Protein 2O0Y (pdb70)

Foldseek 3Di:
DPVVVVQLVQLVVCDDPVRQWAALVRSCVSSVDDSVSSVVSVVVCVVQQWPQDPVRIIGGGPVCVVVVVLLVLLPFPPVLVVLLVLCVQQQAKKFKWFDDQQWIFTSDIDGGPDPFYDPPDHPDTDGLQFAWFSLLNCLQPVVCLQVSQCVDPVHNVCSVVSVVQSVVCVVVQWDWAAQRVHHQKIKIWGFQAEPVRRGGIIIMTMGGVVSCDPVRVVSSVVSSVVSSVVDSVVNGVSD/DVVVLVVLLVQQVVVDDPVRQKAALVRSCVSRVDDSVSSVVSVVVCVCQCWPQDPVRIIGGGPVVPCVVVCLVPADFPVVLVVLLVLCVQQQAKKFKWFDDQQWIFGADINGGPDPFYDDDDGPDTDGLLFAWFSLLNCLQPVVCLQVSQVPDPDDPCRSVVSSVQSVVCVVVQWDWAAQRVHHQKIKIWGFAAEPVRRGQIITMTMGGVVSCDPVRVVSSCVSSVVSSVVSSVVGGPVSD/DAQAFDFDDDDDDDVLVVLLVQLQVVDDPVDQKAALVRSCVSRVDDSVVSVVNVVVCVVQQWPQDPVSIIGGGVVCVVVVVVLVLLPFPPVLVVLLVLCVQQVAKKFKWFDDQQWIFGSDINGGPDPFYDPPDHPTTGGLQFAFFSLLNCLQPVVCLQVSQCVDPVHNVCSVVSVVQSVVCVVVQWDWAAQRRHHQKIKIWGFAAEPVRRGWIITMTMGGVVQCDPVRVVSSVVSSVVSSVVSSVVNGVSTD/DDDDDDPPDDCVVVVVLLVQLVVVDDPVHQKAALVRSCVRSVDDSVSSVVSVVVCVCQCWPQDPVRIIGGGPVVPCVVVLLQDQDFPPVLVVLLVLCVQQVAKKFKWFDDDQWIFGADINGGPDPFYDPPDGSDTDGLQFAFFSLQNCLQPVVCLQVRQCPDPNHNVCSVVSVVQSVVCVVVQWDWDAARVHHQKIKIWGFAAAPVRRGGIIIMTMGGVVSCDPVRVVSSCVSSVVSSVVRNVVGGVSRD

Secondary structure (P-SEA, 3-state):
ccaaaaaaaaaaaccccccccccaaaaaaaacccaaaaaaaaacccccccccccccccccccccaaaaaaaaaacccccccccccccccccbbbbbbbbcccbbbbcbbbbccccccccccccbbbbccccaaaaaaacccccaaaaaaaaccccccaaaaaaaaaaaaaaaccccccccccccbbbbbbbbbcccccccccccccccccccccccaaaaaaaaaaaaaaaaaaccccc/caaaaaaaaaaaaaacccccccccaaaaaaaacccaaaaaaaaaccccccbbbcccccccccccccaaaaaaaaccccccccccccccccccbbbbbcccccccccccbbbbccccccccccccbbbbccccaaaaaaacccccaaaaaaaacccccaaaaaaaaaaaaaaaacbbbbcccccccccbbbbbbbcccccccccccccccccccccccaaaaaaaaaaaaaaaaaacccccc/ccccccccccccccaaaaaaaaaaaccccccccccaaaaaaaccccaaaaaaaaacccccccccccccccccccccaaaaaaaaaccccccccccccccccccbbbbbcccccccccccbbbbccccccccccccbbbbccccaaaaaaacccccaaaaaaaaccccccaaaaaaaaaaaaaaacbbbbcccccccbbbbbbbbbcccccccccccccccccccccccaaaaaaaaaaaaaaaaaacccccc/ccccccccccccaaaaaaaaaaaacccccccccaaaaaaaacccaaaaaaaaaccccccbbbcccccccccccccaaaaaaacccccccccccccccccccbbbbbbbbccccccccbbbbccccccccccccbbbbccccaaaaaaacccccaaaaaaaaccccccaaaaaaaaaaaaaaaccccccccccccbbbbbbbbbcccccccccccccccccccccccaaaaaaaaaaaaaaaaaacccccc

Organism: Rhodococcus jostii (strain RHA1) (NCBI:txid101510)

CATH classification: 1.10.10.10 (+1 more: 3.30.450.40)

Structure (mmCIF, N/CA/C/O backbone):
data_2O0Y
#
_entry.id   2O0Y
#
_cell.length_a   60.247
_cell.length_b   69.027
_cell.length_c   79.214
_cell.angle_alpha   74.88
_cell.angle_beta   71.47
_cell.angle_gamma   68.87
#
_symmetry.space_group_name_H-M   'P 1'
#
loop_
_entity.id
_entity.type
_entity.pdbx_description
1 polymer 'Transcriptional regulator'
2 water water
#
loop_
_atom_site.group_PDB
_atom_site.id
_atom_site.type_symbol
_atom_site.label_atom_id
_atom_site.label_alt_id
_atom_site.label_comp_id
_atom_site.label_asym_id
_atom_site.label_entity_id
_atom_site.label_seq_id
_atom_site.pdbx_PDB_ins_code
_atom_site.Cartn_x
_atom_site.Cartn_y
_atom_site.Cartn_z
_atom_site.occupancy
_atom_site.B_iso_or_equiv
_atom_site.auth_seq_id
_atom_site.auth_comp_id
_atom_site.auth_asym_id
_atom_site.auth_atom_id
_atom_site.pdbx_PDB_model_num
ATOM 1 N N . GLY A 1 18 ? 26.075 16.943 92.377 1.00 44.41 18 GLY A N 1
ATOM 2 C CA . GLY A 1 18 ? 24.992 17.845 91.772 1.00 44.13 18 GLY A CA 1
ATOM 3 C C . GLY A 1 18 ? 23.625 17.164 91.843 1.00 44.01 18 GLY A C 1
ATOM 4 O O . GLY A 1 18 ? 23.326 16.477 92.837 1.00 44.96 18 GLY A O 1
ATOM 5 N N . VAL A 1 19 ? 22.787 17.383 90.810 1.00 43.17 19 VAL A N 1
ATOM 6 C CA . VAL A 1 19 ? 21.492 16.689 90.677 1.00 42.01 19 VAL A CA 1
ATOM 7 C C . VAL A 1 19 ? 21.772 15.225 90.313 1.00 41.44 19 VAL A C 1
ATOM 8 O O . VAL A 1 19 ? 22.403 14.933 89.284 1.00 39.74 19 VAL A O 1
ATOM 12 N N . ARG A 1 20 ? 21.308 14.333 91.195 1.00 40.62 20 ARG A N 1
ATOM 13 C CA . ARG A 1 20 ? 21.641 12.913 91.205 1.00 41.29 20 ARG A CA 1
ATOM 14 C C . ARG A 1 20 ? 21.336 12.228 89.891 1.00 41.40 20 ARG A C 1
ATOM 15 O O . ARG A 1 20 ? 22.216 11.599 89.301 1.00 41.96 20 ARG A O 1
ATOM 23 N N . SER A 1 21 ? 20.102 12.344 89.392 1.00 41.39 21 SER A N 1
ATOM 24 C CA . SER A 1 21 ? 19.780 11.628 88.141 1.00 41.64 21 SER A CA 1
ATOM 25 C C . SER A 1 21 ? 20.561 12.108 86.924 1.00 39.78 21 SER A C 1
ATOM 26 O O . SER A 1 21 ? 20.874 11.329 86.036 1.00 42.29 21 SER A O 1
ATOM 29 N N . VAL A 1 22 ? 20.917 13.382 86.903 1.00 38.63 22 VAL A N 1
ATOM 30 C CA . VAL A 1 22 ? 21.737 13.950 85.829 1.00 36.24 22 VAL A CA 1
ATOM 31 C C . VAL A 1 22 ? 23.210 13.481 85.932 1.00 34.75 22 VAL A C 1
ATOM 32 O O . VAL A 1 22 ? 23.857 13.187 84.941 1.00 34.05 22 VAL A O 1
ATOM 36 N N . THR A 1 23 ? 23.729 13.429 87.154 1.00 33.69 23 THR A N 1
ATOM 37 C CA . THR A 1 23 ? 25.036 12.829 87.430 1.00 33.95 23 THR A CA 1
ATOM 38 C C . THR A 1 23 ? 25.092 11.391 86.896 1.00 33.92 23 THR A C 1
ATOM 39 O O . THR A 1 23 ? 26.057 10.976 86.262 1.00 32.32 23 THR A O 1
ATOM 43 N N . ARG A 1 24 ? 23.998 10.665 87.109 1.00 33.87 24 ARG A N 1
ATOM 44 C CA . ARG A 1 24 ? 23.871 9.259 86.729 1.00 33.96 24 ARG A CA 1
ATOM 45 C C . ARG A 1 24 ? 23.766 9.019 85.232 1.00 33.56 24 ARG A C 1
ATOM 46 O O . ARG A 1 24 ? 24.380 8.102 84.706 1.00 34.36 24 ARG A O 1
ATOM 54 N N . VAL A 1 25 ? 22.986 9.818 84.532 1.00 33.05 25 VAL A N 1
ATOM 55 C CA . VAL A 1 25 ? 22.945 9.666 83.101 1.00 34.18 25 VAL A CA 1
ATOM 56 C C . VAL A 1 25 ? 24.336 9.933 82.526 1.00 33.26 25 VAL A C 1
ATOM 57 O O . VAL A 1 25 ? 24.792 9.203 81.654 1.00 34.58 25 VAL A O 1
ATOM 61 N N . ILE A 1 26 ? 25.001 10.988 82.995 1.00 32.43 26 ILE A N 1
ATOM 62 C CA . ILE A 1 26 ? 26.343 11.307 82.479 1.00 31.49 26 ILE A CA 1
ATOM 63 C C . ILE A 1 26 ? 27.327 10.180 82.836 1.00 31.14 26 ILE A C 1
ATOM 64 O O . ILE A 1 26 ? 28.057 9.730 81.985 1.00 30.91 26 ILE A O 1
ATOM 69 N N . ASP A 1 27 ? 27.316 9.716 84.095 1.00 31.71 27 ASP A N 1
ATOM 70 C CA . ASP A 1 27 ? 28.081 8.538 84.496 1.00 32.04 27 ASP A CA 1
ATOM 71 C C . ASP A 1 27 ? 27.851 7.377 83.550 1.00 32.20 27 ASP A C 1
ATOM 72 O O . ASP A 1 27 ? 28.807 6.770 83.069 1.00 33.42 27 ASP A O 1
ATOM 77 N N . LEU A 1 28 ? 26.588 7.089 83.254 1.00 33.38 28 LEU A N 1
ATOM 78 C CA . LEU A 1 28 ? 26.237 6.035 82.280 1.00 34.22 28 LEU A CA 1
ATOM 79 C C . LEU A 1 28 ? 26.830 6.272 80.901 1.00 33.98 28 LEU A C 1
ATOM 80 O O . LEU A 1 28 ? 27.389 5.361 80.304 1.00 35.16 28 LEU A O 1
ATOM 85 N N . LEU A 1 29 ? 26.634 7.470 80.352 1.00 32.96 29 LEU A N 1
ATOM 86 C CA . LEU A 1 29 ? 27.204 7.798 79.032 1.00 31.50 29 LEU A CA 1
ATOM 87 C C . LEU A 1 29 ? 28.707 7.684 78.961 1.00 31.25 29 LEU A C 1
ATOM 88 O O . LEU A 1 29 ? 29.256 7.372 77.884 1.00 31.32 29 LEU A O 1
ATOM 93 N N . GLU A 1 30 ? 29.383 7.983 80.070 1.00 30.66 30 GLU A N 1
ATOM 94 C CA . GLU A 1 30 ? 30.842 7.970 80.086 1.00 29.84 30 GLU A CA 1
ATOM 95 C C . GLU A 1 30 ? 31.392 6.556 79.969 1.00 30.82 30 GLU A C 1
ATOM 96 O O . GLU A 1 30 ? 32.574 6.372 79.710 1.00 32.23 30 GLU A O 1
ATOM 102 N N . LEU A 1 31 ? 30.537 5.558 80.140 1.00 30.66 31 LEU A N 1
ATOM 103 C CA . LEU A 1 31 ? 30.926 4.175 79.907 1.00 31.05 31 LEU A CA 1
ATOM 104 C C . LEU A 1 31 ? 31.149 3.833 78.420 1.00 31.03 31 LEU A C 1
ATOM 105 O O . LEU A 1 31 ? 31.800 2.840 78.101 1.00 31.33 31 LEU A O 1
ATOM 110 N N . PHE A 1 32 ? 30.637 4.669 77.515 1.00 30.29 32 PHE A N 1
ATOM 111 C CA . PHE A 1 32 ? 30.794 4.429 76.110 1.00 31.05 32 PHE A CA 1
ATOM 112 C C . PHE A 1 32 ? 32.021 5.176 75.687 1.00 32.44 32 PHE A C 1
ATOM 113 O O . PHE A 1 32 ? 32.126 6.379 75.898 1.00 32.60 32 PHE A O 1
ATOM 121 N N . ASP A 1 33 ? 32.979 4.463 75.110 1.00 34.16 33 ASP A N 1
ATOM 122 C CA . ASP A 1 33 ? 34.184 5.114 74.612 1.00 35.17 33 ASP A CA 1
ATOM 123 C C . ASP A 1 33 ? 34.704 4.251 73.479 1.00 35.21 33 ASP A C 1
ATOM 124 O O . ASP A 1 33 ? 34.080 3.245 73.177 1.00 34.78 33 ASP A O 1
ATOM 129 N N . ALA A 1 34 ? 35.830 4.630 72.857 1.00 35.78 34 ALA A N 1
ATOM 130 C CA . ALA A 1 34 ? 36.365 3.886 71.685 1.00 35.22 34 ALA A CA 1
ATOM 131 C C . ALA A 1 34 ? 36.552 2.393 71.919 1.00 35.66 34 ALA A C 1
ATOM 132 O O . ALA A 1 34 ? 36.271 1.581 71.036 1.00 35.88 34 ALA A O 1
ATOM 134 N N . ALA A 1 35 ? 37.030 2.040 73.108 1.00 36.02 35 ALA A N 1
ATOM 135 C CA . ALA A 1 35 ? 37.345 0.658 73.479 1.00 35.48 35 ALA A CA 1
ATOM 136 C C . ALA A 1 35 ? 36.088 -0.121 73.800 1.00 36.38 35 ALA A C 1
ATOM 137 O O . ALA A 1 35 ? 36.119 -1.359 73.778 1.00 36.45 35 ALA A O 1
ATOM 139 N N . HIS A 1 36 ? 35.016 0.602 74.130 1.00 35.46 36 HIS A N 1
ATOM 140 C CA . HIS A 1 36 ? 33.733 0.044 74.525 1.00 36.33 36 HIS A CA 1
ATOM 141 C C . HIS A 1 36 ? 32.648 0.771 73.758 1.00 35.56 36 HIS A C 1
ATOM 142 O O . HIS A 1 36 ? 31.953 1.639 74.317 1.00 35.57 36 HIS A O 1
ATOM 149 N N . PRO A 1 37 ? 32.512 0.436 72.472 1.00 34.44 37 PRO A N 1
ATOM 150 C CA . PRO A 1 37 ? 31.521 1.098 71.674 1.00 34.52 37 PRO A CA 1
ATOM 151 C C . PRO A 1 37 ? 30.060 0.677 71.922 1.00 34.00 37 PRO A C 1
ATOM 152 O O . PRO A 1 37 ? 29.126 1.404 71.564 1.00 34.24 37 PRO A O 1
ATOM 156 N N . THR A 1 38 ? 29.850 -0.520 72.452 1.00 34.44 38 THR A N 1
ATOM 157 C CA . THR A 1 38 ? 28.501 -0.954 72.828 1.00 33.12 38 THR A CA 1
ATOM 158 C C . THR A 1 38 ? 28.566 -1.404 74.281 1.00 33.50 38 THR A C 1
ATOM 159 O O . THR A 1 38 ? 29.654 -1.708 74.791 1.00 32.51 38 THR A O 1
ATOM 163 N N . ARG A 1 39 ? 27.423 -1.413 74.963 1.00 33.23 39 ARG A N 1
ATOM 164 C CA . ARG A 1 39 ? 27.397 -1.817 76.349 1.00 34.32 39 ARG A CA 1
ATOM 165 C C . ARG A 1 39 ? 26.115 -2.569 76.644 1.00 34.42 39 ARG A C 1
ATOM 166 O O . ARG A 1 39 ? 25.042 -2.103 76.307 1.00 33.58 39 ARG A O 1
ATOM 174 N N . SER A 1 40 ? 26.234 -3.716 77.307 1.00 34.36 40 SER A N 1
ATOM 175 C CA . SER A 1 40 ? 25.065 -4.461 77.749 1.00 35.13 40 SER A CA 1
ATOM 176 C C . SER A 1 40 ? 24.424 -3.770 78.938 1.00 37.03 40 SER A C 1
ATOM 177 O O . SER A 1 40 ? 25.100 -3.016 79.642 1.00 36.69 40 SER A O 1
ATOM 180 N N . LEU A 1 41 ? 23.147 -4.082 79.191 1.00 38.02 41 LEU A N 1
ATOM 181 C CA . LEU A 1 41 ? 22.479 -3.679 80.439 1.00 39.17 41 LEU A CA 1
ATOM 182 C C . LEU A 1 41 ? 23.330 -4.061 81.654 1.00 39.16 41 LEU A C 1
ATOM 183 O O . LEU A 1 41 ? 23.623 -3.211 82.492 1.00 39.36 41 LEU A O 1
ATOM 188 N N . LYS A 1 42 ? 23.745 -5.328 81.711 1.00 39.48 42 LYS A N 1
ATOM 189 C CA . LYS A 1 42 ? 24.657 -5.838 82.754 1.00 39.40 42 LYS A CA 1
ATOM 190 C C . LYS A 1 42 ? 25.895 -4.917 82.948 1.00 38.67 42 LYS A C 1
ATOM 191 O O . LYS A 1 42 ? 26.120 -4.390 84.066 1.00 38.53 42 LYS A O 1
ATOM 194 N N . GLU A 1 43 ? 26.666 -4.686 81.877 1.00 37.34 43 GLU A N 1
ATOM 195 C CA . GLU A 1 43 ? 27.786 -3.707 81.961 1.00 37.85 43 GLU A CA 1
ATOM 196 C C . GLU A 1 43 ? 27.486 -2.273 82.433 1.00 36.82 43 GLU A C 1
ATOM 197 O O . GLU A 1 43 ? 28.334 -1.629 83.043 1.00 35.97 43 GLU A O 1
ATOM 203 N N . LEU A 1 44 ? 26.315 -1.759 82.094 1.00 36.07 44 LEU A N 1
ATOM 204 C CA . LEU A 1 44 ? 25.922 -0.413 82.535 1.00 35.96 44 LEU A CA 1
ATOM 205 C C . LEU A 1 44 ? 25.597 -0.382 84.028 1.00 37.44 44 LEU A C 1
ATOM 206 O O . LEU A 1 44 ? 25.975 0.537 84.731 1.00 38.17 44 LEU A O 1
ATOM 211 N N . VAL A 1 45 ? 24.889 -1.406 84.490 1.00 37.83 45 VAL A N 1
ATOM 212 C CA . VAL A 1 45 ? 24.607 -1.604 85.906 1.00 38.48 45 VAL A CA 1
ATOM 213 C C . VAL A 1 45 ? 25.908 -1.762 86.688 1.00 39.40 45 VAL A C 1
ATOM 214 O O . VAL A 1 45 ? 26.087 -1.127 87.728 1.00 39.55 45 VAL A O 1
ATOM 218 N N . GLU A 1 46 ? 26.821 -2.593 86.176 1.00 40.33 46 GLU A N 1
ATOM 219 C CA . GLU A 1 46 ? 28.060 -2.892 86.896 1.00 41.39 46 GLU A CA 1
ATOM 220 C C . GLU A 1 46 ? 29.051 -1.759 86.926 1.00 41.57 46 GLU A C 1
ATOM 221 O O . GLU A 1 46 ? 29.866 -1.674 87.842 1.00 41.00 46 GLU A O 1
ATOM 227 N N . GLY A 1 47 ? 28.940 -0.873 85.934 1.00 41.62 47 GLY A N 1
ATOM 228 C CA . GLY A 1 47 ? 29.850 0.243 85.766 1.00 42.18 47 GLY A CA 1
ATOM 229 C C . GLY A 1 47 ? 29.331 1.503 86.407 1.00 42.70 47 GLY A C 1
ATOM 230 O O . GLY A 1 47 ? 30.118 2.375 86.723 1.00 42.47 47 GLY A O 1
ATOM 231 N N . THR A 1 48 ? 28.011 1.598 86.579 1.00 44.16 48 THR A N 1
ATOM 232 C CA . THR A 1 48 ? 27.376 2.729 87.270 1.00 45.45 48 THR A CA 1
ATOM 233 C C . THR A 1 48 ? 27.304 2.518 88.786 1.00 47.00 48 THR A C 1
ATOM 234 O O . THR A 1 48 ? 27.087 3.490 89.530 1.00 48.07 48 THR A O 1
ATOM 236 N N . LYS A 1 49 ? 27.478 1.264 89.238 1.00 46.73 49 LYS A N 1
ATOM 237 C CA . LYS A 1 49 ? 27.218 0.856 90.615 1.00 46.78 49 LYS A CA 1
ATOM 238 C C . LYS A 1 49 ? 25.738 1.011 91.014 1.00 46.81 49 LYS A C 1
ATOM 239 O O . LYS A 1 49 ? 25.351 0.654 92.148 1.00 47.11 49 LYS A O 1
ATOM 241 N N . LEU A 1 50 ? 24.920 1.498 90.075 1.00 46.16 50 LEU A N 1
ATOM 242 C CA . LEU A 1 50 ? 23.496 1.769 90.313 1.00 45.95 50 LEU A CA 1
ATOM 243 C C . LEU A 1 50 ? 22.619 0.489 90.328 1.00 45.57 50 LEU A C 1
ATOM 244 O O . LEU A 1 50 ? 23.047 -0.578 89.851 1.00 46.17 50 LEU A O 1
ATOM 246 N N . PRO A 1 51 ? 21.396 0.580 90.886 1.00 44.61 51 PRO A N 1
ATOM 247 C CA . PRO A 1 51 ? 20.532 -0.601 90.830 1.00 43.89 51 PRO A CA 1
ATOM 248 C C . PRO A 1 51 ? 19.971 -0.833 89.421 1.00 43.07 51 PRO A C 1
ATOM 249 O O . PRO A 1 51 ? 19.637 0.132 88.727 1.00 42.60 51 PRO A O 1
ATOM 253 N N . LYS A 1 52 ? 19.889 -2.107 89.019 1.00 42.03 52 LYS A N 1
ATOM 254 C CA . LYS A 1 52 ? 19.257 -2.546 87.758 1.00 40.59 52 LYS A CA 1
ATOM 255 C C . LYS A 1 52 ? 17.944 -1.793 87.460 1.00 39.78 52 LYS A C 1
ATOM 256 O O . LYS A 1 52 ? 17.787 -1.230 86.361 1.00 39.03 52 LYS A O 1
ATOM 259 N N . THR A 1 53 ? 17.031 -1.739 88.439 1.00 38.00 53 THR A N 1
ATOM 260 C CA . THR A 1 53 ? 15.705 -1.145 88.213 1.00 37.42 53 THR A CA 1
ATOM 261 C C . THR A 1 53 ? 15.776 0.344 87.850 1.00 36.61 53 THR A C 1
ATOM 262 O O . THR A 1 53 ? 14.952 0.829 87.076 1.00 36.11 53 THR A O 1
ATOM 266 N N . THR A 1 54 ? 16.769 1.034 88.425 1.00 35.96 54 THR A N 1
ATOM 267 C CA . THR A 1 54 ? 17.100 2.429 88.139 1.00 35.70 54 THR A CA 1
ATOM 268 C C . THR A 1 54 ? 17.702 2.549 86.722 1.00 34.74 54 THR A C 1
ATOM 269 O O . THR A 1 54 ? 17.201 3.299 85.885 1.00 34.89 54 THR A O 1
ATOM 273 N N . VAL A 1 55 ? 18.767 1.790 86.478 1.00 34.00 55 VAL A N 1
ATOM 274 C CA . VAL A 1 55 ? 19.397 1.706 85.166 1.00 33.08 55 VAL A CA 1
ATOM 275 C C . VAL A 1 55 ? 18.412 1.301 84.030 1.00 33.16 55 VAL A C 1
ATOM 276 O O . VAL A 1 55 ? 18.425 1.897 82.965 1.00 32.61 55 VAL A O 1
ATOM 280 N N . VAL A 1 56 ? 17.564 0.289 84.258 1.00 32.87 56 VAL A N 1
ATOM 281 C CA . VAL A 1 56 ? 16.555 -0.113 83.262 1.00 33.48 56 VAL A CA 1
ATOM 282 C C . VAL A 1 56 ? 15.686 1.086 82.809 1.00 34.22 56 VAL A C 1
ATOM 283 O O . VAL A 1 56 ? 15.489 1.306 81.607 1.00 35.40 56 VAL A O 1
ATOM 287 N N . ARG A 1 57 ? 15.202 1.873 83.772 1.00 35.21 57 ARG A N 1
ATOM 288 C CA . ARG A 1 57 ? 14.365 3.060 83.525 1.00 35.97 57 ARG A CA 1
ATOM 289 C C . ARG A 1 57 ? 15.099 4.178 82.782 1.00 35.65 57 ARG A C 1
ATOM 290 O O . ARG A 1 57 ? 14.586 4.713 81.783 1.00 36.46 57 ARG A O 1
ATOM 298 N N . LEU A 1 58 ? 16.283 4.537 83.282 1.00 34.88 58 LEU A N 1
ATOM 299 C CA . LEU A 1 58 ? 17.153 5.532 82.617 1.00 34.42 58 LEU A CA 1
ATOM 300 C C . LEU A 1 58 ? 17.492 5.159 81.165 1.00 34.04 58 LEU A C 1
ATOM 301 O O . LEU A 1 58 ? 17.503 6.019 80.278 1.00 33.98 58 LEU A O 1
ATOM 306 N N . VAL A 1 59 ? 17.815 3.888 80.943 1.00 32.09 59 VAL A N 1
ATOM 307 C CA . VAL A 1 59 ? 18.177 3.420 79.626 1.00 31.08 59 VAL A CA 1
ATOM 308 C C . VAL A 1 59 ? 16.956 3.490 78.686 1.00 30.67 59 VAL A C 1
ATOM 309 O O . VAL A 1 59 ? 17.079 3.957 77.575 1.00 31.24 59 VAL A O 1
ATOM 313 N N . ALA A 1 60 ? 15.795 3.026 79.142 1.00 31.68 60 ALA A N 1
ATOM 314 C CA . ALA A 1 60 ? 14.542 3.101 78.386 1.00 31.78 60 ALA A CA 1
ATOM 315 C C . ALA A 1 60 ? 14.207 4.556 78.010 1.00 32.81 60 ALA A C 1
ATOM 316 O O . ALA A 1 60 ? 13.697 4.806 76.921 1.00 34.06 60 ALA A O 1
ATOM 318 N N . THR A 1 61 ? 14.500 5.511 78.899 1.00 31.99 61 THR A N 1
ATOM 319 C CA . THR A 1 61 ? 14.220 6.927 78.653 1.00 31.30 61 THR A CA 1
ATOM 320 C C . THR A 1 61 ? 15.147 7.452 77.545 1.00 31.64 61 THR A C 1
ATOM 321 O O . THR A 1 61 ? 14.704 8.111 76.613 1.00 30.91 61 THR A O 1
ATOM 333 N N . CYS A 1 63 ? 16.828 5.612 75.272 1.00 31.27 63 CYS A N 1
ATOM 334 C CA . CYS A 1 63 ? 16.366 4.962 74.050 1.00 32.10 63 CYS A CA 1
ATOM 335 C C . CYS A 1 63 ? 15.192 5.695 73.389 1.00 31.43 63 CYS A C 1
ATOM 336 O O . CYS A 1 63 ? 15.203 5.954 72.178 1.00 31.08 63 CYS A O 1
ATOM 339 N N . ALA A 1 64 ? 14.161 5.994 74.173 1.00 31.26 64 ALA A N 1
ATOM 340 C CA . ALA A 1 64 ? 12.971 6.638 73.637 1.00 30.64 64 ALA A CA 1
ATOM 341 C C . ALA A 1 64 ? 13.325 7.968 72.969 1.00 30.37 64 ALA A C 1
ATOM 342 O O . ALA A 1 64 ? 12.650 8.364 72.009 1.00 31.18 64 ALA A O 1
ATOM 344 N N . ARG A 1 65 ? 14.362 8.655 73.485 1.00 28.78 65 ARG A N 1
ATOM 345 C CA . ARG A 1 65 ? 14.724 10.006 73.037 1.00 27.91 65 ARG A CA 1
ATOM 346 C C . ARG A 1 65 ? 15.909 9.949 72.092 1.00 28.72 65 ARG A C 1
ATOM 347 O O . ARG A 1 65 ? 16.474 10.981 71.775 1.00 28.76 65 ARG A O 1
ATOM 355 N N . SER A 1 66 ? 16.265 8.739 71.625 1.00 28.56 66 SER A N 1
ATOM 356 C CA . SER A 1 66 ? 17.400 8.540 70.679 1.00 28.76 66 SER A CA 1
ATOM 357 C C . SER A 1 66 ? 18.748 9.018 71.161 1.00 28.56 66 SER A C 1
ATOM 358 O O . SER A 1 66 ? 19.665 9.301 70.366 1.00 28.55 66 SER A O 1
ATOM 361 N N . VAL A 1 67 ? 18.919 9.052 72.468 1.00 28.09 67 VAL A N 1
ATOM 362 C CA . VAL A 1 67 ? 20.213 9.352 73.076 1.00 30.02 67 VAL A CA 1
ATOM 363 C C . VAL A 1 67 ? 21.091 8.082 73.100 1.00 30.66 67 VAL A C 1
ATOM 364 O O . VAL A 1 67 ? 22.325 8.163 73.038 1.00 31.31 67 VAL A O 1
ATOM 368 N N . LEU A 1 68 ? 20.416 6.927 73.136 1.00 31.67 68 LEU A N 1
ATOM 369 C CA . LEU A 1 68 ? 20.992 5.577 72.994 1.00 31.56 68 LEU A CA 1
ATOM 370 C C . LEU A 1 68 ? 20.191 4.798 71.950 1.00 32.91 68 LEU A C 1
ATOM 371 O O . LEU A 1 68 ? 19.039 5.077 71.699 1.00 30.24 68 LEU A O 1
ATOM 376 N N . THR A 1 69 ? 20.839 3.819 71.353 1.00 33.26 69 THR A N 1
ATOM 377 C CA . THR A 1 69 ? 20.201 2.946 70.386 1.00 34.03 69 THR A CA 1
ATOM 378 C C . THR A 1 69 ? 20.245 1.560 70.967 1.00 34.77 69 THR A C 1
ATOM 379 O O . THR A 1 69 ? 21.281 1.146 71.496 1.00 33.86 69 THR A O 1
ATOM 383 N N . SER A 1 70 ? 19.107 0.872 70.886 1.00 34.92 70 SER A N 1
ATOM 384 C CA . SER A 1 70 ? 19.029 -0.520 71.274 1.00 36.88 70 SER A CA 1
ATOM 385 C C . SER A 1 70 ? 19.401 -1.407 70.066 1.00 37.73 70 SER A C 1
ATOM 386 O O . SER A 1 70 ? 18.749 -1.357 69.022 1.00 38.10 70 SER A O 1
ATOM 389 N N . ARG A 1 71 ? 20.453 -2.211 70.206 1.00 37.33 71 ARG A N 1
ATOM 390 C CA . ARG A 1 71 ? 20.984 -2.943 69.075 1.00 38.07 71 ARG A CA 1
ATOM 391 C C . ARG A 1 71 ? 20.366 -4.326 68.919 1.00 38.92 71 ARG A C 1
ATOM 392 O O . ARG A 1 71 ? 19.719 -4.824 69.840 1.00 38.67 71 ARG A O 1
ATOM 400 N N . ALA A 1 72 ? 20.572 -4.942 67.754 1.00 39.40 72 ALA A N 1
ATOM 401 C CA . ALA A 1 72 ? 19.992 -6.262 67.504 1.00 40.44 72 ALA A CA 1
ATOM 402 C C . ALA A 1 72 ? 20.572 -7.309 68.453 1.00 40.61 72 ALA A C 1
ATOM 403 O O . ALA A 1 72 ? 19.892 -8.250 68.801 1.00 41.31 72 ALA A O 1
ATOM 405 N N . ASP A 1 73 ? 21.818 -7.135 68.892 1.00 40.41 73 ASP A N 1
ATOM 406 C CA . ASP A 1 73 ? 22.398 -8.087 69.831 1.00 40.35 73 ASP A CA 1
ATOM 407 C C . ASP A 1 73 ? 21.896 -7.915 71.288 1.00 39.47 73 ASP A C 1
ATOM 408 O O . ASP A 1 73 ? 22.311 -8.656 72.179 1.00 39.52 73 ASP A O 1
ATOM 413 N N . GLY A 1 74 ? 21.004 -6.957 71.518 1.00 38.88 74 GLY A N 1
ATOM 414 C CA . GLY A 1 74 ? 20.523 -6.666 72.868 1.00 37.88 74 GLY A CA 1
ATOM 415 C C . GLY A 1 74 ? 21.362 -5.639 73.630 1.00 37.78 74 GLY A C 1
ATOM 416 O O . GLY A 1 74 ? 20.929 -5.131 74.691 1.00 38.18 74 GLY A O 1
ATOM 417 N N . SER A 1 75 ? 22.544 -5.308 73.108 1.00 35.95 75 SER A N 1
ATOM 418 C CA . SER A 1 75 ? 23.367 -4.270 73.741 1.00 35.50 75 SER A CA 1
ATOM 419 C C . SER A 1 75 ? 22.965 -2.865 73.277 1.00 34.96 75 SER A C 1
ATOM 420 O O . SER A 1 75 ? 22.148 -2.709 72.373 1.00 35.35 75 SER A O 1
ATOM 423 N N . TYR A 1 76 ? 23.553 -1.840 73.888 1.00 34.47 76 TYR A N 1
ATOM 424 C CA . TYR A 1 76 ? 23.275 -0.463 73.523 1.00 33.33 76 TYR A CA 1
ATOM 425 C C . TYR A 1 76 ? 24.503 0.267 72.967 1.00 33.70 76 TYR A C 1
ATOM 426 O O . TYR A 1 76 ? 25.655 -0.069 73.263 1.00 33.19 76 TYR A O 1
ATOM 435 N N . SER A 1 77 ? 24.238 1.296 72.175 1.00 33.88 77 SER A N 1
ATOM 436 C CA . SER A 1 77 ? 25.260 2.209 71.696 1.00 33.66 77 SER A CA 1
ATOM 437 C C . SER A 1 77 ? 24.713 3.654 71.715 1.00 33.13 77 SER A C 1
ATOM 438 O O . SER A 1 77 ? 23.512 3.859 71.970 1.00 33.37 77 SER A O 1
ATOM 441 N N . LEU A 1 78 ? 25.567 4.644 71.478 1.00 31.73 78 LEU A N 1
ATOM 442 C CA . LEU A 1 78 ? 25.113 6.053 71.475 1.00 30.42 78 LEU A CA 1
ATOM 443 C C . LEU A 1 78 ? 24.114 6.223 70.344 1.00 29.26 78 LEU A C 1
ATOM 444 O O . LEU A 1 78 ? 24.353 5.675 69.249 1.00 30.50 78 LEU A O 1
ATOM 449 N N . GLY A 1 79 ? 23.041 6.974 70.571 1.00 25.90 79 GLY A N 1
ATOM 450 C CA . GLY A 1 79 ? 22.023 7.129 69.563 1.00 23.25 79 GLY A CA 1
ATOM 451 C C . GLY A 1 79 ? 22.229 8.364 68.736 1.00 22.28 79 GLY A C 1
ATOM 452 O O . GLY A 1 79 ? 23.128 9.150 68.999 1.00 21.10 79 GLY A O 1
ATOM 453 N N . PRO A 1 80 ? 21.409 8.531 67.697 1.00 22.67 80 PRO A N 1
ATOM 454 C CA . PRO A 1 80 ? 21.612 9.603 66.780 1.00 22.02 80 PRO A CA 1
ATOM 455 C C . PRO A 1 80 ? 21.566 11.008 67.457 1.00 21.85 80 PRO A C 1
ATOM 456 O O . PRO A 1 80 ? 22.301 11.902 67.020 1.00 21.46 80 PRO A O 1
ATOM 460 N N . GLU A 1 81 ? 20.709 11.212 68.462 1.00 21.19 81 GLU A N 1
ATOM 461 C CA . GLU A 1 81 ? 20.647 12.547 69.101 1.00 21.09 81 GLU A CA 1
ATOM 462 C C . GLU A 1 81 ? 21.960 12.846 69.794 1.00 20.63 81 GLU A C 1
ATOM 463 O O . GLU A 1 81 ? 22.483 13.947 69.674 1.00 21.43 81 GLU A O 1
ATOM 477 N N . LEU A 1 83 ? 24.934 11.544 69.156 1.00 18.82 83 LEU A N 1
ATOM 478 C CA . LEU A 1 83 ? 25.961 11.790 68.142 1.00 17.09 83 LEU A CA 1
ATOM 479 C C . LEU A 1 83 ? 25.877 13.156 67.514 1.00 17.07 83 LEU A C 1
ATOM 480 O O . LEU A 1 83 ? 26.903 13.755 67.140 1.00 15.41 83 LEU A O 1
ATOM 485 N N . ARG A 1 84 ? 24.666 13.663 67.383 1.00 16.73 84 ARG A N 1
ATOM 486 C CA . ARG A 1 84 ? 24.458 15.036 66.854 1.00 17.52 84 ARG A CA 1
ATOM 487 C C . ARG A 1 84 ? 25.110 16.056 67.803 1.00 16.01 84 ARG A C 1
ATOM 488 O O . ARG A 1 84 ? 25.720 17.015 67.365 1.00 17.23 84 ARG A O 1
ATOM 496 N N . TRP A 1 85 ? 24.904 15.885 69.108 1.00 16.95 85 TRP A N 1
ATOM 497 C CA . TRP A 1 85 ? 25.462 16.840 70.107 1.00 15.72 85 TRP A CA 1
ATOM 498 C C . TRP A 1 85 ? 26.979 16.702 70.081 1.00 15.59 85 TRP A C 1
ATOM 499 O O . TRP A 1 85 ? 27.673 17.666 70.328 1.00 16.68 85 TRP A O 1
ATOM 510 N N . VAL A 1 86 ? 27.478 15.468 69.939 1.00 13.91 86 VAL A N 1
ATOM 511 C CA . VAL A 1 86 ? 28.962 15.252 69.954 1.00 13.85 86 VAL A CA 1
ATOM 512 C C . VAL A 1 86 ? 29.596 15.971 68.756 1.00 15.60 86 VAL A C 1
ATOM 513 O O . VAL A 1 86 ? 30.615 16.639 68.858 1.00 16.52 86 VAL A O 1
ATOM 517 N N . ARG A 1 87 ? 28.940 15.875 67.598 1.00 15.45 87 ARG A N 1
ATOM 518 C CA A ARG A 1 87 ? 29.408 16.543 66.375 0.60 16.44 87 ARG A CA 1
ATOM 519 C CA B ARG A 1 87 ? 29.460 16.536 66.401 0.40 15.16 87 ARG A CA 1
ATOM 520 C C . ARG A 1 87 ? 29.371 18.053 66.533 1.00 15.79 87 ARG A C 1
ATOM 521 O O . ARG A 1 87 ? 30.311 18.770 66.163 1.00 16.73 87 ARG A O 1
ATOM 536 N N . LEU A 1 88 ? 28.245 18.572 67.050 1.00 14.66 88 LEU A N 1
ATOM 537 C CA . LEU A 1 88 ? 28.131 19.993 67.280 1.00 14.36 88 LEU A CA 1
ATOM 538 C C . LEU A 1 88 ? 29.229 20.496 68.234 1.00 15.46 88 LEU A C 1
ATOM 539 O O . LEU A 1 88 ? 29.804 21.539 68.003 1.00 16.55 88 LEU A O 1
ATOM 544 N N . ALA A 1 89 ? 29.463 19.777 69.344 1.00 14.26 89 ALA A N 1
ATOM 545 C CA . ALA A 1 89 ? 30.484 20.194 70.315 1.00 15.71 89 ALA A CA 1
ATOM 546 C C . ALA A 1 89 ? 31.859 20.145 69.594 1.00 16.26 89 ALA A C 1
ATOM 547 O O . ALA A 1 89 ? 32.720 20.971 69.838 1.00 17.90 89 ALA A O 1
ATOM 549 N N . GLY A 1 90 ? 32.083 19.103 68.791 1.00 18.31 90 GLY A N 1
ATOM 550 C CA . GLY A 1 90 ? 33.318 18.996 67.993 1.00 20.37 90 GLY A CA 1
ATOM 551 C C . GLY A 1 90 ? 33.557 20.273 67.198 1.00 21.62 90 GLY A C 1
ATOM 552 O O . GLY A 1 90 ? 34.677 20.815 67.143 1.00 21.88 90 GLY A O 1
ATOM 553 N N . ARG A 1 91 ? 32.517 20.755 66.522 1.00 23.05 91 ARG A N 1
ATOM 554 C CA . ARG A 1 91 ? 32.637 22.008 65.744 1.00 24.00 91 ARG A CA 1
ATOM 555 C C . ARG A 1 91 ? 32.775 23.229 66.640 1.00 23.55 91 ARG A C 1
ATOM 556 O O . ARG A 1 91 ? 33.484 24.186 66.315 1.00 24.66 91 ARG A O 1
ATOM 564 N N . THR A 1 92 ? 32.055 23.249 67.752 1.00 22.31 92 THR A N 1
ATOM 565 C CA . THR A 1 92 ? 32.185 24.346 68.694 1.00 21.66 92 THR A CA 1
ATOM 566 C C . THR A 1 92 ? 33.641 24.532 69.194 1.00 21.31 92 THR A C 1
ATOM 567 O O . THR A 1 92 ? 34.102 25.654 69.374 1.00 20.84 92 THR A O 1
ATOM 571 N N . TRP A 1 93 ? 34.325 23.433 69.470 1.00 20.37 93 TRP A N 1
ATOM 572 C CA . TRP A 1 93 ? 35.629 23.462 70.128 1.00 21.13 93 TRP A CA 1
ATOM 573 C C . TRP A 1 93 ? 36.801 23.393 69.146 1.00 23.22 93 TRP A C 1
ATOM 574 O O . TRP A 1 93 ? 37.941 23.668 69.519 1.00 24.87 93 TRP A O 1
ATOM 585 N N . ALA A 1 94 ? 36.523 23.051 67.887 1.00 24.44 94 ALA A N 1
ATOM 586 C CA . ALA A 1 94 ? 37.591 22.868 66.901 1.00 25.44 94 ALA A CA 1
ATOM 587 C C . ALA A 1 94 ? 38.315 24.208 66.711 1.00 26.20 94 ALA A C 1
ATOM 588 O O . ALA A 1 94 ? 37.679 25.198 66.484 1.00 24.26 94 ALA A O 1
ATOM 590 N N . PRO A 1 95 ? 39.662 24.238 66.872 1.00 26.64 95 PRO A N 1
ATOM 591 C CA . PRO A 1 95 ? 40.350 25.496 66.601 1.00 26.17 95 PRO A CA 1
ATOM 592 C C . PRO A 1 95 ? 40.290 25.837 65.093 1.00 26.45 95 PRO A C 1
ATOM 593 O O . PRO A 1 95 ? 40.004 24.975 64.267 1.00 25.96 95 PRO A O 1
ATOM 597 N N . PRO A 1 96 ? 40.616 27.090 64.731 1.00 27.51 96 PRO A N 1
ATOM 598 C CA . PRO A 1 96 ? 40.754 27.366 63.311 1.00 28.05 96 PRO A CA 1
ATOM 599 C C . PRO A 1 96 ? 41.678 26.345 62.628 1.00 28.87 96 PRO A C 1
ATOM 600 O O . PRO A 1 96 ? 42.613 25.857 63.257 1.00 26.71 96 PRO A O 1
ATOM 604 N N . GLU A 1 97 ? 41.418 26.051 61.354 1.00 28.62 97 GLU A N 1
ATOM 605 C CA . GLU A 1 97 ? 42.276 25.134 60.587 1.00 29.46 97 GLU A CA 1
ATOM 606 C C . GLU A 1 97 ? 43.740 25.542 60.673 1.00 28.71 97 GLU A C 1
ATOM 607 O O . GLU A 1 97 ? 44.610 24.681 60.773 1.00 29.15 97 GLU A O 1
ATOM 613 N N . GLU A 1 98 ? 44.037 26.842 60.669 1.00 27.52 98 GLU A N 1
ATOM 614 C CA . GLU A 1 98 ? 45.451 27.289 60.695 1.00 27.96 98 GLU A CA 1
ATOM 615 C C . GLU A 1 98 ? 46.103 26.952 62.034 1.00 27.00 98 GLU A C 1
ATOM 616 O O . GLU A 1 98 ? 47.303 26.652 62.114 1.00 27.04 98 GLU A O 1
ATOM 618 N N . VAL A 1 99 ? 45.315 26.987 63.102 1.00 25.90 99 VAL A N 1
ATOM 619 C CA . VAL A 1 99 ? 45.819 26.650 64.420 1.00 25.31 99 VAL A CA 1
ATOM 620 C C . VAL A 1 99 ? 46.047 25.122 64.455 1.00 26.84 99 VAL A C 1
ATOM 621 O O . VAL A 1 99 ? 47.094 24.626 64.912 1.00 24.76 99 VAL A O 1
ATOM 625 N N . VAL A 1 100 ? 45.075 24.353 63.976 1.00 26.09 100 VAL A N 1
ATOM 626 C CA . VAL A 1 100 ? 45.353 22.904 63.854 1.00 28.64 100 VAL A CA 1
ATOM 627 C C . VAL A 1 100 ? 46.609 22.603 63.047 1.00 27.56 100 VAL A C 1
ATOM 628 O O . VAL A 1 100 ? 47.395 21.690 63.399 1.00 28.23 100 VAL A O 1
ATOM 632 N N . ASP A 1 101 ? 46.834 23.335 61.958 1.00 27.33 101 ASP A N 1
ATOM 633 C CA . ASP A 1 101 ? 48.062 23.110 61.147 1.00 27.31 101 ASP A CA 1
ATOM 634 C C . ASP A 1 101 ? 49.329 23.366 61.936 1.00 26.93 101 ASP A C 1
ATOM 635 O O . ASP A 1 101 ? 50.348 22.643 61.794 1.00 25.73 101 ASP A O 1
ATOM 640 N N . ILE A 1 102 ? 49.281 24.401 62.767 1.00 25.50 102 ILE A N 1
ATOM 641 C CA . ILE A 1 102 ? 50.424 24.737 63.626 1.00 25.41 102 ILE A CA 1
ATOM 642 C C . ILE A 1 102 ? 50.651 23.623 64.655 1.00 24.94 102 ILE A C 1
ATOM 643 O O . ILE A 1 102 ? 51.778 23.206 64.893 1.00 22.00 102 ILE A O 1
ATOM 656 N N . ARG A 1 104 ? 49.862 20.496 64.339 1.00 27.56 104 ARG A N 1
ATOM 657 C CA . ARG A 1 104 ? 50.297 19.288 63.628 1.00 29.12 104 ARG A CA 1
ATOM 658 C C . ARG A 1 104 ? 51.779 19.423 63.281 1.00 27.73 104 ARG A C 1
ATOM 659 O O . ARG A 1 104 ? 52.556 18.492 63.441 1.00 26.61 104 ARG A O 1
ATOM 667 N N . GLN A 1 105 ? 52.187 20.611 62.841 1.00 26.39 105 GLN A N 1
ATOM 668 C CA . GLN A 1 105 ? 53.590 20.857 62.544 1.00 26.90 105 GLN A CA 1
ATOM 669 C C . GLN A 1 105 ? 54.471 20.775 63.782 1.00 26.71 105 GLN A C 1
ATOM 670 O O . GLN A 1 105 ? 55.570 20.234 63.731 1.00 25.85 105 GLN A O 1
ATOM 676 N N . LEU A 1 106 ? 53.971 21.252 64.928 1.00 26.20 106 LEU A N 1
ATOM 677 C CA . LEU A 1 106 ? 54.678 21.155 66.205 1.00 26.65 106 LEU A CA 1
ATOM 678 C C . LEU A 1 106 ? 54.830 19.711 66.680 1.00 26.87 106 LEU A C 1
ATOM 679 O O . LEU A 1 106 ? 55.897 19.350 67.237 1.00 26.20 106 LEU A O 1
ATOM 684 N N . SER A 1 107 ? 53.774 18.894 66.509 1.00 25.57 107 SER A N 1
ATOM 685 C CA . SER A 1 107 ? 53.890 17.489 66.855 1.00 26.23 107 SER A CA 1
ATOM 686 C C . SER A 1 107 ? 54.969 16.832 65.997 1.00 27.47 107 SER A C 1
ATOM 687 O O . SER A 1 107 ? 55.792 16.104 66.518 1.00 28.39 107 SER A O 1
ATOM 690 N N . ALA A 1 108 ? 54.945 17.070 64.686 1.00 28.10 108 ALA A N 1
ATOM 691 C CA . ALA A 1 108 ? 55.943 16.490 63.754 1.00 28.97 108 ALA A CA 1
ATOM 692 C C . ALA A 1 108 ? 57.374 16.976 64.053 1.00 29.64 108 ALA A C 1
ATOM 693 O O . ALA A 1 108 ? 58.324 16.205 63.989 1.00 30.33 108 ALA A O 1
ATOM 695 N N . ASP A 1 109 ? 57.521 18.261 64.370 1.00 29.25 109 ASP A N 1
ATOM 696 C CA . ASP A 1 109 ? 58.822 18.868 64.681 1.00 30.22 109 ASP A CA 1
ATOM 697 C C . ASP A 1 109 ? 59.411 18.340 65.975 1.00 30.11 109 ASP A C 1
ATOM 698 O O . ASP A 1 109 ? 60.617 18.284 66.112 1.00 30.71 109 ASP A O 1
ATOM 703 N N . THR A 1 110 ? 58.566 18.014 66.953 1.00 29.59 110 THR A N 1
ATOM 704 C CA . THR A 1 110 ? 59.047 17.548 68.261 1.00 28.95 110 THR A CA 1
ATOM 705 C C . THR A 1 110 ? 58.948 16.015 68.456 1.00 29.34 110 THR A C 1
ATOM 706 O O . THR A 1 110 ? 59.674 15.467 69.288 1.00 28.58 110 THR A O 1
ATOM 710 N N . GLY A 1 111 ? 58.048 15.381 67.701 1.00 28.44 111 GLY A N 1
ATOM 711 C CA . GLY A 1 111 ? 57.736 13.958 67.798 1.00 28.94 111 GLY A CA 1
ATOM 712 C C . GLY A 1 111 ? 56.861 13.638 69.015 1.00 29.23 111 GLY A C 1
ATOM 713 O O . GLY A 1 111 ? 56.749 12.475 69.399 1.00 28.51 111 GLY A O 1
ATOM 714 N N . GLU A 1 112 ? 56.262 14.694 69.617 1.00 27.82 112 GLU A N 1
ATOM 715 C CA . GLU A 1 112 ? 55.403 14.574 70.796 1.00 26.15 112 GLU A CA 1
ATOM 716 C C . GLU A 1 112 ? 53.952 14.981 70.491 1.00 26.91 112 GLU A C 1
ATOM 717 O O . GLU A 1 112 ? 53.700 15.703 69.496 1.00 25.05 112 GLU A O 1
ATOM 723 N N . THR A 1 113 ? 53.021 14.416 71.265 1.00 24.90 113 THR A N 1
ATOM 724 C CA . THR A 1 113 ? 51.578 14.729 71.122 1.00 25.10 113 THR A CA 1
ATOM 725 C C . THR A 1 113 ? 51.442 16.139 71.604 1.00 25.32 113 THR A C 1
ATOM 726 O O . THR A 1 113 ? 52.036 16.503 72.655 1.00 23.99 113 THR A O 1
ATOM 730 N N . VAL A 1 114 ? 50.664 16.951 70.892 1.00 24.79 114 VAL A N 1
ATOM 731 C CA . VAL A 1 114 ? 50.416 18.341 71.307 1.00 24.72 114 VAL A CA 1
ATOM 732 C C . VAL A 1 114 ? 48.973 18.448 71.811 1.00 26.24 114 VAL A C 1
ATOM 733 O O . VAL A 1 114 ? 48.030 18.123 71.064 1.00 24.59 114 VAL A O 1
ATOM 737 N N . ASN A 1 115 ? 48.793 18.926 73.039 1.00 25.48 115 ASN A N 1
ATOM 738 C CA . ASN A 1 115 ? 47.474 19.044 73.650 1.00 26.08 115 ASN A CA 1
ATOM 739 C C . ASN A 1 115 ? 47.122 20.509 73.866 1.00 26.87 115 ASN A C 1
ATOM 740 O O . ASN A 1 115 ? 47.913 21.254 74.415 1.00 27.53 115 ASN A O 1
ATOM 745 N N A LEU A 1 116 ? 45.920 20.923 73.479 0.50 25.64 116 LEU A N 1
ATOM 746 N N B LEU A 1 116 ? 45.913 20.904 73.461 0.50 25.39 116 LEU A N 1
ATOM 747 C CA A LEU A 1 116 ? 45.514 22.283 73.821 0.50 25.13 116 LEU A CA 1
ATOM 748 C CA B LEU A 1 116 ? 45.416 22.242 73.792 0.50 24.78 116 LEU A CA 1
ATOM 749 C C A LEU A 1 116 ? 44.446 22.199 74.907 0.50 24.89 116 LEU A C 1
ATOM 750 C C B LEU A 1 116 ? 44.441 22.102 74.946 0.50 24.64 116 LEU A C 1
ATOM 751 O O A LEU A 1 116 ? 43.344 21.725 74.656 0.50 22.78 116 LEU A O 1
ATOM 752 O O B LEU A 1 116 ? 43.375 21.512 74.774 0.50 22.27 116 LEU A O 1
ATOM 761 N N . TYR A 1 117 ? 44.812 22.633 76.114 1.00 24.40 117 TYR A N 1
ATOM 762 C CA . TYR A 1 117 ? 43.983 22.498 77.322 1.00 25.57 117 TYR A CA 1
ATOM 763 C C . TYR A 1 117 ? 43.276 23.806 77.612 1.00 25.67 117 TYR A C 1
ATOM 764 O O . TYR A 1 117 ? 43.820 24.872 77.288 1.00 25.05 117 TYR A O 1
ATOM 773 N N . ILE A 1 118 ? 42.082 23.728 78.195 1.00 24.10 118 ILE A N 1
ATOM 774 C CA . ILE A 1 118 ? 41.472 24.859 78.878 1.00 24.84 118 ILE A CA 1
ATOM 775 C C . ILE A 1 118 ? 41.109 24.403 80.284 1.00 25.55 118 ILE A C 1
ATOM 776 O O . ILE A 1 118 ? 41.208 23.197 80.611 1.00 24.91 118 ILE A O 1
ATOM 781 N N . ARG A 1 119 ? 40.723 25.366 81.119 1.00 25.57 119 ARG A N 1
ATOM 782 C CA . ARG A 1 119 ? 40.312 25.087 82.509 1.00 24.49 119 ARG A CA 1
ATOM 783 C C . ARG A 1 119 ? 38.816 25.040 82.479 1.00 23.74 119 ARG A C 1
ATOM 784 O O . ARG A 1 119 ? 38.212 25.841 81.764 1.00 23.02 119 ARG A O 1
ATOM 792 N N . GLN A 1 120 ? 38.217 24.135 83.270 1.00 24.04 120 GLN A N 1
ATOM 793 C CA . GLN A 1 120 ? 36.784 24.212 83.543 1.00 25.37 120 GLN A CA 1
ATOM 794 C C . GLN A 1 120 ? 36.652 23.932 85.012 1.00 25.55 120 GLN A C 1
ATOM 795 O O . GLN A 1 120 ? 37.029 22.868 85.448 1.00 26.54 120 GLN A O 1
ATOM 801 N N . GLY A 1 121 ? 36.265 24.932 85.790 1.00 25.52 121 GLY A N 1
ATOM 802 C CA . GLY A 1 121 ? 36.256 24.755 87.284 1.00 26.78 121 GLY A CA 1
ATOM 803 C C . GLY A 1 121 ? 37.642 24.443 87.812 1.00 26.54 121 GLY A C 1
ATOM 804 O O . GLY A 1 121 ? 38.604 25.129 87.506 1.00 26.35 121 GLY A O 1
ATOM 805 N N . LEU A 1 122 ? 37.759 23.385 88.612 1.00 27.16 122 LEU A N 1
ATOM 806 C CA . LEU A 1 122 ? 39.038 22.965 89.141 1.00 26.48 122 LEU A CA 1
ATOM 807 C C . LEU A 1 122 ? 39.774 21.904 88.304 1.00 26.31 122 LEU A C 1
ATOM 808 O O . LEU A 1 122 ? 40.662 21.191 88.807 1.00 26.97 122 LEU A O 1
ATOM 813 N N . SER A 1 123 ? 39.429 21.798 87.035 1.00 26.47 123 SER A N 1
ATOM 814 C CA . SER A 1 123 ? 39.992 20.787 86.156 1.00 25.75 123 SER A CA 1
ATOM 815 C C . SER A 1 123 ? 40.580 21.455 84.962 1.00 25.61 123 SER A C 1
ATOM 816 O O . SER A 1 123 ? 40.183 22.571 84.616 1.00 24.56 123 SER A O 1
ATOM 819 N N . ARG A 1 124 ? 41.478 20.725 84.295 1.00 24.83 124 ARG A N 1
ATOM 820 C CA . ARG A 1 124 ? 41.972 21.031 83.003 1.00 24.68 124 ARG A CA 1
ATOM 821 C C . ARG A 1 124 ? 41.414 19.973 82.035 1.00 25.12 124 ARG A C 1
ATOM 822 O O . ARG A 1 124 ? 41.192 18.805 82.416 1.00 24.29 124 ARG A O 1
ATOM 830 N N . VAL A 1 125 ? 41.197 20.356 80.795 1.00 23.65 125 VAL A N 1
ATOM 831 C CA . VAL A 1 125 ? 40.623 19.421 79.805 1.00 25.48 125 VAL A CA 1
ATOM 832 C C . VAL A 1 125 ? 41.179 19.733 78.448 1.00 24.85 125 VAL A C 1
ATOM 833 O O . VAL A 1 125 ? 41.364 20.885 78.109 1.00 24.94 125 VAL A O 1
ATOM 837 N N . VAL A 1 126 ? 41.492 18.689 77.696 1.00 24.17 126 VAL A N 1
ATOM 838 C CA . VAL A 1 126 ? 42.073 18.846 76.399 1.00 23.60 126 VAL A CA 1
ATOM 839 C C . VAL A 1 126 ? 40.914 19.012 75.445 1.00 23.12 126 VAL A C 1
ATOM 840 O O . VAL A 1 126 ? 39.981 18.236 75.477 1.00 23.05 126 VAL A O 1
ATOM 844 N N . VAL A 1 127 ? 40.965 20.059 74.627 1.00 22.91 127 VAL A N 1
ATOM 845 C CA . VAL A 1 127 ? 39.861 20.339 73.671 1.00 22.94 127 VAL A CA 1
ATOM 846 C C . VAL A 1 127 ? 40.353 20.271 72.234 1.00 25.02 127 VAL A C 1
ATOM 847 O O . VAL A 1 127 ? 39.539 20.282 71.324 1.00 23.51 127 VAL A O 1
ATOM 851 N N . ALA A 1 128 ? 41.660 20.154 72.048 1.00 23.81 128 ALA A N 1
ATOM 852 C CA . ALA A 1 128 ? 42.192 19.852 70.706 1.00 24.32 128 ALA A CA 1
ATOM 853 C C . ALA A 1 128 ? 43.496 19.112 70.874 1.00 24.12 128 ALA A C 1
ATOM 854 O O . ALA A 1 128 ? 44.263 19.420 71.808 1.00 24.01 128 ALA A O 1
ATOM 856 N N . GLN A 1 129 ? 43.764 18.160 69.986 1.00 25.12 129 GLN A N 1
ATOM 857 C CA . GLN A 1 129 ? 44.948 17.279 70.144 1.00 26.78 129 GLN A CA 1
ATOM 858 C C . GLN A 1 129 ? 45.515 16.805 68.844 1.00 27.81 129 GLN A C 1
ATOM 859 O O . GLN A 1 129 ? 44.765 16.372 67.952 1.00 27.33 129 GLN A O 1
ATOM 865 N N . CYS A 1 130 ? 46.840 16.879 68.715 1.00 28.05 130 CYS A N 1
ATOM 866 C CA . CYS A 1 130 ? 47.514 16.274 67.550 1.00 28.30 130 CYS A CA 1
ATOM 867 C C . CYS A 1 130 ? 48.517 15.267 68.099 1.00 27.30 130 CYS A C 1
ATOM 868 O O . CYS A 1 130 ? 49.532 15.679 68.693 1.00 25.08 130 CYS A O 1
ATOM 871 N N . GLU A 1 131 ? 48.219 13.981 67.946 1.00 26.28 131 GLU A N 1
ATOM 872 C CA . GLU A 1 131 ? 49.115 12.939 68.450 1.00 28.27 131 GLU A CA 1
ATOM 873 C C . GLU A 1 131 ? 50.347 12.797 67.543 1.00 28.11 131 GLU A C 1
ATOM 874 O O . GLU A 1 131 ? 50.256 12.981 66.328 1.00 27.58 131 GLU A O 1
ATOM 880 N N . SER A 1 132 ? 51.487 12.441 68.136 1.00 29.82 132 SER A N 1
ATOM 881 C CA . SER A 1 132 ? 52.635 12.073 67.322 1.00 31.69 132 SER A CA 1
ATOM 882 C C . SER A 1 132 ? 52.488 10.620 66.895 1.00 31.17 132 SER A C 1
ATOM 883 O O . SER A 1 132 ? 51.518 9.960 67.256 1.00 29.39 132 SER A O 1
ATOM 886 N N . THR A 1 133 ? 53.445 10.152 66.106 1.00 30.77 133 THR A N 1
ATOM 887 C CA . THR A 1 133 ? 53.424 8.786 65.609 1.00 31.77 133 THR A CA 1
ATOM 888 C C . THR A 1 133 ? 54.228 7.853 66.532 1.00 30.59 133 THR A C 1
ATOM 889 O O . THR A 1 133 ? 54.303 6.633 66.261 1.00 30.64 133 THR A O 1
ATOM 893 N N . ALA A 1 134 ? 54.807 8.402 67.611 1.00 28.90 134 ALA A N 1
ATOM 894 C CA . ALA A 1 134 ? 55.693 7.616 68.489 1.00 27.41 134 ALA A CA 1
ATOM 895 C C . ALA A 1 134 ? 54.878 6.497 69.103 1.00 26.86 134 ALA A C 1
ATOM 896 O O . ALA A 1 134 ? 53.703 6.705 69.396 1.00 26.05 134 ALA A O 1
ATOM 898 N N . THR A 1 135 ? 55.431 5.290 69.306 1.00 26.55 135 THR A N 1
ATOM 899 C CA . THR A 1 135 ? 54.517 4.242 69.798 1.00 27.51 135 THR A CA 1
ATOM 900 C C . THR A 1 135 ? 54.223 4.412 71.300 1.00 26.45 135 THR A C 1
ATOM 901 O O . THR A 1 135 ? 53.196 3.944 71.764 1.00 26.63 135 THR A O 1
ATOM 905 N N . VAL A 1 136 ? 55.156 5.021 72.042 1.00 25.69 136 VAL A N 1
ATOM 906 C CA . VAL A 1 136 ? 54.911 5.462 73.424 1.00 23.25 136 VAL A CA 1
ATOM 907 C C . VAL A 1 136 ? 54.752 6.956 73.350 1.00 24.94 136 VAL A C 1
ATOM 908 O O . VAL A 1 136 ? 55.679 7.692 72.928 1.00 25.10 136 VAL A O 1
ATOM 912 N N . ARG A 1 137 ? 53.555 7.434 73.696 1.00 23.82 137 ARG A N 1
ATOM 913 C CA . ARG A 1 137 ? 53.283 8.861 73.566 1.00 24.18 137 ARG A CA 1
ATOM 914 C C . ARG A 1 137 ? 52.132 9.236 74.509 1.00 24.48 137 ARG A C 1
ATOM 915 O O . ARG A 1 137 ? 51.535 8.345 75.094 1.00 24.68 137 ARG A O 1
ATOM 923 N N . SER A 1 138 ? 51.804 10.517 74.655 1.00 24.96 138 SER A N 1
ATOM 924 C CA . SER A 1 138 ? 50.594 10.920 75.399 1.00 26.45 138 SER A CA 1
ATOM 925 C C . SER A 1 138 ? 49.384 10.628 74.522 1.00 25.76 138 SER A C 1
ATOM 926 O O . SER A 1 138 ? 49.347 11.008 73.356 1.00 26.97 138 SER A O 1
ATOM 929 N N . VAL A 1 139 ? 48.368 10.001 75.094 1.00 26.82 139 VAL A N 1
ATOM 930 C CA . VAL A 1 139 ? 47.097 9.804 74.418 1.00 26.20 139 VAL A CA 1
ATOM 931 C C . VAL A 1 139 ? 46.014 10.219 75.400 1.00 26.86 139 VAL A C 1
ATOM 932 O O . VAL A 1 139 ? 44.894 9.663 75.397 1.00 26.10 139 VAL A O 1
ATOM 936 N N . ILE A 1 140 ? 46.294 11.240 76.213 1.00 25.66 140 ILE A N 1
ATOM 937 C CA . ILE A 1 140 ? 45.308 11.681 77.214 1.00 25.85 140 ILE A CA 1
ATOM 938 C C . ILE A 1 140 ? 43.958 11.943 76.457 1.00 25.25 140 ILE A C 1
ATOM 939 O O . ILE A 1 140 ? 43.999 12.565 75.380 1.00 25.84 140 ILE A O 1
ATOM 944 N N . PRO A 1 141 ? 42.819 11.424 76.961 1.00 25.14 141 PRO A N 1
ATOM 945 C CA . PRO A 1 141 ? 41.613 11.537 76.156 1.00 25.18 141 PRO A CA 1
ATOM 946 C C . PRO A 1 141 ? 41.051 12.969 76.067 1.00 26.17 141 PRO A C 1
ATOM 947 O O . PRO A 1 141 ? 40.965 13.736 77.067 1.00 25.08 141 PRO A O 1
ATOM 951 N N . LEU A 1 142 ? 40.668 13.324 74.846 1.00 25.00 142 LEU A N 1
ATOM 952 C CA A LEU A 1 142 ? 39.962 14.581 74.600 0.50 23.23 142 LEU A CA 1
ATOM 953 C CA B LEU A 1 142 ? 39.946 14.588 74.609 0.50 24.02 142 LEU A CA 1
ATOM 954 C C . LEU A 1 142 ? 38.747 14.647 75.504 1.00 22.66 142 LEU A C 1
ATOM 955 O O . LEU A 1 142 ? 38.049 13.655 75.653 1.00 23.12 142 LEU A O 1
ATOM 964 N N . GLY A 1 143 ? 38.489 15.805 76.131 1.00 22.32 143 GLY A N 1
ATOM 965 C CA . GLY A 1 143 ? 37.150 16.001 76.787 1.00 20.53 143 GLY A CA 1
ATOM 966 C C . GLY A 1 143 ? 37.056 15.439 78.193 1.00 24.13 143 GLY A C 1
ATOM 967 O O . GLY A 1 143 ? 36.050 15.581 78.848 1.00 23.99 143 GLY A O 1
ATOM 968 N N . VAL A 1 144 ? 38.121 14.789 78.678 1.00 23.51 144 VAL A N 1
ATOM 969 C CA . VAL A 1 144 ? 38.065 14.157 80.060 1.00 22.82 144 VAL A CA 1
ATOM 970 C C . VAL A 1 144 ? 38.722 15.115 81.054 1.00 23.79 144 VAL A C 1
ATOM 971 O O . VAL A 1 144 ? 39.822 15.563 80.819 1.00 24.53 144 VAL A O 1
ATOM 975 N N . PRO A 1 145 ? 38.060 15.411 82.180 1.00 27.22 145 PRO A N 1
ATOM 976 C CA . PRO A 1 145 ? 38.647 16.354 83.137 1.00 27.19 145 PRO A CA 1
ATOM 977 C C . PRO A 1 145 ? 39.792 15.756 83.932 1.00 28.82 145 PRO A C 1
ATOM 978 O O . PRO A 1 145 ? 39.652 14.643 84.453 1.00 27.49 145 PRO A O 1
ATOM 982 N N . TYR A 1 146 ? 40.901 16.465 84.025 1.00 27.21 146 TYR A N 1
ATOM 983 C CA . TYR A 1 146 ? 41.970 16.073 84.958 1.00 28.91 146 TYR A CA 1
ATOM 984 C C . TYR A 1 146 ? 42.218 17.244 85.928 1.00 30.21 146 TYR A C 1
ATOM 985 O O . TYR A 1 146 ? 41.768 18.346 85.666 1.00 31.21 146 TYR A O 1
ATOM 994 N N . PRO A 1 147 ? 42.856 16.983 87.088 1.00 31.43 147 PRO A N 1
ATOM 995 C CA . PRO A 1 147 ? 43.076 18.032 88.088 1.00 31.32 147 PRO A CA 1
ATOM 996 C C . PRO A 1 147 ? 44.022 19.097 87.629 1.00 29.02 147 PRO A C 1
ATOM 997 O O . PRO A 1 147 ? 44.800 18.889 86.698 1.00 30.29 147 PRO A O 1
ATOM 1001 N N . LEU A 1 148 ? 44.003 20.228 88.309 1.00 28.03 148 LEU A N 1
ATOM 1002 C CA . LEU A 1 148 ? 44.901 21.305 87.970 1.00 26.55 148 LEU A CA 1
ATOM 1003 C C . LEU A 1 148 ? 46.187 21.207 88.746 1.00 27.18 148 LEU A C 1
ATOM 1004 O O . LEU A 1 148 ? 47.177 21.816 88.335 1.00 27.21 148 LEU A O 1
ATOM 1009 N N . TRP A 1 149 ? 46.181 20.460 89.855 1.00 27.40 149 TRP A N 1
ATOM 1010 C CA . TRP A 1 149 ? 47.300 20.496 90.815 1.00 28.95 149 TRP A CA 1
ATOM 1011 C C . TRP A 1 149 ? 48.543 19.763 90.300 1.00 30.82 149 TRP A C 1
ATOM 1012 O O . TRP A 1 149 ? 49.634 19.920 90.867 1.00 33.94 149 TRP A O 1
ATOM 1023 N N . ALA A 1 150 ? 48.406 18.936 89.275 1.00 31.26 150 ALA A N 1
ATOM 1024 C CA . ALA A 1 150 ? 49.599 18.215 88.776 1.00 31.50 150 ALA A CA 1
ATOM 1025 C C . ALA A 1 150 ? 49.779 18.451 87.283 1.00 31.48 150 ALA A C 1
ATOM 1026 O O . ALA A 1 150 ? 48.819 18.484 86.516 1.00 31.07 150 ALA A O 1
ATOM 1028 N N . GLY A 1 151 ? 51.039 18.626 86.897 1.00 32.03 151 GLY A N 1
ATOM 1029 C CA . GLY A 1 151 ? 51.400 18.733 85.486 1.00 31.38 151 GLY A CA 1
ATOM 1030 C C . GLY A 1 151 ? 51.612 20.171 85.055 1.00 30.14 151 GLY A C 1
ATOM 1031 O O . GLY A 1 151 ? 51.209 21.086 85.749 1.00 30.58 151 GLY A O 1
ATOM 1032 N N . ALA A 1 152 ? 52.205 20.358 83.876 1.00 28.65 152 ALA A N 1
ATOM 1033 C CA . ALA A 1 152 ? 52.620 21.663 83.378 1.00 27.31 152 ALA A CA 1
ATOM 1034 C C . ALA A 1 152 ? 51.415 22.506 82.982 1.00 27.07 152 ALA A C 1
ATOM 1035 O O . ALA A 1 152 ? 51.395 23.697 83.258 1.00 26.95 152 ALA A O 1
ATOM 1037 N N . ALA A 1 153 ? 50.427 21.924 82.291 1.00 26.36 153 ALA A N 1
ATOM 1038 C CA . ALA A 1 153 ? 49.275 22.744 81.805 1.00 26.09 153 ALA A CA 1
ATOM 1039 C C . ALA A 1 153 ? 48.455 23.355 82.937 1.00 25.01 153 ALA A C 1
ATOM 1040 O O . ALA A 1 153 ? 47.960 24.484 82.843 1.00 26.10 153 ALA A O 1
ATOM 1042 N N . GLY A 1 154 ? 48.270 22.597 84.005 1.00 24.07 154 GLY A N 1
ATOM 1043 C CA . GLY A 1 154 ? 47.460 23.092 85.100 1.00 24.35 154 GLY A CA 1
ATOM 1044 C C . GLY A 1 154 ? 48.045 24.363 85.676 1.00 23.54 154 GLY A C 1
ATOM 1045 O O . GLY A 1 154 ? 47.331 25.291 86.030 1.00 24.37 154 GLY A O 1
ATOM 1046 N N . LYS A 1 155 ? 49.369 24.396 85.848 1.00 24.74 155 LYS A N 1
ATOM 1047 C CA . LYS A 1 155 ? 50.006 25.546 86.455 1.00 23.58 155 LYS A CA 1
ATOM 1048 C C . LYS A 1 155 ? 50.049 26.703 85.491 1.00 23.85 155 LYS A C 1
ATOM 1049 O O . LYS A 1 155 ? 50.112 27.865 85.893 1.00 25.90 155 LYS A O 1
ATOM 1055 N N . ILE A 1 156 ? 50.043 26.411 84.195 1.00 23.33 156 ILE A N 1
ATOM 1056 C CA . ILE A 1 156 ? 49.897 27.493 83.200 1.00 22.58 156 ILE A CA 1
ATOM 1057 C C . ILE A 1 156 ? 48.457 28.052 83.267 1.00 22.18 156 ILE A C 1
ATOM 1058 O O . ILE A 1 156 ? 48.225 29.261 83.330 1.00 22.33 156 ILE A O 1
ATOM 1063 N N . LEU A 1 157 ? 47.471 27.185 83.250 1.00 22.60 157 LEU A N 1
ATOM 1064 C CA . LEU A 1 157 ? 46.057 27.716 83.373 1.00 23.39 157 LEU A CA 1
ATOM 1065 C C . LEU A 1 157 ? 45.799 28.506 84.644 1.00 24.27 157 LEU A C 1
ATOM 1066 O O . LEU A 1 157 ? 44.946 29.421 84.684 1.00 23.98 157 LEU A O 1
ATOM 1071 N N . LEU A 1 158 ? 46.493 28.146 85.725 1.00 24.98 158 LEU A N 1
ATOM 1072 C CA . LEU A 1 158 ? 46.327 28.885 87.000 1.00 24.30 158 LEU A CA 1
ATOM 1073 C C . LEU A 1 158 ? 46.871 30.310 86.967 1.00 25.18 158 LEU A C 1
ATOM 1074 O O . LEU A 1 158 ? 46.593 31.085 87.868 1.00 24.11 158 LEU A O 1
ATOM 1079 N N . LEU A 1 159 ? 47.586 30.705 85.904 1.00 25.78 159 LEU A N 1
ATOM 1080 C CA . LEU A 1 159 ? 48.104 32.110 85.780 1.00 25.42 159 LEU A CA 1
ATOM 1081 C C . LEU A 1 159 ? 46.909 33.056 85.653 1.00 25.70 159 LEU A C 1
ATOM 1082 O O . LEU A 1 159 ? 46.958 34.235 86.016 1.00 26.36 159 LEU A O 1
ATOM 1087 N N . ALA A 1 160 ? 45.850 32.532 85.085 1.00 25.63 160 ALA A N 1
ATOM 1088 C CA . ALA A 1 160 ? 44.616 33.313 84.917 1.00 26.88 160 ALA A CA 1
ATOM 1089 C C . ALA A 1 160 ? 43.608 33.071 86.069 1.00 28.31 160 ALA A C 1
ATOM 1090 O O . ALA A 1 160 ? 42.511 33.653 86.057 1.00 29.11 160 ALA A O 1
ATOM 1092 N N . ALA A 1 161 ? 43.983 32.303 87.091 1.00 26.98 161 ALA A N 1
ATOM 1093 C CA . ALA A 1 161 ? 43.051 32.037 88.190 1.00 27.03 161 ALA A CA 1
ATOM 1094 C C . ALA A 1 161 ? 43.730 32.007 89.562 1.00 27.75 161 ALA A C 1
ATOM 1095 O O . ALA A 1 161 ? 43.637 31.005 90.284 1.00 27.20 161 ALA A O 1
ATOM 1097 N N . PRO A 1 162 ? 44.327 33.149 89.980 1.00 27.60 162 PRO A N 1
ATOM 1098 C CA . PRO A 1 162 ? 44.969 33.202 91.287 1.00 27.94 162 PRO A CA 1
ATOM 1099 C C . PRO A 1 162 ? 44.029 32.864 92.449 1.00 28.15 162 PRO A C 1
ATOM 1100 O O . PRO A 1 162 ? 44.478 32.353 93.481 1.00 28.59 162 PRO A O 1
ATOM 1104 N N . GLU A 1 163 ? 42.740 33.161 92.288 1.00 27.16 163 GLU A N 1
ATOM 1105 C CA . GLU A 1 163 ? 41.750 32.993 93.350 1.00 27.15 163 GLU A CA 1
ATOM 1106 C C . GLU A 1 163 ? 41.394 31.522 93.584 1.00 27.37 163 GLU A C 1
ATOM 1107 O O . GLU A 1 163 ? 40.676 31.193 94.550 1.00 26.76 163 GLU A O 1
ATOM 1113 N N . LEU A 1 164 ? 41.855 30.639 92.688 1.00 25.75 164 LEU A N 1
ATOM 1114 C CA . LEU A 1 164 ? 41.511 29.216 92.757 1.00 26.44 164 LEU A CA 1
ATOM 1115 C C . LEU A 1 164 ? 42.658 28.398 93.355 1.00 27.32 164 LEU A C 1
ATOM 1116 O O . LEU A 1 164 ? 42.525 27.208 93.579 1.00 27.90 164 LEU A O 1
ATOM 1121 N N . ILE A 1 165 ? 43.787 29.031 93.584 1.00 27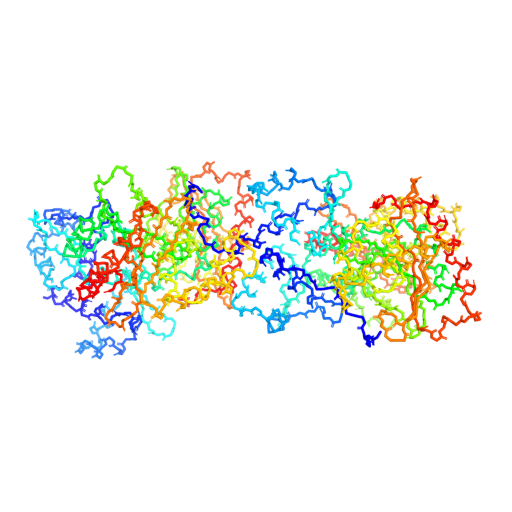.91 165 ILE A N 1
ATOM 1122 C CA . ILE A 1 165 ? 44.979 28.280 93.967 1.00 28.19 165 ILE A CA 1
ATOM 1123 C C . ILE A 1 165 ? 44.760 27.543 95.290 1.00 28.40 165 ILE A C 1
ATOM 1124 O O . ILE A 1 165 ? 45.169 26.401 95.439 1.00 28.35 165 ILE A O 1
ATOM 1129 N N . ASP A 1 166 ? 44.066 28.171 96.234 1.00 29.15 166 ASP A N 1
ATOM 1130 C CA . ASP A 1 166 ? 43.876 27.557 97.543 1.00 29.64 166 ASP A CA 1
ATOM 1131 C C . ASP A 1 166 ? 42.966 26.321 97.407 1.00 30.13 166 ASP A C 1
ATOM 1132 O O . ASP A 1 166 ? 43.196 25.293 98.042 1.00 30.01 166 ASP A O 1
ATOM 1137 N N . ASP A 1 167 ? 41.956 26.420 96.551 1.00 30.61 167 ASP A N 1
ATOM 1138 C CA . ASP A 1 167 ? 41.018 25.315 96.295 1.00 30.68 167 ASP A CA 1
ATOM 1139 C C . ASP A 1 167 ? 41.667 24.166 95.534 1.00 29.49 167 ASP A C 1
ATOM 1140 O O . ASP A 1 167 ? 41.394 23.003 95.787 1.00 30.19 167 ASP A O 1
ATOM 1145 N N . VAL A 1 168 ? 42.524 24.492 94.586 1.00 27.70 168 VAL A N 1
ATOM 1146 C CA . VAL A 1 168 ? 43.315 23.482 93.908 1.00 26.69 168 VAL A CA 1
ATOM 1147 C C . VAL A 1 168 ? 44.273 22.719 94.871 1.00 28.03 168 VAL A C 1
ATOM 1148 O O . VAL A 1 168 ? 44.312 21.469 94.876 1.00 27.87 168 VAL A O 1
ATOM 1152 N N . ALA A 1 169 ? 45.026 23.451 95.689 1.00 27.17 169 ALA A N 1
ATOM 1153 C CA . ALA A 1 169 ? 45.822 22.794 96.724 1.00 28.16 169 ALA A CA 1
ATOM 1154 C C . ALA A 1 169 ? 44.901 21.947 97.599 1.00 29.06 169 ALA A C 1
ATOM 1155 O O . ALA A 1 169 ? 45.158 20.783 97.752 1.00 30.69 169 ALA A O 1
ATOM 1157 N N . ALA A 1 170 ? 43.812 22.488 98.142 1.00 30.24 170 ALA A N 1
ATOM 1158 C CA . ALA A 1 170 ? 42.920 21.663 98.947 1.00 31.70 170 ALA A CA 1
ATOM 1159 C C . ALA A 1 170 ? 42.425 20.397 98.260 1.00 33.70 170 ALA A C 1
ATOM 1160 O O . ALA A 1 170 ? 42.048 19.445 98.941 1.00 34.94 170 ALA A O 1
ATOM 1162 N N . ASP A 1 171 ? 42.424 20.389 96.931 1.00 35.66 171 ASP A N 1
ATOM 1163 C CA . ASP A 1 171 ? 41.897 19.306 96.074 1.00 37.37 171 ASP A CA 1
ATOM 1164 C C . ASP A 1 171 ? 43.018 18.301 95.858 1.00 37.49 171 ASP A C 1
ATOM 1165 O O . ASP A 1 171 ? 42.770 17.115 95.632 1.00 38.98 171 ASP A O 1
ATOM 1170 N N . SER A 1 172 ? 44.258 18.765 95.952 1.00 36.89 172 SER A N 1
ATOM 1171 C CA . SER A 1 172 ? 45.418 17.923 95.718 1.00 36.86 172 SER A CA 1
ATOM 1172 C C . SER A 1 172 ? 45.682 16.970 96.882 1.00 37.44 172 SER A C 1
ATOM 1173 O O . SER A 1 172 ? 45.269 17.249 97.997 1.00 38.45 172 SER A O 1
ATOM 1176 N N . PRO A 1 173 ? 46.401 15.854 96.644 1.00 37.58 173 PRO A N 1
ATOM 1177 C CA . PRO A 1 173 ? 46.750 14.997 97.786 1.00 37.45 173 PRO A CA 1
ATOM 1178 C C . PRO A 1 173 ? 47.713 15.651 98.771 1.00 36.92 173 PRO A C 1
ATOM 1179 O O . PRO A 1 173 ? 47.872 15.132 99.859 1.00 36.97 173 PRO A O 1
ATOM 1183 N N . HIS A 1 174 ? 48.340 16.771 98.401 1.00 36.09 174 HIS A N 1
ATOM 1184 C CA . HIS A 1 174 ? 49.207 17.500 99.326 1.00 36.09 174 HIS A CA 1
ATOM 1185 C C . HIS A 1 174 ? 48.389 18.297 100.342 1.00 34.62 174 HIS A C 1
ATOM 1186 O O . HIS A 1 174 ? 48.898 18.663 101.388 1.00 33.84 174 HIS A O 1
ATOM 1193 N N . GLY A 1 175 ? 47.142 18.604 100.002 1.00 33.45 175 GLY A N 1
ATOM 1194 C CA . GLY A 1 175 ? 46.204 19.231 100.924 1.00 32.47 175 GLY A CA 1
ATOM 1195 C C . GLY A 1 175 ? 46.398 20.736 101.041 1.00 31.69 175 GLY A C 1
ATOM 1196 O O . GLY A 1 175 ? 47.350 21.285 100.470 1.00 31.07 175 GLY A O 1
ATOM 1197 N N . PRO A 1 176 ? 45.507 21.420 101.808 1.00 31.26 176 PRO A N 1
ATOM 1198 C CA . PRO A 1 176 ? 45.537 22.886 101.825 1.00 30.23 176 PRO A CA 1
ATOM 1199 C C . PRO A 1 176 ? 46.879 23.555 102.077 1.00 29.15 176 PRO A C 1
ATOM 1200 O O . PRO A 1 176 ? 47.107 24.614 101.522 1.00 28.72 176 PRO A O 1
ATOM 1204 N N . GLU A 1 177 ? 47.775 22.936 102.851 1.00 27.88 177 GLU A N 1
ATOM 1205 C CA . GLU A 1 177 ? 49.020 23.598 103.257 1.00 26.82 177 GLU A CA 1
ATOM 1206 C C . GLU A 1 177 ? 50.011 23.772 102.116 1.00 27.63 177 GLU A C 1
ATOM 1207 O O . GLU A 1 177 ? 50.983 24.526 102.219 1.00 28.41 177 GLU A O 1
ATOM 1213 N N . PHE A 1 178 ? 49.741 23.058 101.035 1.00 27.59 178 PHE A N 1
ATOM 1214 C CA . PHE A 1 178 ? 50.472 23.123 99.774 1.00 28.70 178 PHE A CA 1
ATOM 1215 C C . PHE A 1 178 ? 50.205 24.400 98.931 1.00 28.20 178 PHE A C 1
ATOM 1216 O O . PHE A 1 178 ? 50.884 24.653 97.944 1.00 28.76 178 PHE A O 1
ATOM 1224 N N . ALA A 1 179 ? 49.202 25.192 99.303 1.00 28.71 179 ALA A N 1
ATOM 1225 C CA . ALA A 1 179 ? 48.795 26.363 98.515 1.00 27.18 179 ALA A CA 1
ATOM 1226 C C . ALA A 1 179 ? 49.956 27.306 98.215 1.00 27.98 179 ALA A C 1
ATOM 1227 O O . ALA A 1 179 ? 50.078 27.793 97.100 1.00 27.13 179 ALA A O 1
ATOM 1229 N N . ASP A 1 180 ? 50.813 27.563 99.209 1.00 28.69 180 ASP A N 1
ATOM 1230 C CA . ASP A 1 180 ? 51.890 28.555 99.055 1.00 30.17 180 ASP A CA 1
ATOM 1231 C C . ASP A 1 180 ? 52.933 28.069 98.048 1.00 30.21 180 ASP A C 1
ATOM 1232 O O . ASP A 1 180 ? 53.396 28.833 97.185 1.00 30.37 180 ASP A O 1
ATOM 1237 N N . GLN A 1 181 ? 53.262 26.786 98.090 1.00 30.50 181 GLN A N 1
ATOM 1238 C CA . GLN A 1 181 ? 54.242 26.298 97.146 1.00 29.25 181 GLN A CA 1
ATOM 1239 C C . GLN A 1 181 ? 53.626 26.201 95.743 1.00 28.68 181 GLN A C 1
ATOM 1240 O O . GLN A 1 181 ? 54.337 26.379 94.751 1.00 27.58 181 GLN A O 1
ATOM 1243 N N . LEU A 1 182 ? 52.321 25.960 95.659 1.00 27.44 182 LEU A N 1
ATOM 1244 C CA . LEU A 1 182 ? 51.679 25.914 94.318 1.00 26.72 182 LEU A CA 1
ATOM 1245 C C . LEU A 1 182 ? 51.695 27.342 93.746 1.00 27.08 182 LEU A C 1
ATOM 1246 O O . LEU A 1 182 ? 52.025 27.550 92.580 1.00 27.52 182 LEU A O 1
ATOM 1251 N N . ARG A 1 183 ? 51.372 28.328 94.586 1.00 26.54 183 ARG A N 1
ATOM 1252 C CA . ARG A 1 183 ? 51.451 29.730 94.215 1.00 27.60 183 ARG A CA 1
ATOM 1253 C C . ARG A 1 183 ? 52.852 30.108 93.666 1.00 28.48 183 ARG A C 1
ATOM 1254 O O . ARG A 1 183 ? 52.950 30.747 92.626 1.00 28.63 183 ARG A O 1
ATOM 1262 N N . GLU A 1 184 ? 53.915 29.728 94.390 1.00 28.67 184 GLU A N 1
ATOM 1263 C CA . GLU A 1 184 ? 55.303 29.875 93.983 1.00 29.40 184 GLU A CA 1
ATOM 1264 C C . GLU A 1 184 ? 55.571 29.250 92.576 1.00 28.81 184 GLU A C 1
ATOM 1265 O O . GLU A 1 184 ? 56.125 29.913 91.678 1.00 29.06 184 GLU A O 1
ATOM 1269 N N . LYS A 1 185 ? 55.183 27.994 92.393 1.00 28.68 185 LYS A N 1
ATOM 1270 C CA . LYS A 1 185 ? 55.381 27.298 91.120 1.00 28.90 185 LYS A CA 1
ATOM 1271 C C . LYS A 1 185 ? 54.641 27.974 89.978 1.00 27.62 185 LYS A C 1
ATOM 1272 O O . LYS A 1 185 ? 55.145 28.023 88.851 1.00 27.77 185 LYS A O 1
ATOM 1278 N N . VAL A 1 186 ? 53.437 28.457 90.254 1.00 27.91 186 VAL A N 1
ATOM 1279 C CA . VAL A 1 186 ? 52.687 29.163 89.215 1.00 28.01 186 VAL A CA 1
ATOM 1280 C C . VAL A 1 186 ? 53.447 30.446 88.847 1.00 29.84 186 VAL A C 1
ATOM 1281 O O . VAL A 1 186 ? 53.584 30.801 87.666 1.00 30.88 186 VAL A O 1
ATOM 1285 N N . GLU A 1 187 ? 53.990 31.132 89.849 1.00 31.43 187 GLU A N 1
ATOM 1286 C CA . GLU A 1 187 ? 54.687 32.373 89.589 1.00 33.10 187 GLU A CA 1
ATOM 1287 C C . GLU A 1 187 ? 56.034 32.121 88.887 1.00 32.49 187 GLU A C 1
ATOM 1288 O O . GLU A 1 187 ? 56.442 32.901 88.028 1.00 33.33 187 GLU A O 1
ATOM 1294 N N . ASP A 1 188 ? 56.718 31.051 89.240 1.00 32.83 188 ASP A N 1
ATOM 1295 C CA . ASP A 1 188 ? 57.941 30.645 88.507 1.00 34.29 188 ASP A CA 1
ATOM 1296 C C . ASP A 1 188 ? 57.633 30.511 86.996 1.00 33.13 188 ASP A C 1
ATOM 1297 O O . ASP A 1 188 ? 58.399 30.980 86.157 1.00 32.98 188 ASP A O 1
ATOM 1302 N N . GLY A 1 189 ? 56.543 29.813 86.668 1.00 33.22 189 GLY A N 1
ATOM 1303 C CA . GLY A 1 189 ? 56.073 29.670 85.272 1.00 32.21 189 GLY A CA 1
ATOM 1304 C C . GLY A 1 189 ? 55.769 31.020 84.627 1.00 32.83 189 GLY A C 1
ATOM 1305 O O . GLY A 1 189 ? 56.068 31.229 83.449 1.00 33.98 189 GLY A O 1
ATOM 1306 N N . ARG A 1 190 ? 55.182 31.946 85.392 1.00 32.26 190 ARG A N 1
ATOM 1307 C CA A ARG A 1 190 ? 54.883 33.284 84.855 0.60 32.80 190 ARG A CA 1
ATOM 1308 C CA B ARG A 1 190 ? 54.891 33.287 84.901 0.40 32.88 190 ARG A CA 1
ATOM 1309 C C . ARG A 1 190 ? 56.171 33.980 84.410 1.00 33.49 190 ARG A C 1
ATOM 1310 O O . ARG A 1 190 ? 56.201 34.573 83.323 1.00 34.39 190 ARG A O 1
ATOM 1325 N N . GLU A 1 191 ? 57.231 33.875 85.224 1.00 33.89 191 GLU A N 1
ATOM 1326 C CA . GLU A 1 191 ? 58.522 34.519 84.970 1.00 34.08 191 GLU A CA 1
ATOM 1327 C C . GLU A 1 191 ? 59.293 33.853 83.796 1.00 33.40 191 GLU A C 1
ATOM 1328 O O . GLU A 1 191 ? 59.885 34.544 82.950 1.00 33.09 191 GLU A O 1
ATOM 1334 N N . ARG A 1 192 ? 59.284 32.527 83.763 1.00 31.81 192 ARG A N 1
ATOM 1335 C CA A ARG A 1 192 ? 59.935 31.754 82.703 0.60 31.78 192 ARG A CA 1
ATOM 1336 C CA B ARG A 1 192 ? 59.941 31.756 82.699 0.40 31.52 192 ARG A CA 1
ATOM 1337 C C . ARG A 1 192 ? 59.200 31.848 81.368 1.00 30.97 192 ARG A C 1
ATOM 1338 O O . ARG A 1 192 ? 59.831 31.818 80.306 1.00 31.16 192 ARG A O 1
ATOM 1353 N N . GLY A 1 193 ? 57.864 31.888 81.444 1.00 29.28 193 GLY A N 1
ATOM 1354 C CA . GLY A 1 193 ? 56.985 31.906 80.293 1.00 27.61 193 GLY A CA 1
ATOM 1355 C C . GLY A 1 193 ? 56.559 30.496 79.895 1.00 27.06 193 GLY A C 1
ATOM 1356 O O . GLY A 1 193 ? 55.851 30.306 78.898 1.00 26.26 193 GLY A O 1
ATOM 1357 N N . TYR A 1 194 ? 56.922 29.513 80.698 1.00 25.66 194 TYR A N 1
ATOM 1358 C CA . TYR A 1 194 ? 56.447 28.131 80.484 1.00 24.57 194 TYR A CA 1
ATOM 1359 C C . TYR A 1 194 ? 56.632 27.277 81.742 1.00 24.66 194 TYR A C 1
ATOM 1360 O O . TYR A 1 194 ? 57.390 27.653 82.678 1.00 23.65 194 TYR A O 1
ATOM 1369 N N . GLN A 1 195 ? 56.000 26.101 81.710 1.00 23.21 195 GLN A N 1
ATOM 1370 C CA . GLN A 1 195 ? 56.130 25.062 82.729 1.00 22.56 195 GLN A CA 1
ATOM 1371 C C . GLN A 1 195 ? 56.728 23.878 82.068 1.00 24.21 195 GLN A C 1
ATOM 1372 O O . GLN A 1 195 ? 56.200 23.426 81.055 1.00 23.81 195 GLN A O 1
ATOM 1378 N N . LEU A 1 196 ? 57.801 23.355 82.649 1.00 23.26 196 LEU A N 1
ATOM 1379 C CA . LEU A 1 196 ? 58.343 22.059 82.226 1.00 24.72 196 LEU A CA 1
ATOM 1380 C C . LEU A 1 196 ? 58.409 21.165 83.444 1.00 25.49 196 LEU A C 1
ATOM 1381 O O . LEU A 1 196 ? 59.180 21.459 84.345 1.00 23.47 196 LEU A O 1
ATOM 1386 N N . VAL A 1 197 ? 57.618 20.094 83.466 1.00 25.37 197 VAL A N 1
ATOM 1387 C CA . VAL A 1 197 ? 57.420 19.312 84.702 1.00 27.09 197 VAL A CA 1
ATOM 1388 C C . VAL A 1 197 ? 57.630 17.831 84.379 1.00 27.89 197 VAL A C 1
ATOM 1389 O O . VAL A 1 197 ? 57.248 17.398 83.329 1.00 28.41 197 VAL A O 1
ATOM 1391 N N . HIS A 1 198 ? 58.191 17.070 85.307 1.00 29.67 198 HIS A N 1
ATOM 1392 C CA . HIS A 1 198 ? 58.477 15.641 85.112 1.00 30.77 198 HIS A CA 1
ATOM 1393 C C . HIS A 1 198 ? 57.823 14.841 86.221 1.00 32.34 198 HIS A C 1
ATOM 1394 O O . HIS A 1 198 ? 58.051 15.107 87.402 1.00 31.63 198 HIS A O 1
ATOM 1401 N N . GLY A 1 199 ? 56.978 13.886 85.831 1.00 34.17 199 GLY A N 1
ATOM 1402 C CA . GLY A 1 199 ? 56.534 12.843 86.751 1.00 35.18 199 GLY A CA 1
ATOM 1403 C C . GLY A 1 199 ? 55.688 13.374 87.897 1.00 37.37 199 GLY A C 1
ATOM 1404 O O . GLY A 1 199 ? 55.642 12.771 88.961 1.00 35.50 199 GLY A O 1
ATOM 1405 N N . GLU A 1 200 ? 55.050 14.530 87.702 1.00 37.54 200 GLU A N 1
ATOM 1406 C CA . GLU A 1 200 ? 54.099 15.027 88.696 1.00 41.21 200 GLU A CA 1
ATOM 1407 C C . GLU A 1 200 ? 52.790 14.301 88.529 1.00 42.85 200 GLU A C 1
ATOM 1408 O O . GLU A 1 200 ? 52.243 13.752 89.470 1.00 45.65 200 GLU A O 1
ATOM 1414 N N . ARG A 1 201 ? 52.268 14.313 87.315 1.00 45.17 201 ARG A N 1
ATOM 1415 C CA . ARG A 1 201 ? 50.998 13.667 87.067 1.00 45.48 201 ARG A CA 1
ATOM 1416 C C . ARG A 1 201 ? 51.017 12.150 87.325 1.00 44.51 201 ARG A C 1
ATOM 1417 O O . ARG A 1 201 ? 50.139 11.611 88.023 1.00 46.23 201 ARG A O 1
ATOM 1425 N N . GLU A 1 202 ? 52.044 11.466 86.809 1.00 39.84 202 GLU A N 1
ATOM 1426 C CA . GLU A 1 202 ? 52.016 10.036 86.637 1.00 34.16 202 GLU A CA 1
ATOM 1427 C C . GLU A 1 202 ? 53.470 9.696 86.300 1.00 32.11 202 GLU A C 1
ATOM 1428 O O . GLU A 1 202 ? 54.045 10.304 85.358 1.00 32.58 202 GLU A O 1
ATOM 1434 N N . LEU A 1 203 ? 54.052 8.710 86.954 1.00 29.61 203 LEU A N 1
ATOM 1435 C CA . LEU A 1 203 ? 55.453 8.384 86.707 1.00 30.03 203 LEU A CA 1
ATOM 1436 C C . LEU A 1 203 ? 55.702 8.097 85.224 1.00 29.44 203 LEU A C 1
ATOM 1437 O O . LEU A 1 203 ? 54.876 7.432 84.587 1.00 28.52 203 LEU A O 1
ATOM 1442 N N . GLY A 1 204 ? 56.802 8.611 84.674 1.00 29.22 204 GLY A N 1
ATOM 1443 C CA . GLY A 1 204 ? 57.148 8.375 83.267 1.00 27.90 204 GLY A CA 1
ATOM 1444 C C . GLY A 1 204 ? 56.589 9.400 82.341 1.00 30.48 204 GLY A C 1
ATOM 1445 O O . GLY A 1 204 ? 56.782 9.316 81.145 1.00 31.22 204 GLY A O 1
ATOM 1446 N N . SER A 1 205 ? 55.842 10.364 82.866 1.00 28.23 205 SER A N 1
ATOM 1447 C CA . SER A 1 205 ? 55.150 11.294 82.017 1.00 30.49 205 SER A CA 1
ATOM 1448 C C . SER A 1 205 ? 55.706 12.698 82.304 1.00 29.57 205 SER A C 1
ATOM 1449 O O . SER A 1 205 ? 55.933 13.026 83.470 1.00 31.21 205 SER A O 1
ATOM 1452 N N . SER A 1 206 ? 55.957 13.476 81.258 1.00 29.34 206 SER A N 1
ATOM 1453 C CA . SER A 1 206 ? 56.474 14.828 81.418 1.00 28.29 206 SER A CA 1
ATOM 1454 C C . SER A 1 206 ? 55.636 15.754 80.565 1.00 26.45 206 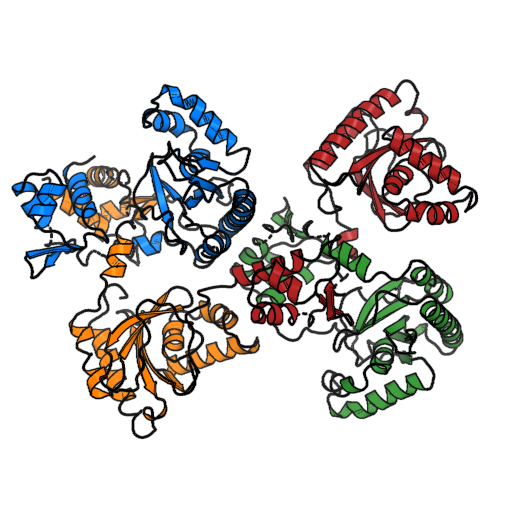SER A C 1
ATOM 1455 O O . SER A 1 206 ? 54.965 15.314 79.632 1.00 27.67 206 SER A O 1
ATOM 1458 N N . GLY A 1 207 ? 55.709 17.061 80.801 1.00 25.74 207 GLY A N 1
ATOM 1459 C CA . GLY A 1 207 ? 54.867 17.979 80.003 1.00 25.19 207 GLY A CA 1
ATOM 1460 C C . GLY A 1 207 ? 55.591 19.321 79.900 1.00 25.25 207 GLY A C 1
ATOM 1461 O O . GLY A 1 207 ? 56.286 19.711 80.838 1.00 23.60 207 GLY A O 1
ATOM 1462 N N . LEU A 1 208 ? 55.435 19.995 78.765 1.00 23.71 208 LEU A N 1
ATOM 1463 C CA . LEU A 1 208 ? 55.992 21.379 78.609 1.00 23.79 208 LEU A CA 1
ATOM 1464 C C . LEU A 1 208 ? 54.800 22.209 78.181 1.00 24.23 208 LEU A C 1
ATOM 1465 O O . LEU A 1 208 ? 54.217 21.893 77.181 1.00 24.85 208 LEU A O 1
ATOM 1470 N N . SER A 1 209 ? 54.468 23.308 78.857 1.00 23.32 209 SER A N 1
ATOM 1471 C CA . SER A 1 209 ? 53.225 24.044 78.525 1.00 24.17 209 SER A CA 1
ATOM 1472 C C . SER A 1 209 ? 53.536 25.503 78.437 1.00 24.87 209 SER A C 1
ATOM 1473 O O . SER A 1 209 ? 54.313 26.016 79.272 1.00 25.86 209 SER A O 1
ATOM 1476 N N . PHE A 1 210 ? 52.967 26.163 77.438 1.00 24.81 210 PHE A N 1
ATOM 1477 C CA . PHE A 1 210 ? 53.112 27.598 77.249 1.00 24.18 210 PHE A CA 1
ATOM 1478 C C . PHE A 1 210 ? 51.709 28.182 77.301 1.00 25.01 210 PHE A C 1
ATOM 1479 O O . PHE A 1 210 ? 50.783 27.518 76.869 1.00 27.48 210 PHE A O 1
ATOM 1487 N N . PRO A 1 211 ? 51.568 29.425 77.775 1.00 25.29 211 PRO A N 1
ATOM 1488 C CA . PRO A 1 211 ? 50.272 30.081 77.796 1.00 25.45 211 PRO A CA 1
ATOM 1489 C C . PRO A 1 211 ? 49.840 30.478 76.390 1.00 26.95 211 PRO A C 1
ATOM 1490 O O . PRO A 1 211 ? 50.681 30.898 75.578 1.00 24.78 211 PRO A O 1
ATOM 1494 N N . LEU A 1 212 ? 48.532 30.379 76.120 1.00 27.07 212 LEU A N 1
ATOM 1495 C CA . LEU A 1 212 ? 47.938 31.012 74.935 1.00 27.36 212 LEU A CA 1
ATOM 1496 C C . LEU A 1 212 ? 47.114 32.170 75.476 1.00 27.78 212 LEU A C 1
ATOM 1497 O O . LEU A 1 212 ? 46.399 31.977 76.433 1.00 25.68 212 LEU A O 1
ATOM 1502 N N . VAL A 1 213 ? 47.256 33.371 74.898 1.00 27.41 213 VAL A N 1
ATOM 1503 C CA . VAL A 1 213 ? 46.683 34.575 75.502 1.00 29.78 213 VAL A CA 1
ATOM 1504 C C . VAL A 1 213 ? 45.675 35.235 74.548 1.00 30.95 213 VAL A C 1
ATOM 1505 O O . VAL A 1 213 ? 45.787 35.114 73.323 1.00 31.62 213 VAL A O 1
ATOM 1509 N N . ASP A 1 214 ? 44.676 35.912 75.089 1.00 33.22 214 ASP A N 1
ATOM 1510 C CA . ASP A 1 214 ? 43.775 36.684 74.244 1.00 34.92 214 ASP A CA 1
ATOM 1511 C C . ASP A 1 214 ? 44.438 38.019 73.954 1.00 36.57 214 ASP A C 1
ATOM 1512 O O . ASP A 1 214 ? 45.596 38.223 74.312 1.00 36.30 214 ASP A O 1
ATOM 1517 N N . SER A 1 215 ? 43.703 38.936 73.311 1.00 39.14 215 SER A N 1
ATOM 1518 C CA . SER A 1 215 ? 44.233 40.252 72.957 1.00 40.69 215 SER A CA 1
ATOM 1519 C C . SER A 1 215 ? 44.555 41.097 74.186 1.00 41.75 215 SER A C 1
ATOM 1520 O O . SER A 1 215 ? 45.263 42.100 74.077 1.00 42.07 215 SER A O 1
ATOM 1523 N N . HIS A 1 216 ? 44.023 40.700 75.344 1.00 42.36 216 HIS A N 1
ATOM 1524 C CA . HIS A 1 216 ? 44.220 41.455 76.586 1.00 42.80 216 HIS A CA 1
ATOM 1525 C C . HIS A 1 216 ? 45.414 40.907 77.352 1.00 42.17 216 HIS A C 1
ATOM 1526 O O . HIS A 1 216 ? 45.831 41.487 78.363 1.00 42.78 216 HIS A O 1
ATOM 1533 N N . GLY A 1 217 ? 45.967 39.789 76.867 1.00 40.26 217 GLY A N 1
ATOM 1534 C CA . GLY A 1 217 ? 47.101 39.147 77.519 1.00 37.87 217 GLY A CA 1
ATOM 1535 C C . GLY A 1 217 ? 46.661 38.167 78.600 1.00 35.63 217 GLY A C 1
ATOM 1536 O O . GLY A 1 217 ? 47.479 37.645 79.362 1.00 35.20 217 GLY A O 1
ATOM 1537 N N . THR A 1 218 ? 45.360 37.930 78.680 1.00 34.53 218 THR A N 1
ATOM 1538 C CA . THR A 1 218 ? 44.813 36.937 79.611 1.00 32.79 218 THR A CA 1
ATOM 1539 C C . THR A 1 218 ? 45.093 35.536 79.081 1.00 31.55 218 THR A C 1
ATOM 1540 O O . THR A 1 218 ? 44.901 35.267 77.906 1.00 31.07 218 THR A O 1
ATOM 1544 N N . VAL A 1 219 ? 45.519 34.645 79.971 1.00 30.03 219 VAL A N 1
ATOM 1545 C CA . VAL A 1 219 ? 45.819 33.280 79.573 1.00 29.46 219 VAL A CA 1
ATOM 1546 C C . VAL A 1 219 ? 44.482 32.531 79.416 1.00 28.39 219 VAL A C 1
ATOM 1547 O O . VAL A 1 219 ? 43.738 32.378 80.388 1.00 28.41 219 VAL A O 1
ATOM 1551 N N . VAL A 1 220 ? 44.166 32.087 78.205 1.00 27.60 220 VAL A N 1
ATOM 1552 C CA . VAL A 1 220 ? 42.858 31.442 77.915 1.00 27.42 220 VAL A CA 1
ATOM 1553 C C . VAL A 1 220 ? 42.984 29.911 77.700 1.00 26.52 220 VAL A C 1
ATOM 1554 O O . VAL A 1 220 ? 41.971 29.187 77.700 1.00 26.43 220 VAL A O 1
ATOM 1558 N N . ALA A 1 221 ? 44.213 29.410 77.474 1.00 25.45 221 ALA A N 1
ATOM 1559 C CA . ALA A 1 221 ? 44.414 28.000 77.176 1.00 23.94 221 ALA A CA 1
ATOM 1560 C C . ALA A 1 221 ? 45.911 27.750 77.385 1.00 25.35 221 ALA A C 1
ATOM 1561 O O . ALA A 1 221 ? 46.672 28.707 77.551 1.00 23.18 221 ALA A O 1
ATOM 1563 N N . ALA A 1 222 ? 46.319 26.486 77.384 1.00 24.96 222 ALA A N 1
ATOM 1564 C CA . ALA A 1 222 ? 47.737 26.093 77.601 1.00 25.99 222 ALA A CA 1
ATOM 1565 C C . ALA A 1 222 ? 48.105 25.119 76.491 1.00 26.29 222 ALA A C 1
ATOM 1566 O O . ALA A 1 222 ? 47.535 24.010 76.370 1.00 27.82 222 ALA A O 1
ATOM 1568 N N . LEU A 1 223 ? 49.026 25.539 75.651 1.00 26.38 223 LEU A N 1
ATOM 1569 C CA . LEU A 1 223 ? 49.579 24.680 74.601 1.00 25.73 223 LEU A CA 1
ATOM 1570 C C . LEU A 1 223 ? 50.686 23.834 75.146 1.00 26.03 223 LEU A C 1
ATOM 1571 O O . LEU A 1 223 ? 51.692 24.368 75.629 1.00 25.47 223 LEU A O 1
ATOM 1576 N N . THR A 1 224 ? 50.546 22.505 75.015 1.00 27.36 224 THR A N 1
ATOM 1577 C CA . THR A 1 224 ? 51.328 21.617 75.866 1.00 26.80 224 THR A CA 1
ATOM 1578 C C . THR A 1 224 ? 51.806 20.399 75.078 1.00 27.84 224 THR A C 1
ATOM 1579 O O . THR A 1 224 ? 50.990 19.743 74.399 1.00 26.92 224 THR A O 1
ATOM 1583 N N . LEU A 1 225 ? 53.082 20.059 75.225 1.00 26.60 225 LEU A N 1
ATOM 1584 C CA . LEU A 1 225 ? 53.579 18.765 74.736 1.00 26.17 225 LEU A CA 1
ATOM 1585 C C . LEU A 1 225 ? 53.529 17.807 75.919 1.00 27.87 225 LEU A C 1
ATOM 1586 O O . LEU A 1 225 ? 53.896 18.209 77.036 1.00 28.25 225 LEU A O 1
ATOM 1591 N N . GLY A 1 226 ? 53.072 16.572 75.724 1.00 26.82 226 GLY A N 1
ATOM 1592 C CA . GLY A 1 226 ? 53.131 15.618 76.819 1.00 26.94 226 GLY A CA 1
ATOM 1593 C C . GLY A 1 226 ? 53.688 14.345 76.223 1.00 27.58 226 GLY A C 1
ATOM 1594 O O . GLY A 1 226 ? 53.407 14.019 75.054 1.00 29.40 226 GLY A O 1
ATOM 1595 N N . GLY A 1 227 ? 54.424 13.585 77.000 1.00 26.69 227 GLY A N 1
ATOM 1596 C CA . GLY A 1 227 ? 55.040 12.376 76.486 1.00 25.52 227 GLY A CA 1
ATOM 1597 C C . GLY A 1 227 ? 55.978 11.814 77.554 1.00 26.49 227 GLY A C 1
ATOM 1598 O O . GLY A 1 227 ? 55.979 12.272 78.735 1.00 25.90 227 GLY A O 1
ATOM 1599 N N . PRO A 1 228 ? 56.745 10.781 77.159 1.00 26.42 228 PRO A N 1
ATOM 1600 C CA . PRO A 1 228 ? 57.554 10.017 78.085 1.00 24.90 228 PRO A CA 1
ATOM 1601 C C . PRO A 1 228 ? 58.698 10.889 78.589 1.00 25.48 228 PRO A C 1
ATOM 1602 O O . PRO A 1 228 ? 59.322 11.620 77.813 1.00 25.93 228 PRO A O 1
ATOM 1606 N N A THR A 1 229 ? 58.964 10.844 79.897 0.50 25.64 229 THR A N 1
ATOM 1607 N N B THR A 1 229 ? 58.934 10.829 79.881 0.50 24.34 229 THR A N 1
ATOM 1608 C CA A THR A 1 229 ? 60.014 11.697 80.510 0.50 25.78 229 THR A CA 1
ATOM 1609 C CA B THR A 1 229 ? 59.964 11.634 80.504 0.50 23.19 229 THR A CA 1
ATOM 1610 C C A THR A 1 229 ? 61.401 11.454 79.888 0.50 26.13 229 THR A C 1
ATOM 1611 C C B THR A 1 229 ? 61.309 11.476 79.784 0.50 24.82 229 THR A C 1
ATOM 1612 O O A THR A 1 229 ? 62.265 12.335 79.911 0.50 25.32 229 THR A O 1
ATOM 1613 O O B THR A 1 229 ? 62.032 12.463 79.599 0.50 24.70 229 THR A O 1
ATOM 1620 N N . GLY A 1 230 ? 61.627 10.233 79.400 1.00 24.31 230 GLY A N 1
ATOM 1621 C CA . GLY A 1 230 ? 62.903 9.899 78.721 1.00 25.22 230 GLY A CA 1
ATOM 1622 C C . GLY A 1 230 ? 63.093 10.598 77.371 1.00 24.39 230 GLY A C 1
ATOM 1623 O O . GLY A 1 230 ? 64.205 10.578 76.851 1.00 24.61 230 GLY A O 1
ATOM 1624 N N . ARG A 1 231 ? 62.043 11.183 76.791 1.00 23.93 231 ARG A N 1
ATOM 1625 C CA . ARG A 1 231 ? 62.237 12.146 75.656 1.00 24.47 231 ARG A CA 1
ATOM 1626 C C . ARG A 1 231 ? 62.247 13.652 76.045 1.00 24.80 231 ARG A C 1
ATOM 1627 O O . ARG A 1 231 ? 62.485 14.506 75.200 1.00 26.11 231 ARG A O 1
ATOM 1635 N N . PHE A 1 232 ? 61.962 13.980 77.299 1.00 25.12 232 PHE A N 1
ATOM 1636 C CA . PHE A 1 232 ? 61.931 15.389 77.775 1.00 24.92 232 PHE A CA 1
ATOM 1637 C C . PHE A 1 232 ? 63.232 15.646 78.553 1.00 26.14 232 PHE A C 1
ATOM 1638 O O . PHE A 1 232 ? 63.244 16.202 79.693 1.00 26.46 232 PHE A O 1
ATOM 1646 N N . THR A 1 233 ? 64.348 15.153 77.986 1.00 25.98 233 THR A N 1
ATOM 1647 C CA . THR A 1 233 ? 65.641 15.245 78.646 1.00 25.74 233 THR A CA 1
ATOM 1648 C C . THR A 1 233 ? 66.271 16.577 78.286 1.00 24.75 233 THR A C 1
ATOM 1649 O O . THR A 1 233 ? 65.796 17.262 77.397 1.00 23.85 233 THR A O 1
ATOM 1653 N N . GLU A 1 234 ? 67.361 16.944 78.958 1.00 24.58 234 GLU A N 1
ATOM 1654 C CA . GLU A 1 234 ? 67.867 18.316 78.815 1.00 24.25 234 GLU A CA 1
ATOM 1655 C C . GLU A 1 234 ? 68.501 18.551 77.440 1.00 22.95 234 GLU A C 1
ATOM 1656 O O . GLU A 1 234 ? 68.686 19.677 77.022 1.00 20.61 234 GLU A O 1
ATOM 1662 N N . ASP A 1 235 ? 68.808 17.473 76.728 1.00 22.58 235 ASP A N 1
ATOM 1663 C CA . ASP A 1 235 ? 69.378 17.635 75.402 1.00 24.20 235 ASP A CA 1
ATOM 1664 C C . ASP A 1 235 ? 68.285 17.847 74.357 1.00 24.77 235 ASP A C 1
ATOM 1665 O O . ASP A 1 235 ? 68.576 18.310 73.242 1.00 25.68 235 ASP A O 1
ATOM 1670 N N . ARG A 1 236 ? 67.027 17.594 74.745 1.00 23.38 236 ARG A N 1
ATOM 1671 C CA . ARG A 1 236 ? 65.890 17.659 73.829 1.00 23.61 236 ARG A CA 1
ATOM 1672 C C . ARG A 1 236 ? 64.924 18.785 74.081 1.00 24.44 236 ARG A C 1
ATOM 1673 O O . ARG A 1 236 ? 64.280 19.261 73.142 1.00 25.79 236 ARG A O 1
ATOM 1681 N N . THR A 1 237 ? 64.792 19.191 75.336 1.00 22.48 237 THR A N 1
ATOM 1682 C CA . THR A 1 237 ? 63.857 20.223 75.673 1.00 22.95 237 THR A CA 1
ATOM 1683 C C . THR A 1 237 ? 64.195 21.639 75.171 1.00 21.75 237 THR A C 1
ATOM 1684 O O . THR A 1 237 ? 63.277 22.441 74.944 1.00 23.10 237 THR A O 1
ATOM 1688 N N . PRO A 1 238 ? 65.456 21.979 75.016 1.00 20.99 238 PRO A N 1
ATOM 1689 C CA . PRO A 1 238 ? 65.692 23.305 74.400 1.00 20.96 238 PRO A CA 1
ATOM 1690 C C . PRO A 1 238 ? 65.019 23.464 73.055 1.00 22.89 238 PRO A C 1
ATOM 1691 O O . PRO A 1 238 ? 64.411 24.498 72.793 1.00 23.45 238 PRO A O 1
ATOM 1695 N N . HIS A 1 239 ? 65.103 22.439 72.217 1.00 23.72 239 HIS A N 1
ATOM 1696 C CA . HIS A 1 239 ? 64.386 22.427 70.929 1.00 25.28 239 HIS A CA 1
ATOM 1697 C C . HIS A 1 239 ? 62.866 22.405 71.126 1.00 26.19 239 HIS A C 1
ATOM 1698 O O . HIS A 1 239 ? 62.109 23.148 70.426 1.00 26.79 239 HIS A O 1
ATOM 1705 N N . TYR A 1 240 ? 62.374 21.539 72.018 1.00 25.86 240 TYR A N 1
ATOM 1706 C CA . TYR A 1 240 ? 60.931 21.568 72.307 1.00 25.72 240 TYR A CA 1
ATOM 1707 C C . TYR A 1 240 ? 60.481 22.968 72.683 1.00 25.67 240 TYR A C 1
ATOM 1708 O O . TYR A 1 240 ? 59.352 23.373 72.335 1.00 27.57 240 TYR A O 1
ATOM 1717 N N . ILE A 1 241 ? 61.253 23.636 73.528 1.00 24.65 241 ILE A N 1
ATOM 1718 C CA . ILE A 1 241 ? 60.907 24.949 74.033 1.00 24.09 241 ILE A CA 1
ATOM 1719 C C . ILE A 1 241 ? 60.920 25.949 72.891 1.00 25.04 241 ILE A C 1
ATOM 1720 O O . ILE A 1 241 ? 60.053 26.772 72.820 1.00 24.62 241 ILE A O 1
ATOM 1725 N N . GLU A 1 242 ? 61.936 25.910 72.032 1.00 25.64 242 GLU A N 1
ATOM 1726 C CA . GLU A 1 242 ? 61.983 26.886 70.937 1.00 27.07 242 GLU A CA 1
ATOM 1727 C C . GLU A 1 242 ? 60.759 26.759 69.995 1.00 26.73 242 GLU A C 1
ATOM 1728 O O . GLU A 1 242 ? 60.164 27.754 69.613 1.00 27.43 242 GLU A O 1
ATOM 1734 N N . CYS A 1 243 ? 60.344 25.522 69.695 1.00 26.54 243 CYS A N 1
ATOM 1735 C CA . CYS A 1 243 ? 59.272 25.264 68.755 1.00 25.46 243 CYS A CA 1
ATOM 1736 C C . CYS A 1 243 ? 57.933 25.617 69.391 1.00 25.56 243 CYS A C 1
ATOM 1737 O O . CYS A 1 243 ? 57.112 26.245 68.740 1.00 24.02 243 CYS A O 1
ATOM 1740 N N . THR A 1 244 ? 57.711 25.172 70.641 1.00 24.19 244 THR A N 1
ATOM 1741 C CA . THR A 1 244 ? 56.428 25.365 71.317 1.00 24.36 244 THR A CA 1
ATOM 1742 C C . THR A 1 244 ? 56.162 26.832 71.606 1.00 24.32 244 THR A C 1
ATOM 1743 O O . THR A 1 244 ? 55.012 27.281 71.509 1.00 25.32 244 THR A O 1
ATOM 1747 N N . ARG A 1 245 ? 57.216 27.565 71.952 1.00 23.03 245 ARG A N 1
ATOM 1748 C CA . ARG A 1 245 ? 57.073 29.000 72.159 1.00 24.19 245 ARG A CA 1
ATOM 1749 C C . ARG A 1 245 ? 56.623 29.674 70.859 1.00 23.76 245 ARG A C 1
ATOM 1750 O O . ARG A 1 245 ? 55.695 30.464 70.866 1.00 23.42 245 ARG A O 1
ATOM 1758 N N . ALA A 1 246 ? 57.327 29.399 69.759 1.00 24.45 246 ALA A N 1
ATOM 1759 C CA . ALA A 1 246 ? 56.957 30.010 68.451 1.00 24.40 246 ALA A CA 1
ATOM 1760 C C . ALA A 1 246 ? 55.514 29.626 68.117 1.00 25.02 246 ALA A C 1
ATOM 1761 O O . ALA A 1 246 ? 54.712 30.480 67.763 1.00 23.98 246 ALA A O 1
ATOM 1763 N N . ALA A 1 247 ? 55.122 28.371 68.337 1.00 23.79 247 ALA A N 1
ATOM 1764 C CA . ALA A 1 247 ? 53.740 27.981 68.060 1.00 24.12 247 ALA A CA 1
ATOM 1765 C C . ALA A 1 247 ? 52.698 28.681 68.894 1.00 24.53 247 ALA A C 1
ATOM 1766 O O . ALA A 1 247 ? 51.644 29.034 68.390 1.00 24.82 247 ALA A O 1
ATOM 1768 N N . ALA A 1 248 ? 52.951 28.818 70.187 1.00 24.85 248 ALA A N 1
ATOM 1769 C CA . ALA A 1 248 ? 52.003 29.480 71.118 1.00 23.91 248 ALA A CA 1
ATOM 1770 C C . ALA A 1 248 ? 51.856 30.955 70.762 1.00 24.60 248 ALA A C 1
ATOM 1771 O O . ALA A 1 248 ? 50.763 31.504 70.794 1.00 25.51 248 ALA A O 1
ATOM 1773 N N . GLU A 1 249 ? 52.964 31.602 70.408 1.00 25.24 249 GLU A N 1
ATOM 1774 C CA . GLU A 1 249 ? 52.905 33.020 69.951 1.00 25.62 249 GLU A CA 1
ATOM 1775 C C . GLU A 1 249 ? 52.077 33.162 68.666 1.00 25.49 249 GLU A C 1
ATOM 1776 O O . GLU A 1 249 ? 51.248 34.088 68.552 1.00 24.83 249 GLU A O 1
ATOM 1782 N N . GLU A 1 250 ? 52.308 32.257 67.705 1.00 24.12 250 GLU A N 1
ATOM 1783 C CA . GLU A 1 250 ? 51.578 32.265 66.454 1.00 23.79 250 GLU A CA 1
ATOM 1784 C C . GLU A 1 250 ? 50.070 32.012 66.676 1.00 24.75 250 GLU A C 1
ATOM 1785 O O . GLU A 1 250 ? 49.192 32.697 66.120 1.00 24.84 250 GLU A O 1
ATOM 1791 N N . ILE A 1 251 ? 49.746 31.015 67.481 1.00 24.52 251 ILE A N 1
ATOM 1792 C CA . ILE A 1 251 ? 48.310 30.698 67.753 1.00 26.00 251 ILE A CA 1
ATOM 1793 C C . ILE A 1 251 ? 47.614 31.817 68.522 1.00 27.14 251 ILE A C 1
ATOM 1794 O O . ILE A 1 251 ? 46.459 32.160 68.233 1.00 29.25 251 ILE A O 1
ATOM 1799 N N . SER A 1 252 ? 48.279 32.398 69.531 1.00 28.72 252 SER A N 1
ATOM 1800 C CA . SER A 1 252 ? 47.727 33.573 70.252 1.00 28.51 252 SER A CA 1
ATOM 1801 C C . SER A 1 252 ? 47.407 34.714 69.303 1.00 30.02 252 SER A C 1
ATOM 1802 O O . SER A 1 252 ? 46.366 35.361 69.431 1.00 28.03 252 SER A O 1
ATOM 1805 N N . ALA A 1 253 ? 48.303 34.957 68.345 1.00 30.44 253 ALA A N 1
ATOM 1806 C CA . ALA A 1 253 ? 48.098 36.046 67.390 1.00 31.36 253 ALA A CA 1
ATOM 1807 C C . ALA A 1 253 ? 46.983 35.731 66.400 1.00 32.82 253 ALA A C 1
ATOM 1808 O O . ALA A 1 253 ? 46.273 36.633 65.984 1.00 33.01 253 ALA A O 1
ATOM 1810 N N . ILE A 1 254 ? 46.867 34.482 65.980 1.00 33.28 254 ILE A N 1
ATOM 1811 C CA . ILE A 1 254 ? 45.784 34.074 65.102 1.00 35.09 254 ILE A CA 1
ATOM 1812 C C . ILE A 1 254 ? 44.483 34.221 65.861 1.00 36.09 254 ILE A C 1
ATOM 1813 O O . ILE A 1 254 ? 43.480 34.667 65.297 1.00 37.42 254 ILE A O 1
ATOM 1818 N N . GLY A 1 255 ? 44.497 33.857 67.138 1.00 37.16 255 GLY A N 1
ATOM 1819 C CA . GLY A 1 255 ? 43.331 34.011 67.968 1.00 38.50 255 GLY A CA 1
ATOM 1820 C C . GLY A 1 255 ? 42.582 32.702 68.035 1.00 39.48 255 GLY A C 1
ATOM 1821 O O . GLY A 1 255 ? 42.598 31.898 67.096 1.00 39.91 255 GLY A O 1
ATOM 1822 N N . LEU A 1 256 ? 41.901 32.506 69.146 1.00 40.31 256 LEU A N 1
ATOM 1823 C CA . LEU A 1 256 ? 41.083 31.337 69.344 1.00 41.27 256 LEU A CA 1
ATOM 1824 C C . LEU A 1 256 ? 39.650 31.855 69.633 1.00 43.25 256 LEU A C 1
ATOM 1825 O O . LEU A 1 256 ? 39.240 31.956 70.799 1.00 42.44 256 LEU A O 1
ATOM 1830 N N . PRO A 1 257 ? 38.907 32.205 68.562 1.00 45.25 257 PRO A N 1
ATOM 1831 C CA . PRO A 1 257 ? 37.617 32.876 68.699 1.00 47.14 257 PRO A CA 1
ATOM 1832 C C . PRO A 1 257 ? 36.660 32.269 69.722 1.00 48.70 257 PRO A C 1
ATOM 1833 O O . PRO A 1 257 ? 36.041 33.040 70.475 1.00 50.15 257 PRO A O 1
ATOM 1837 N N . GLY A 1 258 ? 36.514 30.936 69.755 1.00 49.64 258 GLY A N 1
ATOM 1838 C CA . GLY A 1 258 ? 35.554 30.295 70.673 1.00 51.21 258 GLY A CA 1
ATOM 1839 C C . GLY A 1 258 ? 35.990 30.130 72.129 1.00 52.40 258 GLY A C 1
ATOM 1840 O O . GLY A 1 258 ? 35.415 29.327 72.871 1.00 53.60 258 GLY A O 1
ATOM 1841 N N . LEU A 1 259 ? 37.015 30.865 72.545 1.00 52.14 259 LEU A N 1
ATOM 1842 C CA . LEU A 1 259 ? 37.461 30.833 73.921 1.00 51.71 259 LEU A CA 1
ATOM 1843 C C . LEU A 1 259 ? 37.246 32.198 74.554 1.00 52.87 259 LEU A C 1
ATOM 1844 O O . LEU A 1 259 ? 38.008 32.627 75.429 1.00 53.59 259 LEU A O 1
ATOM 1849 N N . ALA B 1 17 ? 10.796 11.250 88.166 1.00 50.96 17 ALA B N 1
ATOM 1850 C CA . ALA B 1 17 ? 11.340 12.172 89.234 1.00 50.96 17 ALA B CA 1
ATOM 1851 C C . ALA B 1 17 ? 12.836 12.359 89.015 1.00 50.56 17 ALA B C 1
ATOM 1852 O O . ALA B 1 17 ? 13.321 13.482 88.759 1.00 51.04 17 ALA B O 1
ATOM 1854 N N . GLY B 1 18 ? 13.561 11.246 89.124 1.00 49.30 18 GLY B N 1
ATOM 1855 C CA . GLY B 1 18 ? 14.891 11.127 88.556 1.00 47.41 18 GLY B CA 1
ATOM 1856 C C . GLY B 1 18 ? 14.770 11.148 87.042 1.00 46.04 18 GLY B C 1
ATOM 1857 O O . GLY B 1 18 ? 15.537 11.838 86.364 1.00 46.08 18 GLY B O 1
ATOM 1858 N N . VAL B 1 19 ? 13.794 10.413 86.503 1.00 44.32 19 VAL B N 1
ATOM 1859 C CA . VAL B 1 19 ? 13.542 10.418 85.046 1.00 42.56 19 VAL B CA 1
ATOM 1860 C C . VAL B 1 19 ? 13.059 11.774 84.542 1.00 41.64 19 VAL B C 1
ATOM 1861 O O . VAL B 1 19 ? 13.306 12.132 83.383 1.00 41.07 19 VAL B O 1
ATOM 1865 N N . ARG B 1 20 ? 12.338 12.516 85.382 1.00 40.12 20 ARG B N 1
ATOM 1866 C CA . ARG B 1 20 ? 11.880 13.859 84.993 1.00 38.70 20 ARG B CA 1
ATOM 1867 C C . ARG B 1 20 ? 13.082 14.773 84.766 1.00 37.08 20 ARG B C 1
ATOM 1868 O O . ARG B 1 20 ? 13.121 15.501 83.782 1.00 37.34 20 ARG B O 1
ATOM 1871 N N . SER B 1 21 ? 14.061 14.733 85.663 1.00 36.09 21 SER B N 1
ATOM 1872 C CA . SER B 1 21 ? 15.268 15.544 85.502 1.00 35.35 21 SER B CA 1
ATOM 1873 C C . SER B 1 21 ? 16.049 15.191 84.274 1.00 34.16 21 SER B C 1
ATOM 1874 O O . SER B 1 21 ? 16.675 16.063 83.639 1.00 33.93 21 SER B O 1
ATOM 1877 N N . VAL B 1 22 ? 16.082 13.902 83.960 1.00 33.00 22 VAL B N 1
ATOM 1878 C CA . VAL B 1 22 ? 16.854 13.434 82.820 1.00 31.76 22 VAL B CA 1
ATOM 1879 C C . VAL B 1 22 ? 16.158 13.884 81.534 1.00 30.71 22 VAL B C 1
ATOM 1880 O O . VAL B 1 22 ? 16.831 14.297 80.644 1.00 31.15 22 VAL B O 1
ATOM 1884 N N . THR B 1 23 ? 14.828 13.820 81.446 1.00 28.76 23 THR B N 1
ATOM 1885 C CA . THR B 1 23 ? 14.080 14.388 80.298 1.00 27.34 23 THR B CA 1
ATOM 1886 C C . THR B 1 23 ? 14.329 15.884 80.106 1.00 26.77 23 THR B C 1
ATOM 1887 O O . THR B 1 23 ? 14.397 16.388 78.981 1.00 25.75 23 THR B O 1
ATOM 1891 N N . ARG B 1 24 ? 14.407 16.612 81.224 1.00 24.45 24 ARG B N 1
ATOM 1892 C CA . ARG B 1 24 ? 14.690 18.014 81.189 1.00 24.48 24 ARG B CA 1
ATOM 1893 C C . ARG B 1 24 ? 16.106 18.261 80.679 1.00 25.23 24 ARG B C 1
ATOM 1894 O O . ARG B 1 24 ? 16.339 19.192 79.948 1.00 27.22 24 ARG B O 1
ATOM 1902 N N . VAL B 1 25 ? 17.074 17.465 81.098 1.00 25.15 25 VAL B N 1
ATOM 1903 C CA . VAL B 1 25 ? 18.421 17.606 80.581 1.00 25.19 25 VAL B CA 1
ATOM 1904 C C . VAL B 1 25 ? 18.442 17.371 79.071 1.00 25.20 25 VAL B C 1
ATOM 1905 O O . VAL B 1 25 ? 19.026 18.107 78.326 1.00 24.93 25 VAL B O 1
ATOM 1909 N N . ILE B 1 26 ? 17.813 16.307 78.622 1.00 25.88 26 ILE B N 1
ATOM 1910 C CA . ILE B 1 26 ? 17.657 16.078 77.176 1.00 25.42 26 ILE B CA 1
ATOM 1911 C C . ILE B 1 26 ? 16.929 17.230 76.483 1.00 25.43 26 ILE B C 1
ATOM 1912 O O . ILE B 1 26 ? 17.358 17.675 75.404 1.00 27.00 26 ILE B O 1
ATOM 1917 N N . ASP B 1 27 ? 15.811 17.712 77.032 1.00 24.96 27 ASP B N 1
ATOM 1918 C CA . ASP B 1 27 ? 15.102 18.823 76.416 1.00 24.48 27 ASP B CA 1
ATOM 1919 C C . ASP B 1 27 ? 15.982 20.079 76.239 1.00 24.57 27 ASP B C 1
ATOM 1920 O O . ASP B 1 27 ? 15.833 20.879 75.276 1.00 23.62 27 ASP B O 1
ATOM 1925 N N . LEU B 1 28 ? 16.874 20.301 77.194 1.00 23.52 28 LEU B N 1
ATOM 1926 C CA . LEU B 1 28 ? 17.772 21.478 77.135 1.00 24.71 28 LEU B CA 1
ATOM 1927 C C . LEU B 1 28 ? 18.828 21.263 76.065 1.00 24.95 28 LEU B C 1
ATOM 1928 O O . LEU B 1 28 ? 19.059 22.139 75.247 1.00 25.92 28 LEU B O 1
ATOM 1933 N N . LEU B 1 29 ? 19.444 20.079 76.041 1.00 23.69 29 LEU B N 1
ATOM 1934 C CA . LEU B 1 29 ? 20.468 19.796 75.027 1.00 23.79 29 LEU B CA 1
ATOM 1935 C C . LEU B 1 29 ? 19.890 19.830 73.629 1.00 24.95 29 LEU B C 1
ATOM 1936 O O . LEU B 1 29 ? 20.536 20.238 72.674 1.00 24.34 29 LEU B O 1
ATOM 1941 N N . GLU B 1 30 ? 18.651 19.408 73.495 1.00 25.88 30 GLU B N 1
ATOM 1942 C CA . GLU B 1 30 ? 17.991 19.482 72.168 1.00 26.50 30 GLU B CA 1
ATOM 1943 C C . GLU B 1 30 ? 17.875 20.877 71.602 1.00 26.59 30 GLU B C 1
ATOM 1944 O O . GLU B 1 30 ? 17.659 21.056 70.399 1.00 26.15 30 GLU B O 1
ATOM 1950 N N . LEU B 1 31 ? 18.013 21.907 72.441 1.00 25.20 31 LEU B N 1
ATOM 1951 C CA . LEU B 1 31 ? 17.888 23.276 71.905 1.00 25.39 31 LEU B CA 1
ATOM 1952 C C . LEU B 1 31 ? 19.212 23.716 71.234 1.00 25.77 31 LEU B C 1
ATOM 1953 O O . LEU B 1 31 ? 19.273 24.723 70.584 1.00 25.91 31 LEU B O 1
ATOM 1958 N N . PHE B 1 32 ? 20.293 22.987 71.438 1.00 26.86 32 PHE B N 1
ATOM 1959 C CA . PHE B 1 32 ? 21.557 23.276 70.743 1.00 25.92 32 PHE B CA 1
ATOM 1960 C C . PHE B 1 32 ? 21.597 22.576 69.417 1.00 26.56 32 PHE B C 1
ATOM 1961 O O . PHE B 1 32 ? 21.469 21.315 69.344 1.00 25.98 32 PHE B O 1
ATOM 1969 N N . ASP B 1 33 ? 21.822 23.343 68.349 1.00 26.81 33 ASP B N 1
ATOM 1970 C CA . ASP B 1 33 ? 21.952 22.701 67.065 1.00 26.76 33 ASP B CA 1
ATOM 1971 C C . ASP B 1 33 ? 22.832 23.530 66.175 1.00 26.33 33 ASP B C 1
ATOM 1972 O O . ASP B 1 33 ? 23.318 24.565 66.595 1.00 24.91 33 ASP B O 1
ATOM 1977 N N . ALA B 1 34 ? 22.973 23.119 64.922 1.00 26.25 34 ALA B N 1
ATOM 1978 C CA . ALA B 1 34 ? 23.961 23.745 64.069 1.00 26.37 34 ALA B CA 1
ATOM 1979 C C . ALA B 1 34 ? 23.667 25.228 63.888 1.00 26.59 34 ALA B C 1
ATOM 1980 O O . ALA B 1 34 ? 24.586 26.031 63.855 1.00 27.42 34 ALA B O 1
ATOM 1982 N N . ALA B 1 35 ? 22.385 25.589 63.793 1.00 27.75 35 ALA B N 1
ATOM 1983 C CA . ALA B 1 35 ? 21.966 26.978 63.613 1.00 27.29 35 ALA B CA 1
ATOM 1984 C C . ALA B 1 35 ? 21.989 27.803 64.898 1.00 27.87 35 ALA B C 1
ATOM 1985 O O . ALA B 1 35 ? 21.971 29.038 64.836 1.00 27.19 35 ALA B O 1
ATOM 1987 N N . HIS B 1 36 ? 21.931 27.120 66.034 1.00 26.10 36 HIS B N 1
ATOM 1988 C CA . HIS B 1 36 ? 21.946 27.741 67.359 1.00 27.17 36 HIS B CA 1
ATOM 1989 C C . HIS B 1 36 ? 22.944 27.007 68.209 1.00 26.69 36 HIS B C 1
ATOM 1990 O O . HIS B 1 36 ? 22.558 26.226 69.097 1.00 28.63 36 HIS B O 1
ATOM 1997 N N . PRO B 1 37 ? 24.232 27.206 67.922 1.00 26.58 37 PRO B N 1
ATOM 1998 C CA . PRO B 1 37 ? 25.300 26.502 68.654 1.00 25.80 37 PRO B CA 1
ATOM 1999 C C . PRO B 1 37 ? 25.461 26.982 70.117 1.00 26.32 37 PRO B C 1
ATOM 2000 O O . PRO B 1 37 ? 26.021 26.227 70.956 1.00 26.39 37 PRO B O 1
ATOM 2004 N N . THR B 1 38 ? 24.974 28.197 70.439 1.00 25.20 38 THR B N 1
ATOM 2005 C CA . THR B 1 38 ? 24.995 28.676 71.828 1.00 24.53 38 THR B CA 1
ATOM 2006 C C . THR B 1 38 ? 23.610 29.168 72.163 1.00 24.54 38 THR B C 1
ATOM 2007 O O . THR B 1 38 ? 22.869 29.562 71.261 1.00 22.39 38 THR B O 1
ATOM 2011 N N . ARG B 1 39 ? 23.239 29.134 73.452 1.00 24.63 39 ARG B N 1
ATOM 2012 C CA . ARG B 1 39 ? 21.913 29.608 73.929 1.00 24.35 39 ARG B CA 1
ATOM 2013 C C . ARG B 1 39 ? 22.141 30.327 75.221 1.00 25.28 39 ARG B C 1
ATOM 2014 O O . ARG B 1 39 ? 22.969 29.857 76.034 1.00 27.23 39 ARG B O 1
ATOM 2022 N N . SER B 1 40 ? 21.409 31.419 75.442 1.00 26.88 40 SER B N 1
ATOM 2023 C CA . SER B 1 40 ? 21.426 32.152 76.702 1.00 25.54 40 SER B CA 1
ATOM 2024 C C . SER B 1 40 ? 20.461 31.465 77.636 1.00 25.95 40 SER B C 1
ATOM 2025 O O . SER B 1 40 ? 19.600 30.677 77.222 1.00 24.26 40 SER B O 1
ATOM 2028 N N . LEU B 1 41 ? 20.531 31.805 78.902 1.00 23.86 41 LEU B N 1
ATOM 2029 C CA . LEU B 1 41 ? 19.613 31.212 79.856 1.00 24.79 41 LEU B CA 1
ATOM 2030 C C . LEU B 1 41 ? 18.137 31.504 79.453 1.00 25.12 41 LEU B C 1
ATOM 2031 O O . LEU B 1 41 ? 17.272 30.628 79.545 1.00 25.28 41 LEU B O 1
ATOM 2036 N N . LYS B 1 42 ? 17.860 32.721 79.002 1.00 23.87 42 LYS B N 1
ATOM 2037 C CA . LYS B 1 42 ? 16.500 33.097 78.563 1.00 22.67 42 LYS B CA 1
ATOM 2038 C C . LYS B 1 42 ? 16.028 32.212 77.438 1.00 23.54 42 LYS B C 1
ATOM 2039 O O . LYS B 1 42 ? 14.848 31.802 77.411 1.00 23.38 42 LYS B O 1
ATOM 2045 N N . GLU B 1 43 ? 16.906 31.909 76.489 1.00 23.14 43 GLU B N 1
ATOM 2046 C CA . GLU B 1 43 ? 16.530 30.985 75.444 1.00 24.98 43 GLU B CA 1
ATOM 2047 C C . GLU B 1 43 ? 16.205 29.571 76.000 1.00 26.20 43 GLU B C 1
ATOM 2048 O O . GLU B 1 43 ? 15.299 28.902 75.506 1.00 25.46 43 GLU B O 1
ATOM 2054 N N . LEU B 1 44 ? 16.989 29.094 76.971 1.00 26.18 44 LEU B N 1
ATOM 2055 C CA . LEU B 1 44 ? 16.752 27.739 77.526 1.00 26.69 44 LEU B CA 1
ATOM 2056 C C . LEU B 1 44 ? 15.446 27.689 78.273 1.00 26.54 44 LEU B C 1
ATOM 2057 O O . LEU B 1 44 ? 14.674 26.709 78.141 1.00 28.65 44 LEU B O 1
ATOM 2062 N N . VAL B 1 45 ? 15.118 28.770 78.973 1.00 25.78 45 VAL B N 1
ATOM 2063 C CA . VAL B 1 45 ? 13.780 28.874 79.633 1.00 26.52 45 VAL B CA 1
ATOM 2064 C C . VAL B 1 45 ? 12.657 28.947 78.637 1.00 27.21 45 VAL B C 1
ATOM 2065 O O . VAL B 1 45 ? 11.664 28.198 78.751 1.00 27.01 45 VAL B O 1
ATOM 2069 N N . GLU B 1 46 ? 12.786 29.830 77.652 1.00 27.72 46 GLU B N 1
ATOM 2070 C CA . GLU B 1 46 ? 11.738 29.970 76.601 1.00 29.00 46 GLU B CA 1
ATOM 2071 C C . GLU B 1 46 ? 11.513 28.691 75.786 1.00 29.54 46 GLU B C 1
ATOM 2072 O O . GLU B 1 46 ? 10.373 28.338 75.445 1.00 28.91 46 GLU B O 1
ATOM 2078 N N . GLY B 1 47 ? 12.607 27.998 75.482 1.00 28.80 47 GLY B N 1
ATOM 2079 C CA . GLY B 1 47 ? 12.550 26.829 74.621 1.00 29.09 47 GLY B CA 1
ATOM 2080 C C . GLY B 1 47 ? 12.002 25.609 75.356 1.00 29.75 47 GLY B C 1
ATOM 2081 O O . GLY B 1 47 ? 11.360 24.744 74.758 1.00 31.12 47 GLY B O 1
ATOM 2082 N N . THR B 1 48 ? 12.212 25.536 76.652 1.00 28.75 48 THR B N 1
ATOM 2083 C CA . THR B 1 48 ? 11.661 24.427 77.428 1.00 28.83 48 THR B CA 1
ATOM 2084 C C . THR B 1 48 ? 10.366 24.723 78.158 1.00 29.37 48 THR B C 1
ATOM 2085 O O . THR B 1 48 ? 9.695 23.778 78.564 1.00 29.64 48 THR B O 1
ATOM 2089 N N . LYS B 1 49 ? 10.044 26.005 78.383 1.00 28.37 49 LYS B N 1
ATOM 2090 C CA . LYS B 1 49 ? 8.908 26.397 79.207 1.00 29.34 49 LYS B CA 1
ATOM 2091 C C . LYS B 1 49 ? 9.032 25.868 80.647 1.00 30.77 49 LYS B C 1
ATOM 2092 O O . LYS B 1 49 ? 8.050 25.747 81.385 1.00 30.59 49 LYS B O 1
ATOM 2098 N N . LEU B 1 50 ? 10.269 25.590 81.069 1.00 31.24 50 LEU B N 1
ATOM 2099 C CA . LEU B 1 50 ? 10.544 25.225 82.463 1.00 32.06 50 LEU B CA 1
ATOM 2100 C C . LEU B 1 50 ? 10.719 26.475 83.308 1.00 32.64 50 LEU B C 1
ATOM 2101 O O . LEU B 1 50 ? 11.179 27.510 82.800 1.00 34.18 50 LEU B O 1
ATOM 2106 N N . PRO B 1 51 ? 10.427 26.383 84.616 1.00 32.50 51 PRO B N 1
ATOM 2107 C CA . PRO B 1 51 ? 10.665 27.533 85.452 1.00 32.02 51 PRO B CA 1
ATOM 2108 C C . PRO B 1 51 ? 12.135 27.896 85.482 1.00 32.19 51 PRO B C 1
ATOM 2109 O O . PRO B 1 51 ? 12.991 27.013 85.534 1.00 31.84 51 PRO B O 1
ATOM 2113 N N . LYS B 1 52 ? 12.412 29.190 85.482 1.00 31.31 52 LYS B N 1
ATOM 2114 C CA . LYS B 1 52 ? 13.774 29.678 85.447 1.00 30.71 52 LYS B CA 1
ATOM 2115 C C . LYS B 1 52 ? 14.648 29.053 86.549 1.00 30.57 52 LYS B C 1
ATOM 2116 O O . LYS B 1 52 ? 15.779 28.686 86.280 1.00 30.30 52 LYS B O 1
ATOM 2122 N N . THR B 1 53 ? 14.144 28.956 87.786 1.00 29.28 53 THR B N 1
ATOM 2123 C CA . THR B 1 53 ? 14.930 28.327 88.885 1.00 29.70 53 THR B CA 1
ATOM 2124 C C . THR B 1 53 ? 15.292 26.854 88.597 1.00 29.03 53 THR B C 1
ATOM 2125 O O . THR B 1 53 ? 16.377 26.394 88.950 1.00 29.60 53 THR B O 1
ATOM 2129 N N . THR B 1 54 ? 14.390 26.134 87.938 1.00 28.19 54 THR B N 1
ATOM 2130 C CA . THR B 1 54 ? 14.640 24.754 87.496 1.00 28.66 54 THR B CA 1
ATOM 2131 C C . THR B 1 54 ? 15.719 24.734 86.445 1.00 28.32 54 THR B C 1
ATOM 2132 O O . THR B 1 54 ? 16.664 23.970 86.570 1.00 29.06 54 THR B O 1
ATOM 2136 N N . VAL B 1 55 ? 15.611 25.590 85.423 1.00 28.82 55 VAL B N 1
ATOM 2137 C CA . VAL B 1 55 ? 16.683 25.670 84.411 1.00 28.13 55 VAL B CA 1
ATOM 2138 C C . VAL B 1 55 ? 18.033 26.068 85.005 1.00 28.24 55 VAL B C 1
ATOM 2139 O O . VAL B 1 55 ? 19.068 25.484 84.648 1.00 28.89 55 VAL B O 1
ATOM 2143 N N . VAL B 1 56 ? 18.043 27.072 85.888 1.00 28.83 56 VAL B N 1
ATOM 2144 C CA . VAL B 1 56 ? 19.291 27.519 86.513 1.00 28.89 56 VAL B CA 1
ATOM 2145 C C . VAL B 1 56 ? 19.948 26.345 87.241 1.00 29.50 56 VAL B C 1
ATOM 2146 O O . VAL B 1 56 ? 21.151 26.133 87.117 1.00 30.44 56 VAL B O 1
ATOM 2150 N N . ARG B 1 57 ? 19.181 25.582 88.016 1.00 28.90 57 ARG B N 1
ATOM 2151 C CA . ARG B 1 57 ? 19.747 24.436 88.733 1.00 29.13 57 ARG B CA 1
ATOM 2152 C C . ARG B 1 57 ? 20.326 23.368 87.783 1.00 28.16 57 ARG B C 1
ATOM 2153 O O . ARG B 1 57 ? 21.405 22.812 88.015 1.00 26.28 57 ARG B O 1
ATOM 2161 N N . LEU B 1 58 ? 19.600 23.064 86.719 1.00 27.45 58 LEU B N 1
ATOM 2162 C CA . LEU B 1 58 ? 20.088 22.019 85.778 1.00 25.76 58 LEU B CA 1
ATOM 2163 C C . LEU B 1 58 ? 21.290 22.504 85.026 1.00 27.36 58 LEU B C 1
ATOM 2164 O O . LEU B 1 58 ? 22.256 21.733 84.843 1.00 26.96 58 LEU B O 1
ATOM 2169 N N . VAL B 1 59 ? 21.276 23.778 84.606 1.00 26.56 59 VAL B N 1
ATOM 2170 C CA . VAL B 1 59 ? 22.414 24.319 83.862 1.00 26.92 59 VAL B CA 1
ATOM 2171 C C . VAL B 1 59 ? 23.672 24.299 84.766 1.00 27.96 59 VAL B C 1
ATOM 2172 O O . VAL B 1 59 ? 24.729 23.886 84.321 1.00 27.99 59 VAL B O 1
ATOM 2176 N N . ALA B 1 60 ? 23.518 24.665 86.048 1.00 27.44 60 ALA B N 1
ATOM 2177 C CA . ALA B 1 60 ? 24.588 24.580 87.039 1.00 27.12 60 ALA B CA 1
ATOM 2178 C C . ALA B 1 60 ? 25.241 23.179 87.088 1.00 27.97 60 ALA B C 1
ATOM 2179 O O . ALA B 1 60 ? 26.469 23.057 86.976 1.00 27.34 60 ALA B O 1
ATOM 2181 N N . THR B 1 61 ? 24.431 22.126 87.259 1.00 26.85 61 THR B N 1
ATOM 2182 C CA . THR B 1 61 ? 24.957 20.757 87.281 1.00 27.49 61 THR B CA 1
ATOM 2183 C C . THR B 1 61 ? 25.662 20.411 85.965 1.00 26.26 61 THR B C 1
ATOM 2184 O O . THR B 1 61 ? 26.744 19.817 85.969 1.00 24.17 61 THR B O 1
ATOM 2196 N N . CYS B 1 63 ? 27.068 22.540 83.741 1.00 26.31 63 CYS B N 1
ATOM 2197 C CA . CYS B 1 63 ? 28.323 23.287 83.638 1.00 26.76 63 CYS B CA 1
ATOM 2198 C C . CYS B 1 63 ? 29.366 22.630 84.572 1.00 26.49 63 CYS B C 1
ATOM 2199 O O . CYS B 1 63 ? 30.500 22.433 84.181 1.00 25.50 63 CYS B O 1
ATOM 2202 N N . ALA B 1 64 ? 28.970 22.278 85.802 1.00 25.64 64 ALA B N 1
ATOM 2203 C CA . ALA B 1 64 ? 29.898 21.637 86.713 1.00 26.58 64 ALA B CA 1
ATOM 2204 C C . ALA B 1 64 ? 30.499 20.383 86.098 1.00 26.82 64 ALA B C 1
ATOM 2205 O O . ALA B 1 64 ? 31.621 20.028 86.368 1.00 24.57 64 ALA B O 1
ATOM 2207 N N . ARG B 1 65 ? 29.727 19.711 85.263 1.00 26.27 65 ARG B N 1
ATOM 2208 C CA . ARG B 1 65 ? 30.188 18.491 84.637 1.00 27.67 65 ARG B CA 1
ATOM 2209 C C . ARG B 1 65 ? 30.787 18.701 83.221 1.00 27.66 65 ARG B C 1
ATOM 2210 O O . ARG B 1 65 ? 31.110 17.725 82.544 1.00 27.18 65 ARG B O 1
ATOM 2218 N N . SER B 1 66 ? 30.896 19.959 82.783 1.00 25.96 66 SER B N 1
ATOM 2219 C CA . SER B 1 66 ? 31.431 20.326 81.443 1.00 24.43 66 SER B CA 1
ATOM 2220 C C . SER B 1 66 ? 30.598 19.900 80.273 1.00 24.70 66 SER B C 1
ATOM 2221 O O . SER B 1 66 ? 31.087 19.919 79.145 1.00 26.59 66 SER B O 1
ATOM 2224 N N . VAL B 1 67 ? 29.331 19.582 80.512 1.00 23.95 67 VAL B N 1
ATOM 2225 C CA . VAL B 1 67 ? 28.344 19.252 79.446 1.00 22.63 67 VAL B CA 1
ATOM 2226 C C . VAL B 1 67 ? 28.002 20.555 78.785 1.00 24.22 67 VAL B C 1
ATOM 2227 O O . VAL B 1 67 ? 27.726 20.572 77.604 1.00 23.72 67 VAL B O 1
ATOM 2231 N N . LEU B 1 68 ? 27.960 21.657 79.560 1.00 23.43 68 LEU B N 1
ATOM 2232 C CA . LEU B 1 68 ? 27.770 22.964 78.962 1.00 24.06 68 LEU B CA 1
ATOM 2233 C C . LEU B 1 68 ? 28.913 23.823 79.437 1.00 25.51 68 LEU B C 1
ATOM 2234 O O . LEU B 1 68 ? 29.554 23.463 80.427 1.00 24.98 68 LEU B O 1
ATOM 2239 N N . THR B 1 69 ? 29.214 24.900 78.713 1.00 24.99 69 THR B N 1
ATOM 2240 C CA . THR B 1 69 ? 30.196 25.908 79.157 1.00 27.62 69 THR B CA 1
ATOM 2241 C C . THR B 1 69 ? 29.594 27.290 79.101 1.00 28.67 69 THR B C 1
ATOM 2242 O O . THR B 1 69 ? 28.944 27.605 78.116 1.00 28.85 69 THR B O 1
ATOM 2246 N N . SER B 1 70 ? 29.778 28.083 80.158 1.00 28.90 70 SER B N 1
ATOM 2247 C CA . SER B 1 70 ? 29.2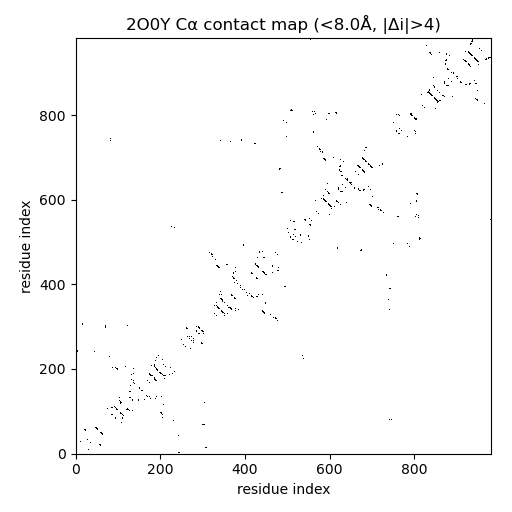38 29.432 80.261 1.00 31.32 70 SER B CA 1
ATOM 2248 C C . SER B 1 70 ? 30.195 30.316 79.510 1.00 32.72 70 SER B C 1
ATOM 2249 O O . SER B 1 70 ? 31.379 30.314 79.848 1.00 32.88 70 SER B O 1
ATOM 2252 N N . ARG B 1 71 ? 29.737 31.091 78.527 1.00 33.16 71 ARG B N 1
ATOM 2253 C CA . ARG B 1 71 ? 30.648 31.977 77.789 1.00 35.28 71 ARG B CA 1
ATOM 2254 C C . ARG B 1 71 ? 30.570 33.445 78.264 1.00 36.30 71 ARG B C 1
ATOM 2255 O O . ARG B 1 71 ? 29.634 33.842 78.951 1.00 36.83 71 ARG B O 1
ATOM 2263 N N . ALA B 1 72 ? 31.526 34.257 77.851 1.00 37.92 72 ALA B N 1
ATOM 2264 C CA . ALA B 1 72 ? 31.625 35.631 78.348 1.00 38.79 72 ALA B CA 1
ATOM 2265 C C . ALA B 1 72 ? 30.416 36.480 77.926 1.00 39.58 72 ALA B C 1
ATOM 2266 O O . ALA B 1 72 ? 29.922 37.283 78.720 1.00 40.01 72 ALA B O 1
ATOM 2268 N N . ASP B 1 73 ? 29.955 36.288 76.683 1.00 39.52 73 ASP B N 1
ATOM 2269 C CA . ASP B 1 73 ? 28.744 36.930 76.159 1.00 40.44 73 ASP B CA 1
ATOM 2270 C C . ASP B 1 73 ? 27.457 36.444 76.818 1.00 40.71 73 ASP B C 1
ATOM 2271 O O . ASP B 1 73 ? 26.395 36.628 76.252 1.00 41.10 73 ASP B O 1
ATOM 2276 N N . GLY B 1 74 ? 27.554 35.808 77.990 1.00 41.32 74 GLY B N 1
ATOM 2277 C CA . GLY B 1 74 ? 26.372 35.367 78.760 1.00 39.65 74 GLY B CA 1
ATOM 2278 C C . GLY B 1 74 ? 25.713 34.060 78.307 1.00 39.02 74 GLY B C 1
ATOM 2279 O O . GLY B 1 74 ? 24.851 33.489 79.026 1.00 39.54 74 GLY B O 1
ATOM 2280 N N . SER B 1 75 ? 26.071 33.595 77.109 1.00 36.31 75 SER B N 1
ATOM 2281 C CA . SER B 1 75 ? 25.474 32.423 76.562 1.00 33.05 75 SER B CA 1
ATOM 2282 C C . SER B 1 75 ? 26.228 31.148 76.982 1.00 30.85 75 SER B C 1
ATOM 2283 O O . SER B 1 75 ? 27.298 31.218 77.611 1.00 28.69 75 SER B O 1
ATOM 2286 N N . TYR B 1 76 ? 25.663 29.988 76.625 1.00 27.31 76 TYR B N 1
ATOM 2287 C CA . TYR B 1 76 ? 26.244 28.692 76.901 1.00 25.78 76 TYR B CA 1
ATOM 2288 C C . TYR B 1 76 ? 26.468 28.004 75.590 1.00 25.78 76 TYR B C 1
ATOM 2289 O O . TYR B 1 76 ? 25.597 28.128 74.699 1.00 23.19 76 TYR B O 1
ATOM 2298 N N . SER B 1 77 ? 27.575 27.248 75.465 1.00 23.08 77 SER B N 1
ATOM 2299 C CA . SER B 1 77 ? 27.712 26.303 74.364 1.00 22.65 77 SER B CA 1
ATOM 2300 C C . SER B 1 77 ? 27.712 24.909 74.972 1.00 23.43 77 SER B C 1
ATOM 2301 O O . SER B 1 77 ? 27.763 24.780 76.217 1.00 25.38 77 SER B O 1
ATOM 2304 N N . LEU B 1 78 ? 27.790 23.887 74.127 1.00 22.78 78 LEU B N 1
ATOM 2305 C CA . LEU B 1 78 ? 28.015 22.513 74.598 1.00 20.31 78 LEU B CA 1
ATOM 2306 C C . LEU B 1 78 ? 29.441 22.568 75.108 1.00 20.52 78 LEU B C 1
ATOM 2307 O O . LEU B 1 78 ? 30.282 23.270 74.519 1.00 21.89 78 LEU B O 1
ATOM 2312 N N . GLY B 1 79 ? 29.732 21.825 76.163 1.00 17.37 79 GLY B N 1
ATOM 2313 C CA . GLY B 1 79 ? 31.062 21.980 76.798 1.00 15.65 79 GLY B CA 1
ATOM 2314 C C . GLY B 1 79 ? 31.971 20.810 76.499 1.00 14.76 79 GLY B C 1
ATOM 2315 O O . GLY B 1 79 ? 31.612 19.888 75.776 1.00 14.44 79 GLY B O 1
ATOM 2316 N N . PRO B 1 80 ? 33.209 20.871 76.992 1.00 15.30 80 PRO B N 1
ATOM 2317 C CA . PRO B 1 80 ? 34.265 19.935 76.560 1.00 15.52 80 PRO B CA 1
ATOM 2318 C C . PRO B 1 80 ? 33.969 18.496 76.881 1.00 16.68 80 PRO B C 1
ATOM 2319 O O . PRO B 1 80 ? 34.486 17.589 76.223 1.00 15.82 80 PRO B O 1
ATOM 2323 N N . GLU B 1 81 ? 33.078 18.261 77.865 1.00 15.91 81 GLU B N 1
ATOM 2324 C CA . GLU B 1 81 ? 32.676 16.872 78.136 1.00 17.38 81 GLU B CA 1
ATOM 2325 C C . GLU B 1 81 ? 32.270 16.164 76.894 1.00 17.37 81 GLU B C 1
ATOM 2326 O O . GLU B 1 81 ? 32.552 14.987 76.685 1.00 16.09 81 GLU B O 1
ATOM 2340 N N . LEU B 1 83 ? 33.162 16.261 73.989 1.00 16.54 83 LEU B N 1
ATOM 2341 C CA . LEU B 1 83 ? 34.276 15.909 73.087 1.00 15.76 83 LEU B CA 1
ATOM 2342 C C . LEU B 1 83 ? 34.806 14.531 73.418 1.00 14.98 83 LEU B C 1
ATOM 2343 O O . LEU B 1 83 ? 35.540 13.930 72.632 1.00 15.08 83 LEU B O 1
ATOM 2348 N N . ARG B 1 84 ? 34.465 14.012 74.588 1.00 14.89 84 ARG B N 1
ATOM 2349 C CA . ARG B 1 84 ? 35.031 12.706 74.946 1.00 16.89 84 ARG B CA 1
ATOM 2350 C C . ARG B 1 84 ? 34.438 11.583 74.147 1.00 17.37 84 ARG B C 1
ATOM 2351 O O . ARG B 1 84 ? 34.972 10.457 74.194 1.00 17.45 84 ARG B O 1
ATOM 2359 N N . TRP B 1 85 ? 33.352 11.856 73.387 1.00 16.35 85 TRP B N 1
ATOM 2360 C CA . TRP B 1 85 ? 32.777 10.813 72.487 1.00 15.28 85 TRP B CA 1
ATOM 2361 C C . TRP B 1 85 ? 33.130 10.996 71.014 1.00 17.45 85 TRP B C 1
ATOM 2362 O O . TRP B 1 85 ? 32.692 10.220 70.165 1.00 17.32 85 TRP B O 1
ATOM 2373 N N . VAL B 1 86 ? 33.930 12.021 70.708 1.00 19.31 86 VAL B N 1
ATOM 2374 C CA . VAL B 1 86 ? 34.354 12.316 69.346 1.00 20.50 86 VAL B CA 1
ATOM 2375 C C . VAL B 1 86 ? 35.070 11.167 68.696 1.00 21.74 86 VAL B C 1
ATOM 2376 O O . VAL B 1 86 ? 34.722 10.802 67.559 1.00 21.91 86 VAL B O 1
ATOM 2380 N N . ARG B 1 87 ? 36.050 10.587 69.388 1.00 21.77 87 ARG B N 1
ATOM 2381 C CA . ARG B 1 87 ? 36.822 9.463 68.782 1.00 24.92 87 ARG B CA 1
ATOM 2382 C C . ARG B 1 87 ? 35.930 8.254 68.537 1.00 24.39 87 ARG B C 1
ATOM 2383 O O . ARG B 1 87 ? 35.957 7.667 67.466 1.00 26.32 87 ARG B O 1
ATOM 2391 N N . LEU B 1 88 ? 35.115 7.890 69.520 1.00 24.09 88 LEU B N 1
ATOM 2392 C CA . LEU B 1 88 ? 34.151 6.797 69.353 1.00 24.58 88 LEU B CA 1
ATOM 2393 C C . LEU B 1 88 ? 33.191 7.071 68.138 1.00 25.68 88 LEU B C 1
ATOM 2394 O O . LEU B 1 88 ? 32.974 6.201 67.294 1.00 25.43 88 LEU B O 1
ATOM 2399 N N . ALA B 1 89 ? 32.603 8.273 68.073 1.00 25.50 89 ALA B N 1
ATOM 2400 C CA . ALA B 1 89 ? 31.683 8.605 66.961 1.00 28.25 89 ALA B CA 1
ATOM 2401 C C . ALA B 1 89 ? 32.347 8.410 65.575 1.00 28.72 89 ALA B C 1
ATOM 2402 O O . ALA B 1 89 ? 31.745 7.831 64.619 1.00 30.28 89 ALA B O 1
ATOM 2404 N N . GLY B 1 90 ? 33.577 8.890 65.473 1.00 28.28 90 GLY B N 1
ATOM 2405 C CA . GLY B 1 90 ? 34.350 8.804 64.204 1.00 29.55 90 GLY B CA 1
ATOM 2406 C C . GLY B 1 90 ? 34.633 7.363 63.773 1.00 30.76 90 GLY B C 1
ATOM 2407 O O . GLY B 1 90 ? 34.456 6.991 62.605 1.00 31.19 90 GLY B O 1
ATOM 2408 N N . ARG B 1 91 ? 35.057 6.549 64.723 1.00 31.44 91 ARG B N 1
ATOM 2409 C CA . ARG B 1 91 ? 35.385 5.151 64.466 1.00 32.67 91 ARG B CA 1
ATOM 2410 C C . ARG B 1 91 ? 34.178 4.289 64.131 1.00 32.34 91 ARG B C 1
ATOM 2411 O O . ARG B 1 91 ? 34.301 3.269 63.473 1.00 34.04 91 ARG B O 1
ATOM 2419 N N . THR B 1 92 ? 33.008 4.652 64.632 1.00 31.50 92 THR B N 1
ATOM 2420 C CA . THR B 1 92 ? 31.836 3.816 64.403 1.00 29.23 92 THR B CA 1
ATOM 2421 C C . THR B 1 92 ? 30.892 4.422 63.388 1.00 28.14 92 THR B C 1
ATOM 2422 O O . THR B 1 92 ? 29.892 3.848 63.131 1.00 25.94 92 THR B O 1
ATOM 2426 N N . TRP B 1 93 ? 31.204 5.590 62.831 1.00 27.24 93 TRP B N 1
ATOM 2427 C CA . TRP B 1 93 ? 30.329 6.189 61.842 1.00 26.61 93 TRP B CA 1
ATOM 2428 C C . TRP B 1 93 ? 30.183 5.227 60.661 1.00 27.15 93 TRP B C 1
ATOM 2429 O O . TRP B 1 93 ? 31.179 4.657 60.222 1.00 27.01 93 TRP B O 1
ATOM 2440 N N . ALA B 1 94 ? 28.972 5.081 60.129 1.00 27.94 94 ALA B N 1
ATOM 2441 C CA . ALA B 1 94 ? 28.746 4.344 58.888 1.00 27.83 94 ALA B CA 1
ATOM 2442 C C . ALA B 1 94 ? 27.587 5.001 58.210 1.00 28.96 94 ALA B C 1
ATOM 2443 O O . ALA B 1 94 ? 26.758 5.576 58.900 1.00 30.11 94 ALA B O 1
ATOM 2445 N N . PRO B 1 95 ? 27.496 4.940 56.848 1.00 28.33 95 PRO B N 1
ATOM 2446 C CA . PRO B 1 95 ? 26.278 5.467 56.197 1.00 28.15 95 PRO B CA 1
ATOM 2447 C C . PRO B 1 95 ? 25.048 4.647 56.588 1.00 28.58 95 PRO B C 1
ATOM 2448 O O . PRO B 1 95 ? 25.206 3.515 57.045 1.00 28.32 95 PRO B O 1
ATOM 2452 N N . PRO B 1 96 ? 23.829 5.185 56.381 1.00 28.90 96 PRO B N 1
ATOM 2453 C CA . PRO B 1 96 ? 22.691 4.294 56.574 1.00 29.59 96 PRO B CA 1
ATOM 2454 C C . PRO B 1 96 ? 22.871 3.018 55.727 1.00 30.48 96 PRO B C 1
ATOM 2455 O O . PRO B 1 96 ? 23.443 3.076 54.622 1.00 29.03 96 PRO B O 1
ATOM 2459 N N . GLU B 1 97 ? 22.435 1.869 56.244 1.00 29.93 97 GLU B N 1
ATOM 2460 C CA . GLU B 1 97 ? 22.612 0.614 55.533 1.00 30.69 97 GLU B CA 1
ATOM 2461 C C . GLU B 1 97 ? 21.956 0.675 54.133 1.00 30.36 97 GLU B C 1
ATOM 2462 O O . GLU B 1 97 ? 22.479 0.090 53.178 1.00 31.44 97 GLU B O 1
ATOM 2466 N N . GLU B 1 98 ? 20.862 1.424 53.983 1.00 29.54 98 GLU B N 1
ATOM 2467 C CA . GLU B 1 98 ? 20.246 1.638 52.648 1.00 29.22 98 GLU B CA 1
ATOM 2468 C C . GLU B 1 98 ? 21.124 2.429 51.701 1.00 28.62 98 GLU B C 1
ATOM 2469 O O . GLU B 1 98 ? 21.029 2.257 50.495 1.00 27.32 98 GLU B O 1
ATOM 2475 N N . VAL B 1 99 ? 21.949 3.324 52.240 1.00 27.03 99 VAL B N 1
ATOM 2476 C CA . VAL B 1 99 ? 22.935 4.024 51.408 1.00 26.57 99 VAL B CA 1
ATOM 2477 C C . VAL B 1 99 ? 24.057 3.046 50.991 1.00 27.19 99 VAL B C 1
ATOM 2478 O O . VAL B 1 99 ? 24.500 3.028 49.845 1.00 27.93 99 VAL B O 1
ATOM 2482 N N . VAL B 1 100 ? 24.540 2.233 51.910 1.00 28.24 100 VAL B N 1
ATOM 2483 C CA . VAL B 1 100 ? 25.512 1.179 51.529 1.00 29.11 100 VAL B CA 1
ATOM 2484 C C . VAL B 1 100 ? 24.947 0.234 50.453 1.00 29.03 100 VAL B C 1
ATOM 2485 O O . VAL B 1 100 ? 25.631 -0.041 49.457 1.00 30.21 100 VAL B O 1
ATOM 2489 N N . ASP B 1 101 ? 23.702 -0.202 50.597 1.00 29.26 101 ASP B N 1
ATOM 2490 C CA . ASP B 1 101 ? 23.041 -0.982 49.516 1.00 29.48 101 ASP B CA 1
ATOM 2491 C C . ASP B 1 101 ? 23.113 -0.258 48.164 1.00 29.07 101 ASP B C 1
ATOM 2492 O O . ASP B 1 101 ? 23.451 -0.864 47.142 1.00 28.31 101 ASP B O 1
ATOM 2497 N N . ILE B 1 102 ? 22.803 1.034 48.140 1.00 28.09 102 ILE B N 1
ATOM 2498 C CA . ILE B 1 102 ? 22.842 1.769 46.853 1.00 26.74 102 ILE B CA 1
ATOM 2499 C C . ILE B 1 102 ? 24.260 1.789 46.294 1.00 26.87 102 ILE B C 1
ATOM 2500 O O . ILE B 1 102 ? 24.453 1.621 45.111 1.00 27.13 102 ILE B O 1
ATOM 2513 N N . ARG B 1 104 ? 26.648 -0.357 46.872 1.00 27.88 104 ARG B N 1
ATOM 2514 C CA . ARG B 1 104 ? 26.972 -1.724 46.469 1.00 28.55 104 ARG B CA 1
ATOM 2515 C C . ARG B 1 104 ? 26.376 -2.022 45.102 1.00 28.41 104 ARG B C 1
ATOM 2516 O O . ARG B 1 104 ? 27.067 -2.525 44.192 1.00 29.28 104 ARG B O 1
ATOM 2524 N N . GLN B 1 105 ? 25.110 -1.648 44.903 1.00 28.63 105 GLN B N 1
ATOM 2525 C CA . GLN B 1 105 ? 24.497 -1.885 43.598 1.00 28.46 105 GLN B CA 1
ATOM 2526 C C . GLN B 1 105 ? 25.180 -1.078 42.472 1.00 28.48 105 GLN B C 1
ATOM 2527 O O . GLN B 1 105 ? 25.393 -1.567 41.356 1.00 28.96 105 GLN B O 1
ATOM 2533 N N . LEU B 1 106 ? 25.536 0.153 42.753 1.00 27.54 106 LEU B N 1
ATOM 2534 C CA . LEU B 1 106 ? 26.290 1.005 41.811 1.00 28.08 106 LEU B CA 1
ATOM 2535 C C . LEU B 1 106 ? 27.592 0.317 41.440 1.00 29.12 106 LEU B C 1
ATOM 2536 O O . LEU B 1 106 ? 27.985 0.312 40.265 1.00 28.22 106 LEU B O 1
ATOM 2541 N N . SER B 1 107 ? 28.293 -0.222 42.431 1.00 28.79 107 SER B N 1
ATOM 2542 C CA . SER B 1 107 ? 29.537 -0.963 42.124 1.00 30.51 107 SER B CA 1
ATOM 2543 C C . SER B 1 107 ? 29.270 -2.149 41.190 1.00 30.88 107 SER B C 1
ATOM 2544 O O . SER B 1 107 ? 29.972 -2.347 40.188 1.00 31.10 107 SER B O 1
ATOM 2547 N N . ALA B 1 108 ? 28.222 -2.914 41.473 1.00 31.07 108 ALA B N 1
ATOM 2548 C CA . ALA B 1 108 ? 27.828 -4.039 40.608 1.00 30.79 108 ALA B CA 1
ATOM 2549 C C . ALA B 1 108 ? 27.448 -3.558 39.215 1.00 32.12 108 ALA B C 1
ATOM 2550 O O . ALA B 1 108 ? 27.776 -4.205 38.210 1.00 30.88 108 ALA B O 1
ATOM 2552 N N . ASP B 1 109 ? 26.735 -2.434 39.151 1.00 32.23 109 ASP B N 1
ATOM 2553 C CA . ASP B 1 109 ? 26.180 -1.937 37.879 1.00 32.81 109 ASP B CA 1
ATOM 2554 C C . ASP B 1 109 ? 27.301 -1.338 37.010 1.00 32.65 109 ASP B C 1
ATOM 2555 O O . ASP B 1 109 ? 27.241 -1.403 35.790 1.00 32.78 109 ASP B O 1
ATOM 2560 N N . THR B 1 110 ? 28.335 -0.753 37.627 1.00 30.64 110 THR B N 1
ATOM 2561 C CA . THR B 1 110 ? 29.383 -0.108 36.807 1.00 29.27 110 THR B CA 1
ATOM 2562 C C . THR B 1 110 ? 30.643 -0.973 36.667 1.00 28.95 110 THR B C 1
ATOM 2563 O O . THR B 1 110 ? 31.418 -0.792 35.731 1.00 27.82 110 THR B O 1
ATOM 2567 N N . GLY B 1 111 ? 30.883 -1.874 37.627 1.00 28.51 111 GLY B N 1
ATOM 2568 C CA . GLY B 1 111 ? 32.098 -2.691 37.618 1.00 27.67 111 GLY B CA 1
ATOM 2569 C C . GLY B 1 111 ? 33.277 -1.979 38.258 1.00 27.97 111 GLY B C 1
ATOM 2570 O O . GLY B 1 111 ? 34.421 -2.479 38.242 1.00 26.40 111 GLY B O 1
ATOM 2571 N N . GLU B 1 112 ? 32.995 -0.807 38.857 1.00 27.65 112 GLU B N 1
ATOM 2572 C CA . GLU B 1 112 ? 34.012 0.034 39.479 1.00 26.15 112 GLU B CA 1
ATOM 2573 C C . GLU B 1 112 ? 33.832 0.160 40.991 1.00 26.65 112 GLU B C 1
ATOM 2574 O O . GLU B 1 112 ? 32.705 -0.008 41.500 1.00 26.44 112 GLU B O 1
ATOM 2580 N N . THR B 1 113 ? 34.943 0.429 41.684 1.00 24.88 113 THR B N 1
ATOM 2581 C CA . THR B 1 113 ? 34.934 0.708 43.112 1.00 26.75 113 THR B CA 1
ATOM 2582 C C . THR B 1 113 ? 34.209 2.022 43.337 1.00 27.27 113 THR B C 1
ATOM 2583 O O . THR B 1 113 ? 34.468 2.986 42.609 1.00 28.27 113 THR B O 1
ATOM 2587 N N . VAL B 1 114 ? 33.299 2.042 44.324 1.00 26.88 114 VAL B N 1
ATOM 2588 C CA . VAL B 1 114 ? 32.517 3.214 44.660 1.00 25.33 114 VAL B CA 1
ATOM 2589 C C . VAL B 1 114 ? 33.055 3.731 45.979 1.00 26.47 114 VAL B C 1
ATOM 2590 O O . VAL B 1 114 ? 33.016 3.013 46.964 1.00 27.02 114 VAL B O 1
ATOM 2594 N N . ASN B 1 115 ? 33.527 4.989 46.004 1.00 27.04 115 ASN B N 1
ATOM 2595 C CA . ASN B 1 115 ? 34.108 5.615 47.224 1.00 29.00 115 ASN B CA 1
ATOM 2596 C C . ASN B 1 115 ? 33.206 6.748 47.677 1.00 29.50 115 ASN B C 1
ATOM 2597 O O . ASN B 1 115 ? 32.777 7.546 46.840 1.00 29.49 115 ASN B O 1
ATOM 2602 N N . LEU B 1 116 ? 32.949 6.866 48.977 1.00 29.17 116 LEU B N 1
ATOM 2603 C CA . LEU B 1 116 ? 32.207 8.020 49.473 1.00 28.67 116 LEU B CA 1
ATOM 2604 C C . LEU B 1 116 ? 33.252 8.862 50.161 1.00 27.92 116 LEU B C 1
ATOM 2605 O O . LEU B 1 116 ? 33.833 8.424 51.163 1.00 26.75 116 LEU B O 1
ATOM 2610 N N . TYR B 1 117 ? 33.501 10.062 49.643 1.00 27.15 117 TYR B N 1
ATOM 2611 C CA . TYR B 1 117 ? 34.553 10.907 50.215 1.00 27.93 117 TYR B CA 1
ATOM 2612 C C . TYR B 1 117 ? 33.974 12.082 50.933 1.00 27.88 117 TYR B C 1
ATOM 2613 O O . TYR B 1 117 ? 32.943 12.581 50.506 1.00 26.87 117 TYR B O 1
ATOM 2622 N N . ILE B 1 118 ? 34.648 12.546 52.001 1.00 27.69 118 ILE B N 1
ATOM 2623 C CA . ILE B 1 118 ? 34.386 13.861 52.552 1.00 27.07 118 ILE B CA 1
ATOM 2624 C C . ILE B 1 118 ? 35.670 14.692 52.568 1.00 28.36 118 ILE B C 1
ATOM 2625 O O . ILE B 1 118 ? 36.763 14.164 52.320 1.00 28.52 118 ILE B O 1
ATOM 2630 N N . ARG B 1 119 ? 35.561 15.979 52.931 1.00 28.56 119 ARG B N 1
ATOM 2631 C CA . ARG B 1 119 ? 36.702 16.823 53.091 1.00 29.04 119 ARG B CA 1
ATOM 2632 C C . ARG B 1 119 ? 36.978 16.890 54.582 1.00 30.03 119 ARG B C 1
ATOM 2633 O O . ARG B 1 119 ? 36.038 16.971 55.413 1.00 29.25 119 ARG B O 1
ATOM 2641 N N . GLN B 1 120 ? 38.266 16.827 54.904 1.00 29.63 120 GLN B N 1
ATOM 2642 C CA . GLN B 1 120 ? 38.743 17.028 56.233 1.00 31.42 120 GLN B CA 1
ATOM 2643 C C . GLN B 1 120 ? 39.934 17.942 56.086 1.00 31.51 120 GLN B C 1
ATOM 2644 O O . GLN B 1 120 ? 40.959 17.551 55.561 1.00 32.15 120 GLN B O 1
ATOM 2650 N N . GLY B 1 121 ? 39.776 19.185 56.514 1.00 31.17 121 GLY B N 1
ATOM 2651 C CA . GLY B 1 121 ? 40.815 20.217 56.299 1.00 30.97 121 GLY B CA 1
ATOM 2652 C C . GLY B 1 121 ? 40.995 20.405 54.805 1.00 30.06 121 GLY B C 1
ATOM 2653 O O . GLY B 1 121 ? 40.008 20.565 54.087 1.00 29.91 121 GLY B O 1
ATOM 2654 N N . LEU B 1 122 ? 42.243 20.371 54.337 1.00 29.25 122 LEU B N 1
ATOM 2655 C CA . LEU B 1 122 ? 42.541 20.498 52.906 1.00 29.62 122 LEU B CA 1
ATOM 2656 C C . LEU B 1 122 ? 42.750 19.134 52.230 1.00 29.41 122 LEU B C 1
ATOM 2657 O O . LEU B 1 122 ? 43.504 19.028 51.263 1.00 29.00 122 LEU B O 1
ATOM 2662 N N . SER B 1 123 ? 42.066 18.102 52.730 1.00 29.33 123 SER B N 1
ATOM 2663 C CA . SER B 1 123 ? 42.255 16.747 52.253 1.00 29.44 123 SER B CA 1
ATOM 2664 C C . SER B 1 123 ? 40.908 16.121 51.946 1.00 29.93 123 SER B C 1
ATOM 2665 O O . SER B 1 123 ? 39.871 16.604 52.430 1.00 29.70 123 SER B O 1
ATOM 2668 N N . ARG B 1 124 ? 40.925 15.041 51.154 1.00 30.37 124 ARG B N 1
ATOM 2669 C CA . ARG B 1 124 ? 39.766 14.194 50.932 1.00 30.74 124 ARG B CA 1
ATOM 2670 C C . ARG B 1 124 ? 40.060 12.852 51.584 1.00 30.57 124 ARG B C 1
ATOM 2671 O O . ARG B 1 124 ? 41.226 12.409 51.624 1.00 30.26 124 ARG B O 1
ATOM 2679 N N . VAL B 1 125 ? 39.006 12.240 52.119 1.00 28.62 125 VAL B N 1
ATOM 2680 C CA . VAL B 1 125 ? 39.097 11.021 52.908 1.00 27.94 125 VAL B CA 1
ATOM 2681 C C . VAL B 1 125 ? 37.959 10.151 52.487 1.00 27.72 125 VAL B C 1
ATOM 2682 O O . VAL B 1 125 ? 36.807 10.595 52.437 1.00 27.16 125 VAL B O 1
ATOM 2686 N N . VAL B 1 126 ? 38.271 8.901 52.180 1.00 28.07 126 VAL B N 1
ATOM 2687 C CA . VAL B 1 126 ? 37.226 7.902 51.903 1.00 26.59 126 VAL B CA 1
ATOM 2688 C C . VAL B 1 126 ? 36.710 7.414 53.223 1.00 27.01 126 VAL B C 1
ATOM 2689 O O . VAL B 1 126 ? 37.475 6.968 54.108 1.00 26.18 126 VAL B O 1
ATOM 2693 N N . VAL B 1 127 ? 35.408 7.580 53.418 1.00 26.26 127 VAL B N 1
ATOM 2694 C CA . VAL B 1 127 ? 34.821 7.180 54.694 1.00 25.39 127 VAL B CA 1
ATOM 2695 C C . VAL B 1 127 ? 33.858 6.007 54.569 1.00 25.67 127 VAL B C 1
ATOM 2696 O O . VAL B 1 127 ? 33.403 5.437 55.565 1.00 25.69 127 VAL B O 1
ATOM 2700 N N . ALA B 1 128 ? 33.493 5.675 53.334 1.00 25.81 128 ALA B N 1
ATOM 2701 C CA . ALA B 1 128 ? 32.878 4.383 53.051 1.00 26.14 128 ALA B CA 1
ATOM 2702 C C . ALA B 1 128 ? 33.176 3.973 51.623 1.00 25.82 128 ALA B C 1
ATOM 2703 O O . ALA B 1 128 ? 33.414 4.841 50.783 1.00 24.95 128 ALA B O 1
ATOM 2705 N N . GLN B 1 129 ? 33.194 2.653 51.354 1.00 26.93 129 GLN B N 1
ATOM 2706 C CA . GLN B 1 129 ? 33.687 2.149 50.060 1.00 27.95 129 GLN B CA 1
ATOM 2707 C C . GLN B 1 129 ? 33.024 0.838 49.686 1.00 28.88 129 GLN B C 1
ATOM 2708 O O . GLN B 1 129 ? 32.839 -0.007 50.564 1.00 29.30 129 GLN B O 1
ATOM 2714 N N . CYS B 1 130 ? 32.672 0.654 48.419 1.00 28.65 130 CYS B N 1
ATOM 2715 C CA . CYS B 1 130 ? 32.220 -0.647 47.944 1.00 28.47 130 CYS B CA 1
ATOM 2716 C C . CYS B 1 130 ? 33.104 -1.028 46.769 1.00 28.29 130 CYS B C 1
ATOM 2717 O O . CYS B 1 130 ? 33.016 -0.416 45.694 1.00 26.43 130 CYS B O 1
ATOM 2720 N N . GLU B 1 131 ? 33.981 -2.003 46.971 1.00 27.86 131 GLU B N 1
ATOM 2721 C CA . GLU B 1 131 ? 34.910 -2.374 45.912 1.00 28.27 131 GLU B CA 1
ATOM 2722 C C . GLU B 1 131 ? 34.210 -3.239 44.890 1.00 28.17 131 GLU B C 1
ATOM 2723 O O . GLU B 1 131 ? 33.334 -4.042 45.230 1.00 28.71 131 GLU B O 1
ATOM 2729 N N . SER B 1 132 ? 34.604 -3.112 43.635 1.00 29.25 132 SER B N 1
ATOM 2730 C CA . SER B 1 132 ? 34.112 -4.027 42.618 1.00 29.70 132 SER B CA 1
ATOM 2731 C C . SER B 1 132 ? 34.923 -5.347 42.670 1.00 29.11 132 SER B C 1
ATOM 2732 O O . SER B 1 132 ? 35.861 -5.485 43.449 1.00 27.65 132 SER B O 1
ATOM 2735 N N . THR B 1 133 ? 34.565 -6.309 41.825 1.00 28.40 133 THR B N 1
ATOM 2736 C CA . THR B 1 133 ? 35.263 -7.590 41.800 1.00 28.30 133 THR B CA 1
ATOM 2737 C C . THR B 1 133 ? 36.310 -7.620 40.691 1.00 27.06 133 THR B C 1
ATOM 2738 O O . THR B 1 133 ? 36.908 -8.671 40.430 1.00 26.33 133 THR B O 1
ATOM 2742 N N . ALA B 1 134 ? 36.510 -6.499 40.006 1.00 26.03 134 ALA B N 1
ATOM 2743 C CA . ALA B 1 134 ? 37.424 -6.486 38.850 1.00 24.62 134 ALA B CA 1
ATOM 2744 C C . ALA B 1 134 ? 38.820 -6.698 39.407 1.00 24.50 134 ALA B C 1
ATOM 2745 O O . ALA B 1 134 ? 39.093 -6.288 40.516 1.00 24.12 134 ALA B O 1
ATOM 2747 N N . THR B 1 135 ? 39.689 -7.380 38.694 1.00 24.27 135 THR B N 1
ATOM 2748 C CA . THR B 1 135 ? 41.050 -7.655 39.233 1.00 23.89 135 THR B CA 1
ATOM 2749 C C . THR B 1 135 ? 41.951 -6.415 39.212 1.00 24.52 135 THR B C 1
ATOM 2750 O O . THR B 1 135 ? 42.874 -6.293 40.038 1.00 24.74 135 THR B O 1
ATOM 2754 N N . VAL B 1 136 ? 41.686 -5.507 38.268 1.00 24.27 136 VAL B N 1
ATOM 2755 C CA . VAL B 1 136 ? 42.286 -4.158 38.290 1.00 24.09 136 VAL B CA 1
ATOM 2756 C C . VAL B 1 136 ? 41.235 -3.099 38.651 1.00 25.48 136 VAL B C 1
ATOM 2757 O O . VAL B 1 136 ? 40.224 -2.915 37.937 1.00 26.80 136 VAL B O 1
ATOM 2761 N N . ARG B 1 137 ? 41.415 -2.440 39.790 1.00 25.54 137 ARG B N 1
ATOM 2762 C CA . ARG B 1 137 ? 40.377 -1.550 40.259 1.00 27.48 137 ARG B CA 1
ATOM 2763 C C . ARG B 1 137 ? 41.001 -0.508 41.141 1.00 29.25 137 ARG B C 1
ATOM 2764 O O . ARG B 1 137 ? 42.232 -0.584 41.414 1.00 29.33 137 ARG B O 1
ATOM 2772 N N . SER B 1 138 ? 40.203 0.483 41.553 1.00 31.00 138 SER B N 1
ATOM 2773 C CA . SER B 1 138 ? 40.656 1.442 42.574 1.00 33.78 138 SER B CA 1
ATOM 2774 C C . SER B 1 138 ? 40.563 0.776 43.924 1.00 33.30 138 SER B C 1
ATOM 2775 O O . SER B 1 138 ? 39.542 0.159 44.273 1.00 34.28 138 SER B O 1
ATOM 2778 N N . VAL B 1 139 ? 41.633 0.880 44.695 1.00 34.54 139 VAL B N 1
ATOM 2779 C CA . VAL B 1 139 ? 41.657 0.267 46.024 1.00 34.72 139 VAL B CA 1
ATOM 2780 C C . VAL B 1 139 ? 42.195 1.266 47.071 1.00 36.27 139 VAL B C 1
ATOM 2781 O O . VAL B 1 139 ? 42.899 0.859 48.022 1.00 37.26 139 VAL B O 1
ATOM 2785 N N . ILE B 1 140 ? 41.843 2.541 46.928 1.00 34.40 140 ILE B N 1
ATOM 2786 C CA . ILE B 1 140 ? 42.205 3.609 47.904 1.00 35.70 140 ILE B CA 1
ATOM 2787 C C . ILE B 1 140 ? 41.847 3.262 49.357 1.00 34.79 140 ILE B C 1
ATOM 2788 O O . ILE B 1 140 ? 40.691 2.929 49.639 1.00 36.12 140 ILE B O 1
ATOM 2793 N N . PRO B 1 141 ? 42.813 3.360 50.291 1.00 34.89 141 PRO B N 1
ATOM 2794 C CA . PRO B 1 141 ? 42.484 3.055 51.678 1.00 34.15 141 PRO B CA 1
ATOM 2795 C C . PRO B 1 141 ? 41.523 4.019 52.370 1.00 33.54 141 PRO B C 1
ATOM 2796 O O . PRO B 1 141 ? 41.554 5.234 52.109 1.00 33.80 141 PRO B O 1
ATOM 2800 N N . LEU B 1 142 ? 40.684 3.467 53.246 1.00 32.50 142 LEU B N 1
ATOM 2801 C CA . LEU B 1 142 ? 39.724 4.243 54.026 1.00 33.20 142 LEU B CA 1
ATOM 2802 C C . LEU B 1 142 ? 40.400 5.078 55.102 1.00 32.86 142 LEU B C 1
ATOM 2803 O O . LEU B 1 142 ? 41.363 4.620 55.727 1.00 32.77 142 LEU B O 1
ATOM 2808 N N . GLY B 1 143 ? 39.926 6.308 55.303 1.00 31.92 143 GLY B N 1
ATOM 2809 C CA . GLY B 1 143 ? 40.421 7.120 56.411 1.00 32.45 143 GLY B CA 1
ATOM 2810 C C . GLY B 1 143 ? 41.837 7.647 56.256 1.00 32.39 143 GLY B C 1
ATOM 2811 O O . GLY B 1 143 ? 42.417 8.167 57.217 1.00 34.52 143 GLY B O 1
ATOM 2812 N N . VAL B 1 144 ? 42.407 7.540 55.063 1.00 32.44 144 VAL B N 1
ATOM 2813 C CA . VAL B 1 144 ? 43.745 8.103 54.797 1.00 31.21 144 VAL B CA 1
ATOM 2814 C C . VAL B 1 144 ? 43.549 9.420 54.018 1.00 31.25 144 VAL B C 1
ATOM 2815 O O . VAL B 1 144 ? 42.879 9.404 52.997 1.00 31.15 144 VAL B O 1
ATOM 2819 N N . PRO B 1 145 ? 44.080 10.567 54.520 1.00 31.20 145 PRO B N 1
ATOM 2820 C CA . PRO B 1 145 ? 43.873 11.815 53.786 1.00 32.19 145 PRO B CA 1
ATOM 2821 C C . PRO B 1 145 ? 44.692 11.870 52.496 1.00 32.69 145 PRO B C 1
ATOM 2822 O O . PRO B 1 145 ? 45.891 11.567 52.512 1.00 31.57 145 PRO B O 1
ATOM 2826 N N . TYR B 1 146 ? 44.028 12.248 51.410 1.00 32.75 146 TYR B N 1
ATOM 2827 C CA . TYR B 1 146 ? 44.659 12.482 50.118 1.00 33.52 146 TYR B CA 1
ATOM 2828 C C . TYR B 1 146 ? 44.371 13.923 49.699 1.00 33.72 146 TYR B C 1
ATOM 2829 O O . TYR B 1 146 ? 43.474 14.577 50.244 1.00 32.09 146 TYR B O 1
ATOM 2838 N N . PRO B 1 147 ? 45.155 14.439 48.734 1.00 33.88 147 PRO B N 1
ATOM 2839 C CA . PRO B 1 147 ? 45.044 15.857 48.388 1.00 33.43 147 PRO B CA 1
ATOM 2840 C C . PRO B 1 147 ? 43.708 16.188 47.740 1.00 32.77 147 PRO B C 1
ATOM 2841 O O . PRO B 1 147 ? 42.993 15.276 47.295 1.00 31.71 147 PRO B O 1
ATOM 2845 N N . LEU B 1 148 ? 43.363 17.475 47.715 1.00 30.48 148 LEU B N 1
ATOM 2846 C CA . LEU B 1 148 ? 42.110 17.899 47.048 1.00 30.33 148 LEU B CA 1
ATOM 2847 C C . LEU B 1 148 ? 42.401 18.452 45.646 1.00 29.60 148 LEU B C 1
ATOM 2848 O O . LEU B 1 148 ? 41.475 18.783 44.925 1.00 29.77 148 LEU B O 1
ATOM 2853 N N . TRP B 1 149 ? 43.681 18.536 45.287 1.00 29.53 149 TRP B N 1
ATOM 2854 C CA . TRP B 1 149 ? 44.110 19.217 44.032 1.00 30.06 149 TRP B CA 1
ATOM 2855 C C . TRP B 1 149 ? 44.143 18.297 42.818 1.00 30.60 149 TRP B C 1
ATOM 2856 O O . TRP B 1 149 ? 44.183 18.784 41.698 1.00 30.21 149 TRP B O 1
ATOM 2867 N N . ALA B 1 150 ? 44.077 16.979 43.042 1.00 29.98 150 ALA B N 1
ATOM 2868 C CA . ALA B 1 150 ? 44.040 15.997 41.960 1.00 30.58 150 ALA B CA 1
ATOM 2869 C C . ALA B 1 150 ? 42.795 15.095 42.057 1.00 29.31 150 ALA B C 1
ATOM 2870 O O . ALA B 1 150 ? 42.490 14.597 43.133 1.00 30.25 150 ALA B O 1
ATOM 2872 N N . GLY B 1 151 ? 42.103 14.899 40.942 1.00 29.12 151 GLY B N 1
ATOM 2873 C CA . GLY B 1 151 ? 41.006 13.917 40.828 1.00 29.08 151 GLY B CA 1
ATOM 2874 C C . GLY B 1 151 ? 39.615 14.546 40.946 1.00 29.82 151 GLY B C 1
ATOM 2875 O O . GLY B 1 151 ? 39.468 15.724 41.316 1.00 28.93 151 GLY B O 1
ATOM 2876 N N . ALA B 1 152 ? 38.593 13.752 40.618 1.00 28.83 152 ALA B N 1
ATOM 2877 C CA . ALA B 1 152 ? 37.215 14.215 40.493 1.00 27.84 152 ALA B CA 1
ATOM 2878 C C . ALA B 1 152 ? 36.596 14.556 41.843 1.00 28.18 152 ALA B C 1
ATOM 2879 O O . ALA B 1 152 ? 35.948 15.578 41.960 1.00 28.74 152 ALA B O 1
ATOM 2881 N N . ALA B 1 153 ? 36.771 13.689 42.839 1.00 27.99 153 ALA B N 1
ATOM 2882 C CA . ALA B 1 153 ? 36.189 13.896 44.165 1.00 27.14 153 ALA B CA 1
ATOM 2883 C C . ALA B 1 153 ? 36.657 15.225 44.747 1.00 28.10 153 ALA B C 1
ATOM 2884 O O . ALA B 1 153 ? 35.842 15.977 45.285 1.00 28.45 153 ALA B O 1
ATOM 2886 N N . GLY B 1 154 ? 37.957 15.527 44.651 1.00 27.47 154 GLY B N 1
ATOM 2887 C CA . GLY B 1 154 ? 38.476 16.769 45.230 1.00 25.84 154 GLY B CA 1
ATOM 2888 C C . GLY B 1 154 ? 37.749 18.010 44.709 1.00 27.50 154 GLY B C 1
ATOM 2889 O O . GLY B 1 154 ? 37.396 18.908 45.471 1.00 26.87 154 GLY B O 1
ATOM 2890 N N . LYS B 1 155 ? 37.558 18.098 43.389 1.00 27.30 155 LYS B N 1
ATOM 2891 C CA . LYS B 1 155 ? 36.844 19.233 42.806 1.00 27.96 155 LYS B CA 1
ATOM 2892 C C . LYS B 1 155 ? 35.343 19.275 43.153 1.00 27.20 155 LYS B C 1
ATOM 2893 O O . LYS B 1 155 ? 34.743 20.335 43.171 1.00 28.18 155 LYS B O 1
ATOM 2899 N N . ILE B 1 156 ? 34.736 18.122 43.421 1.00 27.14 156 ILE B N 1
ATOM 2900 C CA . ILE B 1 156 ? 33.343 18.101 43.894 1.00 25.83 156 ILE B CA 1
ATOM 2901 C C . ILE B 1 156 ? 33.313 18.635 45.333 1.00 27.08 156 ILE B C 1
ATOM 2902 O O . ILE B 1 156 ? 32.531 19.510 45.635 1.00 26.57 156 ILE B O 1
ATOM 2907 N N . LEU B 1 157 ? 34.209 18.162 46.207 1.00 27.24 157 LEU B N 1
ATOM 2908 C CA . LEU B 1 157 ? 34.229 18.660 47.593 1.00 26.81 157 LEU B CA 1
ATOM 2909 C C . LEU B 1 157 ? 34.482 20.150 47.646 1.00 27.25 157 LEU B C 1
ATOM 2910 O O . LEU B 1 157 ? 33.981 20.814 48.546 1.00 27.74 157 LEU B O 1
ATOM 2915 N N . LEU B 1 158 ? 35.256 20.689 46.699 1.00 26.32 158 LEU B N 1
ATOM 2916 C CA . LEU B 1 158 ? 35.598 22.121 46.759 1.00 26.33 158 LEU B CA 1
ATOM 2917 C C . LEU B 1 158 ? 34.427 22.980 46.328 1.00 27.64 158 LEU B C 1
ATOM 2918 O O . LEU B 1 158 ? 34.516 24.197 46.392 1.00 28.74 158 LEU B O 1
ATOM 2923 N N . LEU B 1 159 ? 33.330 22.351 45.883 1.00 28.82 159 LEU B N 1
ATOM 2924 C CA . LEU B 1 159 ? 32.080 23.075 45.565 1.00 29.32 159 LEU B CA 1
ATOM 2925 C C . LEU B 1 159 ? 31.561 23.746 46.808 1.00 29.67 159 LEU B C 1
ATOM 2926 O O . LEU B 1 159 ? 30.989 24.843 46.727 1.00 30.41 159 LEU B O 1
ATOM 2931 N N . ALA B 1 160 ? 31.713 23.086 47.960 1.00 29.50 160 ALA B N 1
ATOM 2932 C CA . ALA B 1 160 ? 31.289 23.714 49.217 1.00 29.70 160 ALA B CA 1
ATOM 2933 C C . ALA B 1 160 ? 32.349 24.625 49.859 1.00 29.69 160 ALA B C 1
ATOM 2934 O O . ALA B 1 160 ? 32.082 25.262 50.856 1.00 30.37 160 ALA B O 1
ATOM 2936 N N . ALA B 1 161 ? 33.550 24.694 49.300 1.00 30.16 161 ALA B N 1
ATOM 2937 C CA . ALA B 1 161 ? 34.610 25.440 49.957 1.00 30.04 161 ALA B CA 1
ATOM 2938 C C . ALA B 1 161 ? 35.478 26.212 48.986 1.00 30.50 161 ALA B C 1
ATOM 2939 O O . ALA B 1 161 ? 36.673 25.957 48.931 1.00 30.99 161 ALA B O 1
ATOM 2941 N N . PRO B 1 162 ? 34.906 27.218 48.285 1.00 31.14 162 PRO B N 1
ATOM 2942 C CA . PRO B 1 162 ? 35.703 28.003 47.354 1.00 31.32 162 PRO B CA 1
ATOM 2943 C C . PRO B 1 162 ? 36.770 28.822 48.082 1.00 31.40 162 PRO B C 1
ATOM 2944 O O . PRO B 1 162 ? 37.776 29.169 47.475 1.00 31.43 162 PRO B O 1
ATOM 2948 N N . GLU B 1 163 ? 36.576 29.085 49.375 1.00 31.39 163 GLU B N 1
ATOM 2949 C CA . GLU B 1 163 ? 37.550 29.901 50.128 1.00 31.70 163 GLU B CA 1
ATOM 2950 C C . GLU B 1 163 ? 38.863 29.136 50.356 1.00 31.81 163 GLU B C 1
ATOM 2951 O O . GLU B 1 163 ? 39.881 29.737 50.729 1.00 31.39 163 GLU B O 1
ATOM 2957 N N . LEU B 1 164 ? 38.831 27.823 50.112 1.00 30.90 164 LEU B N 1
ATOM 2958 C CA . LEU B 1 164 ? 39.995 26.973 50.320 1.00 30.93 164 LEU B CA 1
ATOM 2959 C C . LEU B 1 164 ? 40.794 26.682 49.055 1.00 30.21 164 LEU B C 1
ATOM 2960 O O . LEU B 1 164 ? 41.870 26.093 49.129 1.00 30.16 164 LEU B O 1
ATOM 2965 N N . ILE B 1 165 ? 40.279 27.092 47.902 1.00 29.55 165 ILE B N 1
ATOM 2966 C CA . ILE B 1 165 ? 40.901 26.723 46.630 1.00 28.01 165 ILE B CA 1
ATOM 2967 C C . ILE B 1 165 ? 42.380 27.181 46.534 1.00 28.10 165 ILE B C 1
ATOM 2968 O O . ILE B 1 165 ? 43.274 26.386 46.201 1.00 26.90 165 ILE B O 1
ATOM 2973 N N . ASP B 1 166 ? 42.642 28.433 46.886 1.00 27.54 166 ASP B N 1
ATOM 2974 C CA . ASP B 1 166 ? 44.008 28.954 46.824 1.00 28.87 166 ASP B CA 1
ATOM 2975 C C . ASP B 1 166 ? 44.993 28.112 47.642 1.00 28.77 166 ASP B C 1
ATOM 2976 O O . ASP B 1 166 ? 46.084 27.790 47.165 1.00 27.72 166 ASP B O 1
ATOM 2981 N N . ASP B 1 167 ? 44.600 27.755 48.867 1.00 29.60 167 ASP B N 1
ATOM 2982 C CA . ASP B 1 167 ? 45.492 27.034 49.762 1.00 30.74 167 ASP B CA 1
ATOM 2983 C C . ASP B 1 167 ? 45.743 25.615 49.262 1.00 30.91 167 ASP B C 1
ATOM 2984 O O . ASP B 1 167 ? 46.881 25.133 49.286 1.00 31.56 167 ASP B O 1
ATOM 2989 N N . VAL B 1 168 ? 44.684 24.956 48.799 1.00 31.04 168 VAL B N 1
ATOM 2990 C CA . VAL B 1 168 ? 44.769 23.647 48.152 1.00 30.98 168 VAL B CA 1
ATOM 2991 C C . VAL B 1 168 ? 45.702 23.735 46.938 1.00 31.80 168 VAL B C 1
ATOM 2992 O O . VAL B 1 168 ? 46.474 22.813 46.680 1.00 32.12 168 VAL B O 1
ATOM 2996 N N . ALA B 1 169 ? 45.633 24.851 46.213 1.00 31.53 169 ALA B N 1
ATOM 2997 C CA . ALA B 1 169 ? 46.427 25.037 44.993 1.00 32.03 169 ALA B CA 1
ATOM 2998 C C . ALA B 1 169 ? 47.910 25.210 45.328 1.00 32.10 169 ALA B C 1
ATOM 2999 O O . ALA B 1 169 ? 48.768 24.721 44.597 1.00 31.95 169 ALA B O 1
ATOM 3001 N N . ALA B 1 170 ? 48.189 25.907 46.433 1.00 32.35 170 ALA B N 1
ATOM 3002 C CA . ALA B 1 170 ? 49.556 26.111 46.924 1.00 32.56 170 ALA B CA 1
ATOM 3003 C C . ALA B 1 170 ? 50.170 24.814 47.443 1.00 33.15 170 ALA B C 1
ATOM 3004 O O . ALA B 1 170 ? 51.395 24.691 47.490 1.00 32.58 170 ALA B O 1
ATOM 3006 N N . ASP B 1 171 ? 49.308 23.861 47.819 1.00 33.38 171 ASP B N 1
ATOM 3007 C CA . ASP B 1 171 ? 49.720 22.551 48.305 1.00 34.34 171 ASP B CA 1
ATOM 3008 C C . ASP B 1 171 ? 50.114 21.626 47.171 1.00 35.13 171 ASP B C 1
ATOM 3009 O O . ASP B 1 171 ? 50.815 20.646 47.394 1.00 36.14 171 ASP B O 1
ATOM 3011 N N . SER B 1 172 ? 49.679 21.926 45.952 1.00 35.30 172 SER B N 1
ATOM 3012 C CA . SER B 1 172 ? 49.991 21.057 44.827 1.00 35.87 172 SER B CA 1
ATOM 3013 C C . SER B 1 172 ? 51.470 21.170 44.438 1.00 36.58 172 SER B C 1
ATOM 3014 O O . SER B 1 172 ? 52.171 22.088 44.899 1.00 36.31 172 SER B O 1
ATOM 3017 N N . PRO B 1 173 ? 51.963 20.249 43.582 1.00 37.35 173 PRO B N 1
ATOM 3018 C CA . PRO B 1 173 ? 53.304 20.453 43.039 1.00 38.02 173 PRO B CA 1
ATOM 3019 C C . PRO B 1 173 ? 53.352 21.454 41.859 1.00 38.72 173 PRO B C 1
ATOM 3020 O O . PRO B 1 173 ? 54.427 21.680 41.295 1.00 38.25 173 PRO B O 1
ATOM 3024 N N . HIS B 1 174 ? 52.212 22.074 41.529 1.00 38.91 174 HIS B N 1
ATOM 3025 C CA . HIS B 1 174 ? 52.107 22.937 40.342 1.00 39.27 174 HIS B CA 1
ATOM 3026 C C . HIS B 1 174 ? 52.589 24.394 40.504 1.00 39.32 174 HIS B C 1
ATOM 3027 O O . HIS B 1 174 ? 52.826 24.870 41.616 1.00 39.31 174 HIS B O 1
ATOM 3034 N N . GLY B 1 175 ? 52.727 25.094 39.378 1.00 39.27 175 GLY B N 1
ATOM 3035 C CA . GLY B 1 175 ? 53.167 26.490 39.383 1.00 39.35 175 GLY B CA 1
ATOM 3036 C C . GLY B 1 175 ? 52.078 27.472 39.827 1.00 39.52 175 GLY B C 1
ATOM 3037 O O . GLY B 1 175 ? 50.947 27.062 40.096 1.00 38.23 175 GLY B O 1
ATOM 3038 N N . PRO B 1 176 ? 52.415 28.793 39.870 1.00 39.67 176 PRO B N 1
ATOM 3039 C CA . PRO B 1 176 ? 51.541 29.840 40.454 1.00 40.18 176 PRO B CA 1
ATOM 3040 C C . PRO B 1 176 ? 50.262 30.172 39.652 1.00 40.67 176 PRO B C 1
ATOM 3041 O O . PRO B 1 176 ? 49.256 30.593 40.248 1.00 40.99 176 PRO B O 1
ATOM 3045 N N . GLU B 1 177 ? 50.281 29.849 38.324 1.00 40.64 177 GLU B N 1
ATOM 3046 C CA . GLU B 1 177 ? 49.058 30.027 37.489 1.00 40.25 177 GLU B CA 1
ATOM 3047 C C . GLU B 1 177 ? 47.968 28.961 37.752 1.00 38.23 177 GLU B C 1
ATOM 3048 O O . GLU B 1 177 ? 46.834 29.076 37.225 1.00 38.86 177 GLU B O 1
ATOM 3050 N N . PHE B 1 178 ? 48.270 27.924 38.611 1.00 38.44 178 PHE B N 1
ATOM 3051 C CA . PHE B 1 178 ? 47.356 26.816 38.879 1.00 35.69 178 PHE B CA 1
ATOM 3052 C C . PHE B 1 178 ? 46.133 27.069 39.819 1.00 35.75 178 PHE B C 1
ATOM 3053 O O . PHE B 1 178 ? 45.152 26.241 39.866 1.00 34.85 178 PHE B O 1
ATOM 3061 N N . ALA B 1 179 ? 46.186 28.130 40.628 1.00 34.68 179 ALA B N 1
ATOM 3062 C CA . ALA B 1 179 ? 45.057 28.459 41.528 1.00 34.77 179 ALA B CA 1
ATOM 3063 C C . ALA B 1 179 ? 43.814 28.725 40.673 1.00 34.49 179 ALA B C 1
ATOM 3064 O O . ALA B 1 179 ? 42.779 28.068 40.818 1.00 33.38 179 ALA B O 1
ATOM 3066 N N . ASP B 1 180 ? 43.972 29.668 39.750 1.00 34.36 180 ASP B N 1
ATOM 3067 C CA . ASP B 1 180 ? 42.975 30.050 38.746 1.00 34.83 180 ASP B CA 1
ATOM 3068 C C . ASP B 1 180 ? 42.406 28.876 37.960 1.00 34.59 180 ASP B C 1
ATOM 3069 O O . ASP B 1 180 ? 41.191 28.834 37.750 1.00 34.21 180 ASP B O 1
ATOM 3074 N N . GLN B 1 181 ? 43.275 27.935 37.554 1.00 34.17 181 GLN B N 1
ATOM 3075 C CA . GLN B 1 181 ? 42.875 26.746 36.792 1.00 34.15 181 GLN B CA 1
ATOM 3076 C C . GLN B 1 181 ? 41.929 25.857 37.614 1.00 34.37 181 GLN B C 1
ATOM 3077 O O . GLN B 1 181 ? 40.811 25.554 37.192 1.00 34.55 181 GLN B O 1
ATOM 3080 N N . LEU B 1 182 ? 42.394 25.440 38.790 1.00 33.77 182 LEU B N 1
ATOM 3081 C CA . LEU B 1 182 ? 41.568 24.715 39.725 1.00 33.54 182 LEU B CA 1
ATOM 3082 C C . LEU B 1 182 ? 40.206 25.380 39.982 1.00 33.66 182 LEU B C 1
ATOM 3083 O O . LEU B 1 182 ? 39.182 24.714 39.916 1.00 33.58 182 LEU B O 1
ATOM 3088 N N . ARG B 1 183 ? 40.194 26.689 40.244 1.00 33.74 183 ARG B N 1
ATOM 3089 C CA . ARG B 1 183 ? 38.951 27.456 40.449 1.00 34.17 183 ARG B CA 1
ATOM 3090 C C . ARG B 1 183 ? 37.969 27.309 39.266 1.00 34.60 183 ARG B C 1
ATOM 3091 O O . ARG B 1 183 ? 36.749 27.207 39.465 1.00 34.36 183 ARG B O 1
ATOM 3099 N N . GLU B 1 184 ? 38.506 27.281 38.047 1.00 34.65 184 GLU B N 1
ATOM 3100 C CA . GLU B 1 184 ? 37.671 27.223 36.845 1.00 35.85 184 GLU B CA 1
ATOM 3101 C C . GLU B 1 184 ? 37.084 25.822 36.662 1.00 35.96 184 GLU B C 1
ATOM 3102 O O . GLU B 1 184 ? 35.896 25.675 36.373 1.00 35.99 184 GLU B O 1
ATOM 3108 N N . LYS B 1 185 ? 37.901 24.796 36.889 1.00 36.07 185 LYS B N 1
ATOM 3109 C CA . LYS B 1 185 ? 37.423 23.421 36.790 1.00 35.97 185 LYS B CA 1
ATOM 3110 C C . LYS B 1 185 ? 36.349 23.133 37.864 1.00 36.10 185 LYS B C 1
ATOM 3111 O O . LYS B 1 185 ? 35.352 22.469 37.571 1.00 35.72 185 LYS B O 1
ATOM 3117 N N . VAL B 1 186 ? 36.526 23.649 39.092 1.00 35.26 186 VAL B N 1
ATOM 3118 C CA . VAL B 1 186 ? 35.499 23.455 40.125 1.00 34.28 186 VAL B CA 1
ATOM 3119 C C . VAL B 1 186 ? 34.160 24.041 39.636 1.00 34.28 186 VAL B C 1
ATOM 3120 O O . VAL B 1 186 ? 33.115 23.435 39.789 1.00 33.67 186 VAL B O 1
ATOM 3124 N N . GLU B 1 187 ? 34.206 25.223 39.048 1.00 34.49 187 GLU B N 1
ATOM 3125 C CA . GLU B 1 187 ? 33.012 25.856 38.482 1.00 35.63 187 GLU B CA 1
ATOM 3126 C C . GLU B 1 187 ? 32.315 25.081 37.348 1.00 34.97 187 GLU B C 1
ATOM 3127 O O . GLU B 1 187 ? 31.082 25.025 37.295 1.00 34.87 187 GLU B O 1
ATOM 3133 N N . ASP B 1 188 ? 33.109 24.559 36.419 1.00 35.35 188 ASP B N 1
ATOM 3134 C CA . ASP B 1 188 ? 32.641 23.644 35.370 1.00 35.72 188 ASP B CA 1
ATOM 3135 C C . ASP B 1 188 ? 31.886 22.443 35.986 1.00 35.40 188 ASP B C 1
ATOM 3136 O O . ASP B 1 188 ? 30.844 22.034 35.495 1.00 35.67 188 ASP B O 1
ATOM 3141 N N . GLY B 1 189 ? 32.401 21.898 37.079 1.00 34.97 189 GLY B N 1
ATOM 3142 C CA . GLY B 1 189 ? 31.666 20.848 37.784 1.00 34.74 189 GLY B CA 1
ATOM 3143 C C . GLY B 1 189 ? 30.315 21.309 38.318 1.00 34.67 189 GLY B C 1
ATOM 3144 O O . GLY B 1 189 ? 29.366 20.531 38.374 1.00 34.25 189 GLY B O 1
ATOM 3145 N N . ARG B 1 190 ? 30.224 22.567 38.754 1.00 34.40 190 ARG B N 1
ATOM 3146 C CA . ARG B 1 190 ? 28.987 23.053 39.368 1.00 35.40 190 ARG B CA 1
ATOM 3147 C C . ARG B 1 190 ? 27.880 23.134 38.298 1.00 35.15 190 ARG B C 1
ATOM 3148 O O . ARG B 1 190 ? 26.747 22.713 38.518 1.00 34.44 190 ARG B O 1
ATOM 3156 N N . GLU B 1 191 ? 28.262 23.638 37.133 1.00 35.79 191 GLU B N 1
ATOM 3157 C CA . GLU B 1 191 ? 27.389 23.761 35.959 1.00 36.14 191 GLU B CA 1
ATOM 3158 C C . GLU B 1 191 ? 26.907 22.410 35.459 1.00 35.44 191 GLU B C 1
ATOM 3159 O O . GLU B 1 191 ? 25.716 22.207 35.313 1.00 35.92 191 GLU B O 1
ATOM 3165 N N . ARG B 1 192 ? 27.839 21.485 35.227 1.00 35.15 192 ARG B N 1
ATOM 3166 C CA . ARG B 1 192 ? 27.531 20.144 34.686 1.00 34.32 192 ARG B CA 1
ATOM 3167 C C . ARG B 1 192 ? 26.842 19.190 35.673 1.00 34.03 192 ARG B C 1
ATOM 3168 O O . ARG B 1 192 ? 26.008 18.371 35.265 1.00 34.66 192 ARG B O 1
ATOM 3176 N N . GLY B 1 193 ? 27.222 19.280 36.946 1.00 31.46 193 GLY B N 1
ATOM 3177 C CA . GLY B 1 193 ? 26.621 18.474 38.011 1.00 30.52 193 GLY B CA 1
ATOM 3178 C C . GLY B 1 193 ? 27.495 17.313 38.435 1.00 29.84 193 GLY B C 1
ATOM 3179 O O . GLY B 1 193 ? 27.132 16.549 39.323 1.00 29.61 193 GLY B O 1
ATOM 3180 N N . TYR B 1 194 ? 28.644 17.170 37.778 1.00 28.72 194 TYR B N 1
ATOM 3181 C CA . TYR B 1 194 ? 29.592 16.122 38.123 1.00 28.14 194 TYR B CA 1
ATOM 3182 C C . TYR B 1 194 ? 30.968 16.438 37.572 1.00 27.67 194 TYR B C 1
ATOM 3183 O O . TYR B 1 194 ? 31.139 17.361 36.769 1.00 26.61 194 TYR B O 1
ATOM 3192 N N . GLN B 1 195 ? 31.942 15.662 38.022 1.00 27.02 195 GLN B N 1
ATOM 3193 C CA . GLN B 1 195 ? 33.321 15.744 37.530 1.00 27.16 195 GLN B CA 1
ATOM 3194 C C . GLN B 1 195 ? 33.736 14.409 36.931 1.00 27.65 195 GLN B C 1
ATOM 3195 O O . GLN B 1 195 ? 33.546 13.383 37.545 1.00 27.67 195 GLN B O 1
ATOM 3201 N N . LEU B 1 196 ? 34.324 14.437 35.739 1.00 27.94 196 LEU B N 1
ATOM 3202 C CA . LEU B 1 196 ? 34.845 13.227 35.106 1.00 28.33 196 LEU B CA 1
ATOM 3203 C C . LEU B 1 196 ? 36.246 13.591 34.615 1.00 28.87 196 LEU B C 1
ATOM 3204 O O . LEU B 1 196 ? 36.375 14.443 33.746 1.00 26.44 196 LEU B O 1
ATOM 3209 N N . VAL B 1 197 ? 37.273 12.999 35.228 1.00 29.24 197 VAL B N 1
ATOM 3210 C CA . VAL B 1 197 ? 38.656 13.396 34.961 1.00 31.42 197 VAL B CA 1
ATOM 3211 C C . VAL B 1 197 ? 39.488 12.141 34.664 1.00 31.90 197 VAL B C 1
ATOM 3212 O O . VAL B 1 197 ? 39.156 11.038 35.151 1.00 30.91 197 VAL B O 1
ATOM 3216 N N . HIS B 1 198 ? 40.579 12.314 33.923 1.00 31.80 198 HIS B N 1
ATOM 3217 C CA . HIS B 1 198 ? 41.465 11.186 33.544 1.00 32.69 198 HIS B CA 1
ATOM 3218 C C . HIS B 1 198 ? 42.930 11.491 33.856 1.00 32.82 198 HIS B C 1
ATOM 3219 O O . HIS B 1 198 ? 43.434 12.523 33.452 1.00 32.84 198 HIS B O 1
ATOM 3226 N N . GLY B 1 199 ? 43.611 10.614 34.576 1.00 33.10 199 GLY B N 1
ATOM 3227 C CA . GLY B 1 199 ? 45.064 10.725 34.701 1.00 33.30 199 GLY B CA 1
ATOM 3228 C C . GLY B 1 199 ? 45.527 11.898 35.555 1.00 34.31 199 GLY B C 1
ATOM 3229 O O . GLY B 1 199 ? 46.665 12.339 35.448 1.00 32.95 199 GLY B O 1
ATOM 3230 N N . GLU B 1 200 ? 44.657 12.378 36.443 1.00 34.03 200 GLU B N 1
ATOM 3231 C CA . GLU B 1 200 ? 45.062 13.449 37.329 1.00 35.14 200 GLU B CA 1
ATOM 3232 C C . GLU B 1 200 ? 45.796 12.911 38.532 1.00 35.51 200 GLU B C 1
ATOM 3233 O O . GLU B 1 200 ? 46.883 13.383 38.822 1.00 35.68 200 GLU B O 1
ATOM 3239 N N . ARG B 1 201 ? 45.205 11.908 39.201 1.00 35.43 201 ARG B N 1
ATOM 3240 C CA . ARG B 1 201 ? 45.772 11.294 40.390 1.00 35.96 201 ARG B CA 1
ATOM 3241 C C . ARG B 1 201 ? 47.023 10.481 40.067 1.00 36.41 201 ARG B C 1
ATOM 3242 O O . ARG B 1 201 ? 48.055 10.588 40.748 1.00 36.87 201 ARG B O 1
ATOM 3250 N N . GLU B 1 202 ? 46.922 9.652 39.030 1.00 35.48 202 GLU B N 1
ATOM 3251 C CA . GLU B 1 202 ? 48.045 8.850 38.557 1.00 34.38 202 GLU B CA 1
ATOM 3252 C C . GLU B 1 202 ? 47.726 8.383 37.147 1.00 32.79 202 GLU B C 1
ATOM 3253 O O . GLU B 1 202 ? 46.550 8.325 36.764 1.00 32.50 202 GLU B O 1
ATOM 3259 N N . LEU B 1 203 ? 48.761 8.052 36.396 1.00 31.13 203 LEU B N 1
ATOM 3260 C CA . LEU B 1 203 ? 48.594 7.574 35.038 1.00 30.61 203 LEU B CA 1
ATOM 3261 C C . LEU B 1 203 ? 47.781 6.291 35.082 1.00 29.73 203 LEU B C 1
ATOM 3262 O O . LEU B 1 203 ? 48.044 5.449 35.922 1.00 28.55 203 LEU B O 1
ATOM 3267 N N . GLY B 1 204 ? 46.817 6.159 34.169 1.00 29.08 204 GLY B N 1
ATOM 3268 C CA . GLY B 1 204 ? 45.989 4.981 34.070 1.00 29.28 204 GLY B CA 1
ATOM 3269 C C . GLY B 1 204 ? 44.757 5.006 34.948 1.00 30.11 204 GLY B C 1
ATOM 3270 O O . GLY B 1 204 ? 43.988 4.054 34.910 1.00 30.71 204 GLY B O 1
ATOM 3271 N N . SER B 1 205 ? 44.553 6.055 35.755 1.00 29.57 205 SER B N 1
ATOM 3272 C CA . SER B 1 205 ? 43.344 6.149 36.593 1.00 31.14 205 SER B CA 1
ATOM 3273 C C . SER B 1 205 ? 42.393 7.237 36.111 1.00 30.99 205 SER B C 1
ATOM 3274 O O . SER B 1 205 ? 42.825 8.194 35.444 1.00 32.41 205 SER B O 1
ATOM 3277 N N . SER B 1 206 ? 41.095 7.057 36.370 1.00 29.63 206 SER B N 1
ATOM 3278 C CA . SER B 1 206 ? 40.059 8.027 35.999 1.00 29.03 206 SER B CA 1
ATOM 3279 C C . SER B 1 206 ? 39.063 8.020 37.114 1.00 28.55 206 SER B C 1
ATOM 3280 O O . SER B 1 206 ? 39.029 7.086 37.905 1.00 27.70 206 SER B O 1
ATOM 3283 N N . GLY B 1 207 ? 38.237 9.052 37.168 1.00 27.14 207 GLY B N 1
ATOM 3284 C CA . GLY B 1 207 ? 37.288 9.164 38.269 1.00 25.75 207 GLY B CA 1
ATOM 3285 C C . GLY B 1 207 ? 36.065 9.905 37.797 1.00 25.30 207 GLY B C 1
ATOM 3286 O O . GLY B 1 207 ? 36.164 10.827 36.972 1.00 26.02 207 GLY B O 1
ATOM 3287 N N . LEU B 1 208 ? 34.896 9.480 38.260 1.00 25.26 208 LEU B N 1
ATOM 3288 C CA . LEU B 1 208 ? 33.672 10.263 38.039 1.00 25.98 208 LEU B CA 1
ATOM 3289 C C . LEU B 1 208 ? 33.125 10.527 39.444 1.00 26.43 208 LEU B C 1
ATOM 3290 O O . LEU B 1 208 ? 32.960 9.579 40.207 1.00 25.61 208 LEU B O 1
ATOM 3295 N N . SER B 1 209 ? 32.798 11.778 39.769 1.00 25.65 209 SER B N 1
ATOM 3296 C CA . SER B 1 209 ? 32.272 12.130 41.097 1.00 25.16 209 SER B CA 1
ATOM 3297 C C . SER B 1 209 ? 30.993 12.952 41.012 1.00 25.53 209 SER B C 1
ATOM 3298 O O . SER B 1 209 ? 30.886 13.854 40.189 1.00 26.48 209 SER B O 1
ATOM 3301 N N . PHE B 1 210 ? 29.995 12.628 41.838 1.00 26.76 210 PHE B N 1
ATOM 3302 C CA . PHE B 1 210 ? 28.765 13.435 41.929 1.00 25.51 210 PHE B CA 1
ATOM 3303 C C . PHE B 1 210 ? 28.695 13.994 43.359 1.00 25.92 210 PHE B C 1
ATOM 3304 O O . PHE B 1 210 ? 29.108 13.311 44.297 1.00 24.88 210 PHE B O 1
ATOM 3312 N N . PRO B 1 211 ? 28.095 15.201 43.535 1.00 26.57 211 PRO B N 1
ATOM 3313 C CA . PRO B 1 211 ? 27.925 15.704 44.875 1.00 27.26 211 PRO B CA 1
ATOM 3314 C C . PRO B 1 211 ? 26.828 14.941 45.610 1.00 27.82 211 PRO B C 1
ATOM 3315 O O . PRO B 1 211 ? 25.795 14.592 45.024 1.00 27.95 211 PRO B O 1
ATOM 3319 N N . LEU B 1 212 ? 27.050 14.731 46.903 1.00 27.36 212 LEU B N 1
ATOM 3320 C CA . LEU B 1 212 ? 25.964 14.344 47.805 1.00 26.48 212 LEU B CA 1
ATOM 3321 C C . LEU B 1 212 ? 25.702 15.558 48.689 1.00 26.54 212 LEU B C 1
ATOM 3322 O O . LEU B 1 212 ? 26.654 16.181 49.154 1.00 26.34 212 LEU B O 1
ATOM 3327 N N . VAL B 1 213 ? 24.423 15.888 48.918 1.00 26.31 213 VAL B N 1
ATOM 3328 C CA . VAL B 1 213 ? 24.061 17.142 49.618 1.00 26.37 213 VAL B CA 1
ATOM 3329 C C . VAL B 1 213 ? 23.216 16.889 50.868 1.00 27.23 213 VAL B C 1
ATOM 3330 O O . VAL B 1 213 ? 22.566 15.808 50.997 1.00 27.54 213 VAL B O 1
ATOM 3334 N N . ASP B 1 214 ? 23.252 17.844 51.809 1.00 26.40 214 ASP B N 1
ATOM 3335 C CA . ASP B 1 214 ? 22.302 17.820 52.904 1.00 26.84 214 ASP B CA 1
ATOM 3336 C C . ASP B 1 214 ? 20.914 18.290 52.428 1.00 27.03 214 ASP B C 1
ATOM 3337 O O . ASP B 1 214 ? 20.724 18.579 51.242 1.00 25.85 214 ASP B O 1
ATOM 3342 N N . SER B 1 215 ? 19.935 18.295 53.321 1.00 25.56 215 SER B N 1
ATOM 3343 C CA . SER B 1 215 ? 18.612 18.809 52.964 1.00 28.12 215 SER B CA 1
ATOM 3344 C C . SER B 1 215 ? 18.634 20.208 52.307 1.00 27.21 215 SER B C 1
ATOM 3345 O O . SER B 1 215 ? 17.804 20.481 51.436 1.00 27.28 215 SER B O 1
ATOM 3348 N N . HIS B 1 216 ? 19.562 21.073 52.743 1.00 26.39 216 HIS B N 1
ATOM 3349 C CA . HIS B 1 216 ? 19.699 22.438 52.203 1.00 26.60 216 HIS B CA 1
ATOM 3350 C C . HIS B 1 216 ? 20.263 22.468 50.772 1.00 26.77 216 HIS B C 1
ATOM 3351 O O . HIS B 1 216 ? 19.980 23.407 50.007 1.00 27.95 216 HIS B O 1
ATOM 3358 N N . GLY B 1 217 ? 21.032 21.443 50.397 1.00 25.15 217 GLY B N 1
ATOM 3359 C CA . GLY B 1 217 ? 21.615 21.366 49.065 1.00 24.74 217 GLY B CA 1
ATOM 3360 C C . GLY B 1 217 ? 23.102 21.648 49.144 1.00 25.60 217 GLY B C 1
ATOM 3361 O O . GLY B 1 217 ? 23.781 21.694 48.121 1.00 24.57 217 GLY B O 1
ATOM 3362 N N . THR B 1 218 ? 23.627 21.813 50.357 1.00 24.47 218 THR B N 1
ATOM 3363 C CA . THR B 1 218 ? 25.067 21.979 50.539 1.00 25.13 218 THR B CA 1
ATOM 3364 C C . THR B 1 218 ? 25.803 20.644 50.274 1.00 26.58 218 THR B C 1
ATOM 3365 O O . THR B 1 218 ? 25.342 19.586 50.719 1.00 26.03 218 THR B O 1
ATOM 3369 N N . VAL B 1 219 ? 26.932 20.694 49.562 1.00 26.26 219 VAL B N 1
ATOM 3370 C CA . VAL B 1 219 ? 27.715 19.469 49.256 1.00 26.75 219 VAL B CA 1
ATOM 3371 C C . VAL B 1 219 ? 28.421 19.031 50.500 1.00 27.47 219 VAL B C 1
ATOM 3372 O O . VAL B 1 219 ? 29.240 19.788 51.043 1.00 27.17 219 VAL B O 1
ATOM 3376 N N . VAL B 1 220 ? 28.086 17.827 50.974 1.00 27.24 220 VAL B N 1
ATOM 3377 C CA . VAL B 1 220 ? 28.696 17.295 52.196 1.00 25.80 220 VAL B CA 1
ATOM 3378 C C . VAL B 1 220 ? 29.606 16.109 51.889 1.00 26.19 220 VAL B C 1
ATOM 3379 O O . VAL B 1 220 ? 30.388 15.699 52.712 1.00 26.08 220 VAL B O 1
ATOM 3383 N N . ALA B 1 221 ? 29.500 15.555 50.696 1.00 25.28 221 ALA B N 1
ATOM 3384 C CA . ALA B 1 221 ? 30.327 14.392 50.349 1.00 25.64 221 ALA B CA 1
ATOM 3385 C C . ALA B 1 221 ? 30.325 14.272 48.849 1.00 26.46 221 ALA B C 1
ATOM 3386 O O . ALA B 1 221 ? 29.584 14.981 48.174 1.00 25.41 221 ALA B O 1
ATOM 3388 N N . ALA B 1 222 ? 31.164 13.386 48.318 1.00 26.77 222 ALA B N 1
ATOM 3389 C CA . ALA B 1 222 ? 31.258 13.205 46.866 1.00 27.10 222 ALA B CA 1
ATOM 3390 C C . ALA B 1 222 ? 31.165 11.711 46.587 1.00 27.58 222 ALA B C 1
ATOM 3391 O O . ALA B 1 222 ? 31.989 10.926 47.072 1.00 29.68 222 ALA B O 1
ATOM 3393 N N . LEU B 1 223 ? 30.123 11.288 45.886 1.00 27.19 223 LEU B N 1
ATOM 3394 C CA . LEU B 1 223 ? 29.980 9.896 45.541 1.00 26.52 223 LEU B CA 1
ATOM 3395 C C . LEU B 1 223 ? 30.841 9.639 44.293 1.00 27.37 223 LEU B C 1
ATOM 3396 O O . LEU B 1 223 ? 30.587 10.219 43.224 1.00 27.16 223 LEU B O 1
ATOM 3401 N N . THR B 1 224 ? 31.825 8.744 44.396 1.00 27.55 224 THR B N 1
ATOM 3402 C CA . THR B 1 224 ? 32.845 8.696 43.385 1.00 27.66 224 THR B CA 1
ATOM 3403 C C . THR B 1 224 ? 33.143 7.279 42.835 1.00 29.19 224 THR B C 1
ATOM 3404 O O . THR B 1 224 ? 33.367 6.367 43.611 1.00 28.15 224 THR B O 1
ATOM 3408 N N . LEU B 1 225 ? 33.244 7.148 41.498 1.00 29.94 225 LEU B N 1
ATOM 3409 C CA . LEU B 1 225 ? 33.791 5.925 40.854 1.00 29.86 225 LEU B CA 1
ATOM 3410 C C . LEU B 1 225 ? 35.243 6.180 40.507 1.00 30.28 225 LEU B C 1
ATOM 3411 O O . LEU B 1 225 ? 35.552 7.232 40.005 1.00 30.52 225 LEU B O 1
ATOM 3416 N N . GLY B 1 226 ? 36.155 5.256 40.800 1.00 30.41 226 GLY B N 1
ATOM 3417 C CA . GLY B 1 226 ? 37.530 5.386 40.302 1.00 30.29 226 GLY B CA 1
ATOM 3418 C C . GLY B 1 226 ? 37.934 4.051 39.772 1.00 30.04 226 GLY B C 1
ATOM 3419 O O . GLY B 1 226 ? 37.549 3.011 40.335 1.00 31.41 226 GLY B O 1
ATOM 3420 N N . GLY B 1 227 ? 38.699 4.060 38.687 1.00 29.91 227 GLY B N 1
ATOM 3421 C CA . GLY B 1 227 ? 39.165 2.821 38.115 1.00 28.40 227 GLY B CA 1
ATOM 3422 C C . GLY B 1 227 ? 40.091 3.076 36.965 1.00 28.43 227 GLY B C 1
ATOM 3423 O O . GLY B 1 227 ? 40.514 4.204 36.744 1.00 27.09 227 GLY B O 1
ATOM 3424 N N . PRO B 1 228 ? 40.415 2.017 36.211 1.00 27.13 228 PRO B N 1
ATOM 3425 C CA . PRO B 1 228 ? 41.286 2.150 35.057 1.00 27.17 228 PRO B CA 1
ATOM 3426 C C . PRO B 1 228 ? 40.673 3.000 33.948 1.00 27.53 228 PRO B C 1
ATOM 3427 O O . PRO B 1 228 ? 39.497 2.847 33.625 1.00 27.83 228 PRO B O 1
ATOM 3431 N N . THR B 1 229 ? 41.473 3.901 33.372 1.00 27.85 229 THR B N 1
ATOM 3432 C CA . THR B 1 229 ? 41.004 4.807 32.294 1.00 27.67 229 THR B CA 1
ATOM 3433 C C . THR B 1 229 ? 40.390 4.026 31.129 1.00 27.27 229 THR B C 1
ATOM 3434 O O . THR B 1 229 ? 39.397 4.450 30.529 1.00 26.99 229 THR B O 1
ATOM 3438 N N . GLY B 1 230 ? 40.921 2.841 30.877 1.00 26.31 230 GLY B N 1
ATOM 3439 C CA . GLY B 1 230 ? 40.470 2.020 29.766 1.00 26.07 230 GLY B CA 1
ATOM 3440 C C . GLY B 1 230 ? 39.036 1.509 29.915 1.00 27.33 230 GLY B C 1
ATOM 3441 O O . GLY B 1 230 ? 38.492 0.975 28.962 1.00 25.61 230 GLY B O 1
ATOM 3442 N N . ARG B 1 231 ? 38.431 1.647 31.112 1.00 27.18 231 ARG B N 1
ATOM 3443 C CA . ARG B 1 231 ? 37.028 1.279 31.307 1.00 27.99 231 ARG B CA 1
ATOM 3444 C C . ARG B 1 231 ? 36.102 2.497 31.294 1.00 29.84 231 ARG B C 1
ATOM 3445 O O . ARG B 1 231 ? 34.884 2.345 31.179 1.00 30.09 231 ARG B O 1
ATOM 3453 N N . PHE B 1 232 ? 36.689 3.682 31.416 1.00 30.90 232 PHE B N 1
ATOM 3454 C CA . PHE B 1 232 ? 35.957 4.952 31.355 1.00 33.04 232 PHE B CA 1
ATOM 3455 C C . PHE B 1 232 ? 36.007 5.437 29.931 1.00 34.40 232 PHE B C 1
ATOM 3456 O O . PHE B 1 232 ? 36.547 6.516 29.634 1.00 36.29 232 PHE B O 1
ATOM 3464 N N . THR B 1 233 ? 35.428 4.627 29.059 1.00 34.73 233 THR B N 1
ATOM 3465 C CA . THR B 1 233 ? 35.402 4.888 27.638 1.00 36.15 233 THR B CA 1
ATOM 3466 C C . THR B 1 233 ? 34.133 5.626 27.194 1.00 35.99 233 THR B C 1
ATOM 3467 O O . THR B 1 233 ? 33.135 5.621 27.895 1.00 34.66 233 THR B O 1
ATOM 3471 N N . GLU B 1 234 ? 34.194 6.196 25.979 1.00 35.72 234 GLU B N 1
ATOM 3472 C CA . GLU B 1 234 ? 33.047 6.787 25.288 1.00 35.25 234 GLU B CA 1
ATOM 3473 C C . GLU B 1 234 ? 31.777 5.909 25.326 1.00 34.69 234 GLU B C 1
ATOM 3474 O O . GLU B 1 234 ? 30.686 6.425 25.541 1.00 34.36 234 GLU B O 1
ATOM 3476 N N . ASP B 1 235 ? 31.926 4.599 25.135 1.00 34.05 235 ASP B N 1
ATOM 3477 C CA . ASP B 1 235 ? 30.811 3.641 25.260 1.00 33.42 235 ASP B CA 1
ATOM 3478 C C . ASP B 1 235 ? 30.320 3.462 26.700 1.00 33.38 235 ASP B C 1
ATOM 3479 O O . ASP B 1 235 ? 29.123 3.275 26.958 1.00 33.63 235 ASP B O 1
ATOM 3481 N N . ARG B 1 236 ? 31.235 3.533 27.658 1.00 32.44 236 ARG B N 1
ATOM 3482 C CA . ARG B 1 236 ? 30.862 3.195 29.017 1.00 31.43 236 ARG B CA 1
ATOM 3483 C C . ARG B 1 236 ? 30.462 4.375 29.848 1.00 30.43 236 ARG B C 1
ATOM 3484 O O . ARG B 1 236 ? 29.610 4.224 30.728 1.00 29.30 236 ARG B O 1
ATOM 3492 N N . THR B 1 237 ? 31.087 5.532 29.629 1.00 29.68 237 THR B N 1
ATOM 3493 C CA . THR B 1 237 ? 30.847 6.635 30.573 1.00 30.11 237 THR B CA 1
ATOM 3494 C C . THR B 1 237 ? 29.405 7.139 30.623 1.00 27.98 237 THR B C 1
ATOM 3495 O O . THR B 1 237 ? 28.947 7.458 31.696 1.00 26.85 237 THR B O 1
ATOM 3499 N N . PRO B 1 238 ? 28.675 7.209 29.480 1.00 27.41 238 PRO B N 1
ATOM 3500 C CA . PRO B 1 238 ? 27.253 7.618 29.662 1.00 26.69 238 PRO B CA 1
ATOM 3501 C C . PRO B 1 238 ? 26.509 6.795 30.734 1.00 26.53 238 PRO B C 1
ATOM 3502 O O . PRO B 1 238 ? 25.713 7.345 31.470 1.00 25.64 238 PRO B O 1
ATOM 3506 N N . HIS B 1 239 ? 26.747 5.480 30.777 1.00 26.80 239 HIS B N 1
ATOM 3507 C CA A HIS B 1 239 ? 26.038 4.559 31.683 0.70 27.62 239 HIS B CA 1
ATOM 3508 C CA B HIS B 1 239 ? 26.025 4.600 31.679 0.30 26.24 239 HIS B CA 1
ATOM 3509 C C . HIS B 1 239 ? 26.590 4.757 33.087 1.00 27.01 239 HIS B C 1
ATOM 3510 O O . HIS B 1 239 ? 25.837 4.759 34.061 1.00 28.82 239 HIS B O 1
ATOM 3523 N N . TYR B 1 240 ? 27.912 4.935 33.195 1.00 27.01 240 TYR B N 1
ATOM 3524 C CA . TYR B 1 240 ? 28.544 5.287 34.480 1.00 26.11 240 TYR B CA 1
ATOM 3525 C C . TYR B 1 240 ? 27.905 6.534 35.033 1.00 25.90 240 TYR B C 1
ATOM 3526 O O . TYR B 1 240 ? 27.505 6.581 36.208 1.00 27.59 240 TYR B O 1
ATOM 3535 N N . ILE B 1 241 ? 27.855 7.578 34.227 1.00 26.40 241 ILE B N 1
ATOM 3536 C CA . ILE B 1 241 ? 27.165 8.842 34.622 1.00 27.18 241 ILE B CA 1
ATOM 3537 C C . ILE B 1 241 ? 25.664 8.622 35.008 1.00 27.56 241 ILE B C 1
ATOM 3538 O O . ILE B 1 241 ? 25.198 9.142 36.023 1.00 28.16 241 ILE B O 1
ATOM 3543 N N . GLU B 1 242 ? 24.902 7.898 34.175 1.00 28.13 242 GLU B N 1
ATOM 3544 C CA . GLU B 1 242 ? 23.494 7.629 34.467 1.00 28.57 242 GLU B CA 1
ATOM 3545 C C . GLU B 1 242 ? 23.300 6.871 35.779 1.00 28.70 242 GLU B C 1
ATOM 3546 O O . GLU B 1 242 ? 22.391 7.210 36.556 1.00 28.77 242 GLU B O 1
ATOM 3552 N N . CYS B 1 243 ? 24.104 5.830 36.026 1.00 28.31 243 CYS B N 1
ATOM 3553 C CA . CYS B 1 243 ? 24.005 5.094 37.295 1.00 28.65 243 CYS B CA 1
ATOM 3554 C C . CYS B 1 243 ? 24.439 5.935 38.478 1.00 27.91 243 CYS B C 1
ATOM 3555 O O . CYS B 1 243 ? 23.822 5.863 39.540 1.00 27.88 243 CYS B O 1
ATOM 3558 N N . THR B 1 244 ? 25.534 6.681 38.327 1.00 27.39 244 THR B N 1
ATOM 3559 C CA . THR B 1 244 ? 26.057 7.419 39.472 1.00 26.50 244 THR B CA 1
ATOM 3560 C C . THR B 1 244 ? 25.140 8.581 39.799 1.00 27.26 244 THR B C 1
ATOM 3561 O O . THR B 1 244 ? 24.959 8.924 40.958 1.00 27.21 244 THR B O 1
ATOM 3565 N N . ARG B 1 245 ? 24.533 9.182 38.779 1.00 27.18 245 ARG B N 1
ATOM 3566 C CA . ARG B 1 245 ? 23.588 10.294 38.993 1.00 27.24 245 ARG B CA 1
ATOM 3567 C C . ARG B 1 245 ? 22.410 9.831 39.800 1.00 27.47 245 ARG B C 1
ATOM 3568 O O . ARG B 1 245 ? 22.024 10.507 40.727 1.00 29.91 245 ARG B O 1
ATOM 3576 N N . ALA B 1 246 ? 21.820 8.695 39.426 1.00 28.36 246 ALA B N 1
ATOM 3577 C CA . ALA B 1 246 ? 20.650 8.155 40.145 1.00 27.44 246 ALA B CA 1
ATOM 3578 C C . ALA B 1 246 ? 20.995 7.818 41.584 1.00 27.16 246 ALA B C 1
ATOM 3579 O O . ALA B 1 246 ? 20.224 8.106 42.485 1.00 25.31 246 ALA B O 1
ATOM 3581 N N . ALA B 1 247 ? 22.141 7.178 41.787 1.00 26.49 247 ALA B N 1
ATOM 3582 C CA . ALA B 1 247 ? 22.573 6.759 43.139 1.00 27.01 247 ALA B CA 1
ATOM 3583 C C . ALA B 1 247 ? 22.768 7.964 44.018 1.00 26.87 247 ALA B C 1
ATOM 3584 O O . ALA B 1 247 ? 22.345 7.979 45.186 1.00 26.72 247 ALA B O 1
ATOM 3586 N N . ALA B 1 248 ? 23.445 8.980 43.490 1.00 26.73 248 ALA B N 1
ATOM 3587 C CA . ALA B 1 248 ? 23.669 10.210 44.275 1.00 26.80 248 ALA B CA 1
ATOM 3588 C C . ALA B 1 248 ? 22.323 10.841 44.699 1.00 27.14 248 ALA B C 1
ATOM 3589 O O . ALA B 1 248 ? 22.117 11.267 45.842 1.00 29.34 248 ALA B O 1
ATOM 3591 N N . GLU B 1 249 ? 21.392 10.885 43.763 1.00 28.31 249 GLU B N 1
ATOM 3592 C CA . GLU B 1 249 ? 20.090 11.484 44.011 1.00 28.54 249 GLU B CA 1
ATOM 3593 C C . GLU B 1 249 ? 19.413 10.705 45.140 1.00 28.66 249 GLU B C 1
ATOM 3594 O O . GLU B 1 249 ? 18.882 11.305 46.067 1.00 28.74 249 GLU B O 1
ATOM 3600 N N . GLU B 1 250 ? 19.413 9.373 45.033 1.00 28.11 250 GLU B N 1
ATOM 3601 C CA . GLU B 1 250 ? 18.788 8.478 46.026 1.00 28.07 250 GLU B CA 1
ATOM 3602 C C . GLU B 1 250 ? 19.427 8.603 47.406 1.00 26.97 250 GLU B C 1
ATOM 3603 O O . GLU B 1 250 ? 18.740 8.629 48.394 1.00 26.39 250 GLU B O 1
ATOM 3609 N N . ILE B 1 251 ? 20.761 8.643 47.457 1.00 26.39 251 ILE B N 1
ATOM 3610 C CA . ILE B 1 251 ? 21.512 8.793 48.723 1.00 25.90 251 ILE B CA 1
ATOM 3611 C C . ILE B 1 251 ? 21.248 10.170 49.369 1.00 26.15 251 ILE B C 1
ATOM 3612 O O . ILE B 1 251 ? 21.041 10.284 50.595 1.00 29.26 251 ILE B O 1
ATOM 3617 N N . SER B 1 252 ? 21.233 11.224 48.568 1.00 26.30 252 SER B N 1
ATOM 3618 C CA . SER B 1 252 ? 20.931 12.538 49.101 1.00 26.76 252 SER B CA 1
ATOM 3619 C C . SER B 1 252 ? 19.477 12.550 49.605 1.00 27.57 252 SER B C 1
ATOM 3620 O O . SER B 1 252 ? 19.193 13.158 50.637 1.00 26.47 252 SER B O 1
ATOM 3623 N N . ALA B 1 253 ? 18.566 11.874 48.896 1.00 26.69 253 ALA B N 1
ATOM 3624 C CA . ALA B 1 253 ? 17.166 11.794 49.395 1.00 26.85 253 ALA B CA 1
ATOM 3625 C C . ALA B 1 253 ? 17.059 11.131 50.764 1.00 27.54 253 ALA B C 1
ATOM 3626 O O . ALA B 1 253 ? 16.300 11.601 51.602 1.00 27.06 253 ALA B O 1
ATOM 3628 N N . ILE B 1 254 ? 17.795 10.040 50.967 1.00 28.03 254 ILE B N 1
ATOM 3629 C CA . ILE B 1 254 ? 17.840 9.306 52.244 1.00 28.89 254 ILE B CA 1
ATOM 3630 C C . ILE B 1 254 ? 18.522 10.162 53.314 1.00 29.37 254 ILE B C 1
ATOM 3631 O O . ILE B 1 254 ? 18.024 10.282 54.434 1.00 28.95 254 ILE B O 1
ATOM 3636 N N . GLY B 1 255 ? 19.702 10.697 52.995 1.00 28.89 255 GLY B N 1
ATOM 3637 C CA . GLY B 1 255 ? 20.365 11.601 53.904 1.00 29.92 255 GLY B CA 1
ATOM 3638 C C . GLY B 1 255 ? 21.555 10.926 54.546 1.00 31.32 255 GLY B C 1
ATOM 3639 O O . GLY B 1 255 ? 21.588 9.691 54.621 1.00 32.10 255 GLY B O 1
ATOM 3640 N N . LEU B 1 256 ? 22.526 11.718 55.014 1.00 29.42 256 LEU B N 1
ATOM 3641 C CA . LEU B 1 256 ? 23.751 11.154 55.567 1.00 28.76 256 LEU B CA 1
ATOM 3642 C C . LEU B 1 256 ? 23.967 11.697 56.973 1.00 29.84 256 LEU B C 1
ATOM 3643 O O . LEU B 1 256 ? 24.768 12.593 57.149 1.00 28.76 256 LEU B O 1
ATOM 3648 N N . PRO B 1 257 ? 23.235 11.150 57.958 1.00 30.97 257 PRO B N 1
ATOM 3649 C CA . PRO B 1 257 ? 23.351 11.602 59.350 1.00 32.47 257 PRO B CA 1
ATOM 3650 C C . PRO B 1 257 ? 24.811 11.544 59.790 1.00 33.92 257 PRO B C 1
ATOM 3651 O O . PRO B 1 257 ? 25.484 10.535 59.583 1.00 35.37 257 PRO B O 1
ATOM 3655 N N . GLY B 1 258 ? 25.331 12.608 60.359 1.00 35.10 258 GLY B N 1
ATOM 3656 C CA . GLY B 1 258 ? 26.757 12.577 60.725 1.00 36.33 258 GLY B CA 1
ATOM 3657 C C . GLY B 1 258 ? 27.620 13.387 59.799 1.00 37.76 258 GLY B C 1
ATOM 3658 O O . GLY B 1 258 ? 28.648 13.890 60.208 1.00 36.76 258 GLY B O 1
ATOM 3659 N N . LEU B 1 259 ? 27.184 13.489 58.540 1.00 38.12 259 LEU B N 1
ATOM 3660 C CA . LEU B 1 259 ? 27.769 14.336 57.508 1.00 40.83 259 LEU B CA 1
ATOM 3661 C C . LEU B 1 259 ? 26.719 15.375 57.156 1.00 43.46 259 LEU B C 1
ATOM 3662 O O . LEU B 1 259 ? 27.047 16.534 57.020 1.00 45.12 259 LEU B O 1
ATOM 3667 N N . ASP B 1 260 ? 25.498 14.884 56.896 1.00 46.31 260 ASP B N 1
ATOM 3668 C CA . ASP B 1 260 ? 24.182 15.577 56.882 1.00 48.99 260 ASP B CA 1
ATOM 3669 C C . ASP B 1 260 ? 23.209 15.143 55.783 1.00 49.16 260 ASP B C 1
ATOM 3670 O O . ASP B 1 260 ? 22.098 14.645 56.038 1.00 50.14 260 ASP B O 1
ATOM 3676 N N . THR C 1 6 ? 62.337 56.074 27.248 1.00 51.33 6 THR C N 1
ATOM 3677 C CA . THR C 1 6 ? 60.917 56.423 26.920 1.00 51.19 6 THR C CA 1
ATOM 3678 C C . THR C 1 6 ? 60.085 56.594 28.185 1.00 50.97 6 THR C C 1
ATOM 3679 O O . THR C 1 6 ? 59.480 57.649 28.388 1.00 50.85 6 THR C O 1
ATOM 3681 N N . ASP C 1 7 ? 60.047 55.547 29.021 1.00 50.13 7 ASP C N 1
ATOM 3682 C CA . ASP C 1 7 ? 59.396 55.616 30.335 1.00 49.45 7 ASP C CA 1
ATOM 3683 C C . ASP C 1 7 ? 59.940 56.790 31.135 1.00 48.70 7 ASP C C 1
ATOM 3684 O O . ASP C 1 7 ? 61.149 57.028 31.150 1.00 48.53 7 ASP C O 1
ATOM 3689 N N . SER C 1 8 ? 59.020 57.538 31.747 1.00 47.35 8 SER C N 1
ATOM 3690 C CA . SER C 1 8 ? 59.340 58.668 32.612 1.00 46.18 8 SER C CA 1
ATOM 3691 C C . SER C 1 8 ? 60.126 58.239 33.871 1.00 44.40 8 SER C C 1
ATOM 3692 O O . SER C 1 8 ? 60.981 58.992 34.349 1.00 43.70 8 SER C O 1
ATOM 3695 N N . ALA C 1 9 ? 59.815 57.049 34.407 1.00 42.09 9 ALA C N 1
ATOM 3696 C CA . ALA C 1 9 ? 60.555 56.453 35.543 1.00 40.46 9 ALA C CA 1
ATOM 3697 C C . ALA C 1 9 ? 60.926 55.024 35.174 1.00 39.56 9 ALA C C 1
ATOM 3698 O O . ALA C 1 9 ? 60.055 54.260 34.715 1.00 38.80 9 ALA C O 1
ATOM 3700 N N . GLU C 1 10 ? 62.196 54.635 35.331 1.00 38.62 10 GLU C N 1
ATOM 3701 C CA . GLU C 1 10 ? 62.515 53.235 35.007 1.00 37.98 10 GLU C CA 1
ATOM 3702 C C . GLU C 1 10 ? 61.738 52.313 35.942 1.00 38.53 10 GLU C C 1
ATOM 3703 O O . GLU C 1 10 ? 61.752 52.508 37.172 1.00 38.23 10 GLU C O 1
ATOM 3709 N N . LYS C 1 11 ? 61.063 51.329 35.360 1.00 38.17 11 LYS C N 1
ATOM 3710 C CA . LYS C 1 11 ? 60.321 50.341 36.145 1.00 38.98 11 LYS C CA 1
ATOM 3711 C C . LYS C 1 11 ? 61.230 49.198 36.647 1.00 38.94 11 LYS C C 1
ATOM 3712 O O . LYS C 1 11 ? 61.940 48.580 35.846 1.00 38.20 11 LYS C O 1
ATOM 3714 N N . PRO C 1 12 ? 61.204 48.896 37.974 1.00 39.40 12 PRO C N 1
ATOM 3715 C CA . PRO C 1 12 ? 61.919 47.698 38.467 1.00 39.61 12 PRO C CA 1
ATOM 3716 C C . PRO C 1 12 ? 61.453 46.412 37.766 1.00 40.07 12 PRO C C 1
ATOM 3717 O O . PRO C 1 12 ? 60.329 46.362 37.271 1.00 38.74 12 PRO C O 1
ATOM 3721 N N . ALA C 1 13 ? 62.317 45.397 37.698 1.00 41.08 13 ALA C N 1
ATOM 3722 C CA . ALA C 1 13 ? 61.887 44.106 37.197 1.00 42.94 13 ALA C CA 1
ATOM 3723 C C . ALA C 1 13 ? 60.751 43.542 38.086 1.00 44.81 13 ALA C C 1
ATOM 3724 O O . ALA C 1 13 ? 60.713 43.782 39.308 1.00 42.92 13 ALA C O 1
ATOM 3726 N N . VAL C 1 14 ? 59.787 42.871 37.438 1.00 47.22 14 VAL C N 1
ATOM 3727 C CA . VAL C 1 14 ? 58.743 42.122 38.138 1.00 49.03 14 VAL C CA 1
ATOM 3728 C C . VAL C 1 14 ? 59.235 40.691 38.263 1.00 50.30 14 VAL C C 1
ATOM 3729 O O . VAL C 1 14 ? 59.665 40.074 37.279 1.00 50.08 14 VAL C O 1
ATOM 3733 N N . ALA C 1 15 ? 59.183 40.167 39.486 1.00 51.98 15 ALA C N 1
ATOM 3734 C CA . ALA C 1 15 ? 59.561 38.784 39.729 1.00 53.57 15 ALA C CA 1
ATOM 3735 C C . ALA C 1 15 ? 58.539 37.860 39.044 1.00 54.32 15 ALA C C 1
ATOM 3736 O O . ALA C 1 15 ? 57.311 38.080 39.128 1.00 54.41 15 ALA C O 1
ATOM 3738 N N . ASP C 1 16 ? 59.067 36.873 38.319 1.00 55.08 16 ASP C N 1
ATOM 3739 C CA . ASP C 1 16 ? 58.270 35.776 37.775 1.00 55.27 16 ASP C CA 1
ATOM 3740 C C . ASP C 1 16 ? 57.646 35.032 38.960 1.00 54.96 16 ASP C C 1
ATOM 3741 O O . ASP C 1 16 ? 58.249 34.938 40.038 1.00 55.19 16 ASP C O 1
ATOM 3743 N N . ALA C 1 17 ? 56.422 34.542 38.772 1.00 54.40 17 ALA C N 1
ATOM 3744 C CA . ALA C 1 17 ? 55.735 33.797 39.829 1.00 53.39 17 ALA C CA 1
ATOM 3745 C C . ALA C 1 17 ? 56.583 32.596 40.327 1.00 51.85 17 ALA C C 1
ATOM 3746 O O . ALA C 1 17 ? 57.444 32.081 39.586 1.00 52.76 17 ALA C O 1
ATOM 3748 N N . GLY C 1 18 ? 56.379 32.178 41.579 1.00 49.96 18 GLY C N 1
ATOM 3749 C CA . GLY C 1 18 ? 57.159 31.076 42.177 1.00 47.52 18 GLY C CA 1
ATOM 3750 C C . GLY C 1 18 ? 56.405 30.464 43.340 1.00 45.79 18 GLY C C 1
ATOM 3751 O O . GLY C 1 18 ? 55.185 30.650 43.419 1.00 45.76 18 GLY C O 1
ATOM 3752 N N . VAL C 1 19 ? 57.124 29.751 44.237 1.00 43.83 19 VAL C N 1
ATOM 3753 C CA . VAL C 1 19 ? 56.526 29.158 45.472 1.00 41.96 19 VAL C CA 1
ATOM 3754 C C . VAL C 1 19 ? 55.845 30.237 46.313 1.00 40.58 19 VAL C C 1
ATOM 3755 O O . VAL C 1 19 ? 56.495 31.234 46.693 1.00 39.26 19 VAL C O 1
ATOM 3759 N N . ARG C 1 20 ? 54.556 30.028 46.614 1.00 38.24 20 ARG C N 1
ATOM 3760 C CA . ARG C 1 20 ? 53.711 31.070 47.227 1.00 37.41 20 ARG C CA 1
ATOM 3761 C C . ARG C 1 20 ? 54.294 31.644 48.534 1.00 37.20 20 ARG C C 1
ATOM 3762 O O . ARG C 1 20 ? 54.332 32.855 48.732 1.00 37.08 20 ARG C O 1
ATOM 3770 N N . SER C 1 21 ? 54.782 30.774 49.412 1.00 36.53 21 SER C N 1
ATOM 3771 C CA . SER C 1 21 ? 55.178 31.207 50.724 1.00 36.45 21 SER C CA 1
ATOM 3772 C C . SER C 1 21 ? 56.394 32.142 50.593 1.00 37.21 21 SER C C 1
ATOM 3773 O O . SER C 1 21 ? 56.432 33.187 51.257 1.00 37.88 21 SER C O 1
ATOM 3776 N N . VAL C 1 22 ? 57.351 31.791 49.719 1.00 35.28 22 VAL C N 1
ATOM 3777 C CA . VAL C 1 22 ? 58.528 32.630 49.490 1.00 34.82 22 VAL C CA 1
ATOM 3778 C C . VAL C 1 22 ? 58.082 33.975 48.933 1.00 34.48 22 VAL C C 1
ATOM 3779 O O . VAL C 1 22 ? 58.506 35.024 49.415 1.00 33.98 22 VAL C O 1
ATOM 3783 N N . THR C 1 23 ? 57.244 33.931 47.900 1.00 33.98 23 THR C N 1
ATOM 3784 C CA . THR C 1 23 ? 56.755 35.142 47.248 1.00 33.87 23 THR C CA 1
ATOM 3785 C C . THR C 1 23 ? 56.113 36.057 48.259 1.00 32.99 23 THR C C 1
ATOM 3786 O O . THR C 1 23 ? 56.354 37.239 48.239 1.00 33.19 23 THR C O 1
ATOM 3790 N N . ARG C 1 24 ? 55.293 35.487 49.139 1.00 33.20 24 ARG C N 1
ATOM 3791 C CA . ARG C 1 24 ? 54.522 36.242 50.133 1.00 33.08 24 ARG C CA 1
ATOM 3792 C C . ARG C 1 24 ? 55.415 36.861 51.170 1.00 32.79 24 ARG C C 1
ATOM 3793 O O . ARG C 1 24 ? 55.252 38.023 51.509 1.00 33.45 24 ARG C O 1
ATOM 3801 N N . VAL C 1 25 ? 56.337 36.062 51.696 1.00 31.92 25 VAL C N 1
ATOM 3802 C CA . VAL C 1 25 ? 57.329 36.548 52.672 1.00 32.12 25 VAL C CA 1
ATOM 3803 C C . VAL C 1 25 ? 58.127 37.731 52.141 1.00 32.15 25 VAL C C 1
ATOM 3804 O O . VAL C 1 25 ? 58.280 38.756 52.832 1.00 32.50 25 VAL C O 1
ATOM 3808 N N . ILE C 1 26 ? 58.610 37.589 50.909 1.00 32.04 26 ILE C N 1
ATOM 3809 C CA . ILE C 1 26 ? 59.469 38.605 50.289 1.00 32.76 26 ILE C CA 1
ATOM 3810 C C . ILE C 1 26 ? 58.643 39.835 49.902 1.00 33.01 26 ILE C C 1
ATOM 3811 O O . ILE C 1 26 ? 59.034 40.983 50.177 1.00 32.05 26 ILE C O 1
ATOM 3816 N N . ASP C 1 27 ? 57.494 39.605 49.276 1.00 32.93 27 ASP C N 1
ATOM 3817 C CA . ASP C 1 27 ? 56.574 40.719 49.020 1.00 33.99 27 ASP C CA 1
ATOM 3818 C C . ASP C 1 27 ? 56.326 41.493 50.303 1.00 33.82 27 ASP C C 1
ATOM 3819 O O . ASP C 1 27 ? 56.466 42.704 50.301 1.00 35.36 27 ASP C O 1
ATOM 3824 N N . LEU C 1 28 ? 55.987 40.804 51.386 1.00 32.39 28 LEU C N 1
ATOM 3825 C CA . LEU C 1 28 ? 55.791 41.434 52.702 1.00 32.62 28 LEU C CA 1
ATOM 3826 C C . LEU C 1 28 ? 56.979 42.274 53.101 1.00 32.67 28 LEU C C 1
ATOM 3827 O O . LEU C 1 28 ? 56.842 43.416 53.487 1.00 32.35 28 LEU C O 1
ATOM 3832 N N . LEU C 1 29 ? 58.171 41.704 52.991 1.00 32.14 29 LEU C N 1
ATOM 3833 C CA . LEU C 1 29 ? 59.359 42.369 53.477 1.00 31.75 29 LEU C CA 1
ATOM 3834 C C . LEU C 1 29 ? 59.710 43.564 52.615 1.00 30.88 29 LEU C C 1
ATOM 3835 O O . LEU C 1 29 ? 60.236 44.531 53.106 1.00 30.01 29 LEU C O 1
ATOM 3840 N N . GLU C 1 30 ? 59.424 43.484 51.322 1.00 32.28 30 GLU C N 1
ATOM 3841 C CA . GLU C 1 30 ? 59.761 44.577 50.390 1.00 32.13 30 GLU C CA 1
ATOM 3842 C C . GLU C 1 30 ? 58.932 45.844 50.616 1.00 33.23 30 GLU C C 1
ATOM 3843 O O . GLU C 1 30 ? 59.230 46.910 50.060 1.00 32.13 30 GLU C O 1
ATOM 3849 N N . LEU C 1 31 ? 57.906 45.756 51.464 1.00 32.77 31 LEU C N 1
ATOM 3850 C CA . LEU C 1 31 ? 57.145 46.962 51.831 1.00 33.16 31 LEU C CA 1
ATOM 3851 C C . LEU C 1 31 ? 57.847 47.806 52.882 1.00 32.63 31 LEU C C 1
ATOM 3852 O O . LEU C 1 31 ? 57.452 48.952 53.136 1.00 32.68 31 LEU C O 1
ATOM 3857 N N . PHE C 1 32 ? 58.823 47.218 53.562 1.00 32.51 32 PHE C N 1
ATOM 3858 C CA . PHE C 1 32 ? 59.648 48.001 54.483 1.00 33.03 32 PHE C CA 1
ATOM 3859 C C . PHE C 1 32 ? 60.816 48.618 53.716 1.00 32.87 32 PHE C C 1
ATOM 3860 O O . PHE C 1 32 ? 61.637 47.909 53.163 1.00 33.04 32 PHE C O 1
ATOM 3868 N N . ASP C 1 33 ? 60.890 49.943 53.692 1.00 35.12 33 ASP C N 1
ATOM 3869 C CA . ASP C 1 33 ? 61.989 50.633 53.082 1.00 35.46 33 ASP C CA 1
ATOM 3870 C C . ASP C 1 33 ? 62.324 51.896 53.883 1.00 36.53 33 ASP C C 1
ATOM 3871 O O . ASP C 1 33 ? 61.651 52.183 54.880 1.00 37.23 33 ASP C O 1
ATOM 3876 N N . ALA C 1 34 ? 63.344 52.647 53.484 1.00 35.43 34 ALA C N 1
ATOM 3877 C CA . ALA C 1 34 ? 63.720 53.843 54.259 1.00 36.29 34 ALA C CA 1
ATOM 3878 C C . ALA C 1 34 ? 62.552 54.818 54.468 1.00 36.30 34 ALA C C 1
ATOM 3879 O O . ALA C 1 34 ? 62.371 55.349 55.578 1.00 35.82 34 ALA C O 1
ATOM 3881 N N . ALA C 1 35 ? 61.758 55.035 53.410 1.00 36.63 35 ALA C N 1
ATOM 3882 C CA . ALA C 1 35 ? 60.550 55.879 53.484 1.00 36.90 35 ALA C CA 1
ATOM 3883 C C . ALA C 1 35 ? 59.402 55.299 54.326 1.00 37.33 35 ALA C C 1
ATOM 3884 O O . ALA C 1 35 ? 58.525 56.044 54.766 1.00 37.02 35 ALA C O 1
ATOM 3886 N N . HIS C 1 36 ? 59.391 53.982 54.526 1.00 36.89 36 HIS C N 1
ATOM 3887 C CA . HIS C 1 36 ? 58.376 53.309 55.355 1.00 37.96 36 HIS C CA 1
ATOM 3888 C C . HIS C 1 36 ? 59.067 52.348 56.321 1.00 37.70 36 HIS C C 1
ATOM 3889 O O . HIS C 1 36 ? 59.123 51.139 56.062 1.00 38.41 36 HIS C O 1
ATOM 3896 N N . PRO C 1 37 ? 59.689 52.886 57.385 1.00 37.59 37 PRO C N 1
ATOM 3897 C CA . PRO C 1 37 ? 60.365 52.020 58.342 1.00 36.43 37 PRO C CA 1
ATOM 3898 C C . PRO C 1 37 ? 59.444 51.145 59.132 1.00 36.37 37 PRO C C 1
ATOM 3899 O O . PRO C 1 37 ? 59.891 50.148 59.679 1.00 35.18 37 PRO C O 1
ATOM 3903 N N . THR C 1 38 ? 58.178 51.551 59.276 1.00 36.68 38 THR C N 1
ATOM 3904 C CA . THR C 1 38 ? 57.218 50.751 60.029 1.00 36.31 38 THR C CA 1
ATOM 3905 C C . THR C 1 38 ? 55.931 50.555 59.232 1.00 36.08 38 THR C C 1
ATOM 3906 O O . THR C 1 38 ? 55.644 51.318 58.308 1.00 36.03 38 THR C O 1
ATOM 3910 N N . ARG C 1 39 ? 55.163 49.533 59.594 1.00 35.44 39 ARG C N 1
ATOM 3911 C CA . ARG C 1 39 ? 53.993 49.140 58.817 1.00 35.41 39 ARG C CA 1
ATOM 3912 C C . ARG C 1 39 ? 52.876 48.632 59.721 1.00 36.14 39 ARG C C 1
ATOM 3913 O O . ARG C 1 39 ? 53.083 47.731 60.534 1.00 36.38 39 ARG C O 1
ATOM 3921 N N . SER C 1 40 ? 51.691 49.216 59.575 1.00 36.62 40 SER C N 1
ATOM 3922 C CA . SER C 1 40 ? 50.473 48.626 60.119 1.00 37.56 40 SER C CA 1
ATOM 3923 C C . SER C 1 40 ? 50.088 47.359 59.361 1.00 37.51 40 SER C C 1
ATOM 3924 O O . SER C 1 40 ? 50.517 47.148 58.227 1.00 38.47 40 SER C O 1
ATOM 3927 N N . LEU C 1 41 ? 49.277 46.520 59.996 1.00 38.33 41 LEU C N 1
ATOM 3928 C CA . LEU C 1 41 ? 48.605 45.429 59.300 1.00 39.20 41 LEU C CA 1
ATOM 3929 C C . LEU C 1 41 ? 47.733 45.954 58.164 1.00 39.46 41 LEU C C 1
ATOM 3930 O O . LEU C 1 41 ? 47.780 45.442 57.045 1.00 40.09 41 LEU C O 1
ATOM 3932 N N . LYS C 1 42 ? 46.939 46.978 58.459 1.00 40.33 42 LYS C N 1
ATOM 3933 C CA . LYS C 1 42 ? 46.176 47.676 57.431 1.00 39.83 42 LYS C CA 1
ATOM 3934 C C . LYS C 1 42 ? 47.043 47.988 56.216 1.00 40.16 42 LYS C C 1
ATOM 3935 O O . LYS C 1 42 ? 46.655 47.719 55.079 1.00 40.04 42 LYS C O 1
ATOM 3937 N N . GLU C 1 43 ? 48.218 48.557 56.464 1.00 39.91 43 GLU C N 1
ATOM 3938 C CA . GLU C 1 43 ? 49.160 48.868 55.396 1.00 40.13 43 GLU C CA 1
ATOM 3939 C C . GLU C 1 43 ? 49.739 47.597 54.784 1.00 38.97 43 GLU C C 1
ATOM 3940 O O . GLU C 1 43 ? 49.966 47.525 53.577 1.00 38.10 43 GLU C O 1
ATOM 3942 N N . LEU C 1 44 ? 49.977 46.597 55.626 1.00 40.23 44 LEU C N 1
ATOM 3943 C CA . LEU C 1 44 ? 50.573 45.343 55.179 1.00 39.98 44 LEU C CA 1
ATOM 3944 C C . LEU C 1 44 ? 49.575 44.514 54.376 1.00 40.93 44 LEU C C 1
ATOM 3945 O O . LEU C 1 44 ? 49.962 43.655 53.584 1.00 41.30 44 LEU C O 1
ATOM 3950 N N . VAL C 1 45 ? 48.290 44.778 54.587 1.00 41.83 45 VAL C N 1
ATOM 3951 C CA . VAL C 1 45 ? 47.238 44.135 53.808 1.00 41.76 45 VAL C CA 1
ATOM 3952 C C . VAL C 1 45 ? 47.103 44.775 52.430 1.00 42.19 45 VAL C C 1
ATOM 3953 O O . VAL C 1 45 ? 47.239 44.104 51.407 1.00 42.41 45 VAL C O 1
ATOM 3955 N N . GLU C 1 46 ? 46.835 46.076 52.412 1.00 42.94 46 GLU C N 1
ATOM 3956 C CA . GLU C 1 46 ? 46.657 46.804 51.161 1.00 43.17 46 GLU C CA 1
ATOM 3957 C C . GLU C 1 46 ? 47.904 46.713 50.287 1.00 43.40 46 GLU C C 1
ATOM 3958 O O . GLU C 1 46 ? 47.820 46.770 49.061 1.00 44.26 46 GLU C O 1
ATOM 3960 N N . GLY C 1 47 ? 49.059 46.569 50.928 1.00 43.99 47 GLY C N 1
ATOM 3961 C CA . GLY C 1 47 ? 50.327 46.559 50.221 1.00 43.45 47 GLY C CA 1
ATOM 3962 C C . GLY C 1 47 ? 50.557 45.268 49.462 1.00 43.49 47 GLY C C 1
ATOM 3963 O O . GLY C 1 47 ? 51.152 45.268 48.384 1.00 43.81 47 GLY C O 1
ATOM 3964 N N . THR C 1 48 ? 50.084 44.162 50.027 1.00 43.24 48 THR C N 1
ATOM 3965 C CA . THR C 1 48 ? 50.329 42.844 49.454 1.00 43.48 48 THR C CA 1
ATOM 3966 C C . THR C 1 48 ? 49.114 42.345 48.679 1.00 43.69 48 THR C C 1
ATOM 3967 O O . THR C 1 48 ? 49.227 41.459 47.832 1.00 44.74 48 THR C O 1
ATOM 3971 N N . LYS C 1 49 ? 47.953 42.921 48.974 1.00 43.18 49 LYS C N 1
ATOM 3972 C CA . LYS C 1 49 ? 46.700 42.463 48.385 1.00 43.00 49 LYS C CA 1
ATOM 3973 C C . LYS C 1 49 ? 46.407 41.016 48.767 1.00 42.47 49 LYS C C 1
ATOM 3974 O O . LYS C 1 49 ? 45.704 40.305 48.049 1.00 42.44 49 LYS C O 1
ATOM 3976 N N . LEU C 1 50 ? 46.951 40.587 49.901 1.00 42.36 50 LEU C N 1
ATOM 3977 C CA . LEU C 1 50 ? 46.616 39.277 50.469 1.00 41.91 50 LEU C CA 1
ATOM 3978 C C . LEU C 1 50 ? 45.474 39.390 51.489 1.00 41.50 50 LEU C C 1
ATOM 3979 O O . LEU C 1 50 ? 45.337 40.420 52.157 1.00 41.32 50 LEU C O 1
ATOM 3984 N N . PRO C 1 51 ? 44.669 38.313 51.641 1.00 41.52 51 PRO C N 1
ATOM 3985 C CA . PRO C 1 51 ? 43.512 38.235 52.596 1.00 41.18 51 PRO C CA 1
ATOM 3986 C C . PRO C 1 51 ? 44.015 38.640 54.004 1.00 40.96 51 PRO C C 1
ATOM 3987 O O . PRO C 1 51 ? 45.158 38.267 54.397 1.00 41.85 51 PRO C O 1
ATOM 3991 N N . LYS C 1 52 ? 43.198 39.396 54.748 1.00 40.27 52 LYS C N 1
ATOM 3992 C CA . LYS C 1 52 ? 43.610 39.883 56.079 1.00 40.04 52 LYS C CA 1
ATOM 3993 C C . LYS C 1 52 ? 44.112 38.726 56.930 1.00 40.54 52 LYS C C 1
ATOM 3994 O O . LYS C 1 52 ? 45.125 38.838 57.640 1.00 40.65 52 LYS C O 1
ATOM 3996 N N . THR C 1 53 ? 43.424 37.598 56.803 1.00 39.97 53 THR C N 1
ATOM 3997 C CA . THR C 1 53 ? 43.772 36.386 57.512 1.00 41.43 53 THR C CA 1
ATOM 3998 C C . THR C 1 53 ? 45.194 35.882 57.160 1.00 41.03 53 THR C C 1
ATOM 3999 O O . THR C 1 53 ? 45.977 35.509 58.050 1.00 41.87 53 THR C O 1
ATOM 4003 N N . THR C 1 54 ? 45.552 35.906 55.884 1.00 40.91 54 THR C N 1
ATOM 4004 C CA . THR C 1 54 ? 46.876 35.423 55.489 1.00 40.65 54 THR C CA 1
ATOM 4005 C C . THR C 1 54 ? 47.996 36.259 56.098 1.00 40.07 54 THR C C 1
ATOM 4006 O O . THR C 1 54 ? 48.979 35.716 56.622 1.00 40.11 54 THR C O 1
ATOM 4010 N N . VAL C 1 55 ? 47.856 37.581 56.016 1.00 39.32 55 VAL C N 1
ATOM 4011 C CA . VAL C 1 55 ? 48.881 38.521 56.511 1.00 38.27 55 VAL C CA 1
ATOM 4012 C C . VAL C 1 55 ? 49.164 38.282 58.015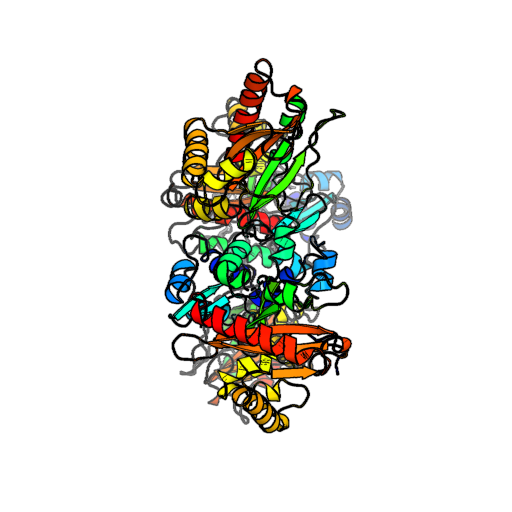 1.00 38.63 55 VAL C C 1
ATOM 4013 O O . VAL C 1 55 ? 50.325 38.242 58.452 1.00 38.31 55 VAL C O 1
ATOM 4017 N N . VAL C 1 56 ? 48.115 38.075 58.802 1.00 37.29 56 VAL C N 1
ATOM 4018 C CA . VAL C 1 56 ? 48.302 37.945 60.262 1.00 37.11 56 VAL C CA 1
ATOM 4019 C C . VAL C 1 56 ? 49.070 36.707 60.668 1.00 36.86 56 VAL C C 1
ATOM 4020 O O . VAL C 1 56 ? 49.882 36.730 61.615 1.00 34.98 56 VAL C O 1
ATOM 4024 N N . ARG C 1 57 ? 48.806 35.618 59.952 1.00 36.92 57 ARG C N 1
ATOM 4025 C CA . ARG C 1 57 ? 49.469 34.382 60.270 1.00 37.76 57 ARG C CA 1
ATOM 4026 C C . ARG C 1 57 ? 50.929 34.520 59.833 1.00 36.95 57 ARG C C 1
ATOM 4027 O O . ARG C 1 57 ? 51.845 34.168 60.594 1.00 36.89 57 ARG C O 1
ATOM 4035 N N . LEU C 1 58 ? 51.137 35.048 58.629 1.00 35.93 58 LEU C N 1
ATOM 4036 C CA . LEU C 1 58 ? 52.489 35.332 58.120 1.00 36.22 58 LEU C CA 1
ATOM 4037 C C . LEU C 1 58 ? 53.223 36.278 59.046 1.00 35.46 58 LEU C C 1
ATOM 4038 O O . LEU C 1 58 ? 54.350 35.984 59.448 1.00 36.56 58 LEU C O 1
ATOM 4043 N N . VAL C 1 59 ? 52.601 37.409 59.404 1.00 34.00 59 VAL C N 1
ATOM 4044 C CA . VAL C 1 59 ? 53.256 38.349 60.326 1.00 32.34 59 VAL C CA 1
ATOM 4045 C C . VAL C 1 59 ? 53.562 37.749 61.686 1.00 32.52 59 VAL C C 1
ATOM 4046 O O . VAL C 1 59 ? 54.611 38.044 62.256 1.00 32.27 59 VAL C O 1
ATOM 4050 N N . ALA C 1 60 ? 52.654 36.913 62.194 1.00 31.57 60 ALA C N 1
ATOM 4051 C CA . ALA C 1 60 ? 52.824 36.256 63.508 1.00 31.94 60 ALA C CA 1
ATOM 4052 C C . ALA C 1 60 ? 54.008 35.288 63.520 1.00 30.82 60 ALA C C 1
ATOM 4053 O O . ALA C 1 60 ? 54.726 35.221 64.497 1.00 31.10 60 ALA C O 1
ATOM 4055 N N . THR C 1 61 ? 54.175 34.546 62.435 1.00 30.43 61 THR C N 1
ATOM 4056 C CA . THR C 1 61 ? 55.295 33.628 62.288 1.00 30.18 61 THR C CA 1
ATOM 4057 C C . THR C 1 61 ? 56.595 34.404 62.230 1.00 30.10 61 THR C C 1
ATOM 4058 O O . THR C 1 61 ? 57.563 34.082 62.921 1.00 29.50 61 THR C O 1
ATOM 4070 N N . CYS C 1 63 ? 57.157 37.370 63.326 1.00 29.97 63 CYS C N 1
ATOM 4071 C CA . CYS C 1 63 ? 57.419 37.916 64.647 1.00 29.86 63 CYS C CA 1
ATOM 4072 C C . CYS C 1 63 ? 57.966 36.858 65.593 1.00 29.93 63 CYS C C 1
ATOM 4073 O O . CYS C 1 63 ? 58.952 37.105 66.279 1.00 30.30 63 CYS C O 1
ATOM 4076 N N . ALA C 1 64 ? 57.321 35.692 65.621 1.00 28.45 64 ALA C N 1
ATOM 4077 C CA . ALA C 1 64 ? 57.766 34.554 66.453 1.00 27.69 64 ALA C CA 1
ATOM 4078 C C . ALA C 1 64 ? 59.236 34.172 66.222 1.00 28.67 64 ALA C C 1
ATOM 4079 O O . ALA C 1 64 ? 59.943 33.677 67.136 1.00 29.19 64 ALA C O 1
ATOM 4081 N N . ARG C 1 65 ? 59.692 34.374 64.989 1.00 28.46 65 ARG C N 1
ATOM 4082 C CA . ARG C 1 65 ? 61.034 33.969 64.562 1.00 29.15 65 ARG C CA 1
ATOM 4083 C C . ARG C 1 65 ? 62.024 35.152 64.484 1.00 29.39 65 ARG C C 1
ATOM 4084 O O . ARG C 1 65 ? 63.143 34.979 63.988 1.00 29.58 65 ARG C O 1
ATOM 4092 N N . SER C 1 66 ? 61.605 36.333 64.980 1.00 29.88 66 SER C N 1
ATOM 4093 C CA . SER C 1 66 ? 62.427 37.542 65.080 1.00 29.81 66 SER C CA 1
ATOM 4094 C C . SER C 1 66 ? 62.863 38.172 63.737 1.00 29.82 66 SER C C 1
ATOM 4095 O O . SER C 1 66 ? 63.846 38.934 63.661 1.00 28.32 66 SER C O 1
ATOM 4098 N N . VAL C 1 67 ? 62.107 37.854 62.687 1.00 29.09 67 VAL C N 1
ATOM 4099 C CA . VAL C 1 67 ? 62.283 38.437 61.341 1.00 30.44 67 VAL C CA 1
ATOM 4100 C C . VAL C 1 67 ? 61.635 39.825 61.316 1.00 30.90 67 VAL C C 1
ATOM 4101 O O . VAL C 1 67 ? 62.148 40.772 60.673 1.00 30.28 67 VAL C O 1
ATOM 4105 N N . LEU C 1 68 ? 60.508 39.940 62.045 1.00 30.85 68 LEU C N 1
ATOM 4106 C CA . LEU C 1 68 ? 59.840 41.223 62.357 1.00 31.63 68 LEU C CA 1
ATOM 4107 C C . LEU C 1 68 ? 59.783 41.463 63.874 1.00 32.98 68 LEU C C 1
ATOM 4108 O O . LEU C 1 68 ? 59.878 40.502 64.660 1.00 32.24 68 LEU C O 1
ATOM 4113 N N . THR C 1 69 ? 59.578 42.719 64.270 1.00 33.59 69 THR C N 1
ATOM 4114 C CA . THR C 1 69 ? 59.310 43.077 65.670 1.00 36.06 69 THR C CA 1
ATOM 4115 C C . THR C 1 69 ? 57.937 43.782 65.781 1.00 36.14 69 THR C C 1
ATOM 4116 O O . THR C 1 69 ? 57.607 44.631 64.958 1.00 35.26 69 THR C O 1
ATOM 4120 N N . SER C 1 70 ? 57.109 43.360 66.743 1.00 37.93 70 SER C N 1
ATOM 4121 C CA . SER C 1 70 ? 55.853 44.056 67.021 1.00 39.41 70 SER C CA 1
ATOM 4122 C C . SER C 1 70 ? 56.199 45.304 67.818 1.00 40.58 70 SER C C 1
ATOM 4123 O O . SER C 1 70 ? 56.802 45.228 68.896 1.00 40.81 70 SER C O 1
ATOM 4125 N N . ARG C 1 71 ? 55.844 46.458 67.269 1.00 41.73 71 ARG C N 1
ATOM 4126 C CA . ARG C 1 71 ? 56.054 47.717 67.953 1.00 42.82 71 ARG C CA 1
ATOM 4127 C C . ARG C 1 71 ? 54.965 47.925 68.999 1.00 43.73 71 ARG C C 1
ATOM 4128 O O . ARG C 1 71 ? 53.889 47.294 68.934 1.00 44.74 71 ARG C O 1
ATOM 4133 N N . ALA C 1 72 ? 55.247 48.801 69.970 1.00 43.73 72 ALA C N 1
ATOM 4134 C CA . ALA C 1 72 ? 54.271 49.197 70.962 1.00 43.31 72 ALA C CA 1
ATOM 4135 C C . ALA C 1 72 ? 53.111 49.885 70.251 1.00 43.44 72 ALA C C 1
ATOM 4136 O O . ALA C 1 72 ? 51.948 49.650 70.600 1.00 43.64 72 ALA C O 1
ATOM 4138 N N . ASP C 1 73 ? 53.430 50.707 69.235 1.00 43.42 73 ASP C N 1
ATOM 4139 C CA . ASP C 1 73 ? 52.397 51.285 68.344 1.00 43.21 73 ASP C CA 1
ATOM 4140 C C . ASP C 1 73 ? 51.256 50.281 67.966 1.00 42.65 73 ASP C C 1
ATOM 4141 O O . ASP C 1 73 ? 50.041 50.659 67.834 1.00 42.61 73 ASP C O 1
ATOM 4143 N N . GLY C 1 74 ? 51.654 49.011 67.765 1.00 41.94 74 GLY C N 1
ATOM 4144 C CA . GLY C 1 74 ? 50.794 48.024 67.101 1.00 40.78 74 GLY C CA 1
ATOM 4145 C C . GLY C 1 74 ? 51.223 47.882 65.637 1.00 39.83 74 GLY C C 1
ATOM 4146 O O . GLY C 1 74 ? 50.533 47.223 64.804 1.00 39.58 74 GLY C O 1
ATOM 4147 N N . SER C 1 75 ? 52.349 48.546 65.323 1.00 39.33 75 SER C N 1
ATOM 4148 C CA . SER C 1 75 ? 52.930 48.494 63.994 1.00 37.95 75 SER C CA 1
ATOM 4149 C C . SER C 1 75 ? 54.058 47.441 64.003 1.00 38.01 75 SER C C 1
ATOM 4150 O O . SER C 1 75 ? 54.278 46.774 65.029 1.00 37.76 75 SER C O 1
ATOM 4152 N N . TYR C 1 76 ? 54.751 47.288 62.868 1.00 36.36 76 TYR C N 1
ATOM 4153 C CA . TYR C 1 76 ? 55.831 46.311 62.763 1.00 35.41 76 TYR C CA 1
ATOM 4154 C C . TYR C 1 76 ? 57.035 46.969 62.138 1.00 34.64 76 TYR C C 1
ATOM 4155 O O . TYR C 1 76 ? 56.880 47.965 61.432 1.00 33.84 76 TYR C O 1
ATOM 4164 N N . SER C 1 77 ? 58.217 46.434 62.445 1.00 33.69 77 SER C N 1
ATOM 4165 C CA . SER C 1 77 ? 59.455 46.800 61.761 1.00 33.31 77 SER C CA 1
ATOM 4166 C C . SER C 1 77 ? 60.338 45.562 61.622 1.00 32.34 77 SER C C 1
ATOM 4167 O O . SER C 1 77 ? 60.025 44.487 62.133 1.00 32.73 77 SER C O 1
ATOM 4170 N N . LEU C 1 78 ? 61.427 45.702 60.892 1.00 31.39 78 LEU C N 1
ATOM 4171 C CA . LEU C 1 78 ? 62.361 44.596 60.663 1.00 29.92 78 LEU C CA 1
ATOM 4172 C C . LEU C 1 78 ? 62.889 44.076 62.005 1.00 28.83 78 LEU C C 1
ATOM 4173 O O . LEU C 1 78 ? 63.223 44.864 62.860 1.00 27.90 78 LEU C O 1
ATOM 4178 N N . GLY C 1 79 ? 62.956 42.757 62.174 1.00 28.49 79 GLY C N 1
ATOM 4179 C CA . GLY C 1 79 ? 63.408 42.141 63.410 1.00 26.79 79 GLY C CA 1
ATOM 4180 C C . GLY C 1 79 ? 64.885 41.900 63.424 1.00 27.40 79 GLY C C 1
ATOM 4181 O O . GLY C 1 79 ? 65.564 42.041 62.402 1.00 27.27 79 GLY C O 1
ATOM 4182 N N . PRO C 1 80 ? 65.434 41.512 64.584 1.00 27.40 80 PRO C N 1
ATOM 4183 C CA . PRO C 1 80 ? 66.900 41.308 64.605 1.00 26.86 80 PRO C CA 1
ATOM 4184 C C . PRO C 1 80 ? 67.429 40.196 63.692 1.00 27.34 80 PRO C C 1
ATOM 4185 O O . PRO C 1 80 ? 68.590 40.239 63.281 1.00 25.70 80 PRO C O 1
ATOM 4189 N N . GLU C 1 81 ? 66.640 39.155 63.429 1.00 26.46 81 GLU C N 1
ATOM 4190 C CA . GLU C 1 81 ? 67.115 38.100 62.547 1.00 26.57 81 GLU C CA 1
ATOM 4191 C C . GLU C 1 81 ? 67.264 38.640 61.138 1.00 24.77 81 GLU C C 1
ATOM 4192 O O . GLU C 1 81 ? 68.218 38.328 60.453 1.00 24.57 81 GLU C O 1
ATOM 4206 N N . LEU C 1 83 ? 67.698 41.895 60.400 1.00 24.35 83 LEU C N 1
ATOM 4207 C CA . LEU C 1 83 ? 68.894 42.743 60.438 1.00 22.69 83 LEU C CA 1
ATOM 4208 C C . LEU C 1 83 ? 70.238 42.007 60.389 1.00 21.79 83 LEU C C 1
ATOM 4209 O O . LEU C 1 83 ? 71.215 42.491 59.786 1.00 19.97 83 LEU C O 1
ATOM 4214 N N . ARG C 1 84 ? 70.344 40.836 61.019 1.00 20.29 84 ARG C N 1
ATOM 4215 C CA . ARG C 1 84 ? 71.574 40.069 60.887 1.00 21.72 84 ARG C CA 1
ATOM 4216 C C . ARG C 1 84 ? 71.817 39.591 59.452 1.00 20.70 84 ARG C C 1
ATOM 4217 O O . ARG C 1 84 ? 72.972 39.514 59.009 1.00 21.51 84 ARG C O 1
ATOM 4225 N N . TRP C 1 85 ? 70.762 39.190 58.757 1.00 20.31 85 TRP C N 1
ATOM 4226 C CA . TRP C 1 85 ? 70.877 38.739 57.350 1.00 20.16 85 TRP C CA 1
ATOM 4227 C C . TRP C 1 85 ? 71.274 39.900 56.501 1.00 18.57 85 TRP C C 1
ATOM 4228 O O . TRP C 1 85 ? 72.055 39.742 55.572 1.00 19.14 85 TRP C O 1
ATOM 4239 N N . VAL C 1 86 ? 70.721 41.070 56.834 1.00 18.07 86 VAL C N 1
ATOM 4240 C CA . VAL C 1 86 ? 71.006 42.250 56.025 1.00 18.94 86 VAL C CA 1
ATOM 4241 C C . VAL C 1 86 ? 72.439 42.643 56.180 1.00 20.58 86 VAL C C 1
ATOM 4242 O O . VAL C 1 86 ? 73.094 42.977 55.204 1.00 21.16 86 VAL C O 1
ATOM 4246 N N . ARG C 1 87 ? 72.955 42.601 57.418 1.00 20.64 87 ARG C N 1
ATOM 4247 C CA . ARG C 1 87 ? 74.372 42.854 57.650 1.00 22.00 87 ARG C CA 1
ATOM 4248 C C . ARG C 1 87 ? 75.251 41.839 56.984 1.00 20.38 87 ARG C C 1
ATOM 4249 O O . ARG C 1 87 ? 76.290 42.206 56.389 1.00 21.11 87 ARG C O 1
ATOM 4257 N N . LEU C 1 88 ? 74.893 40.554 57.052 1.00 19.51 88 LEU C N 1
ATOM 4258 C CA . LEU C 1 88 ? 75.663 39.518 56.353 1.00 19.49 88 LEU C CA 1
ATOM 4259 C C . LEU C 1 88 ? 75.677 39.685 54.830 1.00 18.86 88 LEU C C 1
ATOM 4260 O O . LEU C 1 88 ? 76.718 39.459 54.156 1.00 20.72 88 LEU C O 1
ATOM 4265 N N . ALA C 1 89 ? 74.546 40.079 54.254 1.00 18.08 89 ALA C N 1
ATOM 4266 C CA . ALA C 1 89 ? 74.496 40.219 52.782 1.00 19.36 89 ALA C CA 1
ATOM 4267 C C . ALA C 1 89 ? 75.358 41.391 52.407 1.00 20.11 89 ALA C C 1
ATOM 4268 O O . ALA C 1 89 ? 76.035 41.381 51.370 1.00 21.88 89 ALA C O 1
ATOM 4270 N N . GLY C 1 90 ? 75.341 42.429 53.235 1.00 21.84 90 GLY C N 1
ATOM 4271 C CA . GLY C 1 90 ? 76.207 43.595 53.016 1.00 24.55 90 GLY C CA 1
ATOM 4272 C C . GLY C 1 90 ? 77.675 43.268 52.997 1.00 25.33 90 GLY C C 1
ATOM 4273 O O . GLY C 1 90 ? 78.414 43.793 52.165 1.00 26.77 90 GLY C O 1
ATOM 4274 N N . ARG C 1 91 ? 78.121 42.436 53.941 1.00 26.77 91 ARG C N 1
ATOM 4275 C CA . ARG C 1 91 ? 79.493 41.886 53.934 1.00 26.71 91 ARG C CA 1
ATOM 4276 C C . ARG C 1 91 ? 79.816 40.998 52.726 1.00 27.55 91 ARG C C 1
ATOM 4277 O O . ARG C 1 91 ? 80.967 40.954 52.209 1.00 26.36 91 ARG C O 1
ATOM 4285 N N . THR C 1 92 ? 78.807 40.238 52.296 1.00 25.39 92 THR C N 1
ATOM 4286 C CA . THR C 1 92 ? 78.924 39.354 51.155 1.00 24.17 92 THR C CA 1
ATOM 4287 C C . THR C 1 92 ? 79.121 40.120 49.878 1.00 25.00 92 THR C C 1
ATOM 4288 O O . THR C 1 92 ? 79.922 39.685 49.028 1.00 22.55 92 THR C O 1
ATOM 4292 N N . TRP C 1 93 ? 78.400 41.250 49.725 1.00 23.55 93 TRP C N 1
ATOM 4293 C CA . TRP C 1 93 ? 78.402 41.989 48.447 1.00 25.07 93 TRP C CA 1
ATOM 4294 C C . TRP C 1 93 ? 79.272 43.226 48.390 1.00 25.74 93 TRP C C 1
ATOM 4295 O O . TRP C 1 93 ? 79.494 43.755 47.292 1.00 26.88 93 TRP C O 1
ATOM 4306 N N . ALA C 1 94 ? 79.756 43.678 49.542 1.00 27.55 94 ALA C N 1
ATOM 4307 C CA . ALA C 1 94 ? 80.600 44.860 49.681 1.00 28.95 94 ALA C CA 1
ATOM 4308 C C . ALA C 1 94 ? 81.924 44.647 48.952 1.00 30.51 94 ALA C C 1
ATOM 4309 O O . ALA C 1 94 ? 82.612 43.630 49.180 1.00 29.64 94 ALA C O 1
ATOM 4311 N N . PRO C 1 95 ? 82.279 45.571 48.033 1.00 30.70 95 PRO C N 1
ATOM 4312 C CA . PRO C 1 95 ? 83.579 45.464 47.377 1.00 31.12 95 PRO C CA 1
ATOM 4313 C C . PRO C 1 95 ? 84.703 45.797 48.393 1.00 31.52 95 PRO C C 1
ATOM 4314 O O . PRO C 1 95 ? 84.442 46.396 49.425 1.00 31.99 95 PRO C O 1
ATOM 4318 N N . PRO C 1 96 ? 85.941 45.419 48.090 1.00 32.90 96 PRO C N 1
ATOM 4319 C CA . PRO C 1 96 ? 87.076 45.850 48.955 1.00 33.41 96 PRO C CA 1
ATOM 4320 C C . PRO C 1 96 ? 87.085 47.374 49.149 1.00 33.08 96 PRO C C 1
ATOM 4321 O O . PRO C 1 96 ? 86.690 48.089 48.220 1.00 32.54 96 PRO C O 1
ATOM 4325 N N . GLU C 1 97 ? 87.549 47.850 50.313 1.00 32.46 97 GLU C N 1
ATOM 4326 C CA . GLU C 1 97 ? 87.606 49.294 50.604 1.00 32.29 97 GLU C CA 1
ATOM 4327 C C . GLU C 1 97 ? 88.258 50.100 49.493 1.00 30.56 97 GLU C C 1
ATOM 4328 O O . GLU C 1 97 ? 87.801 51.206 49.193 1.00 30.17 97 GLU C O 1
ATOM 4334 N N . GLU C 1 98 ? 89.330 49.550 48.920 1.00 29.20 98 GLU C N 1
ATOM 4335 C CA . GLU C 1 98 ? 90.098 50.188 47.848 1.00 28.33 98 GLU C CA 1
ATOM 4336 C C . GLU C 1 98 ? 89.285 50.442 46.596 1.00 27.58 98 GLU C C 1
ATOM 4337 O O . GLU C 1 98 ? 89.499 51.435 45.928 1.00 27.41 98 GLU C O 1
ATOM 4343 N N . VAL C 1 99 ? 88.328 49.551 46.323 1.00 26.09 99 VAL C N 1
ATOM 4344 C CA . VAL C 1 99 ? 87.409 49.676 45.191 1.00 25.44 99 VAL C CA 1
ATOM 4345 C C . VAL C 1 99 ? 86.397 50.772 45.499 1.00 25.13 99 VAL C C 1
ATOM 4346 O O . VAL C 1 99 ? 86.180 51.653 44.696 1.00 25.12 99 VAL C O 1
ATOM 4350 N N . VAL C 1 100 ? 85.821 50.746 46.696 1.00 25.67 100 VAL C N 1
ATOM 4351 C CA . VAL C 1 100 ? 84.909 51.789 47.121 1.00 26.29 100 VAL C CA 1
ATOM 4352 C C . VAL C 1 100 ? 85.584 53.174 47.097 1.00 26.54 100 VAL C C 1
ATOM 4353 O O . VAL C 1 100 ? 84.948 54.166 46.739 1.00 25.70 100 VAL C O 1
ATOM 4357 N N . ASP C 1 101 ? 86.865 53.219 47.476 1.00 26.16 101 ASP C N 1
ATOM 4358 C CA . ASP C 1 101 ? 87.690 54.431 47.377 1.00 26.68 101 ASP C CA 1
ATOM 4359 C C . ASP C 1 101 ? 87.733 54.978 45.950 1.00 26.66 101 ASP C C 1
ATOM 4360 O O . ASP C 1 101 ? 87.389 56.136 45.715 1.00 27.36 101 ASP C O 1
ATOM 4365 N N . ILE C 1 102 ? 88.168 54.141 45.010 1.00 25.76 102 ILE C N 1
ATOM 4366 C CA . ILE C 1 102 ? 88.155 54.464 43.594 1.00 24.66 102 ILE C CA 1
ATOM 4367 C C . ILE C 1 102 ? 86.759 54.965 43.200 1.00 24.85 102 ILE C C 1
ATOM 4368 O O . ILE C 1 102 ? 86.629 56.003 42.558 1.00 23.02 102 ILE C O 1
ATOM 4381 N N . ARG C 1 104 ? 84.298 56.305 45.006 1.00 27.09 104 ARG C N 1
ATOM 4382 C CA . ARG C 1 104 ? 84.037 57.580 45.655 1.00 27.60 104 ARG C CA 1
ATOM 4383 C C . ARG C 1 104 ? 84.769 58.698 44.925 1.00 27.37 104 ARG C C 1
ATOM 4384 O O . ARG C 1 104 ? 84.201 59.780 44.734 1.00 27.16 104 ARG C O 1
ATOM 4392 N N . GLN C 1 105 ? 86.026 58.435 44.537 1.00 25.87 105 GLN C N 1
ATOM 4393 C CA . GLN C 1 105 ? 86.839 59.427 43.818 1.00 26.09 105 GLN C CA 1
ATOM 4394 C C . GLN C 1 105 ? 86.276 59.717 42.436 1.00 25.24 105 GLN C C 1
ATOM 4395 O O . GLN C 1 105 ? 86.176 60.869 42.026 1.00 25.73 105 GLN C O 1
ATOM 4401 N N . LEU C 1 106 ? 85.916 58.660 41.724 1.00 25.66 106 LEU C N 1
ATOM 4402 C CA . LEU C 1 106 ? 85.199 58.774 40.438 1.00 25.66 106 LEU C CA 1
ATOM 4403 C C . LEU C 1 106 ? 83.933 59.637 40.527 1.00 26.12 106 LEU C C 1
ATOM 4404 O O . LEU C 1 106 ? 83.683 60.453 39.632 1.00 25.52 106 LEU C O 1
ATOM 4409 N N . SER C 1 107 ? 83.130 59.460 41.586 1.00 26.26 107 SER C N 1
ATOM 4410 C CA . SER C 1 107 ? 81.953 60.336 41.777 1.00 27.11 107 SER C CA 1
ATOM 4411 C C . SER C 1 107 ? 82.350 61.798 42.000 1.00 27.35 107 SER C C 1
ATOM 4412 O O . SER C 1 107 ? 81.751 62.698 41.403 1.00 28.95 107 SER C O 1
ATOM 4415 N N . ALA C 1 108 ? 83.359 62.041 42.826 1.00 27.89 108 ALA C N 1
ATOM 4416 C CA . ALA C 1 108 ? 83.856 63.410 43.065 1.00 28.33 108 ALA C CA 1
ATOM 4417 C C . ALA C 1 108 ? 84.380 64.060 41.773 1.00 28.81 108 ALA C C 1
ATOM 4418 O O . ALA C 1 108 ? 84.052 65.209 41.471 1.00 28.74 108 ALA C O 1
ATOM 4420 N N . ASP C 1 109 ? 85.152 63.291 40.999 1.00 28.54 109 ASP C N 1
ATOM 4421 C CA . ASP C 1 109 ? 85.778 63.772 39.774 1.00 28.98 109 ASP C CA 1
ATOM 4422 C C . ASP C 1 109 ? 84.783 64.021 38.626 1.00 28.76 109 ASP C C 1
ATOM 4423 O O . ASP C 1 109 ? 85.003 64.894 37.788 1.00 28.02 109 ASP C O 1
ATOM 4428 N N . THR C 1 110 ? 83.705 63.252 38.584 1.00 29.12 110 THR C N 1
ATOM 4429 C CA . THR C 1 110 ? 82.701 63.412 37.527 1.00 29.11 110 THR C CA 1
ATOM 4430 C C . THR C 1 110 ? 81.454 64.199 37.957 1.00 29.62 110 THR C C 1
ATOM 4431 O O . THR C 1 110 ? 80.732 64.744 37.109 1.00 29.31 110 THR C O 1
ATOM 4435 N N . GLY C 1 111 ? 81.186 64.232 39.262 1.00 29.38 111 GLY C N 1
ATOM 4436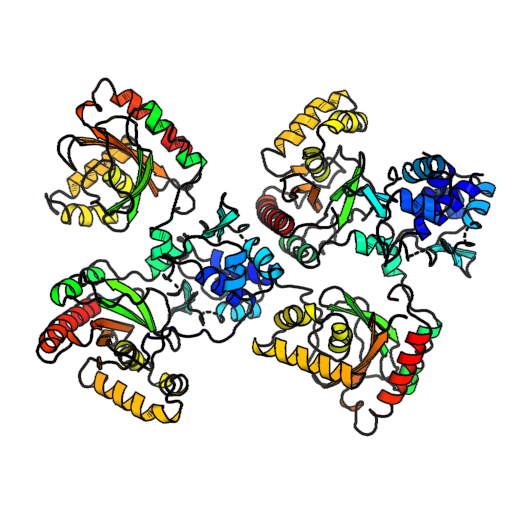 C CA . GLY C 1 111 ? 79.965 64.857 39.784 1.00 28.53 111 GLY C CA 1
ATOM 4437 C C . GLY C 1 111 ? 78.713 64.002 39.641 1.00 28.66 111 GLY C C 1
ATOM 4438 O O . GLY C 1 111 ? 77.596 64.499 39.895 1.00 28.48 111 GLY C O 1
ATOM 4439 N N . GLU C 1 112 ? 78.891 62.733 39.236 1.00 27.13 112 GLU C N 1
ATOM 4440 C CA . GLU C 1 112 ? 77.779 61.806 39.024 1.00 26.47 112 GLU C CA 1
ATOM 4441 C C . GLU C 1 112 ? 77.847 60.635 39.998 1.00 26.27 112 GLU C C 1
ATOM 4442 O O . GLU C 1 112 ? 78.896 60.304 40.514 1.00 24.71 112 GLU C O 1
ATOM 4448 N N . THR C 1 113 ? 76.690 60.036 40.246 1.00 25.85 113 THR C N 1
ATOM 4449 C CA . THR C 1 113 ? 76.585 58.835 41.048 1.00 25.17 113 THR C CA 1
ATOM 4450 C C . THR C 1 113 ? 77.272 57.684 40.313 1.00 25.50 113 THR C C 1
ATOM 4451 O O . THR C 1 113 ? 77.088 57.518 39.087 1.00 25.41 113 THR C O 1
ATOM 4455 N N . VAL C 1 114 ? 78.006 56.868 41.074 1.00 25.11 114 VAL C N 1
ATOM 4456 C CA . VAL C 1 114 ? 78.701 55.693 40.549 1.00 24.38 114 VAL C CA 1
ATOM 4457 C C . VAL C 1 114 ? 78.021 54.420 41.051 1.00 25.01 114 VAL C C 1
ATOM 4458 O O . VAL C 1 114 ? 77.954 54.215 42.239 1.00 25.91 114 VAL C O 1
ATOM 4462 N N . ASN C 1 115 ? 77.478 53.600 40.145 1.00 25.61 115 ASN C N 1
ATOM 4463 C CA . ASN C 1 115 ? 76.761 52.359 40.502 1.00 26.50 115 ASN C CA 1
ATOM 4464 C C . ASN C 1 115 ? 77.575 51.181 40.064 1.00 26.69 115 ASN C C 1
ATOM 4465 O O . ASN C 1 115 ? 78.081 51.174 38.925 1.00 27.59 115 ASN C O 1
ATOM 4470 N N . LEU C 1 116 ? 77.755 50.209 40.969 1.00 26.24 116 LEU C N 1
ATOM 4471 C CA . LEU C 1 116 ? 78.381 48.958 40.594 1.00 25.74 116 LEU C CA 1
ATOM 4472 C C . LEU C 1 116 ? 77.241 47.914 40.442 1.00 25.82 116 LEU C C 1
ATOM 4473 O O . LEU C 1 116 ? 76.598 47.517 41.430 1.00 24.40 116 LEU C O 1
ATOM 4478 N N . TYR C 1 117 ? 76.985 47.499 39.202 1.00 25.18 117 TYR C N 1
ATOM 4479 C CA . TYR C 1 117 ? 75.944 46.551 38.889 1.00 24.60 117 TYR C CA 1
ATOM 4480 C C . TYR C 1 117 ? 76.515 45.176 38.659 1.00 25.73 117 TYR C C 1
ATOM 4481 O O . TYR C 1 117 ? 77.601 45.053 38.080 1.00 25.48 117 TYR C O 1
ATOM 4490 N N . ILE C 1 118 ? 75.783 44.134 39.084 1.00 25.65 118 ILE C N 1
ATOM 4491 C CA . ILE C 1 118 ? 76.004 42.765 38.632 1.00 25.42 118 ILE C CA 1
ATOM 4492 C C . ILE C 1 118 ? 74.708 42.258 37.963 1.00 25.46 118 ILE C C 1
ATOM 4493 O O . ILE C 1 118 ? 73.650 42.930 38.040 1.00 24.64 118 ILE C O 1
ATOM 4498 N N . ARG C 1 119 ? 74.770 41.089 37.331 1.00 23.87 119 ARG C N 1
ATOM 4499 C CA . ARG C 1 119 ? 73.602 40.481 36.710 1.00 24.07 119 ARG C CA 1
ATOM 4500 C C . ARG C 1 119 ? 73.092 39.410 37.640 1.00 24.44 119 ARG C C 1
ATOM 4501 O O . ARG C 1 119 ? 73.874 38.692 38.268 1.00 23.11 119 ARG C O 1
ATOM 4509 N N . GLN C 1 120 ? 71.776 39.308 37.759 1.00 25.66 120 GLN C N 1
ATOM 4510 C CA . GLN C 1 120 ? 71.192 38.110 38.332 1.00 26.65 120 GLN C CA 1
ATOM 4511 C C . GLN C 1 120 ? 70.053 37.693 37.455 1.00 27.43 120 GLN C C 1
ATOM 4512 O O . GLN C 1 120 ? 69.062 38.443 37.298 1.00 27.95 120 GLN C O 1
ATOM 4518 N N . GLY C 1 121 ? 70.235 36.554 36.776 1.00 26.21 121 GLY C N 1
ATOM 4519 C CA . GLY C 1 121 ? 69.204 36.093 35.864 1.00 25.92 121 GLY C CA 1
ATOM 4520 C C . GLY C 1 121 ? 69.051 37.102 34.753 1.00 25.84 121 GLY C C 1
ATOM 4521 O O . GLY C 1 121 ? 70.042 37.484 34.108 1.00 25.65 121 GLY C O 1
ATOM 4522 N N . LEU C 1 122 ? 67.823 37.556 34.514 1.00 25.76 122 LEU C N 1
ATOM 4523 C CA . LEU C 1 122 ? 67.587 38.513 33.437 1.00 25.93 122 LEU C CA 1
ATOM 4524 C C . LEU C 1 122 ? 67.516 39.951 33.958 1.00 26.22 122 LEU C C 1
ATOM 4525 O O . LEU C 1 122 ? 66.920 40.848 33.311 1.00 26.21 122 LEU C O 1
ATOM 4530 N N . SER C 1 123 ? 68.162 40.190 35.096 1.00 25.70 123 SER C N 1
ATOM 4531 C CA A SER C 1 123 ? 68.119 41.494 35.763 0.60 25.34 123 SER C CA 1
ATOM 4532 C CA B SER C 1 123 ? 68.118 41.495 35.750 0.40 24.95 123 SER C CA 1
ATOM 4533 C C . SER C 1 123 ? 69.513 41.995 36.068 1.00 24.88 123 SER C C 1
ATOM 4534 O O . SER C 1 123 ? 70.445 41.204 36.150 1.00 24.61 123 SER C O 1
ATOM 4539 N N . ARG C 1 124 ? 69.614 43.307 36.276 1.00 24.29 124 ARG C N 1
ATOM 4540 C CA . ARG C 1 124 ? 70.799 43.990 36.799 1.00 25.03 124 ARG C CA 1
ATOM 4541 C C . ARG C 1 124 ? 70.453 44.555 38.181 1.00 24.85 124 ARG C C 1
ATOM 4542 O O . ARG C 1 124 ? 69.305 44.970 38.436 1.00 24.53 124 ARG C O 1
ATOM 4550 N N . VAL C 1 125 ? 71.445 44.596 39.073 1.00 23.94 125 VAL C N 1
ATOM 4551 C CA . VAL C 1 125 ? 71.201 44.999 40.436 1.00 24.24 125 VAL C CA 1
ATOM 4552 C C . VAL C 1 125 ? 72.410 45.802 40.893 1.00 24.31 125 VAL C C 1
ATOM 4553 O O . VAL C 1 125 ? 73.561 45.402 40.686 1.00 24.77 125 VAL C O 1
ATOM 4557 N N . VAL C 1 126 ? 72.159 46.931 41.523 1.00 23.71 126 VAL C N 1
ATOM 4558 C CA . VAL C 1 126 ? 73.250 47.703 42.086 1.00 22.71 126 VAL C CA 1
ATOM 4559 C C . VAL C 1 126 ? 73.631 47.087 43.401 1.00 23.38 126 VAL C C 1
ATOM 4560 O O . VAL C 1 126 ? 72.786 46.963 44.281 1.00 22.51 126 VAL C O 1
ATOM 4564 N N . VAL C 1 127 ? 74.917 46.732 43.551 1.00 23.41 127 VAL C N 1
ATOM 4565 C CA . VAL C 1 127 ? 75.392 46.155 44.797 1.00 23.88 127 VAL C CA 1
ATOM 4566 C C . VAL C 1 127 ? 76.360 47.076 45.517 1.00 25.37 127 VAL C C 1
ATOM 4567 O O . VAL C 1 127 ? 76.624 46.868 46.668 1.00 22.83 127 VAL C O 1
ATOM 4571 N N . ALA C 1 128 ? 76.810 48.153 44.861 1.00 24.83 128 ALA C N 1
ATOM 4572 C CA . ALA C 1 128 ? 77.581 49.187 45.555 1.00 24.82 128 ALA C CA 1
ATOM 4573 C C . ALA C 1 128 ? 77.329 50.532 44.873 1.00 25.64 128 ALA C C 1
ATOM 4574 O O . ALA C 1 128 ? 77.199 50.560 43.647 1.00 24.37 128 ALA C O 1
ATOM 4576 N N . GLN C 1 129 ? 77.200 51.619 45.647 1.00 24.15 129 GLN C N 1
ATOM 4577 C CA . GLN C 1 129 ? 76.862 52.905 45.086 1.00 25.05 129 GLN C CA 1
ATOM 4578 C C . GLN C 1 129 ? 77.554 54.045 45.828 1.00 26.95 129 GLN C C 1
ATOM 4579 O O . GLN C 1 129 ? 77.599 54.050 47.054 1.00 26.44 129 GLN C O 1
ATOM 4585 N N . CYS C 1 130 ? 78.087 55.018 45.083 1.00 27.64 130 CYS C N 1
ATOM 4586 C CA . CYS C 1 130 ? 78.589 56.253 45.682 1.00 27.90 130 CYS C CA 1
ATOM 4587 C C . CYS C 1 130 ? 77.826 57.358 44.986 1.00 27.91 130 CYS C C 1
ATOM 4588 O O . CYS C 1 130 ? 78.052 57.602 43.786 1.00 26.90 130 CYS C O 1
ATOM 4591 N N . GLU C 1 131 ? 76.922 58.011 45.712 1.00 27.84 131 GLU C N 1
ATOM 4592 C CA . GLU C 1 131 ? 76.143 59.112 45.129 1.00 29.17 131 GLU C CA 1
ATOM 4593 C C . GLU C 1 131 ? 76.962 60.402 45.053 1.00 29.43 131 GLU C C 1
ATOM 4594 O O . GLU C 1 131 ? 77.794 60.667 45.903 1.00 29.43 131 GLU C O 1
ATOM 4600 N N . SER C 1 132 ? 76.727 61.212 44.031 1.00 30.52 132 SER C N 1
ATOM 4601 C CA . SER C 1 132 ? 77.309 62.538 44.033 1.00 31.69 132 SER C CA 1
ATOM 4602 C C . SER C 1 132 ? 76.465 63.433 44.920 1.00 31.65 132 SER C C 1
ATOM 4603 O O . SER C 1 132 ? 75.435 62.994 45.451 1.00 31.47 132 SER C O 1
ATOM 4606 N N . THR C 1 133 ? 76.929 64.666 45.080 1.00 32.12 133 THR C N 1
ATOM 4607 C CA . THR C 1 133 ? 76.262 65.674 45.886 1.00 33.08 133 THR C CA 1
ATOM 4608 C C . THR C 1 133 ? 75.281 66.502 45.049 1.00 32.27 133 THR C C 1
ATOM 4609 O O . THR C 1 133 ? 74.623 67.375 45.586 1.00 33.18 133 THR C O 1
ATOM 4613 N N . ALA C 1 134 ? 75.179 66.232 43.746 1.00 30.88 134 ALA C N 1
ATOM 4614 C CA . ALA C 1 134 ? 74.267 66.987 42.893 1.00 28.98 134 ALA C CA 1
ATOM 4615 C C . ALA C 1 134 ? 72.843 66.782 43.384 1.00 28.36 134 ALA C C 1
ATOM 4616 O O . ALA C 1 134 ? 72.509 65.717 43.843 1.00 28.68 134 ALA C O 1
ATOM 4618 N N . THR C 1 135 ? 71.998 67.803 43.311 1.00 27.81 135 THR C N 1
ATOM 4619 C CA . THR C 1 135 ? 70.653 67.671 43.858 1.00 27.82 135 THR C CA 1
ATOM 4620 C C . THR C 1 135 ? 69.735 66.874 42.925 1.00 27.36 135 THR C C 1
ATOM 4621 O O . THR C 1 135 ? 68.805 66.241 43.391 1.00 29.05 135 THR C O 1
ATOM 4625 N N . VAL C 1 136 ? 70.023 66.903 41.626 1.00 26.81 136 VAL C N 1
ATOM 4626 C CA . VAL C 1 136 ? 69.448 65.996 40.631 1.00 25.33 136 VAL C CA 1
ATOM 4627 C C . VAL C 1 136 ? 70.545 64.991 40.199 1.00 25.40 136 VAL C C 1
ATOM 4628 O O . VAL C 1 136 ? 71.577 65.346 39.572 1.00 25.32 136 VAL C O 1
ATOM 4632 N N . ARG C 1 137 ? 70.317 63.728 40.529 1.00 23.98 137 ARG C N 1
ATOM 4633 C CA . ARG C 1 137 ? 71.302 62.667 40.287 1.00 24.01 137 ARG C CA 1
ATOM 4634 C C . ARG C 1 137 ? 70.618 61.299 40.267 1.00 24.33 137 ARG C C 1
ATOM 4635 O O . ARG C 1 137 ? 69.445 61.173 40.602 1.00 24.38 137 ARG C O 1
ATOM 4643 N N . SER C 1 138 ? 71.353 60.267 39.890 1.00 25.23 138 SER C N 1
ATOM 4644 C CA . SER C 1 138 ? 70.874 58.886 40.062 1.00 26.18 138 SER C CA 1
ATOM 4645 C C . SER C 1 138 ? 70.840 58.519 41.536 1.00 26.37 138 SER C C 1
ATOM 4646 O O . SER C 1 138 ? 71.832 58.727 42.297 1.00 26.72 138 SER C O 1
ATOM 4649 N N . VAL C 1 139 ? 69.693 57.991 41.962 1.00 26.34 139 VAL C N 1
ATOM 4650 C CA . VAL C 1 139 ? 69.595 57.441 43.284 1.00 26.07 139 VAL C CA 1
ATOM 4651 C C . VAL C 1 139 ? 68.959 56.038 43.137 1.00 26.26 139 VAL C C 1
ATOM 4652 O O . VAL C 1 139 ? 68.171 55.603 44.002 1.00 26.18 139 VAL C O 1
ATOM 4656 N N . ILE C 1 140 ? 69.273 55.351 42.051 1.00 24.78 140 ILE C N 1
ATOM 4657 C CA . ILE C 1 140 ? 68.719 54.028 41.834 1.00 25.24 140 ILE C CA 1
ATOM 4658 C C . ILE C 1 140 ? 68.931 53.216 43.129 1.00 25.46 140 ILE C C 1
ATOM 4659 O O . ILE C 1 140 ? 70.014 53.301 43.730 1.00 25.82 140 ILE C O 1
ATOM 4664 N N . PRO C 1 141 ? 67.875 52.554 43.638 1.00 25.42 141 PRO C N 1
ATOM 4665 C CA . PRO C 1 141 ? 68.085 51.877 44.927 1.00 25.20 141 PRO C CA 1
ATOM 4666 C C . PRO C 1 141 ? 68.940 50.612 44.877 1.00 25.42 141 PRO C C 1
ATOM 4667 O O . PRO C 1 141 ? 68.818 49.745 43.968 1.00 24.56 141 PRO C O 1
ATOM 4671 N N . LEU C 1 142 ? 69.812 50.504 45.873 1.00 24.23 142 LEU C N 1
ATOM 4672 C CA . LEU C 1 142 ? 70.653 49.337 46.049 1.00 24.29 142 LEU C CA 1
ATOM 4673 C C . LEU C 1 142 ? 69.767 48.107 46.218 1.00 22.91 142 LEU C C 1
ATOM 4674 O O . LEU C 1 142 ? 68.748 48.178 46.879 1.00 22.21 142 LEU C O 1
ATOM 4679 N N . GLY C 1 143 ? 70.142 46.991 45.582 1.00 23.74 143 GLY C N 1
ATOM 4680 C CA . GLY C 1 143 ? 69.438 45.704 45.811 1.00 22.28 143 GLY C CA 1
ATOM 4681 C C . GLY C 1 143 ? 68.133 45.450 45.069 1.00 25.37 143 GLY C C 1
ATOM 4682 O O . GLY C 1 143 ? 67.492 44.358 45.227 1.00 24.72 143 GLY C O 1
ATOM 4683 N N . VAL C 1 144 ? 67.723 46.399 44.220 1.00 23.75 144 VAL C N 1
ATOM 4684 C CA . VAL C 1 144 ? 66.405 46.273 43.586 1.00 23.13 144 VAL C CA 1
ATOM 4685 C C . VAL C 1 144 ? 66.745 45.896 42.159 1.00 23.89 144 VAL C C 1
ATOM 4686 O O . VAL C 1 144 ? 67.533 46.629 41.515 1.00 26.65 144 VAL C O 1
ATOM 4690 N N . PRO C 1 145 ? 66.281 44.718 41.684 1.00 24.36 145 PRO C N 1
ATOM 4691 C CA . PRO C 1 145 ? 66.460 44.283 40.308 1.00 24.11 145 PRO C CA 1
ATOM 4692 C C . PRO C 1 145 ? 65.735 45.159 39.264 1.00 25.14 145 PRO C C 1
ATOM 4693 O O . PRO C 1 145 ? 64.567 45.526 39.462 1.00 23.97 145 PRO C O 1
ATOM 4697 N N . TYR C 1 146 ? 66.445 45.481 38.173 1.00 25.31 146 TYR C N 1
ATOM 4698 C CA . TYR C 1 146 ? 65.919 46.228 37.033 1.00 26.56 146 TYR C CA 1
ATOM 4699 C C . TYR C 1 146 ? 66.282 45.383 35.794 1.00 27.46 146 TYR C C 1
ATOM 4700 O O . TYR C 1 146 ? 67.136 44.515 35.889 1.00 28.08 146 TYR C O 1
ATOM 4709 N N . PRO C 1 147 ? 65.599 45.593 34.656 1.00 28.72 147 PRO C N 1
ATOM 4710 C CA . PRO C 1 147 ? 65.812 44.765 33.450 1.00 28.34 147 PRO C CA 1
ATOM 4711 C C . PRO C 1 147 ? 67.167 44.975 32.795 1.00 29.16 147 PRO C C 1
ATOM 4712 O O . PRO C 1 147 ? 67.867 45.936 33.109 1.00 28.60 147 PRO C O 1
ATOM 4716 N N . LEU C 1 148 ? 67.522 44.090 31.861 1.00 27.98 148 LEU C N 1
ATOM 4717 C CA . LEU C 1 148 ? 68.818 44.204 31.165 1.00 28.16 148 LEU C CA 1
ATOM 4718 C C . LEU C 1 148 ? 68.670 44.869 29.820 1.00 27.69 148 LEU C C 1
ATOM 4719 O O . LEU C 1 148 ? 69.666 45.319 29.242 1.00 29.24 148 LEU C O 1
ATOM 4724 N N . TRP C 1 149 ? 67.438 44.968 29.313 1.00 28.06 149 TRP C N 1
ATOM 4725 C CA . TRP C 1 149 ? 67.224 45.391 27.904 1.00 29.16 149 TRP C CA 1
ATOM 4726 C C . TRP C 1 149 ? 67.394 46.882 27.661 1.00 30.59 149 TRP C C 1
ATOM 4727 O O . TRP C 1 149 ? 67.524 47.307 26.519 1.00 31.15 149 TRP C O 1
ATOM 4738 N N . ALA C 1 150 ? 67.391 47.685 28.722 1.00 31.72 150 ALA C N 1
ATOM 4739 C CA . ALA C 1 150 ? 67.564 49.144 28.509 1.00 32.18 150 ALA C CA 1
ATOM 4740 C C . ALA C 1 150 ? 68.623 49.685 29.427 1.00 30.86 150 ALA C C 1
ATOM 4741 O O . ALA C 1 150 ? 68.707 49.271 30.551 1.00 32.60 150 ALA C O 1
ATOM 4743 N N . GLY C 1 151 ? 69.432 50.615 28.936 1.00 31.27 151 GLY C N 1
ATOM 4744 C CA . GLY C 1 151 ? 70.476 51.239 29.752 1.00 29.72 151 GLY C CA 1
ATOM 4745 C C . GLY C 1 151 ? 71.880 50.715 29.461 1.00 29.24 151 GLY C C 1
ATOM 4746 O O . GLY C 1 151 ? 72.057 49.618 28.915 1.00 29.27 151 GLY C O 1
ATOM 4747 N N . ALA C 1 152 ? 72.891 51.496 29.841 1.00 27.80 152 ALA C N 1
ATOM 4748 C CA . ALA C 1 152 ? 74.280 51.152 29.528 1.00 26.78 152 ALA C CA 1
ATOM 4749 C C . ALA C 1 152 ? 74.749 49.922 30.280 1.00 26.93 152 ALA C C 1
ATOM 4750 O O . ALA C 1 152 ? 75.441 49.069 29.723 1.00 26.14 152 ALA C O 1
ATOM 4752 N N . ALA C 1 153 ? 74.409 49.825 31.559 1.00 25.52 153 ALA C N 1
ATOM 4753 C CA . ALA C 1 153 ? 74.914 48.698 32.373 1.00 25.65 153 ALA C CA 1
ATOM 4754 C C . ALA C 1 153 ? 74.407 47.337 31.864 1.00 25.45 153 ALA C C 1
ATOM 4755 O O . ALA C 1 153 ? 75.168 46.375 31.775 1.00 27.73 153 ALA C O 1
ATOM 4757 N N . GLY C 1 154 ? 73.131 47.246 31.529 1.00 24.27 154 GLY C N 1
ATOM 4758 C CA . GLY C 1 154 ? 72.585 45.979 31.050 1.00 25.58 154 GLY C CA 1
ATOM 4759 C C . GLY C 1 154 ? 73.347 45.480 29.829 1.00 25.32 154 GLY C C 1
ATOM 4760 O O . GLY C 1 154 ? 73.674 44.297 29.699 1.00 24.98 154 GLY C O 1
ATOM 4761 N N . LYS C 1 155 ? 73.693 46.380 28.929 1.00 25.14 155 LYS C N 1
ATOM 4762 C CA . LYS C 1 155 ? 74.383 45.929 27.721 1.00 25.50 155 LYS C CA 1
ATOM 4763 C C . LYS C 1 155 ? 75.809 45.513 27.967 1.00 25.39 155 LYS C C 1
ATOM 4764 O O . LYS C 1 155 ? 76.321 44.660 27.250 1.00 26.89 155 LYS C O 1
ATOM 4770 N N . ILE C 1 156 ? 76.471 46.139 28.934 1.00 24.83 156 ILE C N 1
ATOM 4771 C CA . ILE C 1 156 ? 77.809 45.698 29.346 1.00 23.40 156 ILE C CA 1
ATOM 4772 C C . ILE C 1 156 ? 77.700 44.326 29.974 1.00 23.81 156 ILE C C 1
ATOM 4773 O O . ILE C 1 156 ? 78.459 43.436 29.630 1.00 22.83 156 ILE C O 1
ATOM 4778 N N . LEU C 1 157 ? 76.753 44.127 30.897 1.00 22.84 157 LEU C N 1
ATOM 4779 C CA . LEU C 1 157 ? 76.619 42.801 31.522 1.00 23.18 157 LEU C CA 1
ATOM 4780 C C . LEU C 1 157 ? 76.361 41.692 30.509 1.00 23.65 157 LEU C C 1
ATOM 4781 O O . LEU C 1 157 ? 76.768 40.560 30.725 1.00 24.17 157 LEU C O 1
ATOM 4786 N N . LEU C 1 158 ? 75.620 41.985 29.438 1.00 23.86 158 LEU C N 1
ATOM 4787 C CA . LEU C 1 158 ? 75.320 40.957 28.402 1.00 24.29 158 LEU C CA 1
ATOM 4788 C C . LEU C 1 158 ? 76.539 40.512 27.582 1.00 24.67 158 LEU C C 1
ATOM 4789 O O . LEU C 1 158 ? 76.498 39.517 26.834 1.00 24.47 158 LEU C O 1
ATOM 4794 N N . LEU C 1 159 ? 77.643 41.237 27.719 1.00 25.78 159 LEU C N 1
ATOM 4795 C CA . LEU C 1 159 ? 78.923 40.848 27.093 1.00 26.21 159 LEU C CA 1
ATOM 4796 C C . LEU C 1 159 ? 79.326 39.430 27.511 1.00 26.91 159 LEU C C 1
ATOM 4797 O O . LEU C 1 159 ? 79.892 38.655 26.723 1.00 26.05 159 LEU C O 1
ATOM 4802 N N . ALA C 1 160 ? 79.008 39.111 28.765 1.00 27.22 160 ALA C N 1
ATOM 4803 C CA . ALA C 1 160 ? 79.305 37.811 29.343 1.00 27.27 160 ALA C CA 1
ATOM 4804 C C . ALA C 1 160 ? 78.127 36.849 29.247 1.00 27.85 160 ALA C C 1
ATOM 4805 O O . ALA C 1 160 ? 78.248 35.712 29.698 1.00 28.84 160 ALA C O 1
ATOM 4807 N N . ALA C 1 161 ? 77.002 37.270 28.676 1.00 26.88 161 ALA C N 1
ATOM 4808 C CA . ALA C 1 161 ? 75.839 36.385 28.553 1.00 27.90 161 ALA C CA 1
ATOM 4809 C C . ALA C 1 161 ? 75.174 36.370 27.155 1.00 27.50 161 ALA C C 1
ATOM 4810 O O . ALA C 1 161 ? 73.975 36.653 27.041 1.00 27.38 161 ALA C O 1
ATOM 4812 N N . PRO C 1 162 ? 75.938 36.036 26.095 1.00 27.68 162 PRO C N 1
ATOM 4813 C CA . PRO C 1 162 ? 75.324 36.053 24.752 1.00 27.86 162 PRO C CA 1
ATOM 4814 C C . PRO C 1 162 ? 74.080 35.130 24.667 1.00 28.01 162 PRO C C 1
ATOM 4815 O O . PRO C 1 162 ? 73.159 35.361 23.870 1.00 27.87 162 PRO C O 1
ATOM 4819 N N . GLU C 1 163 ? 74.056 34.085 25.475 1.00 27.37 163 GLU C N 1
ATOM 4820 C CA . GLU C 1 163 ? 72.987 33.108 25.372 1.00 27.79 163 GLU C CA 1
ATOM 4821 C C . GLU C 1 163 ? 71.681 33.659 25.931 1.00 27.40 163 GLU C C 1
ATOM 4822 O O . GLU C 1 163 ? 70.623 33.082 25.726 1.00 27.75 163 GLU C O 1
ATOM 4828 N N . LEU C 1 164 ? 71.749 34.781 26.636 1.00 26.86 164 LEU C N 1
ATOM 4829 C CA . LEU C 1 164 ? 70.540 35.336 27.246 1.00 27.65 164 LEU C CA 1
ATOM 4830 C C . LEU C 1 164 ? 69.905 36.446 26.413 1.00 28.33 164 LEU C C 1
ATOM 4831 O O . LEU C 1 164 ? 68.824 36.925 26.745 1.00 29.42 164 LEU C O 1
ATOM 4836 N N . ILE C 1 165 ? 70.555 36.822 25.311 1.00 27.83 165 ILE C N 1
ATOM 4837 C CA . ILE C 1 165 ? 70.142 38.012 24.563 1.00 27.37 165 ILE C CA 1
ATOM 4838 C C . ILE C 1 165 ? 68.732 37.827 24.002 1.00 27.47 165 ILE C C 1
ATOM 4839 O O . ILE C 1 165 ? 67.872 38.692 24.153 1.00 26.50 165 ILE C O 1
ATOM 4844 N N . ASP C 1 166 ? 68.472 36.667 23.409 1.00 27.81 166 ASP C N 1
ATOM 4845 C CA . ASP C 1 166 ? 67.110 36.316 23.014 1.00 28.34 166 ASP C CA 1
ATOM 4846 C C . ASP C 1 166 ? 66.076 36.430 24.145 1.00 27.78 166 ASP C C 1
ATOM 4847 O O . ASP C 1 166 ? 65.020 37.009 23.954 1.00 28.71 166 ASP C O 1
ATOM 4852 N N A ASP C 1 167 ? 66.389 35.890 25.321 0.50 28.34 167 ASP C N 1
ATOM 4853 N N B ASP C 1 167 ? 66.392 35.876 25.313 0.50 28.14 167 ASP C N 1
ATOM 4854 C CA A ASP C 1 167 ? 65.469 35.952 26.457 0.50 27.71 167 ASP C CA 1
ATOM 4855 C CA B ASP C 1 167 ? 65.495 35.945 26.462 0.50 27.34 167 ASP C CA 1
ATOM 4856 C C A ASP C 1 167 ? 65.251 37.383 26.955 0.50 27.19 167 ASP C C 1
ATOM 4857 C C B ASP C 1 167 ? 65.242 37.392 26.890 0.50 26.94 167 ASP C C 1
ATOM 4858 O O A ASP C 1 167 ? 64.151 37.734 27.350 0.50 27.79 167 ASP C O 1
ATOM 4859 O O B ASP C 1 167 ? 64.108 37.765 27.162 0.50 27.47 167 ASP C O 1
ATOM 4868 N N . VAL C 1 168 ? 66.291 38.209 26.930 1.00 26.83 168 VAL C N 1
ATOM 4869 C CA . VAL C 1 168 ? 66.163 39.623 27.323 1.00 25.82 168 VAL C CA 1
ATOM 4870 C C . VAL C 1 168 ? 65.278 40.412 26.329 1.00 26.92 168 VAL C C 1
ATOM 4871 O O . VAL C 1 168 ? 64.354 41.101 26.734 1.00 25.52 168 VAL C O 1
ATOM 4875 N N . ALA C 1 169 ? 65.546 40.271 25.022 1.00 26.74 169 ALA C N 1
ATOM 4876 C CA . ALA C 1 169 ? 64.683 40.858 24.035 1.00 28.02 169 ALA C CA 1
ATOM 4877 C C . ALA C 1 169 ? 63.205 40.464 24.261 1.00 29.21 169 ALA C C 1
ATOM 4878 O O . ALA C 1 169 ? 62.352 41.346 24.301 1.00 30.24 169 ALA C O 1
ATOM 4880 N N . ALA C 1 170 ? 62.901 39.171 24.426 1.00 30.24 170 ALA C N 1
ATOM 4881 C CA . ALA C 1 170 ? 61.524 38.721 24.691 1.00 31.61 170 ALA C CA 1
ATOM 4882 C C . ALA C 1 170 ? 60.883 39.378 25.917 1.00 33.94 170 ALA C C 1
ATOM 4883 O O . ALA C 1 170 ? 59.656 39.458 26.013 1.00 34.76 170 ALA C O 1
ATOM 4885 N N . ASP C 1 171 ? 61.727 39.832 26.843 1.00 34.91 171 ASP C N 1
ATOM 4886 C CA . ASP C 1 171 ? 61.307 40.389 28.128 1.00 36.83 171 ASP C CA 1
ATOM 4887 C C . ASP C 1 171 ? 61.069 41.884 27.932 1.00 37.00 171 ASP C C 1
ATOM 4888 O O . ASP C 1 171 ? 60.347 42.519 28.713 1.00 38.31 171 ASP C O 1
ATOM 4893 N N . SER C 1 172 ? 61.682 42.446 26.896 1.00 35.84 172 SER C N 1
ATOM 4894 C CA . SER C 1 172 ? 61.613 43.872 26.657 1.00 36.12 172 SER C CA 1
ATOM 4895 C C . SER C 1 172 ? 60.288 44.198 25.971 1.00 36.68 172 SER C C 1
ATOM 4896 O O . SER C 1 172 ? 59.709 43.321 25.331 1.00 37.19 172 SER C O 1
ATOM 4899 N N . PRO C 1 173 ? 59.818 45.462 26.062 1.00 36.11 173 PRO C N 1
ATOM 4900 C CA . PRO C 1 173 ? 58.596 45.829 25.336 1.00 36.46 173 PRO C CA 1
ATOM 4901 C C . PRO C 1 173 ? 58.708 45.748 23.797 1.00 36.46 173 PRO C C 1
ATOM 4902 O O . PRO C 1 173 ? 57.685 45.822 23.110 1.00 35.99 173 PRO C O 1
ATOM 4906 N N . HIS C 1 174 ? 59.928 45.619 23.276 1.00 35.74 174 HIS C N 1
ATOM 4907 C CA . HIS C 1 174 ? 60.146 45.544 21.837 1.00 36.20 174 HIS C CA 1
ATOM 4908 C C . HIS C 1 174 ? 59.875 44.097 21.390 1.00 34.91 174 HIS C C 1
ATOM 4909 O O . HIS C 1 174 ? 59.627 43.812 20.211 1.00 33.74 174 HIS C O 1
ATOM 4916 N N . GLY C 1 175 ? 59.925 43.202 22.368 1.00 33.82 175 GLY C N 1
ATOM 4917 C CA . GLY C 1 175 ? 59.645 41.788 22.196 1.00 33.54 175 GLY C CA 1
ATOM 4918 C C . GLY C 1 175 ? 60.711 41.016 21.427 1.00 33.28 175 GLY C C 1
ATOM 4919 O O . GLY C 1 175 ? 61.770 41.565 21.101 1.00 32.86 175 GLY C O 1
ATOM 4920 N N . PRO C 1 176 ? 60.425 39.727 21.119 1.00 32.81 176 PRO C N 1
ATOM 4921 C CA . PRO C 1 176 ? 61.316 38.787 20.434 1.00 31.77 176 PRO C CA 1
ATOM 4922 C C . PRO C 1 176 ? 62.060 39.322 19.205 1.00 30.99 176 PRO C C 1
ATOM 4923 O O . PRO C 1 176 ? 63.235 39.005 19.043 1.00 30.10 176 PRO C O 1
ATOM 4927 N N . GLU C 1 177 ? 61.400 40.105 18.341 1.00 30.31 177 GLU C N 1
ATOM 4928 C CA . GLU C 1 177 ? 62.020 40.530 17.074 1.00 29.40 177 GLU C CA 1
ATOM 4929 C C . GLU C 1 177 ? 63.181 41.526 17.255 1.00 30.34 177 GLU C C 1
ATOM 4930 O O . GLU C 1 177 ? 63.907 41.828 16.310 1.00 30.71 177 GLU C O 1
ATOM 4936 N N . PHE C 1 178 ? 63.373 41.978 18.485 1.00 29.54 178 PHE C N 1
ATOM 4937 C CA . PHE C 1 178 ? 64.341 42.993 18.860 1.00 31.27 178 PHE C CA 1
ATOM 4938 C C . PHE C 1 178 ? 65.709 42.362 19.215 1.00 31.46 178 PHE C C 1
ATOM 4939 O O . PHE C 1 178 ? 66.696 43.078 19.458 1.00 30.79 178 PHE C O 1
ATOM 4947 N N . ALA C 1 179 ? 65.767 41.023 19.236 1.00 30.51 179 ALA C N 1
ATOM 4948 C CA . ALA C 1 179 ? 66.966 40.309 19.684 1.00 29.55 179 ALA C CA 1
ATOM 4949 C C . ALA C 1 179 ? 68.193 40.649 18.845 1.00 29.31 179 ALA C C 1
ATOM 4950 O O . ALA C 1 179 ? 69.247 40.890 19.388 1.00 28.94 179 ALA C O 1
ATOM 4952 N N . ASP C 1 180 ? 68.076 40.642 17.525 1.00 28.85 180 ASP C N 1
ATOM 4953 C CA . ASP C 1 180 ? 69.259 40.974 16.679 1.00 29.81 180 ASP C CA 1
ATOM 4954 C C . ASP C 1 180 ? 69.824 42.412 16.847 1.00 28.87 180 ASP C C 1
ATOM 4955 O O . ASP C 1 180 ? 71.035 42.623 16.790 1.00 29.01 180 ASP C O 1
ATOM 4960 N N . GLN C 1 181 ? 68.937 43.371 17.068 1.00 27.98 181 GLN C N 1
ATOM 4961 C CA . GLN C 1 181 ? 69.315 44.729 17.351 1.00 28.27 181 GLN C CA 1
ATOM 4962 C C . GLN C 1 181 ? 69.946 44.887 18.730 1.00 28.27 181 GLN C C 1
ATOM 4963 O O . GLN C 1 181 ? 70.893 45.654 18.886 1.00 28.23 181 GLN C O 1
ATOM 4966 N N . LEU C 1 182 ? 69.427 44.170 19.728 1.00 27.26 182 LEU C N 1
ATOM 4967 C CA . LEU C 1 182 ? 70.100 44.113 21.018 1.00 27.99 182 LEU C CA 1
ATOM 4968 C C . LEU C 1 182 ? 71.496 43.524 20.886 1.00 27.70 182 LEU C C 1
ATOM 4969 O O . LEU C 1 182 ? 72.425 44.047 21.433 1.00 28.79 182 LEU C O 1
ATOM 4974 N N . ARG C 1 183 ? 71.637 42.447 20.131 1.00 28.83 183 ARG C N 1
ATOM 4975 C CA . ARG C 1 183 ? 72.943 41.838 19.939 1.00 29.23 183 ARG C CA 1
ATOM 4976 C C . ARG C 1 183 ? 73.938 42.798 19.282 1.00 29.92 183 ARG C C 1
ATOM 4977 O O . ARG C 1 183 ? 75.105 42.832 19.690 1.00 30.23 183 ARG C O 1
ATOM 4985 N N . GLU C 1 184 ? 73.472 43.567 18.285 1.00 28.37 184 GLU C N 1
ATOM 4986 C CA . GLU C 1 184 ? 74.318 44.584 17.646 1.00 29.42 184 GLU C CA 1
ATOM 4987 C C . GLU C 1 184 ? 74.801 45.592 18.673 1.00 28.02 184 GLU C C 1
ATOM 4988 O O . GLU C 1 184 ? 75.981 45.900 18.725 1.00 28.02 184 GLU C O 1
ATOM 4994 N N . LYS C 1 185 ? 73.879 46.110 19.478 1.00 27.87 185 LYS C N 1
ATOM 4995 C CA . LYS C 1 185 ? 74.211 47.126 20.463 1.00 27.46 185 LYS C CA 1
ATOM 4996 C C . LYS C 1 185 ? 75.216 46.629 21.508 1.00 28.07 185 LYS C C 1
ATOM 4997 O O . LYS C 1 185 ? 76.108 47.370 21.907 1.00 27.93 185 LYS C O 1
ATOM 5003 N N . VAL C 1 186 ? 75.053 45.376 21.941 1.00 27.65 186 VAL C N 1
ATOM 5004 C CA . VAL C 1 186 ? 75.978 44.745 22.863 1.00 27.74 186 VAL C CA 1
ATOM 5005 C C . VAL C 1 186 ? 77.333 44.651 22.173 1.00 27.79 186 VAL C C 1
ATOM 5006 O O . VAL C 1 186 ? 78.347 44.967 22.761 1.00 26.94 186 VAL C O 1
ATOM 5010 N N . GLU C 1 187 ? 77.335 44.298 20.890 1.00 29.64 187 GLU C N 1
ATOM 5011 C CA . GLU C 1 187 ? 78.606 44.224 20.158 1.00 30.73 187 GLU C CA 1
ATOM 5012 C C . GLU C 1 187 ? 79.305 45.569 20.047 1.00 30.60 187 GLU C C 1
ATOM 5013 O O . GLU C 1 187 ? 80.517 45.644 20.206 1.00 31.24 187 GLU C O 1
ATOM 5019 N N . ASP C 1 188 ? 78.542 46.627 19.775 1.00 31.33 188 ASP C N 1
ATOM 5020 C CA . ASP C 1 188 ? 79.067 48.009 19.785 1.00 31.83 188 ASP C CA 1
ATOM 5021 C C . ASP C 1 188 ? 79.916 48.287 21.014 1.00 31.76 188 ASP C C 1
ATOM 5022 O O . ASP C 1 188 ? 81.008 48.849 20.895 1.00 30.48 188 ASP C O 1
ATOM 5027 N N . GLY C 1 189 ? 79.379 47.904 22.189 1.00 32.57 189 GLY C N 1
ATOM 5028 C CA . GLY C 1 189 ? 80.069 48.045 23.466 1.00 32.89 189 GLY C CA 1
ATOM 5029 C C . GLY C 1 189 ? 81.376 47.267 23.507 1.00 34.34 189 GLY C C 1
ATOM 5030 O O . GLY C 1 189 ? 82.408 47.789 23.982 1.00 34.68 189 GLY C O 1
ATOM 5031 N N . ARG C 1 190 ? 81.354 46.037 22.986 1.00 33.59 190 ARG C N 1
ATOM 5032 C CA . ARG C 1 190 ? 82.559 45.181 23.002 1.00 34.00 190 ARG C CA 1
ATOM 5033 C C . ARG C 1 190 ? 83.672 45.881 22.260 1.00 33.77 190 ARG C C 1
ATOM 5034 O O . ARG C 1 190 ? 84.801 45.922 22.738 1.00 33.66 190 ARG C O 1
ATOM 5042 N N . GLU C 1 191 ? 83.321 46.473 21.116 1.00 33.30 191 GLU C N 1
ATOM 5043 C CA . GLU C 1 191 ? 84.257 47.185 20.235 1.00 33.16 191 GLU C CA 1
ATOM 5044 C C . GLU C 1 191 ? 84.873 48.429 20.888 1.00 32.25 191 GLU C C 1
ATOM 5045 O O . GLU C 1 191 ? 86.102 48.561 20.966 1.00 31.50 191 GLU C O 1
ATOM 5048 N N . ARG C 1 192 ? 83.996 49.319 21.349 1.00 32.03 192 ARG C N 1
ATOM 5049 C CA A ARG C 1 192 ? 84.431 50.602 21.901 0.50 31.75 192 ARG C CA 1
ATOM 5050 C CA B ARG C 1 192 ? 84.352 50.621 21.925 0.50 31.79 192 ARG C CA 1
ATOM 5051 C C . ARG C 1 192 ? 84.918 50.504 23.340 1.00 31.59 192 ARG C C 1
ATOM 5052 O O . ARG C 1 192 ? 85.684 51.366 23.787 1.00 31.79 192 ARG C O 1
ATOM 5067 N N . GLY C 1 193 ? 84.495 49.449 24.051 1.00 30.43 193 GLY C N 1
ATOM 5068 C CA . GLY C 1 193 ? 84.960 49.169 25.401 1.00 28.11 193 GLY C CA 1
ATOM 5069 C C . GLY C 1 193 ? 84.118 49.805 26.500 1.00 27.20 193 GLY C C 1
ATOM 5070 O O . GLY C 1 193 ? 84.496 49.785 27.667 1.00 25.10 193 GLY C O 1
ATOM 5071 N N . TYR C 1 194 ? 82.985 50.392 26.109 1.00 26.34 194 TYR C N 1
ATOM 5072 C CA . TYR C 1 194 ? 82.038 50.952 27.059 1.00 25.04 194 TYR C CA 1
ATOM 5073 C C . TYR C 1 194 ? 80.699 51.168 26.361 1.00 24.88 194 TYR C C 1
ATOM 5074 O O . TYR C 1 194 ? 80.624 51.118 25.135 1.00 25.04 194 TYR C O 1
ATOM 5083 N N . GLN C 1 195 ? 79.654 51.410 27.139 1.00 23.88 195 GLN C N 1
ATOM 5084 C CA . GLN C 1 195 ? 78.361 51.822 26.592 1.00 23.54 195 GLN C CA 1
ATOM 5085 C C . GLN C 1 195 ? 78.142 53.201 27.126 1.00 24.61 195 GLN C C 1
ATOM 5086 O O . GLN C 1 195 ? 78.395 53.436 28.306 1.00 23.82 195 GLN C O 1
ATOM 5092 N N . LEU C 1 196 ? 77.635 54.088 26.265 1.00 25.15 196 LEU C N 1
ATOM 5093 C CA . LEU C 1 196 ? 77.172 55.420 26.641 1.00 25.90 196 LEU C CA 1
ATOM 5094 C C . LEU C 1 196 ? 75.804 55.545 25.978 1.00 26.79 196 LEU C C 1
ATOM 5095 O O . LEU C 1 196 ? 75.716 55.508 24.764 1.00 24.04 196 LEU C O 1
ATOM 5100 N N . VAL C 1 197 ? 74.755 55.667 26.799 1.00 27.58 197 VAL C N 1
ATOM 5101 C CA . VAL C 1 197 ? 73.359 55.552 26.345 1.00 30.40 197 VAL C CA 1
ATOM 5102 C C . VAL C 1 197 ? 72.523 56.712 26.932 1.00 29.69 197 VAL C C 1
ATOM 5103 O O . VAL C 1 197 ? 72.728 57.056 28.085 1.00 27.82 197 VAL C O 1
ATOM 5107 N N . HIS C 1 198 ? 71.620 57.313 26.135 1.00 31.25 198 HIS C N 1
ATOM 5108 C CA . HIS C 1 198 ? 70.766 58.476 26.563 1.00 33.11 198 HIS C CA 1
ATOM 5109 C C . HIS C 1 198 ? 69.282 58.142 26.466 1.00 34.48 198 HIS C C 1
ATOM 5110 O O . HIS C 1 198 ? 68.822 57.781 25.399 1.00 34.68 198 HIS C O 1
ATOM 5117 N N . GLY C 1 199 ? 68.550 58.229 27.571 1.00 35.80 199 GLY C N 1
ATOM 5118 C CA . GLY C 1 199 ? 67.081 58.126 27.553 1.00 37.02 199 GLY C CA 1
ATOM 5119 C C . GLY C 1 199 ? 66.440 56.831 27.104 1.00 37.97 199 GLY C C 1
ATOM 5120 O O . GLY C 1 199 ? 65.311 56.831 26.642 1.00 37.75 199 GLY C O 1
ATOM 5121 N N . GLU C 1 200 ? 67.157 55.723 27.247 1.00 39.11 200 GLU C N 1
ATOM 5122 C CA . GLU C 1 200 ? 66.652 54.402 26.879 1.00 40.22 200 GLU C CA 1
ATOM 5123 C C . GLU C 1 200 ? 65.888 53.882 28.068 1.00 40.50 200 GLU C C 1
ATOM 5124 O O . GLU C 1 200 ? 64.768 53.363 27.979 1.00 42.07 200 GLU C O 1
ATOM 5130 N N . ARG C 1 201 ? 66.509 54.086 29.213 1.00 40.49 201 ARG C N 1
ATOM 5131 C CA . ARG C 1 201 ? 66.068 53.549 30.454 1.00 39.68 201 ARG C CA 1
ATOM 5132 C C . ARG C 1 201 ? 64.854 54.327 30.976 1.00 38.11 201 ARG C C 1
ATOM 5133 O O . ARG C 1 201 ? 63.876 53.748 31.440 1.00 38.78 201 ARG C O 1
ATOM 5141 N N . GLU C 1 202 ? 64.918 55.648 30.854 1.00 35.28 202 GLU C N 1
ATOM 5142 C CA . GLU C 1 202 ? 64.020 56.536 31.534 1.00 32.04 202 GLU C CA 1
ATOM 5143 C C . GLU C 1 202 ? 64.290 57.885 30.908 1.00 30.67 202 GLU C C 1
ATOM 5144 O O . GLU C 1 202 ? 65.450 58.251 30.746 1.00 29.21 202 GLU C O 1
ATOM 5150 N N . LEU C 1 203 ? 63.242 58.608 30.532 1.00 28.41 203 LEU C N 1
ATOM 5151 C CA . LEU C 1 203 ? 63.428 59.929 29.955 1.00 28.00 203 LEU C CA 1
ATOM 5152 C C . LEU C 1 203 ? 64.288 60.847 30.870 1.00 27.98 203 LEU C C 1
ATOM 5153 O O . LEU C 1 203 ? 64.083 60.894 32.080 1.00 26.73 203 LEU C O 1
ATOM 5158 N N . GLY C 1 204 ? 65.249 61.557 30.286 1.00 28.13 204 GLY C N 1
ATOM 5159 C CA . GLY C 1 204 ? 66.091 62.489 31.036 1.00 29.49 204 GLY C CA 1
ATOM 5160 C C . GLY C 1 204 ? 67.272 61.862 31.749 1.00 30.21 204 GLY C C 1
ATOM 5161 O O . GLY C 1 204 ? 67.990 62.545 32.481 1.00 31.75 204 GLY C O 1
ATOM 5162 N N . SER C 1 205 ? 67.458 60.557 31.580 1.00 30.08 205 SER C N 1
ATOM 5163 C CA . SER C 1 205 ? 68.564 59.850 32.210 1.00 30.76 205 SER C CA 1
ATOM 5164 C C . SER C 1 205 ? 69.536 59.256 31.162 1.00 30.87 205 SER C C 1
ATOM 5165 O O . SER C 1 205 ? 69.106 58.796 30.093 1.00 29.80 205 SER C O 1
ATOM 5168 N N . SER C 1 206 ? 70.843 59.313 31.484 1.00 30.05 206 SER C N 1
ATOM 5169 C CA . SER C 1 206 ? 71.919 58.791 30.642 1.00 27.92 206 SER C CA 1
ATOM 5170 C C . SER C 1 206 ? 72.827 57.894 31.498 1.00 27.56 206 SER C C 1
ATOM 5171 O O . SER C 1 206 ? 72.879 58.003 32.740 1.00 26.42 206 SER C O 1
ATOM 5174 N N . GLY C 1 207 ? 73.583 57.004 30.853 1.00 26.13 207 GLY C N 1
ATOM 5175 C CA . GLY C 1 207 ? 74.451 56.142 31.637 1.00 24.33 207 GLY C CA 1
ATOM 5176 C C . GLY C 1 207 ? 75.725 55.942 30.843 1.00 25.31 207 GLY C C 1
ATOM 5177 O O . GLY C 1 207 ? 75.683 55.960 29.618 1.00 25.31 207 GLY C O 1
ATOM 5178 N N . LEU C 1 208 ? 76.839 55.740 31.527 1.00 24.60 208 LEU C N 1
ATOM 5179 C CA . LEU C 1 208 ? 78.090 55.439 30.855 1.00 24.96 208 LEU C CA 1
ATOM 5180 C C . LEU C 1 208 ? 78.606 54.250 31.626 1.00 24.84 208 LEU C C 1
ATOM 5181 O O . LEU C 1 208 ? 78.831 54.392 32.795 1.00 26.00 208 LEU C O 1
ATOM 5186 N N . SER C 1 209 ? 78.855 53.111 30.979 1.00 24.52 209 SER C N 1
ATOM 5187 C CA . SER C 1 209 ? 79.212 51.869 31.681 1.00 24.24 209 SER C CA 1
ATOM 5188 C C . SER C 1 209 ? 80.406 51.203 31.014 1.00 23.97 209 SER C C 1
ATOM 5189 O O . SER C 1 209 ? 80.476 51.163 29.786 1.00 23.70 209 SER C O 1
ATOM 5192 N N . PHE C 1 210 ? 81.317 50.709 31.849 1.00 24.13 210 PHE C N 1
ATOM 5193 C CA . PHE C 1 210 ? 82.551 50.026 31.474 1.00 23.92 210 PHE C CA 1
ATOM 5194 C C . PHE C 1 210 ? 82.529 48.667 32.129 1.00 25.14 210 PHE C C 1
ATOM 5195 O O . PHE C 1 210 ? 82.077 48.558 33.268 1.00 24.19 210 PHE C O 1
ATOM 5203 N N . PRO C 1 211 ? 83.072 47.640 31.438 1.00 25.28 211 PRO C N 1
ATOM 5204 C CA . PRO C 1 211 ? 83.133 46.323 31.991 1.00 26.00 211 PRO C CA 1
ATOM 5205 C C . PRO C 1 211 ? 84.177 46.236 33.106 1.00 27.11 211 PRO C C 1
ATOM 5206 O O . PRO C 1 211 ? 85.266 46.854 33.002 1.00 26.33 211 PRO C O 1
ATOM 5210 N N . LEU C 1 212 ? 83.854 45.485 34.158 1.00 26.74 212 LEU C N 1
ATOM 5211 C CA . LEU C 1 212 ? 84.875 45.025 35.102 1.00 27.52 212 LEU C CA 1
ATOM 5212 C C . LEU C 1 212 ? 85.097 43.526 34.879 1.00 28.27 212 LEU C C 1
ATOM 5213 O O . LEU C 1 212 ? 84.151 42.759 34.786 1.00 27.19 212 LEU C O 1
ATOM 5218 N N . VAL C 1 213 ? 86.358 43.121 34.803 1.00 29.40 213 VAL C N 1
ATOM 5219 C CA . VAL C 1 213 ? 86.715 41.775 34.368 1.00 31.10 213 VAL C CA 1
ATOM 5220 C C . VAL C 1 213 ? 87.477 41.008 35.449 1.00 31.82 213 VAL C C 1
ATOM 5221 O O . VAL C 1 213 ? 88.191 41.611 36.256 1.00 31.91 213 VAL C O 1
ATOM 5225 N N . ASP C 1 214 ? 87.272 39.692 35.491 1.00 32.45 214 ASP C N 1
ATOM 5226 C CA . ASP C 1 214 ? 88.055 38.813 36.358 1.00 33.99 214 ASP C CA 1
ATOM 5227 C C . ASP C 1 214 ? 89.405 38.533 35.680 1.00 34.99 214 ASP C C 1
ATOM 5228 O O . ASP C 1 214 ? 89.691 39.079 34.605 1.00 35.14 214 ASP C O 1
ATOM 5233 N N 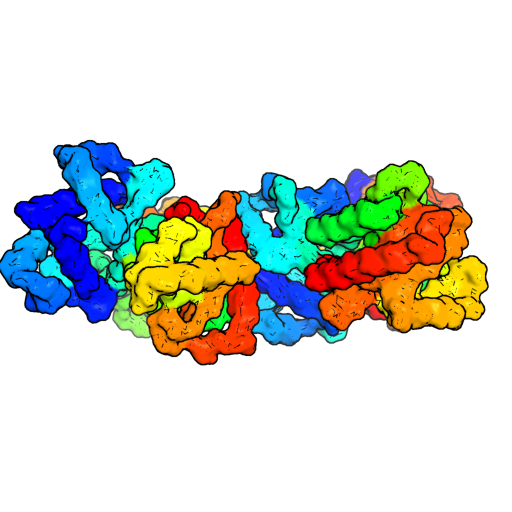. SER C 1 215 ? 90.220 37.676 36.290 1.00 35.75 215 SER C N 1
ATOM 5234 C CA . SER C 1 215 ? 91.516 37.315 35.718 1.00 37.31 215 SER C CA 1
ATOM 5235 C C . SER C 1 215 ? 91.449 36.689 34.311 1.00 38.11 215 SER C C 1
ATOM 5236 O O . SER C 1 215 ? 92.433 36.760 33.571 1.00 38.29 215 SER C O 1
ATOM 5239 N N . HIS C 1 216 ? 90.309 36.085 33.947 1.00 38.77 216 HIS C N 1
ATOM 5240 C CA . HIS C 1 216 ? 90.151 35.467 32.605 1.00 39.39 216 HIS C CA 1
ATOM 5241 C C . HIS C 1 216 ? 89.638 36.444 31.552 1.00 38.98 216 HIS C C 1
ATOM 5242 O O . HIS C 1 216 ? 89.529 36.094 30.370 1.00 38.97 216 HIS C O 1
ATOM 5249 N N . GLY C 1 217 ? 89.309 37.660 31.991 1.00 38.52 217 GLY C N 1
ATOM 5250 C CA . GLY C 1 217 ? 88.790 38.694 31.103 1.00 37.17 217 GLY C CA 1
ATOM 5251 C C . GLY C 1 217 ? 87.285 38.602 30.924 1.00 36.57 217 GLY C C 1
ATOM 5252 O O . GLY C 1 217 ? 86.737 39.230 30.003 1.00 37.09 217 GLY C O 1
ATOM 5253 N N . THR C 1 218 ? 86.622 37.817 31.782 1.00 34.96 218 THR C N 1
ATOM 5254 C CA . THR C 1 218 ? 85.147 37.695 31.795 1.00 33.29 218 THR C CA 1
ATOM 5255 C C . THR C 1 218 ? 84.530 38.908 32.509 1.00 31.83 218 THR C C 1
ATOM 5256 O O . THR C 1 218 ? 85.001 39.332 33.566 1.00 30.91 218 THR C O 1
ATOM 5260 N N . VAL C 1 219 ? 83.482 39.474 31.924 1.00 30.60 219 VAL C N 1
ATOM 5261 C CA . VAL C 1 219 ? 82.858 40.636 32.509 1.00 29.03 219 VAL C CA 1
ATOM 5262 C C . VAL C 1 219 ? 82.058 40.160 33.710 1.00 28.80 219 VAL C C 1
ATOM 5263 O O . VAL C 1 219 ? 81.109 39.397 33.553 1.00 28.28 219 VAL C O 1
ATOM 5267 N N . VAL C 1 220 ? 82.456 40.604 34.899 1.00 27.79 220 VAL C N 1
ATOM 5268 C CA . VAL C 1 220 ? 81.814 40.168 36.147 1.00 27.51 220 VAL C CA 1
ATOM 5269 C C . VAL C 1 220 ? 80.854 41.227 36.726 1.00 26.88 220 VAL C C 1
ATOM 5270 O O . VAL C 1 220 ? 80.019 40.919 37.550 1.00 26.23 220 VAL C O 1
ATOM 5274 N N . ALA C 1 221 ? 80.983 42.479 36.274 1.00 26.11 221 ALA C N 1
ATOM 5275 C CA . ALA C 1 221 ? 80.214 43.596 36.798 1.00 25.03 221 ALA C CA 1
ATOM 5276 C C . ALA C 1 221 ? 80.309 44.776 35.832 1.00 25.51 221 ALA C C 1
ATOM 5277 O O . ALA C 1 221 ? 81.147 44.768 34.926 1.00 24.44 221 ALA C O 1
ATOM 5279 N N . ALA C 1 222 ? 79.456 45.792 36.013 1.00 25.44 222 ALA C N 1
ATOM 5280 C CA . ALA C 1 222 ? 79.500 47.006 35.167 1.00 26.00 222 ALA C CA 1
ATOM 5281 C C . ALA C 1 222 ? 79.621 48.262 36.021 1.00 26.75 222 ALA C C 1
ATOM 5282 O O . ALA C 1 222 ? 78.708 48.573 36.784 1.00 27.88 222 ALA C O 1
ATOM 5284 N N . LEU C 1 223 ? 80.750 48.968 35.906 1.00 25.93 223 LEU C N 1
ATOM 5285 C CA . LEU C 1 223 ? 80.989 50.230 36.583 1.00 25.18 223 LEU C CA 1
ATOM 5286 C C . LEU C 1 223 ? 80.309 51.322 35.781 1.00 25.77 223 LEU C C 1
ATOM 5287 O O . LEU C 1 223 ? 80.673 51.553 34.624 1.00 24.86 223 LEU C O 1
ATOM 5292 N N . THR C 1 224 ? 79.325 52.000 36.389 1.00 26.62 224 THR C N 1
ATOM 5293 C CA . THR C 1 224 ? 78.403 52.846 35.634 1.00 26.24 224 THR C CA 1
ATOM 5294 C C . THR C 1 224 ? 78.197 54.205 36.273 1.00 27.40 224 THR C C 1
ATOM 5295 O O . THR C 1 224 ? 77.907 54.294 37.467 1.00 26.26 224 THR C O 1
ATOM 5299 N N . LEU C 1 225 ? 78.356 55.269 35.473 1.00 27.62 225 LEU C N 1
ATOM 5300 C CA . LEU C 1 225 ? 77.873 56.586 35.895 1.00 27.66 225 LEU C CA 1
ATOM 5301 C C . LEU C 1 225 ? 76.426 56.715 35.459 1.00 28.03 225 LEU C C 1
ATOM 5302 O O . LEU C 1 225 ? 76.062 56.373 34.315 1.00 28.58 225 LEU C O 1
ATOM 5307 N N . GLY C 1 226 ? 75.583 57.222 36.342 1.00 27.46 226 GLY C N 1
ATOM 5308 C CA . GLY C 1 226 ? 74.207 57.498 35.953 1.00 28.42 226 GLY C CA 1
ATOM 5309 C C . GLY C 1 226 ? 73.806 58.885 36.422 1.00 28.34 226 GLY C C 1
ATOM 5310 O O . GLY C 1 226 ? 74.211 59.319 37.506 1.00 28.59 226 GLY C O 1
ATOM 5311 N N . GLY C 1 227 ? 72.998 59.575 35.628 1.00 27.04 227 GLY C N 1
ATOM 5312 C CA . GLY C 1 227 ? 72.658 60.959 35.942 1.00 26.40 227 GLY C CA 1
ATOM 5313 C C . GLY C 1 227 ? 71.849 61.585 34.830 1.00 25.67 227 GLY C C 1
ATOM 5314 O O . GLY C 1 227 ? 71.465 60.895 33.875 1.00 25.16 227 GLY C O 1
ATOM 5315 N N . PRO C 1 228 ? 71.568 62.892 34.962 1.00 25.25 228 PRO C N 1
ATOM 5316 C CA . PRO C 1 228 ? 70.716 63.598 34.031 1.00 24.87 228 PRO C CA 1
ATOM 5317 C C . PRO C 1 228 ? 71.430 63.754 32.675 1.00 25.74 228 PRO C C 1
ATOM 5318 O O . PRO C 1 228 ? 72.622 64.080 32.643 1.00 25.60 228 PRO C O 1
ATOM 5322 N N . THR C 1 229 ? 70.704 63.490 31.581 1.00 25.51 229 THR C N 1
ATOM 5323 C CA . THR C 1 229 ? 71.242 63.570 30.205 1.00 25.63 229 THR C CA 1
ATOM 5324 C C . THR C 1 229 ? 71.929 64.898 29.954 1.00 25.68 229 THR C C 1
ATOM 5325 O O . THR C 1 229 ? 72.958 64.970 29.252 1.00 24.61 229 THR C O 1
ATOM 5329 N N . GLY C 1 230 ? 71.346 65.951 30.536 1.00 24.89 230 GLY C N 1
ATOM 5330 C CA . GLY C 1 230 ? 71.847 67.291 30.435 1.00 25.91 230 GLY C CA 1
ATOM 5331 C C . GLY C 1 230 ? 73.271 67.491 30.913 1.00 26.51 230 GLY C C 1
ATOM 5332 O O . GLY C 1 230 ? 73.871 68.503 30.585 1.00 25.04 230 GLY C O 1
ATOM 5333 N N . ARG C 1 231 ? 73.800 66.567 31.720 1.00 26.31 231 ARG C N 1
ATOM 5334 C CA . ARG C 1 231 ? 75.241 66.634 32.065 1.00 26.80 231 ARG C CA 1
ATOM 5335 C C . ARG C 1 231 ? 76.096 65.614 31.278 1.00 26.52 231 ARG C C 1
ATOM 5336 O O . ARG C 1 231 ? 77.316 65.576 31.446 1.00 26.68 231 ARG C O 1
ATOM 5344 N N . PHE C 1 232 ? 75.472 64.768 30.455 1.00 26.18 232 PHE C N 1
ATOM 5345 C CA . PHE C 1 232 ? 76.251 63.798 29.680 1.00 26.73 232 PHE C CA 1
ATOM 5346 C C . PHE C 1 232 ? 76.311 64.275 28.229 1.00 27.46 232 PHE C C 1
ATOM 5347 O O . PHE C 1 232 ? 76.011 63.508 27.298 1.00 28.26 232 PHE C O 1
ATOM 5355 N N . THR C 1 233 ? 76.705 65.530 28.060 1.00 28.09 233 THR C N 1
ATOM 5356 C CA . THR C 1 233 ? 76.742 66.208 26.777 1.00 29.62 233 THR C CA 1
ATOM 5357 C C . THR C 1 233 ? 78.090 65.937 26.113 1.00 30.23 233 THR C C 1
ATOM 5358 O O . THR C 1 233 ? 79.010 65.477 26.784 1.00 30.08 233 THR C O 1
ATOM 5362 N N . GLU C 1 234 ? 78.251 66.236 24.819 1.00 30.61 234 GLU C N 1
ATOM 5363 C CA . GLU C 1 234 ? 79.532 65.860 24.160 1.00 30.36 234 GLU C CA 1
ATOM 5364 C C . GLU C 1 234 ? 80.765 66.684 24.607 1.00 29.86 234 GLU C C 1
ATOM 5365 O O . GLU C 1 234 ? 81.890 66.264 24.380 1.00 28.69 234 GLU C O 1
ATOM 5371 N N . ASP C 1 235 ? 80.536 67.813 25.281 1.00 29.55 235 ASP C N 1
ATOM 5372 C CA . ASP C 1 235 ? 81.585 68.570 25.971 1.00 29.26 235 ASP C CA 1
ATOM 5373 C C . ASP C 1 235 ? 82.040 67.933 27.282 1.00 29.29 235 ASP C C 1
ATOM 5374 O O . ASP C 1 235 ? 83.149 68.222 27.752 1.00 29.68 235 ASP C O 1
ATOM 5376 N N . ARG C 1 236 ? 81.184 67.096 27.885 1.00 28.45 236 ARG C N 1
ATOM 5377 C CA . ARG C 1 236 ? 81.432 66.537 29.220 1.00 27.90 236 ARG C CA 1
ATOM 5378 C C . ARG C 1 236 ? 81.785 65.055 29.219 1.00 27.52 236 ARG C C 1
ATOM 5379 O O . ARG C 1 236 ? 82.460 64.592 30.140 1.00 28.29 236 ARG C O 1
ATOM 5387 N N . THR C 1 237 ? 81.317 64.314 28.215 1.00 25.88 237 THR C N 1
ATOM 5388 C CA . THR C 1 237 ? 81.556 62.885 28.180 1.00 26.47 237 THR C CA 1
ATOM 5389 C C . THR C 1 237 ? 83.019 62.475 27.956 1.00 25.05 237 THR C C 1
ATOM 5390 O O . THR C 1 237 ? 83.423 61.464 28.513 1.00 25.39 237 THR C O 1
ATOM 5394 N N . PRO C 1 238 ? 83.820 63.230 27.161 1.00 25.56 238 PRO C N 1
ATOM 5395 C CA . PRO C 1 238 ? 85.219 62.772 27.072 1.00 25.40 238 PRO C CA 1
ATOM 5396 C C . PRO C 1 238 ? 85.878 62.614 28.442 1.00 25.64 238 PRO C C 1
ATOM 5397 O O . PRO C 1 238 ? 86.534 61.605 28.684 1.00 25.53 238 PRO C O 1
ATOM 5401 N N . HIS C 1 239 ? 85.656 63.570 29.336 1.00 25.48 239 HIS C N 1
ATOM 5402 C CA . HIS C 1 239 ? 86.189 63.502 30.684 1.00 25.65 239 HIS C CA 1
ATOM 5403 C C . HIS C 1 239 ? 85.553 62.383 31.515 1.00 24.78 239 HIS C C 1
ATOM 5404 O O . HIS C 1 239 ? 86.241 61.664 32.241 1.00 24.66 239 HIS C O 1
ATOM 5411 N N . TYR C 1 240 ? 84.236 62.228 31.435 1.00 24.84 240 TYR C N 1
ATOM 5412 C CA . TYR C 1 240 ? 83.600 61.087 32.086 1.00 24.99 240 TYR C CA 1
ATOM 5413 C C . TYR C 1 240 ? 84.245 59.780 31.648 1.00 25.21 240 TYR C C 1
ATOM 5414 O O . TYR C 1 240 ? 84.431 58.866 32.474 1.00 26.64 240 TYR C O 1
ATOM 5423 N N . ILE C 1 241 ? 84.490 59.656 30.345 1.00 24.61 241 ILE C N 1
ATOM 5424 C CA . ILE C 1 241 ? 85.037 58.443 29.756 1.00 25.28 241 ILE C CA 1
ATOM 5425 C C . ILE C 1 241 ? 86.464 58.180 30.261 1.00 25.56 241 ILE C C 1
ATOM 5426 O O . ILE C 1 241 ? 86.771 57.075 30.683 1.00 25.68 241 ILE C O 1
ATOM 5431 N N . GLU C 1 242 ? 87.322 59.198 30.215 1.00 25.53 242 GLU C N 1
ATOM 5432 C CA . GLU C 1 242 ? 88.704 59.062 30.675 1.00 26.34 242 GLU C CA 1
ATOM 5433 C C . GLU C 1 242 ? 88.735 58.592 32.128 1.00 26.17 242 GLU C C 1
ATOM 5434 O O . GLU C 1 242 ? 89.427 57.652 32.443 1.00 26.00 242 GLU C O 1
ATOM 5437 N N . CYS C 1 243 ? 87.949 59.234 32.987 1.00 26.50 243 CYS C N 1
ATOM 5438 C CA . CYS C 1 243 ? 87.897 58.918 34.426 1.00 26.58 243 CYS C CA 1
ATOM 5439 C C . CYS C 1 243 ? 87.379 57.515 34.738 1.00 26.37 243 CYS C C 1
ATOM 5440 O O . CYS C 1 243 ? 87.991 56.776 35.528 1.00 27.01 243 CYS C O 1
ATOM 5443 N N . THR C 1 244 ? 86.241 57.162 34.137 1.00 24.72 244 THR C N 1
ATOM 5444 C CA . THR C 1 244 ? 85.617 55.856 34.322 1.00 24.64 244 THR C CA 1
ATOM 5445 C C . THR C 1 244 ? 86.483 54.720 33.758 1.00 24.65 244 THR C C 1
ATOM 5446 O O . THR C 1 244 ? 86.557 53.654 34.350 1.00 24.39 244 THR C O 1
ATOM 5450 N N . ARG C 1 245 ? 87.164 54.948 32.641 1.00 23.94 245 ARG C N 1
ATOM 5451 C CA . ARG C 1 245 ? 88.019 53.893 32.082 1.00 23.70 245 ARG C CA 1
ATOM 5452 C C . ARG C 1 245 ? 89.159 53.570 33.020 1.00 24.04 245 ARG C C 1
ATOM 5453 O O . ARG C 1 245 ? 89.402 52.389 33.295 1.00 23.45 245 ARG C O 1
ATOM 5461 N N . ALA C 1 246 ? 89.849 54.616 33.501 1.00 23.67 246 ALA C N 1
ATOM 5462 C CA . ALA C 1 246 ? 90.890 54.465 34.519 1.00 23.94 246 ALA C CA 1
ATOM 5463 C C . ALA C 1 246 ? 90.375 53.722 35.740 1.00 24.05 246 ALA C C 1
ATOM 5464 O O . ALA C 1 246 ? 90.980 52.726 36.139 1.00 22.94 246 ALA C O 1
ATOM 5466 N N . ALA C 1 247 ? 89.244 54.183 36.310 1.00 24.35 247 ALA C N 1
ATOM 5467 C CA . ALA C 1 247 ? 88.666 53.534 37.482 1.00 24.87 247 ALA C CA 1
ATOM 5468 C C . ALA C 1 247 ? 88.402 52.054 37.268 1.00 25.48 247 ALA C C 1
ATOM 5469 O O . ALA C 1 247 ? 88.714 51.260 38.151 1.00 25.59 247 ALA C O 1
ATOM 5471 N N . ALA C 1 248 ? 87.810 51.689 36.120 1.00 25.83 248 ALA C N 1
ATOM 5472 C CA . ALA C 1 248 ? 87.474 50.278 35.806 1.00 25.51 248 ALA C CA 1
ATOM 5473 C C . ALA C 1 248 ? 88.707 49.388 35.654 1.00 26.01 248 ALA C C 1
ATOM 5474 O O . ALA C 1 248 ? 88.678 48.219 36.044 1.00 25.58 248 ALA C O 1
ATOM 5476 N N . GLU C 1 249 ? 89.760 49.942 35.059 1.00 26.14 249 GLU C N 1
ATOM 5477 C CA . GLU C 1 249 ? 91.028 49.247 34.884 1.00 26.96 249 GLU C CA 1
ATOM 5478 C C . GLU C 1 249 ? 91.650 49.023 36.253 1.00 26.61 249 GLU C C 1
ATOM 5479 O O . GLU C 1 249 ? 92.169 47.946 36.562 1.00 27.93 249 GLU C O 1
ATOM 5485 N N . GLU C 1 250 ? 91.595 50.044 37.090 1.00 26.42 250 GLU C N 1
ATOM 5486 C CA . GLU C 1 250 ? 92.133 49.931 38.428 1.00 26.87 250 GLU C CA 1
ATOM 5487 C C . GLU C 1 250 ? 91.342 48.941 39.281 1.00 26.74 250 GLU C C 1
ATOM 5488 O O . GLU C 1 250 ? 91.930 48.146 40.010 1.00 26.88 250 GLU C O 1
ATOM 5494 N N . ILE C 1 251 ? 90.016 48.970 39.174 1.00 25.70 251 ILE C N 1
ATOM 5495 C CA . ILE C 1 251 ? 89.190 48.086 39.961 1.00 26.64 251 ILE C CA 1
ATOM 5496 C C . ILE C 1 251 ? 89.387 46.639 39.538 1.00 27.88 251 ILE C C 1
ATOM 5497 O O . ILE C 1 251 ? 89.484 45.768 40.413 1.00 28.63 251 ILE C O 1
ATOM 5502 N N . SER C 1 252 ? 89.464 46.387 38.222 1.00 28.22 252 SER C N 1
ATOM 5503 C CA . SER C 1 252 ? 89.717 45.039 37.675 1.00 28.72 252 SER C CA 1
ATOM 5504 C C . SER C 1 252 ? 91.060 44.455 38.128 1.00 29.67 252 SER C C 1
ATOM 5505 O O . SER C 1 252 ? 91.153 43.245 38.378 1.00 28.84 252 SER C O 1
ATOM 5508 N N . ALA C 1 253 ? 92.078 45.323 38.201 1.00 29.88 253 ALA C N 1
ATOM 5509 C CA . ALA C 1 253 ? 93.409 45.000 38.701 1.00 31.25 253 ALA C CA 1
ATOM 5510 C C . ALA C 1 253 ? 93.378 44.591 40.167 1.00 32.34 253 ALA C C 1
ATOM 5511 O O . ALA C 1 253 ? 93.983 43.584 40.534 1.00 32.97 253 ALA C O 1
ATOM 5513 N N . ILE C 1 254 ? 92.696 45.379 41.000 1.00 33.29 254 ILE C N 1
ATOM 5514 C CA . ILE C 1 254 ? 92.464 45.043 42.417 1.00 34.36 254 ILE C CA 1
ATOM 5515 C C . ILE C 1 254 ? 91.665 43.731 42.537 1.00 35.20 254 ILE C C 1
ATOM 5516 O O . ILE C 1 254 ? 91.866 42.970 43.469 1.00 35.55 254 ILE C O 1
ATOM 5521 N N . GLY C 1 255 ? 90.765 43.478 41.588 1.00 35.83 255 GLY C N 1
ATOM 5522 C CA . GLY C 1 255 ? 89.940 42.277 41.629 1.00 37.54 255 GLY C CA 1
ATOM 5523 C C . GLY C 1 255 ? 88.714 42.471 42.508 1.00 38.29 255 GLY C C 1
ATOM 5524 O O . GLY C 1 255 ? 88.738 43.256 43.450 1.00 38.39 255 GLY C O 1
ATOM 5525 N N . LEU C 1 256 ? 87.633 41.769 42.193 1.00 39.32 256 LEU C N 1
ATOM 5526 C CA . LEU C 1 256 ? 86.469 41.737 43.085 1.00 40.57 256 LEU C CA 1
ATOM 5527 C C . LEU C 1 256 ? 86.296 40.303 43.560 1.00 41.92 256 LEU C C 1
ATOM 5528 O O . LEU C 1 256 ? 85.453 39.585 43.025 1.00 41.43 256 LEU C O 1
ATOM 5533 N N . PRO C 1 257 ? 87.116 39.872 44.553 1.00 43.38 257 PRO C N 1
ATOM 5534 C CA . PRO C 1 257 ? 87.102 38.464 44.963 1.00 44.63 257 PRO C CA 1
ATOM 5535 C C . PRO C 1 257 ? 85.678 37.903 45.167 1.00 45.80 257 PRO C C 1
ATOM 5536 O O . PRO C 1 257 ? 85.392 36.798 44.717 1.00 45.42 257 PRO C O 1
ATOM 5540 N N . GLY C 1 258 ? 84.784 38.696 45.759 1.00 47.55 258 GLY C N 1
ATOM 5541 C CA . GLY C 1 258 ? 83.420 38.257 46.044 1.00 49.69 258 GLY C CA 1
ATOM 5542 C C . GLY C 1 258 ? 82.505 37.876 44.885 1.00 51.67 258 GLY C C 1
ATOM 5543 O O . GLY C 1 258 ? 81.413 37.345 45.122 1.00 52.44 258 GLY C O 1
ATOM 5544 N N . LEU C 1 259 ? 82.924 38.119 43.640 1.00 53.11 259 LEU C N 1
ATOM 5545 C CA . LEU C 1 259 ? 82.047 37.896 42.470 1.00 54.78 259 LEU C CA 1
ATOM 5546 C C . LEU C 1 259 ? 82.433 36.768 41.492 1.00 56.26 259 LEU C C 1
ATOM 5547 O O . LEU C 1 259 ? 83.563 36.261 41.512 1.00 56.88 259 LEU C O 1
ATOM 5552 N N . ASP C 1 260 ? 81.457 36.394 40.654 1.00 57.80 260 ASP C N 1
ATOM 5553 C CA . ASP C 1 260 ? 81.674 35.729 39.354 1.00 59.32 260 ASP C CA 1
ATOM 5554 C C . ASP C 1 260 ? 80.630 36.151 38.304 1.00 59.74 260 ASP C C 1
ATOM 5555 O O . ASP C 1 260 ? 80.964 36.486 37.164 1.00 59.88 260 ASP C O 1
ATOM 5561 N N . SER D 1 8 ? 51.993 8.366 38.425 1.00 61.15 8 SER D N 1
ATOM 5562 C CA . SER D 1 8 ? 51.938 6.880 38.214 1.00 61.58 8 SER D CA 1
ATOM 5563 C C . SER D 1 8 ? 51.587 6.075 39.481 1.00 61.26 8 SER D C 1
ATOM 5564 O O . SER D 1 8 ? 51.368 4.875 39.401 1.00 61.14 8 SER D O 1
ATOM 5567 N N . ALA D 1 9 ? 51.559 6.742 40.636 1.00 61.21 9 ALA D N 1
ATOM 5568 C CA . ALA D 1 9 ? 51.114 6.167 41.909 1.00 60.74 9 ALA D CA 1
ATOM 5569 C C . ALA D 1 9 ? 50.784 7.338 42.857 1.00 61.07 9 ALA D C 1
ATOM 5570 O O . ALA D 1 9 ? 51.692 8.094 43.244 1.00 60.93 9 ALA D O 1
ATOM 5572 N N . GLU D 1 10 ? 49.503 7.504 43.216 1.00 60.64 10 GLU D N 1
ATOM 5573 C CA . GLU D 1 10 ? 49.091 8.665 44.028 1.00 60.45 10 GLU D CA 1
ATOM 5574 C C . GLU D 1 10 ? 49.522 8.552 45.501 1.00 61.13 10 GLU D C 1
ATOM 5575 O O . GLU D 1 10 ? 49.393 7.486 46.126 1.00 61.26 10 GLU D O 1
ATOM 5581 N N . LYS D 1 11 ? 50.033 9.652 46.053 1.00 61.81 11 LYS D N 1
ATOM 5582 C CA . LYS D 1 11 ? 50.576 9.637 47.412 1.00 62.49 11 LYS D CA 1
ATOM 5583 C C . LYS D 1 11 ? 49.614 10.267 48.439 1.00 63.10 11 LYS D C 1
ATOM 5584 O O . LYS D 1 11 ? 48.979 11.288 48.134 1.00 63.09 11 LYS D O 1
ATOM 5586 N N . PRO D 1 12 ? 49.493 9.657 49.653 1.00 63.61 12 PRO D N 1
ATOM 5587 C CA . PRO D 1 12 ? 48.770 10.269 50.769 1.00 64.09 12 PRO D CA 1
ATOM 5588 C C . PRO D 1 12 ? 49.282 11.681 51.056 1.00 64.97 12 PRO D C 1
ATOM 5589 O O . PRO D 1 12 ? 50.413 12.010 50.694 1.00 64.76 12 PRO D O 1
ATOM 5593 N N . ALA D 1 13 ? 48.453 12.497 51.711 1.00 65.98 13 ALA D N 1
ATOM 5594 C CA . ALA D 1 13 ? 48.647 13.951 51.728 1.00 67.02 13 ALA D CA 1
ATOM 5595 C C . ALA D 1 13 ? 49.858 14.444 52.531 1.00 67.90 13 ALA D C 1
ATOM 5596 O O . ALA D 1 13 ? 50.279 13.802 53.496 1.00 68.29 13 ALA D O 1
ATOM 5598 N N . VAL D 1 14 ? 50.427 15.569 52.078 1.00 68.85 14 VAL D N 1
ATOM 5599 C CA . VAL D 1 14 ? 51.227 16.484 52.925 1.00 69.20 14 VAL D CA 1
ATOM 5600 C C . VAL D 1 14 ? 50.252 17.269 53.836 1.00 69.27 14 VAL D C 1
ATOM 5601 O O . VAL D 1 14 ? 50.448 18.460 54.133 1.00 69.36 14 VAL D O 1
ATOM 5603 N N . ALA D 1 15 ? 49.199 16.569 54.271 1.00 68.89 15 ALA D N 1
ATOM 5604 C CA . ALA D 1 15 ? 48.079 17.168 54.983 1.00 68.28 15 ALA D CA 1
ATOM 5605 C C . ALA D 1 15 ? 47.810 18.599 54.480 1.00 67.63 15 ALA D C 1
ATOM 5606 O O . ALA D 1 15 ? 47.579 18.789 53.257 1.00 67.59 15 ALA D O 1
ATOM 5608 N N . ASP D 1 16 ? 47.883 19.587 55.394 1.00 66.32 16 ASP D N 1
ATOM 5609 C CA . ASP D 1 16 ? 47.299 20.907 55.161 1.00 64.65 16 ASP D CA 1
ATOM 5610 C C . ASP D 1 16 ? 48.294 22.064 54.858 1.00 63.37 16 ASP D C 1
ATOM 5611 O O . ASP D 1 16 ? 49.270 21.881 54.143 1.00 63.77 16 ASP D O 1
ATOM 5613 N N . ALA D 1 17 ? 48.034 23.241 55.429 1.00 61.58 17 ALA D N 1
ATOM 5614 C CA . ALA D 1 17 ? 48.503 24.500 54.842 1.00 59.68 17 ALA D CA 1
ATOM 5615 C C . ALA D 1 17 ? 49.953 24.899 55.167 1.00 58.27 17 ALA D C 1
ATOM 5616 O O . ALA D 1 17 ? 50.689 24.161 55.874 1.00 57.92 17 ALA D O 1
ATOM 5618 N N . GLY D 1 18 ? 50.314 26.092 54.654 1.00 55.83 18 GLY D N 1
ATOM 5619 C CA . GLY D 1 18 ? 51.697 26.557 54.517 1.00 52.29 18 GLY D CA 1
ATOM 5620 C C . GLY D 1 18 ? 52.092 27.667 55.489 1.00 50.18 18 GLY D C 1
ATOM 5621 O O . GLY D 1 18 ? 52.838 28.599 55.128 1.00 49.22 18 GLY D O 1
ATOM 5622 N N . VAL D 1 19 ? 51.552 27.572 56.719 1.00 47.97 19 VAL D N 1
ATOM 5623 C CA . VAL D 1 19 ? 52.269 28.080 57.913 1.00 45.11 19 VAL D CA 1
ATOM 5624 C C . VAL D 1 19 ? 53.598 27.315 57.943 1.00 42.75 19 VAL D C 1
ATOM 5625 O O . VAL D 1 19 ? 54.665 27.861 58.261 1.00 42.52 19 VAL D O 1
ATOM 5627 N N . ARG D 1 20 ? 53.508 26.040 57.572 1.00 40.08 20 ARG D N 1
ATOM 5628 C CA . ARG D 1 20 ? 54.650 25.140 57.461 1.00 37.92 20 ARG D CA 1
ATOM 5629 C C . ARG D 1 20 ? 55.606 25.645 56.389 1.00 36.76 20 ARG D C 1
ATOM 5630 O O . ARG D 1 20 ? 56.814 25.664 56.605 1.00 36.20 20 ARG D O 1
ATOM 5638 N N . SER D 1 21 ? 55.056 26.074 55.251 1.00 35.05 21 SER D N 1
ATOM 5639 C CA . SER D 1 21 ? 55.867 26.502 54.117 1.00 34.16 21 SER D CA 1
ATOM 5640 C C . SER D 1 21 ? 56.660 27.765 54.468 1.00 33.01 21 SER D C 1
ATOM 5641 O O . SER D 1 21 ? 57.857 27.813 54.198 1.00 32.41 21 SER D O 1
ATOM 5644 N N . VAL D 1 22 ? 56.016 28.753 55.102 1.00 31.91 22 VAL D N 1
ATOM 5645 C CA . VAL D 1 22 ? 56.707 29.977 55.598 1.00 30.92 22 VAL D CA 1
ATOM 5646 C C . VAL D 1 22 ? 57.805 29.608 56.626 1.00 30.57 22 VAL D C 1
ATOM 5647 O O . VAL D 1 22 ? 58.913 30.115 56.579 1.00 30.61 22 VAL D O 1
ATOM 5651 N N . THR D 1 23 ? 57.481 28.732 57.554 1.00 30.21 23 THR D N 1
ATOM 5652 C CA . THR D 1 23 ? 58.441 28.245 58.553 1.00 29.88 23 THR D CA 1
ATOM 5653 C C . THR D 1 23 ? 59.697 27.701 57.864 1.00 30.50 23 THR D C 1
ATOM 5654 O O . THR D 1 23 ? 60.822 28.052 58.238 1.00 31.31 23 THR D O 1
ATOM 5658 N N . ARG D 1 24 ? 59.516 26.911 56.814 1.00 28.67 24 ARG D N 1
ATOM 5659 C CA . ARG D 1 24 ? 60.638 26.314 56.091 1.00 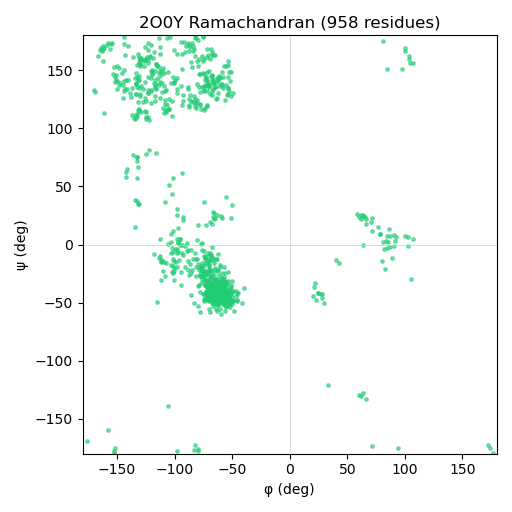28.27 24 ARG D CA 1
ATOM 5660 C C . ARG D 1 24 ? 61.515 27.328 55.391 1.00 27.72 24 ARG D C 1
ATOM 5661 O O . ARG D 1 24 ? 62.715 27.128 55.292 1.00 27.90 24 ARG D O 1
ATOM 5669 N N . VAL D 1 25 ? 60.900 28.336 54.788 1.00 26.76 25 VAL D N 1
ATOM 5670 C CA . VAL D 1 25 ? 61.634 29.423 54.169 1.00 26.73 25 VAL D CA 1
ATOM 5671 C C . VAL D 1 25 ? 62.546 30.049 55.215 1.00 26.21 25 VAL D C 1
ATOM 5672 O O . VAL D 1 25 ? 63.725 30.288 54.936 1.00 27.51 25 VAL D O 1
ATOM 5676 N N . ILE D 1 26 ? 62.005 30.305 56.412 1.00 25.91 26 ILE D N 1
ATOM 5677 C CA . ILE D 1 26 ? 62.790 30.930 57.498 1.00 25.30 26 ILE D CA 1
ATOM 5678 C C . ILE D 1 26 ? 63.835 29.981 57.973 1.00 26.10 26 ILE D C 1
ATOM 5679 O O . ILE D 1 26 ? 64.926 30.400 58.294 1.00 27.59 26 ILE D O 1
ATOM 5684 N N . ASP D 1 27 ? 63.509 28.696 58.041 1.00 26.28 27 ASP D N 1
ATOM 5685 C CA . ASP D 1 27 ? 64.448 27.695 58.516 1.00 27.08 27 ASP D CA 1
ATOM 5686 C C . ASP D 1 27 ? 65.642 27.663 57.584 1.00 27.04 27 ASP D C 1
ATOM 5687 O O . ASP D 1 27 ? 66.768 27.450 58.031 1.00 28.70 27 ASP D O 1
ATOM 5692 N N . LEU D 1 28 ? 65.383 27.798 56.284 1.00 25.94 28 LEU D N 1
ATOM 5693 C CA . LEU D 1 28 ? 66.436 27.787 55.273 1.00 26.23 28 LEU D CA 1
ATOM 5694 C C . LEU D 1 28 ? 67.328 29.007 55.422 1.00 25.52 28 LEU D C 1
ATOM 5695 O O . LEU D 1 28 ? 68.542 28.903 55.476 1.00 25.16 28 LEU D O 1
ATOM 5700 N N . LEU D 1 29 ? 66.718 30.182 55.450 1.00 26.23 29 LEU D N 1
ATOM 5701 C CA . LEU D 1 29 ? 67.469 31.409 55.664 1.00 25.42 29 LEU D CA 1
ATOM 5702 C C . LEU D 1 29 ? 68.207 31.486 56.986 1.00 25.26 29 LEU D C 1
ATOM 5703 O O . LEU D 1 29 ? 69.284 32.091 57.046 1.00 26.33 29 LEU D O 1
ATOM 5708 N N . GLU D 1 30 ? 67.668 30.888 58.045 1.00 25.75 30 GLU D N 1
ATOM 5709 C CA . GLU D 1 30 ? 68.395 30.859 59.333 1.00 26.13 30 GLU D CA 1
ATOM 5710 C C . GLU D 1 30 ? 69.707 30.101 59.273 1.00 26.28 30 GLU D C 1
ATOM 5711 O O . GLU D 1 30 ? 70.555 30.205 60.186 1.00 25.15 30 GLU D O 1
ATOM 5717 N N . LEU D 1 31 ? 69.915 29.364 58.187 1.00 24.47 31 LEU D N 1
ATOM 5718 C CA . LEU D 1 31 ? 71.188 28.606 58.068 1.00 25.57 31 LEU D CA 1
ATOM 5719 C C . LEU D 1 31 ? 72.321 29.497 57.585 1.00 26.00 31 LEU D C 1
ATOM 5720 O O . LEU D 1 31 ? 73.490 29.130 57.622 1.00 27.52 31 LEU D O 1
ATOM 5725 N N . PHE D 1 32 ? 71.982 30.681 57.114 1.00 25.63 32 PHE D N 1
ATOM 5726 C CA . PHE D 1 32 ? 72.994 31.624 56.699 1.00 26.05 32 PHE D CA 1
ATOM 5727 C C . PHE D 1 32 ? 73.298 32.527 57.873 1.00 25.77 32 PHE D C 1
ATOM 5728 O O . PHE D 1 32 ? 72.425 33.239 58.330 1.00 26.05 32 PHE D O 1
ATOM 5736 N N . ASP D 1 33 ? 74.531 32.543 58.334 1.00 24.95 33 ASP D N 1
ATOM 5737 C CA . ASP D 1 33 ? 74.880 33.430 59.442 1.00 25.40 33 ASP D CA 1
ATOM 5738 C C . ASP D 1 33 ? 76.372 33.771 59.347 1.00 26.05 33 ASP D C 1
ATOM 5739 O O . ASP D 1 33 ? 77.021 33.310 58.417 1.00 24.99 33 ASP D O 1
ATOM 5744 N N . ALA D 1 34 ? 76.908 34.550 60.302 1.00 25.58 34 ALA D N 1
ATOM 5745 C CA . ALA D 1 34 ? 78.258 35.065 60.168 1.00 26.61 34 ALA D CA 1
ATOM 5746 C C . ALA D 1 34 ? 79.238 33.922 60.063 1.00 26.70 34 ALA D C 1
ATOM 5747 O O . ALA D 1 34 ? 80.171 34.017 59.301 1.00 28.00 34 ALA D O 1
ATOM 5749 N N . ALA D 1 35 ? 79.005 32.846 60.815 1.00 27.72 35 ALA D N 1
ATOM 5750 C CA . ALA D 1 35 ? 79.867 31.639 60.788 1.00 28.07 35 ALA D CA 1
ATOM 5751 C C . ALA D 1 35 ? 79.733 30.823 59.478 1.00 28.69 35 ALA D C 1
ATOM 5752 O O . ALA D 1 35 ? 80.635 30.061 59.107 1.00 28.31 35 ALA D O 1
ATOM 5754 N N . HIS D 1 36 ? 78.604 30.977 58.797 1.00 27.66 36 HIS D N 1
ATOM 5755 C CA . HIS D 1 36 ? 78.294 30.242 57.539 1.00 28.31 36 HIS D CA 1
ATOM 5756 C C . HIS D 1 36 ? 77.687 31.212 56.523 1.00 27.97 36 HIS D C 1
ATOM 5757 O O . HIS D 1 36 ? 76.461 31.244 56.330 1.00 28.81 36 HIS D O 1
ATOM 5764 N N . PRO D 1 37 ? 78.533 32.045 55.898 1.00 28.19 37 PRO D N 1
ATOM 5765 C CA . PRO D 1 37 ? 78.058 32.981 54.884 1.00 27.05 37 PRO D CA 1
ATOM 5766 C C . PRO D 1 37 ? 77.514 32.331 53.589 1.00 27.21 37 PRO D C 1
ATOM 5767 O O . PRO D 1 37 ? 76.682 32.931 52.920 1.00 25.61 37 PRO D O 1
ATOM 5771 N N . THR D 1 38 ? 77.979 31.123 53.257 1.00 25.70 38 THR D N 1
ATOM 5772 C CA . THR D 1 38 ? 77.444 30.432 52.093 1.00 25.22 38 THR D CA 1
ATOM 5773 C C . THR D 1 38 ? 77.078 28.996 52.519 1.00 25.09 38 THR D C 1
ATOM 5774 O O . THR D 1 38 ? 77.600 28.474 53.512 1.00 23.08 38 THR D O 1
ATOM 5778 N N . ARG D 1 39 ? 76.176 28.364 51.776 1.00 25.20 39 ARG D N 1
ATOM 5779 C CA . ARG D 1 39 ? 75.720 27.006 52.095 1.00 25.11 39 ARG D CA 1
ATOM 5780 C C . ARG D 1 39 ? 75.524 26.242 50.799 1.00 25.75 39 ARG D C 1
ATOM 5781 O O . ARG D 1 39 ? 75.091 26.847 49.792 1.00 26.99 39 ARG D O 1
ATOM 5789 N N . SER D 1 40 ? 75.879 24.952 50.774 1.00 24.40 40 SER D N 1
ATOM 5790 C CA . SER D 1 40 ? 75.650 24.174 49.581 1.00 24.09 40 SER D CA 1
ATOM 5791 C C . SER D 1 40 ? 74.224 23.661 49.604 1.00 23.16 40 SER D C 1
ATOM 5792 O O . SER D 1 40 ? 73.547 23.782 50.605 1.00 23.87 40 SER D O 1
ATOM 5795 N N . LEU D 1 41 ? 73.749 23.076 48.523 1.00 22.97 41 LEU D N 1
ATOM 5796 C CA . LEU D 1 41 ? 72.422 22.501 48.559 1.00 22.85 41 LEU D CA 1
ATOM 5797 C C . LEU D 1 41 ? 72.351 21.380 49.624 1.00 23.21 41 LEU D C 1
ATOM 5798 O O . LEU D 1 41 ? 71.348 21.242 50.310 1.00 23.31 41 LEU D O 1
ATOM 5803 N N . LYS D 1 42 ? 73.438 20.628 49.786 1.00 21.95 42 LYS D N 1
ATOM 5804 C CA . LYS D 1 42 ? 73.479 19.484 50.717 1.00 21.45 42 LYS D CA 1
ATOM 5805 C C . LYS D 1 42 ? 73.340 19.985 52.135 1.00 22.88 42 LYS D C 1
ATOM 5806 O O . LYS D 1 42 ? 72.626 19.379 52.924 1.00 23.37 42 LYS D O 1
ATOM 5812 N N . GLU D 1 43 ? 74.015 21.091 52.461 1.00 21.45 43 GLU D N 1
ATOM 5813 C CA . GLU D 1 43 ? 73.923 21.702 53.799 1.00 23.41 43 GLU D CA 1
ATOM 5814 C C . GLU D 1 43 ? 72.529 22.269 54.116 1.00 23.73 43 GLU D C 1
ATOM 5815 O O . GLU D 1 43 ? 72.093 22.264 55.272 1.00 23.72 43 GLU D O 1
ATOM 5821 N N . LEU D 1 44 ? 71.866 22.824 53.105 1.00 24.35 44 LEU D N 1
ATOM 5822 C CA . LEU D 1 44 ? 70.489 23.301 53.268 1.00 25.51 44 LEU D CA 1
ATOM 5823 C C . LEU D 1 44 ? 69.507 22.157 53.548 1.00 26.35 44 LEU D C 1
ATOM 5824 O O . LEU D 1 44 ? 68.611 22.276 54.422 1.00 27.39 44 LEU D O 1
ATOM 5829 N N . VAL D 1 45 ? 69.661 21.060 52.808 1.00 26.78 45 VAL D N 1
ATOM 5830 C CA . VAL D 1 45 ? 68.872 19.834 53.045 1.00 26.18 45 VAL D CA 1
ATOM 5831 C C . VAL D 1 45 ? 69.143 19.252 54.427 1.00 27.19 45 VAL D C 1
ATOM 5832 O O . VAL D 1 45 ? 68.210 18.977 55.198 1.00 27.61 45 VAL D O 1
ATOM 5836 N N . GLU D 1 46 ? 70.419 19.050 54.737 1.00 27.81 46 GLU D N 1
ATOM 5837 C CA . GLU D 1 46 ? 70.816 18.501 56.024 1.00 28.77 46 GLU D CA 1
ATOM 5838 C C . GLU D 1 46 ? 70.343 19.371 57.191 1.00 29.56 46 GLU D C 1
ATOM 5839 O O . GLU D 1 46 ? 69.978 18.860 58.252 1.00 29.12 46 GLU D O 1
ATOM 5845 N N . GLY D 1 47 ? 70.310 20.685 56.974 1.00 29.66 47 GLY D N 1
ATOM 5846 C CA . GLY D 1 47 ? 70.069 21.632 58.069 1.00 31.75 47 GLY D CA 1
ATOM 5847 C C . GLY D 1 47 ? 68.602 21.895 58.368 1.00 32.61 47 GLY D C 1
ATOM 5848 O O . GLY D 1 47 ? 68.251 22.300 59.472 1.00 33.62 47 GLY D O 1
ATOM 5849 N N . THR D 1 48 ? 67.749 21.688 57.374 1.00 32.78 48 THR D N 1
ATOM 5850 C CA . THR D 1 48 ? 66.314 21.858 57.533 1.00 32.86 48 THR D CA 1
ATOM 5851 C C . THR D 1 48 ? 65.621 20.517 57.712 1.00 33.51 48 THR D C 1
ATOM 5852 O O . THR D 1 48 ? 64.486 20.464 58.170 1.00 33.32 48 THR D O 1
ATOM 5856 N N . LYS D 1 49 ? 66.305 19.438 57.326 1.00 34.05 49 LYS D N 1
ATOM 5857 C CA . LYS D 1 49 ? 65.744 18.063 57.341 1.00 34.05 49 LYS D CA 1
ATOM 5858 C C . LYS D 1 49 ? 64.527 17.909 56.408 1.00 33.61 49 LYS D C 1
ATOM 5859 O O . LYS D 1 49 ? 63.714 16.975 56.570 1.00 33.29 49 LYS D O 1
ATOM 5865 N N . LEU D 1 50 ? 64.425 18.805 55.420 1.00 32.30 50 LEU D N 1
ATOM 5866 C CA . LEU D 1 50 ? 63.410 18.723 54.376 1.00 31.26 50 LEU D CA 1
ATOM 5867 C C . LEU D 1 50 ? 63.826 17.835 53.216 1.00 31.16 50 LEU D C 1
ATOM 5868 O O . LEU D 1 50 ? 65.016 17.694 52.958 1.00 31.48 50 LEU D O 1
ATOM 5873 N N . PRO D 1 51 ? 62.843 17.313 52.458 1.00 30.70 51 PRO D N 1
ATOM 5874 C CA . PRO D 1 51 ? 63.171 16.548 51.270 1.00 30.59 51 PRO D CA 1
ATOM 5875 C C . PRO D 1 51 ? 63.992 17.399 50.330 1.00 30.21 51 PRO D C 1
ATOM 5876 O O . PRO D 1 51 ? 63.768 18.599 50.245 1.00 30.26 51 PRO D O 1
ATOM 5880 N N . LYS D 1 52 ? 64.941 16.782 49.631 1.00 30.32 52 LYS D N 1
ATOM 5881 C CA . LYS D 1 52 ? 65.792 17.506 48.692 1.00 30.82 52 LYS D CA 1
ATOM 5882 C C . LYS D 1 52 ? 64.965 18.232 47.615 1.00 30.73 52 LYS D C 1
ATOM 5883 O O . LYS D 1 52 ? 65.250 19.387 47.287 1.00 30.93 52 LYS D O 1
ATOM 5889 N N . THR D 1 53 ? 63.945 17.562 47.076 1.00 29.89 53 THR D N 1
ATOM 5890 C CA . THR D 1 53 ? 63.035 18.195 46.109 1.00 29.67 53 THR D CA 1
ATOM 5891 C C . THR D 1 53 ? 62.341 19.481 46.626 1.00 29.02 53 THR D C 1
ATOM 5892 O O . THR D 1 53 ? 62.189 20.459 45.873 1.00 28.79 53 THR D O 1
ATOM 5896 N N . THR D 1 54 ? 61.956 19.478 47.905 1.00 28.25 54 THR D N 1
ATOM 5897 C CA . THR D 1 54 ? 61.335 20.639 48.538 1.00 28.14 54 THR D CA 1
ATOM 5898 C C . THR D 1 54 ? 62.324 21.798 48.689 1.00 28.00 54 THR D C 1
ATOM 5899 O O . THR D 1 54 ? 61.977 22.934 48.428 1.00 28.30 54 THR D O 1
ATOM 5903 N N . VAL D 1 55 ? 63.550 21.514 49.114 1.00 28.14 55 VAL D N 1
ATOM 5904 C CA . VAL D 1 55 ? 64.563 22.561 49.209 1.00 28.28 55 VAL D CA 1
ATOM 5905 C C . VAL D 1 55 ? 64.892 23.113 47.816 1.00 28.36 55 VAL D C 1
ATOM 5906 O O . VAL D 1 55 ? 65.073 24.314 47.659 1.00 27.70 55 VAL D O 1
ATOM 5910 N N . VAL D 1 56 ? 64.944 22.251 46.801 1.00 27.77 56 VAL D N 1
ATOM 5911 C CA . VAL D 1 56 ? 65.249 22.721 45.450 1.00 28.61 56 VAL D CA 1
ATOM 5912 C C . VAL D 1 56 ? 64.254 23.789 44.968 1.00 28.43 56 VAL D C 1
ATOM 5913 O O . VAL D 1 56 ? 64.664 24.839 44.472 1.00 28.97 56 VAL D O 1
ATOM 5917 N N . ARG D 1 57 ? 62.968 23.509 45.145 1.00 28.45 57 ARG D N 1
ATOM 5918 C CA . ARG D 1 57 ? 61.839 24.402 44.824 1.00 29.02 57 ARG D CA 1
ATOM 5919 C C . ARG D 1 57 ? 61.873 25.754 45.567 1.00 28.60 57 ARG D C 1
ATOM 5920 O O . ARG D 1 57 ? 61.636 26.815 44.957 1.00 28.85 57 ARG D O 1
ATOM 5928 N N . LEU D 1 58 ? 62.111 25.722 46.873 1.00 27.05 58 LEU D N 1
ATOM 5929 C CA . LEU D 1 58 ? 62.196 26.961 47.640 1.00 27.92 58 LEU D CA 1
ATOM 5930 C C . LEU D 1 58 ? 63.381 27.779 47.178 1.00 27.46 58 LEU D C 1
ATOM 5931 O O . LEU D 1 58 ? 63.258 28.972 46.923 1.00 28.35 58 LEU D O 1
ATOM 5936 N N . VAL D 1 59 ? 64.538 27.139 47.119 1.00 27.12 59 VAL D N 1
ATOM 5937 C CA . VAL D 1 59 ? 65.765 27.803 46.713 1.00 26.38 59 VAL D CA 1
ATOM 5938 C C . VAL D 1 59 ? 65.601 28.412 45.324 1.00 26.08 59 VAL D C 1
ATOM 5939 O O . VAL D 1 59 ? 66.094 29.509 45.072 1.00 25.68 59 VAL D O 1
ATOM 5943 N N . ALA D 1 60 ? 64.908 27.712 44.421 1.00 25.25 60 ALA D N 1
ATOM 5944 C CA . ALA D 1 60 ? 64.731 28.233 43.071 1.00 25.05 60 ALA D CA 1
ATOM 5945 C C . ALA D 1 60 ? 63.945 29.551 43.084 1.00 25.56 60 ALA D C 1
ATOM 5946 O O . ALA D 1 60 ? 64.330 30.498 42.417 1.00 24.16 60 ALA D O 1
ATOM 5948 N N . THR D 1 61 ? 62.870 29.636 43.886 1.00 26.00 61 THR D N 1
ATOM 5949 C CA . THR D 1 61 ? 62.094 30.889 43.997 1.00 26.11 61 THR D CA 1
ATOM 5950 C C . THR D 1 61 ? 62.934 31.985 44.669 1.00 26.56 61 THR D C 1
ATOM 5951 O O . THR D 1 61 ? 62.915 33.147 44.277 1.00 26.15 61 THR D O 1
ATOM 5963 N N . CYS D 1 63 ? 66.161 32.291 44.623 1.00 28.41 63 CYS D N 1
ATOM 5964 C CA . CYS D 1 63 ? 67.091 32.701 43.569 1.00 28.64 63 CYS D CA 1
ATOM 5965 C C . CYS D 1 63 ? 66.483 33.597 42.462 1.00 29.30 63 CYS D C 1
ATOM 5966 O O . CYS D 1 63 ? 67.149 34.522 41.998 1.00 29.66 63 CYS D O 1
ATOM 5969 N N . ALA D 1 64 ? 65.268 33.293 41.992 1.00 27.82 64 ALA D N 1
ATOM 5970 C CA . ALA D 1 64 ? 64.577 34.163 41.024 1.00 26.50 64 ALA D CA 1
ATOM 5971 C C . ALA D 1 64 ? 64.290 35.576 41.572 1.00 26.11 64 ALA D C 1
ATOM 5972 O O . ALA D 1 64 ? 64.216 36.524 40.800 1.00 24.29 64 ALA D O 1
ATOM 5974 N N . ARG D 1 65 ? 64.170 35.699 42.904 1.00 25.58 65 ARG D N 1
ATOM 5975 C CA . ARG D 1 65 ? 63.922 36.980 43.587 1.00 25.47 65 ARG D CA 1
ATOM 5976 C C . ARG D 1 65 ? 65.209 37.631 44.123 1.00 25.24 65 ARG D C 1
ATOM 5977 O O . ARG D 1 65 ? 65.125 38.665 44.798 1.00 24.73 65 ARG D O 1
ATOM 5985 N N . SER D 1 66 ? 66.365 37.006 43.880 1.00 24.85 66 SER D N 1
ATOM 5986 C CA . SER D 1 66 ? 67.675 37.475 44.359 1.00 25.22 66 SER D CA 1
ATOM 5987 C C . SER D 1 66 ? 67.828 37.483 45.865 1.00 25.92 66 SER D C 1
ATOM 5988 O O . SER D 1 66 ? 68.630 38.255 46.427 1.00 28.01 66 SER D O 1
ATOM 5991 N N . VAL D 1 67 ? 67.049 36.647 46.535 1.00 25.29 67 VAL D N 1
ATOM 5992 C CA . VAL D 1 67 ? 67.149 36.535 47.962 1.00 23.98 67 VAL D CA 1
ATOM 5993 C C . VAL D 1 67 ? 68.356 35.655 48.236 1.00 24.22 67 VAL D C 1
ATOM 5994 O O . VAL D 1 67 ? 69.079 35.832 49.248 1.00 24.72 67 VAL D O 1
ATOM 5998 N N . LEU D 1 68 ? 68.570 34.668 47.360 1.00 22.57 68 LEU D N 1
ATOM 5999 C CA . LEU D 1 68 ? 69.827 33.909 47.351 1.00 23.32 68 LEU D CA 1
ATOM 6000 C C . LEU D 1 68 ? 70.537 34.097 46.031 1.00 23.74 68 LEU D C 1
ATOM 6001 O O . LEU D 1 68 ? 69.916 34.499 45.025 1.00 24.27 68 LEU D O 1
ATOM 6006 N N . THR D 1 69 ? 71.801 33.713 45.990 1.00 24.23 69 THR D N 1
ATOM 6007 C CA . THR D 1 69 ? 72.556 33.726 44.731 1.00 24.80 69 THR D CA 1
ATOM 6008 C C . THR D 1 69 ? 73.279 32.418 44.618 1.00 26.48 69 THR D C 1
ATOM 6009 O O . THR D 1 69 ? 73.963 32.002 45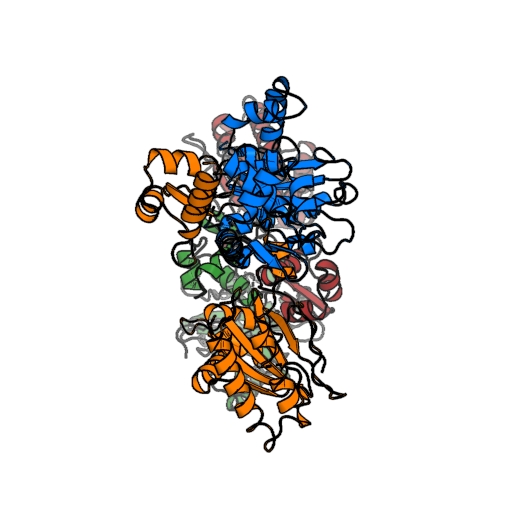.565 1.00 27.09 69 THR D O 1
ATOM 6013 N N . SER D 1 70 ? 73.124 31.770 43.464 1.00 27.34 70 SER D N 1
ATOM 6014 C CA . SER D 1 70 ? 73.874 30.577 43.162 1.00 29.28 70 SER D CA 1
ATOM 6015 C C . SER D 1 70 ? 75.301 30.924 42.739 1.00 31.23 70 SER D C 1
ATOM 6016 O O . SER D 1 70 ? 75.505 31.610 41.735 1.00 32.40 70 SER D O 1
ATOM 6019 N N . ARG D 1 71 ? 76.296 30.429 43.465 1.00 33.12 71 ARG D N 1
ATOM 6020 C CA . ARG D 1 71 ? 77.677 30.771 43.157 1.00 34.46 71 ARG D CA 1
ATOM 6021 C C . ARG D 1 71 ? 78.405 29.707 42.325 1.00 35.94 71 ARG D C 1
ATOM 6022 O O . ARG D 1 71 ? 77.969 28.548 42.238 1.00 36.27 71 ARG D O 1
ATOM 6030 N N . ALA D 1 72 ? 79.538 30.102 41.740 1.00 37.16 72 ALA D N 1
ATOM 6031 C CA . ALA D 1 72 ? 80.361 29.213 40.910 1.00 37.38 72 ALA D CA 1
ATOM 6032 C C . ALA D 1 72 ? 80.840 27.986 41.680 1.00 38.27 72 ALA D C 1
ATOM 6033 O O . ALA D 1 72 ? 80.864 26.881 41.135 1.00 37.80 72 ALA D O 1
ATOM 6035 N N . ASP D 1 73 ? 81.202 28.171 42.953 1.00 38.94 73 ASP D N 1
ATOM 6036 C CA . ASP D 1 73 ? 81.688 27.048 43.765 1.00 39.59 73 ASP D CA 1
ATOM 6037 C C . ASP D 1 73 ? 80.563 26.070 44.156 1.00 39.65 73 ASP D C 1
ATOM 6038 O O . ASP D 1 73 ? 80.731 25.283 45.098 1.00 40.31 73 ASP D O 1
ATOM 6043 N N . GLY D 1 74 ? 79.421 26.149 43.457 1.00 39.02 74 GLY D N 1
ATOM 6044 C CA . GLY D 1 74 ? 78.221 25.342 43.750 1.00 37.54 74 GLY D CA 1
ATOM 6045 C C . GLY D 1 74 ? 77.303 25.866 44.855 1.00 36.77 74 GLY D C 1
ATOM 6046 O O . GLY D 1 74 ? 76.120 25.500 44.924 1.00 37.56 74 GLY D O 1
ATOM 6047 N N . SER D 1 75 ? 77.845 26.712 45.731 1.00 34.50 75 SER D N 1
ATOM 6048 C CA . SER D 1 75 ? 77.178 27.098 46.958 1.00 32.58 75 SER D CA 1
ATOM 6049 C C . SER D 1 75 ? 76.256 28.299 46.726 1.00 30.80 75 SER D C 1
ATOM 6050 O O . SER D 1 75 ? 76.259 28.886 45.643 1.00 30.41 75 SER D O 1
ATOM 6053 N N . TYR D 1 76 ? 75.452 28.637 47.733 1.00 28.84 76 TYR D N 1
ATOM 6054 C CA . TYR D 1 76 ? 74.586 29.808 47.660 1.00 26.33 76 TYR D CA 1
ATOM 6055 C C . TYR D 1 76 ? 75.035 30.814 48.671 1.00 25.72 76 TYR D C 1
ATOM 6056 O O . TYR D 1 76 ? 75.438 30.422 49.755 1.00 24.07 76 TYR D O 1
ATOM 6065 N N . SER D 1 77 ? 74.951 32.109 48.324 1.00 23.61 77 SER D N 1
ATOM 6066 C CA . SER D 1 77 ? 75.048 33.166 49.329 1.00 22.98 77 SER D CA 1
ATOM 6067 C C . SER D 1 77 ? 73.684 33.873 49.446 1.00 22.53 77 SER D C 1
ATOM 6068 O O . SER D 1 77 ? 72.783 33.648 48.640 1.00 23.63 77 SER D O 1
ATOM 6071 N N . LEU D 1 78 ? 73.520 34.716 50.449 1.00 21.78 78 LEU D N 1
ATOM 6072 C CA . LEU D 1 78 ? 72.415 35.635 50.466 1.00 22.02 78 LEU D CA 1
ATOM 6073 C C . LEU D 1 78 ? 72.575 36.478 49.204 1.00 20.19 78 LEU D C 1
ATOM 6074 O O . LEU D 1 78 ? 73.712 36.736 48.761 1.00 21.88 78 LEU D O 1
ATOM 6079 N N . GLY D 1 79 ? 71.476 36.912 48.630 1.00 19.98 79 GLY D N 1
ATOM 6080 C CA . GLY D 1 79 ? 71.606 37.598 47.336 1.00 19.20 79 GLY D CA 1
ATOM 6081 C C . GLY D 1 79 ? 71.454 39.083 47.462 1.00 20.21 79 GLY D C 1
ATOM 6082 O O . GLY D 1 79 ? 71.179 39.605 48.564 1.00 20.22 79 GLY D O 1
ATOM 6083 N N . PRO D 1 80 ? 71.599 39.789 46.324 1.00 19.35 80 PRO D N 1
ATOM 6084 C CA . PRO D 1 80 ? 71.615 41.250 46.322 1.00 20.19 80 PRO D CA 1
ATOM 6085 C C . PRO D 1 80 ? 70.295 41.840 46.760 1.00 19.71 80 PRO D C 1
ATOM 6086 O O . PRO D 1 80 ? 70.265 43.021 47.148 1.00 20.81 80 PRO D O 1
ATOM 6090 N N . GLU D 1 81 ? 69.210 41.061 46.685 1.00 20.50 81 GLU D N 1
ATOM 6091 C CA . GLU D 1 81 ? 67.875 41.562 47.141 1.00 21.21 81 GLU D CA 1
ATOM 6092 C C . GLU D 1 81 ? 67.997 42.035 48.587 1.00 21.91 81 GLU D C 1
ATOM 6093 O O . GLU D 1 81 ? 67.405 43.031 48.987 1.00 21.56 81 GLU D O 1
ATOM 6107 N N . LEU D 1 83 ? 70.170 43.589 50.032 1.00 22.90 83 LEU D N 1
ATOM 6108 C CA . LEU D 1 83 ? 70.811 44.902 50.178 1.00 21.90 83 LEU D CA 1
ATOM 6109 C C . LEU D 1 83 ? 69.814 46.024 50.151 1.00 23.12 83 LEU D C 1
ATOM 6110 O O . LEU D 1 83 ? 70.118 47.180 50.505 1.00 22.41 83 LEU D O 1
ATOM 6115 N N . ARG D 1 84 ? 68.590 45.720 49.735 1.00 24.33 84 ARG D N 1
ATOM 6116 C CA . ARG D 1 84 ? 67.644 46.803 49.625 1.00 26.22 84 ARG D CA 1
ATOM 6117 C C . ARG D 1 84 ? 67.131 47.210 50.957 1.00 27.22 84 ARG D C 1
ATOM 6118 O O . ARG D 1 84 ? 66.303 48.141 51.028 1.00 28.22 84 ARG D O 1
ATOM 6126 N N . TRP D 1 85 ? 67.608 46.560 52.046 1.00 27.64 85 TRP D N 1
ATOM 6127 C CA . TRP D 1 85 ? 67.223 46.973 53.404 1.00 26.77 85 TRP D CA 1
ATOM 6128 C C . TRP D 1 85 ? 68.399 47.538 54.136 1.00 28.53 85 TRP D C 1
ATOM 6129 O O . TRP D 1 85 ? 68.308 47.802 55.313 1.00 29.21 85 TRP D O 1
ATOM 6140 N N . VAL D 1 86 ? 69.530 47.675 53.461 1.00 30.30 86 VAL D N 1
ATOM 6141 C CA . VAL D 1 86 ? 70.727 48.167 54.111 1.00 33.02 86 VAL D CA 1
ATOM 6142 C C . VAL D 1 86 ? 70.435 49.618 54.539 1.00 34.81 86 VAL D C 1
ATOM 6143 O O . VAL D 1 86 ? 70.723 49.973 55.681 1.00 34.49 86 VAL D O 1
ATOM 6147 N N . ARG D 1 87 ? 69.804 50.422 53.653 1.00 35.90 87 ARG D N 1
ATOM 6148 C CA . ARG D 1 87 ? 69.468 51.808 54.014 1.00 37.48 87 ARG D CA 1
ATOM 6149 C C . ARG D 1 87 ? 68.546 51.852 55.243 1.00 37.91 87 ARG D C 1
ATOM 6150 O O . ARG D 1 87 ? 68.935 52.412 56.291 1.00 37.98 87 ARG D O 1
ATOM 6158 N N . LEU D 1 88 ? 67.371 51.219 55.126 1.00 36.42 88 LEU D N 1
ATOM 6159 C CA . LEU D 1 88 ? 66.418 51.090 56.239 1.00 37.09 88 LEU D CA 1
ATOM 6160 C C . LEU D 1 88 ? 67.011 50.574 57.558 1.00 38.05 88 LEU D C 1
ATOM 6161 O O . LEU D 1 88 ? 66.692 51.114 58.626 1.00 39.24 88 LEU D O 1
ATOM 6166 N N . ALA D 1 89 ? 67.831 49.521 57.482 1.00 38.97 89 ALA D N 1
ATOM 6167 C CA . ALA D 1 89 ? 68.510 48.927 58.627 1.00 40.89 89 ALA D CA 1
ATOM 6168 C C . ALA D 1 89 ? 69.479 49.900 59.253 1.00 42.76 89 ALA D C 1
ATOM 6169 O O . ALA D 1 89 ? 69.768 49.803 60.456 1.00 42.57 89 ALA D O 1
ATOM 6171 N N . GLY D 1 90 ? 70.040 50.794 58.437 1.00 42.69 90 GLY D N 1
ATOM 6172 C CA . GLY D 1 90 ? 70.981 51.762 58.961 1.00 43.91 90 GLY D CA 1
ATOM 6173 C C . GLY D 1 90 ? 70.279 52.880 59.701 1.00 45.85 90 GLY D C 1
ATOM 6174 O O . GLY D 1 90 ? 70.792 53.401 60.714 1.00 45.32 90 GLY D O 1
ATOM 6175 N N . ARG D 1 91 ? 69.082 53.218 59.221 1.00 46.29 91 ARG D N 1
ATOM 6176 C CA . ARG D 1 91 ? 68.399 54.406 59.659 1.00 47.70 91 ARG D CA 1
ATOM 6177 C C . ARG D 1 91 ? 67.626 54.153 60.930 1.00 47.28 91 ARG D C 1
ATOM 6178 O O . ARG D 1 91 ? 67.284 55.111 61.624 1.00 47.80 91 ARG D O 1
ATOM 6186 N N . THR D 1 92 ? 67.307 52.890 61.212 1.00 46.02 92 THR D N 1
ATOM 6187 C CA . THR D 1 92 ? 66.277 52.585 62.195 1.00 44.09 92 THR D CA 1
ATOM 6188 C C . THR D 1 92 ? 66.554 51.508 63.229 1.00 43.07 92 THR D C 1
ATOM 6189 O O . THR D 1 92 ? 65.603 51.039 63.868 1.00 41.03 92 THR D O 1
ATOM 6193 N N . TRP D 1 93 ? 67.809 51.088 63.419 1.00 42.05 93 TRP D N 1
ATOM 6194 C CA . TRP D 1 93 ? 68.041 50.216 64.576 1.00 41.48 93 TRP D CA 1
ATOM 6195 C C . TRP D 1 93 ? 67.796 51.030 65.862 1.00 41.05 93 TRP D C 1
ATOM 6196 O O . TRP D 1 93 ? 68.123 52.219 65.914 1.00 41.68 93 TRP D O 1
ATOM 6207 N N . ALA D 1 94 ? 67.195 50.398 66.866 1.00 40.38 94 ALA D N 1
ATOM 6208 C CA . ALA D 1 94 ? 67.065 50.986 68.188 1.00 40.61 94 ALA D CA 1
ATOM 6209 C C . ALA D 1 94 ? 67.151 49.879 69.228 1.00 40.42 94 ALA D C 1
ATOM 6210 O O . ALA D 1 94 ? 66.658 48.756 68.995 1.00 40.40 94 ALA D O 1
ATOM 6212 N N . PRO D 1 95 ? 67.705 50.209 70.406 1.00 38.98 95 PRO D N 1
ATOM 6213 C CA . PRO D 1 95 ? 67.915 49.197 71.426 1.00 38.88 95 PRO D CA 1
ATOM 6214 C C . PRO D 1 95 ? 66.602 48.737 72.080 1.00 38.82 95 PRO D C 1
ATOM 6215 O O . PRO D 1 95 ? 65.590 49.413 71.961 1.00 39.05 95 PRO D O 1
ATOM 6219 N N . PRO D 1 96 ? 66.618 47.567 72.747 1.00 39.17 96 PRO D N 1
ATOM 6220 C CA . PRO D 1 96 ? 65.451 47.190 73.542 1.00 39.00 96 PRO D CA 1
ATOM 6221 C C . PRO D 1 96 ? 65.091 48.309 74.526 1.00 38.68 96 PRO D C 1
ATOM 6222 O O . PRO D 1 96 ? 65.971 49.083 74.939 1.00 38.28 96 PRO D O 1
ATOM 6226 N N . GLU D 1 97 ? 63.824 48.362 74.924 1.00 36.98 97 GLU D N 1
ATOM 6227 C CA . GLU D 1 97 ? 63.338 49.410 75.798 1.00 37.09 97 GLU D CA 1
ATOM 6228 C C . GLU D 1 97 ? 64.074 49.390 77.121 1.00 36.27 97 GLU D C 1
ATOM 6229 O O . GLU D 1 97 ? 64.394 50.442 77.669 1.00 35.96 97 GLU D O 1
ATOM 6235 N N . GLU D 1 98 ? 64.353 48.197 77.617 1.00 35.54 98 GLU D N 1
ATOM 6236 C CA . GLU D 1 98 ? 65.083 48.016 78.865 1.00 35.46 98 GLU D CA 1
ATOM 6237 C C . GLU D 1 98 ? 66.454 48.675 78.794 1.00 34.41 98 GLU D C 1
ATOM 6238 O O . GLU D 1 98 ? 66.956 49.223 79.789 1.00 33.84 98 GLU D O 1
ATOM 6244 N N . VAL D 1 99 ? 67.063 48.603 77.608 1.00 33.29 99 VAL D N 1
ATOM 6245 C CA . VAL D 1 99 ? 68.397 49.155 77.387 1.00 31.18 99 VAL D CA 1
ATOM 6246 C C . VAL D 1 99 ? 68.334 50.673 77.389 1.00 30.99 99 VAL D C 1
ATOM 6247 O O . VAL D 1 99 ? 69.110 51.290 78.094 1.00 31.04 99 VAL D O 1
ATOM 6251 N N . VAL D 1 100 ? 67.371 51.276 76.683 1.00 30.40 100 VAL D N 1
ATOM 6252 C CA . VAL D 1 100 ? 67.181 52.740 76.773 1.00 31.20 100 VAL D CA 1
ATOM 6253 C C . VAL D 1 100 ? 66.890 53.199 78.226 1.00 30.64 100 VAL D C 1
ATOM 6254 O O . VAL D 1 100 ? 67.419 54.223 78.662 1.00 29.31 100 VAL D O 1
ATOM 6258 N N . ASP D 1 101 ? 66.075 52.434 78.957 1.00 29.53 101 ASP D N 1
ATOM 6259 C CA . ASP D 1 101 ? 65.778 52.728 80.379 1.00 29.19 101 ASP D CA 1
ATOM 6260 C C . ASP D 1 101 ? 67.048 52.805 81.223 1.00 28.54 101 ASP D C 1
ATOM 6261 O O . ASP D 1 101 ? 67.238 53.725 82.007 1.00 28.26 101 ASP D O 1
ATOM 6266 N N . ILE D 1 102 ? 67.924 51.820 81.057 1.00 27.84 102 ILE D N 1
ATOM 6267 C CA . ILE D 1 102 ? 69.275 51.842 81.657 1.00 27.30 102 ILE D CA 1
ATOM 6268 C C . ILE D 1 102 ? 70.134 53.047 81.233 1.00 26.33 102 ILE D C 1
ATOM 6269 O O . ILE D 1 102 ? 70.775 53.687 82.068 1.00 26.23 102 ILE D O 1
ATOM 6282 N N . ARG D 1 104 ? 68.982 55.926 80.106 1.00 28.40 104 ARG D N 1
ATOM 6283 C CA . ARG D 1 104 ? 68.321 57.098 80.672 1.00 29.15 104 ARG D CA 1
ATOM 6284 C C . ARG D 1 104 ? 68.677 57.282 82.139 1.00 29.62 104 ARG D C 1
ATOM 6285 O O . ARG D 1 104 ? 68.909 58.416 82.629 1.00 29.71 104 ARG D O 1
ATOM 6293 N N . GLN D 1 105 ? 68.682 56.176 82.870 1.00 29.43 105 GLN D N 1
ATOM 6294 C CA . GLN D 1 105 ? 69.047 56.227 84.286 1.00 30.98 105 GLN D CA 1
ATOM 6295 C C . GLN D 1 105 ? 70.516 56.621 84.473 1.00 29.98 105 GLN D C 1
ATOM 6296 O O . GLN D 1 105 ? 70.863 57.381 85.395 1.00 29.79 105 GLN D O 1
ATOM 6302 N N . LEU D 1 106 ? 71.381 56.074 83.630 1.00 29.24 106 LEU D N 1
ATOM 6303 C CA . LEU D 1 106 ? 72.822 56.384 83.677 1.00 28.24 106 LEU D CA 1
ATOM 6304 C C . LEU D 1 106 ? 73.033 57.896 83.470 1.00 28.60 106 LEU D C 1
ATOM 6305 O O . LEU D 1 106 ? 73.840 58.550 84.173 1.00 28.07 106 LEU D O 1
ATOM 6310 N N . SER D 1 107 ? 72.275 58.467 82.551 1.00 27.76 107 SER D N 1
ATOM 6311 C CA . SER D 1 107 ? 72.354 59.931 82.294 1.00 28.49 107 SER D CA 1
ATOM 6312 C C . SER D 1 107 ? 71.936 60.815 83.469 1.00 30.19 107 SER D C 1
ATOM 6313 O O . SER D 1 107 ? 72.532 61.896 83.729 1.00 31.30 107 SER D O 1
ATOM 6316 N N . ALA D 1 108 ? 70.886 60.379 84.142 1.00 31.61 108 ALA D N 1
ATOM 6317 C CA . ALA D 1 108 ? 70.365 61.031 85.343 1.00 32.04 108 ALA D CA 1
ATOM 6318 C C . ALA D 1 108 ? 71.372 60.854 86.472 1.00 32.02 108 ALA D C 1
ATOM 6319 O O . ALA D 1 108 ? 71.647 61.782 87.194 1.00 30.73 108 ALA D O 1
ATOM 6321 N N . ASP D 1 109 ? 71.947 59.659 86.586 1.00 31.09 109 ASP D N 1
ATOM 6322 C CA . ASP D 1 109 ? 72.894 59.351 87.650 1.00 31.69 109 ASP D CA 1
ATOM 6323 C C . ASP D 1 109 ? 74.211 60.114 87.502 1.00 31.74 109 ASP D C 1
ATOM 6324 O O . ASP D 1 109 ? 74.899 60.347 88.485 1.00 32.47 109 ASP D O 1
ATOM 6329 N N . THR D 1 110 ? 74.599 60.461 86.280 1.00 30.97 110 THR D N 1
ATOM 6330 C CA . THR D 1 110 ? 75.920 61.046 86.084 1.00 30.27 110 THR D CA 1
ATOM 6331 C C . THR D 1 110 ? 75.838 62.531 85.721 1.00 29.20 110 THR D C 1
ATOM 6332 O O . THR D 1 110 ? 76.817 63.244 85.923 1.00 30.54 110 THR D O 1
ATOM 6336 N N . GLY D 1 111 ? 74.695 62.957 85.188 1.00 29.29 111 GLY D N 1
ATOM 6337 C CA . GLY D 1 111 ? 74.488 64.318 84.612 1.00 28.90 111 GLY D CA 1
ATOM 6338 C C . GLY D 1 111 ? 75.040 64.540 83.222 1.00 28.70 111 GLY D C 1
ATOM 6339 O O . GLY D 1 111 ? 75.075 65.701 82.690 1.00 28.15 111 GLY D O 1
ATOM 6340 N N . GLU D 1 112 ? 75.477 63.436 82.601 1.00 27.73 112 GLU D N 1
ATOM 6341 C CA . GLU D 1 112 ? 76.060 63.477 81.270 1.00 27.27 112 GLU D CA 1
ATOM 6342 C C . GLU D 1 112 ? 75.178 62.744 80.246 1.00 26.99 112 GLU D C 1
ATOM 6343 O O . GLU D 1 112 ? 74.403 61.850 80.620 1.00 26.72 112 GLU D O 1
ATOM 6349 N N . THR D 1 113 ? 75.277 63.171 78.984 1.00 26.53 113 THR D N 1
ATOM 6350 C CA . THR D 1 113 ? 74.639 62.499 77.840 1.00 26.74 113 THR D CA 1
ATOM 6351 C C . THR D 1 113 ? 75.293 61.166 77.703 1.00 26.57 113 THR D C 1
ATOM 6352 O O . THR D 1 113 ? 76.535 61.044 77.829 1.00 26.82 113 THR D O 1
ATOM 6356 N N . VAL D 1 114 ? 74.464 60.163 77.417 1.00 26.53 114 VAL D N 1
ATOM 6357 C CA . VAL D 1 114 ? 74.928 58.789 77.266 1.00 24.38 114 VAL D CA 1
ATOM 6358 C C . VAL D 1 114 ? 74.711 58.501 75.811 1.00 25.03 114 VAL D C 1
ATOM 6359 O O . VAL D 1 114 ? 73.571 58.613 75.334 1.00 24.54 114 VAL D O 1
ATOM 6363 N N . ASN D 1 115 ? 75.756 58.052 75.109 1.00 25.63 115 ASN D N 1
ATOM 6364 C CA . ASN D 1 115 ? 75.626 57.742 73.685 1.00 26.30 115 ASN D CA 1
ATOM 6365 C C . ASN D 1 115 ? 75.927 56.272 73.521 1.00 26.87 115 ASN D C 1
ATOM 6366 O O . ASN D 1 115 ? 76.882 55.792 74.131 1.00 27.90 115 ASN D O 1
ATOM 6371 N N . LEU D 1 116 ? 75.158 55.577 72.674 1.00 26.72 116 LEU D N 1
ATOM 6372 C CA . LEU D 1 116 ? 75.493 54.188 72.285 1.00 26.56 116 LEU D CA 1
ATOM 6373 C C . LEU D 1 116 ? 76.044 54.255 70.859 1.00 26.61 116 LEU D C 1
ATOM 6374 O O . LEU D 1 116 ? 75.335 54.671 69.943 1.00 25.66 116 LEU D O 1
ATOM 6379 N N . TYR D 1 117 ? 77.302 53.892 70.660 1.00 26.75 117 TYR D N 1
ATOM 6380 C CA . TYR D 1 117 ? 77.915 53.923 69.324 1.00 26.63 117 TYR D CA 1
ATOM 6381 C C . TYR D 1 117 ? 78.073 52.508 68.750 1.00 27.02 117 TYR D C 1
ATOM 6382 O O . TYR D 1 117 ? 78.326 51.571 69.488 1.00 26.69 117 TYR D O 1
ATOM 6391 N N . ILE D 1 118 ? 77.975 52.378 67.427 1.00 27.36 118 ILE D N 1
ATOM 6392 C CA . ILE D 1 118 ? 78.391 51.171 66.731 1.00 28.10 118 ILE D CA 1
ATOM 6393 C C . ILE D 1 118 ? 79.413 51.589 65.711 1.00 28.59 118 ILE D C 1
ATOM 6394 O O . ILE D 1 118 ? 79.601 52.776 65.481 1.00 28.29 118 ILE D O 1
ATOM 6399 N N . ARG D 1 119 ? 80.117 50.627 65.136 1.00 28.15 119 ARG D N 1
ATOM 6400 C CA . ARG D 1 119 ? 81.088 50.943 64.119 1.00 29.34 119 ARG D CA 1
ATOM 6401 C C . ARG D 1 119 ? 80.410 50.662 62.783 1.00 29.32 119 ARG D C 1
ATOM 6402 O O . ARG D 1 119 ? 79.634 49.727 62.688 1.00 28.76 119 ARG D O 1
ATOM 6410 N N . GLN D 1 120 ? 80.663 51.503 61.793 1.00 30.59 120 GLN D N 1
ATOM 6411 C CA . GLN D 1 120 ? 80.267 51.259 60.401 1.00 32.38 120 GLN D CA 1
ATOM 6412 C C . GLN D 1 120 ? 81.494 51.612 59.590 1.00 32.36 120 GLN D C 1
ATOM 6413 O O . GLN D 1 120 ? 81.851 52.780 59.509 1.00 33.68 120 GLN D O 1
ATOM 6416 N N . GLY D 1 121 ? 82.177 50.611 59.041 1.00 32.61 121 GLY D N 1
ATOM 6417 C CA . GLY D 1 121 ? 83.361 50.876 58.215 1.00 32.27 121 GLY D CA 1
ATOM 6418 C C . GLY D 1 121 ? 84.452 51.462 59.086 1.00 31.94 121 GLY D C 1
ATOM 6419 O O . GLY D 1 121 ? 84.732 50.932 60.165 1.00 32.11 121 GLY D O 1
ATOM 6420 N N . LEU D 1 122 ? 85.077 52.546 58.633 1.00 31.89 122 LEU D N 1
ATOM 6421 C CA . LEU D 1 122 ? 86.119 53.220 59.442 1.00 31.91 122 LEU D CA 1
ATOM 6422 C C . LEU D 1 122 ? 85.566 54.341 60.298 1.00 31.75 122 LEU D C 1
ATOM 6423 O O . LEU D 1 122 ? 86.299 55.261 60.730 1.00 32.23 122 LEU D O 1
ATOM 6428 N N . SER D 1 123 ? 84.273 54.257 60.584 1.00 31.60 123 SER D N 1
ATOM 6429 C CA . SER D 1 123 ? 83.614 55.301 61.351 1.00 30.27 123 SER D CA 1
ATOM 6430 C C . SER D 1 123 ? 82.931 54.773 62.597 1.00 30.74 123 SER D C 1
ATOM 6431 O O . SER D 1 123 ? 82.675 53.581 62.707 1.00 30.93 123 SER D O 1
ATOM 6434 N N . ARG D 1 124 ? 82.645 55.667 63.540 1.00 30.46 124 ARG D N 1
ATOM 6435 C CA . ARG D 1 124 ? 81.707 55.368 64.600 1.00 31.89 124 ARG D CA 1
ATOM 6436 C C . ARG D 1 124 ? 80.444 56.235 64.453 1.00 32.29 124 ARG D C 1
ATOM 6437 O O . ARG D 1 124 ? 80.473 57.386 63.898 1.00 30.08 124 ARG D O 1
ATOM 6445 N N . VAL D 1 125 ? 79.321 55.664 64.889 1.00 31.41 125 VAL D N 1
ATOM 6446 C CA . VAL D 1 125 ? 78.014 56.299 64.697 1.00 30.83 125 VAL D CA 1
ATOM 6447 C C . VAL D 1 125 ? 77.217 56.156 65.968 1.00 30.21 125 VAL D C 1
ATOM 6448 O O . VAL D 1 125 ? 77.161 55.081 66.521 1.00 29.20 125 VAL D O 1
ATOM 6452 N N . VAL D 1 126 ? 76.578 57.233 66.413 1.00 29.50 126 VAL D N 1
ATOM 6453 C CA . VAL D 1 126 ? 75.715 57.194 67.574 1.00 28.54 126 VAL D CA 1
ATOM 6454 C C . VAL D 1 126 ? 74.379 56.679 67.075 1.00 28.81 126 VAL D C 1
ATOM 6455 O O . VAL D 1 126 ? 73.749 57.268 66.187 1.00 28.12 126 VAL D O 1
ATOM 6459 N N . VAL D 1 127 ? 73.934 55.570 67.646 1.00 28.05 127 VAL D N 1
ATOM 6460 C CA . VAL D 1 127 ? 72.694 54.980 67.204 1.00 28.07 127 VAL D CA 1
ATOM 6461 C C . VAL D 1 127 ? 71.621 55.113 68.248 1.00 27.90 127 VAL D C 1
ATOM 6462 O O . VAL D 1 127 ? 70.444 54.889 67.961 1.00 28.04 127 VAL D O 1
ATOM 6466 N N . ALA D 1 128 ? 72.015 55.477 69.468 1.00 26.47 128 ALA D N 1
ATOM 6467 C CA . ALA D 1 128 ? 71.029 55.796 70.476 1.00 27.45 128 ALA D CA 1
ATOM 6468 C C . ALA D 1 128 ? 71.655 56.776 71.473 1.00 28.35 128 ALA D C 1
ATOM 6469 O O . ALA D 1 128 ? 72.869 56.719 71.699 1.00 27.89 128 ALA D O 1
ATOM 6471 N N . GLN D 1 129 ? 70.845 57.679 72.024 1.00 28.91 129 GLN D N 1
ATOM 6472 C CA . GLN D 1 129 ? 71.368 58.779 72.832 1.00 29.17 129 GLN D CA 1
ATOM 6473 C C . GLN D 1 129 ? 70.344 59.121 73.882 1.00 30.57 129 GLN D C 1
ATOM 6474 O O . GLN D 1 129 ? 69.139 59.156 73.588 1.00 30.59 129 GLN D O 1
ATOM 6480 N N . CYS D 1 130 ? 70.786 59.358 75.116 1.00 29.44 130 CYS D N 1
ATOM 6481 C CA . CYS D 1 130 ? 69.900 59.948 76.120 1.00 28.71 130 CYS D CA 1
ATOM 6482 C C . CYS D 1 130 ? 70.632 61.167 76.596 1.00 27.63 130 CYS D C 1
ATOM 6483 O O . CYS D 1 130 ? 71.689 61.009 77.232 1.00 27.86 130 CYS D O 1
ATOM 6486 N N . GLU D 1 131 ? 70.153 62.353 76.252 1.00 27.39 131 GLU D N 1
ATOM 6487 C CA . GLU D 1 131 ? 70.798 63.588 76.724 1.00 28.93 131 GLU D CA 1
ATOM 6488 C C . GLU D 1 131 ? 70.589 63.883 78.246 1.00 28.94 131 GLU D C 1
ATOM 6489 O O . GLU D 1 131 ? 69.537 63.613 78.806 1.00 29.10 131 GLU D O 1
ATOM 6495 N N . SER D 1 132 ? 71.556 64.518 78.905 1.00 30.13 132 SER D N 1
ATOM 6496 C CA . SER D 1 132 ? 71.298 65.007 80.259 1.00 29.71 132 SER D CA 1
ATOM 6497 C C . SER D 1 132 ? 70.526 66.324 80.181 1.00 30.02 132 SER D C 1
ATOM 6498 O O . SER D 1 132 ? 70.148 66.765 79.083 1.00 29.37 132 SER D O 1
ATOM 6501 N N . THR D 1 133 ? 70.257 66.926 81.344 1.00 29.11 133 THR D N 1
ATOM 6502 C CA . THR D 1 133 ? 69.578 68.192 81.432 1.00 28.74 133 THR D CA 1
ATOM 6503 C C . THR D 1 133 ? 70.581 69.328 81.582 1.00 27.15 133 THR D C 1
ATOM 6504 O O . THR D 1 133 ? 70.146 70.484 81.723 1.00 27.08 133 THR D O 1
ATOM 6508 N N . ALA D 1 134 ? 71.895 69.055 81.591 1.00 25.69 134 ALA D N 1
ATOM 6509 C CA . ALA D 1 134 ? 72.883 70.110 81.780 1.00 26.11 134 ALA D CA 1
ATOM 6510 C C . ALA D 1 134 ? 72.795 71.134 80.608 1.00 25.71 134 ALA D C 1
ATOM 6511 O O . ALA D 1 134 ? 72.529 70.745 79.485 1.00 25.91 134 ALA D O 1
ATOM 6513 N N . THR D 1 135 ? 72.962 72.428 80.838 1.00 24.73 135 THR D N 1
ATOM 6514 C CA . THR D 1 135 ? 72.843 73.353 79.689 1.00 24.89 135 THR D CA 1
ATOM 6515 C C . THR D 1 135 ? 74.054 73.260 78.750 1.00 25.30 135 THR D C 1
ATOM 6516 O O . THR D 1 135 ? 73.923 73.558 77.574 1.00 27.25 135 THR D O 1
ATOM 6520 N N . VAL D 1 136 ? 75.210 72.842 79.261 1.00 25.66 136 VAL D N 1
ATOM 6521 C CA . VAL D 1 136 ? 76.377 72.521 78.425 1.00 24.39 136 VAL D CA 1
ATOM 6522 C C . VAL D 1 136 ? 76.535 70.980 78.481 1.00 25.78 136 VAL D C 1
ATOM 6523 O O . VAL D 1 136 ? 76.765 70.403 79.566 1.00 25.46 136 VAL D O 1
ATOM 6527 N N . ARG D 1 137 ? 76.316 70.295 77.365 1.00 23.69 137 ARG D N 1
ATOM 6528 C CA . ARG D 1 137 ? 76.366 68.850 77.407 1.00 25.88 137 ARG D CA 1
ATOM 6529 C C . ARG D 1 137 ? 76.710 68.383 76.002 1.00 25.70 137 ARG D C 1
ATOM 6530 O O . ARG D 1 137 ? 76.725 69.206 75.092 1.00 27.16 137 ARG D O 1
ATOM 6538 N N . SER D 1 138 ? 76.963 67.085 75.807 1.00 26.56 138 SER D N 1
ATOM 6539 C CA . SER D 1 138 ? 77.141 66.556 74.450 1.00 27.60 138 SER D CA 1
ATOM 6540 C C . SER D 1 138 ? 75.813 66.418 73.760 1.00 28.46 138 SER D C 1
ATOM 6541 O O . SER D 1 138 ? 74.892 65.848 74.344 1.00 28.40 138 SER D O 1
ATOM 6544 N N . VAL D 1 139 ? 75.747 66.847 72.492 1.00 28.89 139 VAL D N 1
ATOM 6545 C CA . VAL D 1 139 ? 74.561 66.712 71.642 1.00 28.75 139 VAL D CA 1
ATOM 6546 C C . VAL D 1 139 ? 75.014 66.205 70.282 1.00 30.87 139 VAL D C 1
ATOM 6547 O O . VAL D 1 139 ? 74.497 66.617 69.240 1.00 31.71 139 VAL D O 1
ATOM 6551 N N . ILE D 1 140 ? 75.982 65.297 70.279 1.00 30.50 140 ILE D N 1
ATOM 6552 C CA . ILE D 1 140 ? 76.470 64.709 69.036 1.00 31.78 140 ILE D CA 1
ATOM 6553 C C . ILE D 1 140 ? 75.312 64.117 68.238 1.00 31.69 140 ILE D C 1
ATOM 6554 O O . ILE D 1 140 ? 74.496 63.416 68.788 1.00 32.15 140 ILE D O 1
ATOM 6559 N N . PRO D 1 141 ? 75.187 64.485 66.942 1.00 32.40 141 PRO D N 1
ATOM 6560 C CA . PRO D 1 141 ? 74.059 63.992 66.132 1.00 32.37 141 PRO D CA 1
ATOM 6561 C C . PRO D 1 141 ? 74.073 62.463 65.857 1.00 33.21 141 PRO D C 1
ATOM 6562 O O . PRO D 1 141 ? 75.133 61.875 65.673 1.00 33.09 141 PRO D O 1
ATOM 6566 N N . LEU D 1 142 ? 72.904 61.829 65.900 1.00 33.35 142 LEU D N 1
ATOM 6567 C CA . LEU D 1 142 ? 72.802 60.405 65.714 1.00 33.64 142 LEU D CA 1
ATOM 6568 C C . LEU D 1 142 ? 72.865 60.176 64.245 1.00 33.76 142 LEU D C 1
ATOM 6569 O O . LEU D 1 142 ? 72.517 61.064 63.472 1.00 32.35 142 LEU D O 1
ATOM 6574 N N . GLY D 1 143 ? 73.324 58.993 63.856 1.00 33.43 143 GLY D N 1
ATOM 6575 C CA . GLY D 1 143 ? 73.250 58.581 62.470 1.00 34.29 143 GLY D CA 1
ATOM 6576 C C . GLY D 1 143 ? 74.378 59.140 61.637 1.00 34.57 143 GLY D C 1
ATOM 6577 O O . GLY D 1 143 ? 74.481 58.830 60.461 1.00 33.95 143 GLY D O 1
ATOM 6578 N N . VAL D 1 144 ? 75.217 59.970 62.246 1.00 35.08 144 VAL D N 1
ATOM 6579 C CA . VAL D 1 144 ? 76.266 60.693 61.516 1.00 35.37 144 VAL D CA 1
ATOM 6580 C C . VAL D 1 144 ? 77.649 60.055 61.793 1.00 34.93 144 VAL D C 1
ATOM 6581 O O . VAL D 1 144 ? 78.045 59.914 62.974 1.00 34.90 144 VAL D O 1
ATOM 6585 N N . PRO D 1 145 ? 78.380 59.674 60.722 1.00 34.77 145 PRO D N 1
ATOM 6586 C CA . PRO D 1 145 ? 79.714 59.065 60.834 1.00 34.69 145 PRO D CA 1
ATOM 6587 C C . PRO D 1 145 ? 80.779 60.019 61.367 1.00 34.86 145 PRO D C 1
ATOM 6588 O O . PRO D 1 145 ? 80.908 61.134 60.877 1.00 33.88 145 PRO D O 1
ATOM 6592 N N . TYR D 1 146 ? 81.500 59.579 62.395 1.00 33.70 146 TYR D N 1
ATOM 6593 C CA . TYR D 1 146 ? 82.635 60.312 62.949 1.00 34.66 146 TYR D CA 1
ATOM 6594 C C . TYR D 1 146 ? 83.821 59.353 62.953 1.00 34.68 146 TYR D C 1
ATOM 6595 O O . TYR D 1 146 ? 83.620 58.126 62.888 1.00 35.42 146 TYR D O 1
ATOM 6604 N N . PRO D 1 147 ? 85.058 59.880 63.000 1.00 34.56 147 PRO D N 1
ATOM 6605 C CA . PRO D 1 147 ? 86.201 58.990 62.788 1.00 34.22 147 PRO D CA 1
ATOM 6606 C C . PRO D 1 147 ? 86.522 58.077 63.958 1.00 34.07 147 PRO D C 1
ATOM 6607 O O . PRO D 1 147 ? 86.360 58.472 65.104 1.00 33.87 147 PRO D O 1
ATOM 6611 N N . LEU D 1 148 ? 87.010 56.868 63.678 1.00 32.10 148 LEU D N 1
ATOM 6612 C CA . LEU D 1 148 ? 87.377 55.978 64.776 1.00 31.04 148 LEU D CA 1
ATOM 6613 C C . LEU D 1 148 ? 88.629 56.444 65.551 1.00 31.21 148 LEU D C 1
ATOM 6614 O O . LEU D 1 148 ? 88.857 56.038 66.694 1.00 30.52 148 LEU D O 1
ATOM 6619 N N . TRP D 1 149 ? 89.430 57.313 64.955 1.00 30.86 149 TRP D N 1
ATOM 6620 C CA . TRP D 1 149 ? 90.740 57.643 65.538 1.00 31.13 149 TRP D CA 1
ATOM 6621 C C . TRP D 1 149 ? 90.696 58.686 66.656 1.00 31.58 149 TRP D C 1
ATOM 6622 O O . TRP D 1 149 ? 91.729 58.965 67.294 1.00 31.24 149 TRP D O 1
ATOM 6633 N N . ALA D 1 150 ? 89.520 59.291 66.882 1.00 30.50 150 ALA D N 1
ATOM 6634 C CA . ALA D 1 150 ? 89.405 60.287 67.955 1.00 29.51 150 ALA D CA 1
ATOM 6635 C C . ALA D 1 150 ? 88.301 59.849 68.928 1.00 29.62 150 ALA D C 1
ATOM 6636 O O . ALA D 1 150 ? 87.180 59.506 68.505 1.00 29.93 150 ALA D O 1
ATOM 6638 N N . GLY D 1 151 ? 88.624 59.858 70.222 1.00 29.38 151 GLY D N 1
ATOM 6639 C CA . GLY D 1 151 ? 87.612 59.651 71.264 1.00 28.51 151 GLY D CA 1
ATOM 6640 C C . GLY D 1 151 ? 87.651 58.258 71.878 1.00 28.81 151 GLY D C 1
ATOM 6641 O O . GLY D 1 151 ? 88.189 57.300 71.293 1.00 28.68 151 GLY D O 1
ATOM 6642 N N . ALA D 1 152 ? 87.024 58.140 73.041 1.00 27.39 152 ALA D N 1
ATOM 6643 C CA . ALA D 1 152 ? 86.945 56.915 73.806 1.00 27.11 152 ALA D CA 1
ATOM 6644 C C . ALA D 1 152 ? 86.164 55.814 73.071 1.00 27.72 152 ALA D C 1
ATOM 6645 O O . ALA D 1 152 ? 86.624 54.667 73.023 1.00 28.53 152 ALA D O 1
ATOM 6647 N N . ALA D 1 153 ? 84.976 56.133 72.525 1.00 28.42 153 ALA D N 1
ATOM 6648 C CA . ALA D 1 153 ? 84.157 55.091 71.824 1.00 27.59 153 ALA D CA 1
ATOM 6649 C C . ALA D 1 153 ? 84.903 54.446 70.640 1.00 27.60 153 ALA D C 1
ATOM 6650 O O . ALA D 1 153 ? 84.806 53.225 70.392 1.00 26.11 153 ALA D O 1
ATOM 6652 N N . GLY D 1 154 ? 85.623 55.254 69.876 1.00 26.25 154 GLY D N 1
ATOM 6653 C CA . GLY D 1 154 ? 86.401 54.702 68.742 1.00 26.30 154 GLY D CA 1
ATOM 6654 C C . GLY D 1 154 ? 87.399 53.641 69.189 1.00 26.99 154 GLY D C 1
ATOM 6655 O O . GLY D 1 154 ? 87.521 52.608 68.554 1.00 25.93 154 GLY D O 1
ATOM 6656 N N . LYS D 1 155 ? 88.082 53.860 70.320 1.00 26.57 155 LYS D N 1
ATOM 6657 C CA . LYS D 1 155 ? 89.093 52.924 70.747 1.00 26.11 155 LYS D CA 1
ATOM 6658 C C . LYS D 1 155 ? 88.442 51.691 71.399 1.00 26.74 155 LYS D C 1
ATOM 6659 O O . LYS D 1 155 ? 89.021 50.616 71.403 1.00 26.03 155 LYS D O 1
ATOM 6665 N N . ILE D 1 156 ? 87.231 51.852 71.938 1.00 27.06 156 ILE D N 1
ATOM 6666 C CA . ILE D 1 156 ? 86.487 50.672 72.383 1.00 27.17 156 ILE D CA 1
ATOM 6667 C C . ILE D 1 156 ? 86.038 49.856 71.183 1.00 27.07 156 ILE D C 1
ATOM 6668 O O . ILE D 1 156 ? 86.207 48.647 71.165 1.00 28.21 156 ILE D O 1
ATOM 6673 N N . LEU D 1 157 ? 85.479 50.495 70.161 1.00 26.53 157 LEU D N 1
ATOM 6674 C CA . LEU D 1 157 ? 85.001 49.715 69.009 1.00 25.84 157 LEU D CA 1
ATOM 6675 C C . LEU D 1 157 ? 86.131 48.956 68.334 1.00 26.01 157 LEU D C 1
ATOM 6676 O O . LEU D 1 157 ? 85.898 47.874 67.760 1.00 26.37 157 LEU D O 1
ATOM 6681 N N . LEU D 1 158 ? 87.331 49.532 68.359 1.00 25.07 158 LEU D N 1
ATOM 6682 C CA . LEU D 1 158 ? 88.488 48.906 67.703 1.00 26.55 158 LEU D CA 1
ATOM 6683 C C . LEU D 1 158 ? 88.942 47.663 68.470 1.00 27.12 158 LEU D C 1
ATOM 6684 O O . LEU D 1 158 ? 89.797 46.901 67.980 1.00 27.63 158 LEU D O 1
ATOM 6689 N N . LEU D 1 159 ? 88.371 47.416 69.653 1.00 27.37 159 LEU D N 1
ATOM 6690 C CA . LEU D 1 159 ? 88.704 46.167 70.361 1.00 27.59 159 LEU D CA 1
ATOM 6691 C C . LEU D 1 159 ? 88.321 44.994 69.491 1.00 28.31 159 LEU D C 1
ATOM 6692 O O . LEU D 1 159 ? 89.004 43.992 69.499 1.00 28.05 159 LEU D O 1
ATOM 6697 N N . ALA D 1 160 ? 87.227 45.144 68.754 1.00 28.19 160 ALA D N 1
ATOM 6698 C CA . ALA D 1 160 ? 86.668 44.088 67.893 1.00 29.41 160 ALA D CA 1
ATOM 6699 C C . ALA D 1 160 ? 87.246 44.130 66.475 1.00 30.05 160 ALA D C 1
ATOM 6700 O O . ALA D 1 160 ? 86.938 43.257 65.657 1.00 30.89 160 ALA D O 1
ATOM 6702 N N . ALA D 1 161 ? 88.164 45.056 66.198 1.00 29.81 161 ALA D N 1
ATOM 6703 C CA . ALA D 1 161 ? 88.648 45.253 64.820 1.00 30.14 161 ALA D CA 1
ATOM 6704 C C . ALA D 1 161 ? 90.157 45.584 64.688 1.00 30.78 161 ALA D C 1
ATOM 6705 O O . ALA D 1 161 ? 90.514 46.640 64.126 1.00 30.67 161 ALA D O 1
ATOM 6707 N N . PRO D 1 162 ? 91.047 44.691 65.190 1.00 30.90 162 PRO D N 1
ATOM 6708 C CA . PRO D 1 162 ? 92.485 44.932 65.149 1.00 30.95 162 PRO D CA 1
ATOM 6709 C C . PRO D 1 162 ? 93.037 45.027 63.730 1.00 30.93 162 PRO D C 1
ATOM 6710 O O . PRO D 1 162 ? 94.087 45.633 63.512 1.00 30.44 162 PRO D O 1
ATOM 6714 N N . GLU D 1 163 ? 92.318 44.431 62.781 1.00 30.61 163 GLU D N 1
ATOM 6715 C CA . GLU D 1 163 ? 92.737 44.425 61.383 1.00 30.32 163 GLU D CA 1
ATOM 6716 C C . GLU D 1 163 ? 92.531 45.803 60.751 1.00 29.98 163 GLU D C 1
ATOM 6717 O O . GLU D 1 163 ? 93.058 46.068 59.688 1.00 28.85 163 GLU D O 1
ATOM 6723 N N . LEU D 1 164 ? 91.809 46.687 61.450 1.00 29.14 164 LEU D N 1
ATOM 6724 C CA . LEU D 1 164 ? 91.509 48.028 60.952 1.00 30.55 164 LEU D CA 1
ATOM 6725 C C . LEU D 1 164 ? 92.362 49.155 61.580 1.00 30.21 164 LEU D C 1
ATOM 6726 O O . LEU D 1 164 ? 92.305 50.293 61.135 1.00 29.70 164 LEU D O 1
ATOM 6731 N N . ILE D 1 165 ? 93.155 48.824 62.595 1.00 30.51 165 ILE D N 1
ATOM 6732 C CA . ILE D 1 165 ? 93.921 49.828 63.302 1.00 31.18 165 ILE D CA 1
ATOM 6733 C C . ILE D 1 165 ? 94.839 50.578 62.344 1.00 31.18 165 ILE D C 1
ATOM 6734 O O . ILE D 1 165 ? 94.856 51.801 62.369 1.00 30.75 165 ILE D O 1
ATOM 6739 N N . ASP D 1 166 ? 95.546 49.866 61.463 1.00 31.82 166 ASP D N 1
ATOM 6740 C CA . ASP D 1 166 ? 96.404 50.536 60.483 1.00 32.77 166 ASP D CA 1
ATOM 6741 C C . ASP D 1 166 ? 95.609 51.502 59.582 1.00 33.28 166 ASP D C 1
ATOM 6742 O O . ASP D 1 166 ? 95.986 52.665 59.443 1.00 33.45 166 ASP D O 1
ATOM 6747 N N . ASP D 1 167 ? 94.495 51.041 59.009 1.00 33.32 167 ASP D N 1
ATOM 6748 C CA . ASP D 1 167 ? 93.644 51.911 58.182 1.00 33.30 167 ASP D CA 1
ATOM 6749 C C . ASP D 1 167 ? 93.235 53.167 58.952 1.00 33.53 167 ASP D C 1
ATOM 6750 O O . ASP D 1 167 ? 93.289 54.291 58.419 1.00 33.44 167 ASP D O 1
ATOM 6755 N N . VAL D 1 168 ? 92.831 52.970 60.213 1.00 33.20 168 VAL D N 1
ATOM 6756 C CA . VAL D 1 168 ? 92.361 54.059 61.065 1.00 32.63 168 VAL D CA 1
ATOM 6757 C C . VAL D 1 168 ? 93.470 55.088 61.363 1.00 32.88 168 VAL D C 1
ATOM 6758 O O . VAL D 1 168 ? 93.241 56.298 61.257 1.00 32.61 168 VAL D O 1
ATOM 6762 N N . ALA D 1 169 ? 94.678 54.615 61.686 1.00 32.86 169 ALA D N 1
ATOM 6763 C CA . ALA D 1 169 ? 95.817 55.525 61.890 1.00 33.09 169 ALA D CA 1
ATOM 6764 C C . ALA D 1 169 ? 96.100 56.316 60.632 1.00 33.89 169 ALA D C 1
ATOM 6765 O O . ALA D 1 169 ? 96.355 57.515 60.715 1.00 33.51 169 ALA D O 1
ATOM 6767 N N . ALA D 1 170 ? 96.073 55.632 59.484 1.00 34.46 170 ALA D N 1
ATOM 6768 C CA . ALA D 1 170 ? 96.323 56.237 58.178 1.00 35.81 170 ALA D CA 1
ATOM 6769 C C . ALA D 1 170 ? 95.350 57.360 57.849 1.00 36.38 170 ALA D C 1
ATOM 6770 O O . ALA D 1 170 ? 95.714 58.326 57.182 1.00 36.67 170 ALA D O 1
ATOM 6772 N N . ASP D 1 171 ? 94.115 57.201 58.304 1.00 37.49 171 ASP D N 1
ATOM 6773 C CA . ASP D 1 171 ? 93.057 58.185 58.130 1.00 38.63 171 ASP D CA 1
ATOM 6774 C C . ASP D 1 171 ? 93.230 59.358 59.104 1.00 38.33 171 ASP D C 1
ATOM 6775 O O . ASP D 1 171 ? 92.641 60.425 58.903 1.00 39.29 171 ASP D O 1
ATOM 6780 N N . SER D 1 172 ? 94.013 59.174 60.169 1.00 37.55 172 SER D N 1
ATOM 6781 C CA . SER D 1 172 ? 94.085 60.186 61.232 1.00 36.65 172 SER D CA 1
ATOM 6782 C C . SER D 1 172 ? 95.036 61.314 60.884 1.00 37.44 172 SER D C 1
ATOM 6783 O O . SER D 1 172 ? 95.899 61.149 60.021 1.00 36.17 172 SER D O 1
ATOM 6786 N N . PRO D 1 173 ? 94.905 62.460 61.589 1.00 38.01 173 PRO D N 1
ATOM 6787 C CA . PRO D 1 173 ? 95.802 63.590 61.375 1.00 38.35 173 PRO D CA 1
ATOM 6788 C C . PRO D 1 173 ? 97.281 63.202 61.541 1.00 38.33 173 PRO D C 1
ATOM 6789 O O . PRO D 1 173 ? 98.107 63.602 60.725 1.00 38.48 173 PRO D O 1
ATOM 6793 N N . HIS D 1 174 ? 97.602 62.405 62.563 1.00 38.54 174 HIS D N 1
ATOM 6794 C CA . HIS D 1 174 ? 98.993 61.951 62.763 1.00 38.62 174 HIS D CA 1
ATOM 6795 C C . HIS D 1 174 ? 99.505 60.938 61.739 1.00 37.79 174 HIS D C 1
ATOM 6796 O O . HIS D 1 174 ? 100.705 60.897 61.474 1.00 38.00 174 HIS D O 1
ATOM 6803 N N . GLY D 1 175 ? 98.625 60.095 61.187 1.00 36.60 175 GLY D N 1
ATOM 6804 C CA . GLY D 1 175 ? 99.016 59.284 60.029 1.00 35.23 175 GLY D CA 1
ATOM 6805 C C . GLY D 1 175 ? 99.521 57.905 60.409 1.00 34.84 175 GLY D C 1
ATOM 6806 O O . GLY D 1 175 ? 99.479 57.548 61.596 1.00 35.08 175 GLY D O 1
ATOM 6807 N N . PRO D 1 176 ? 99.995 57.122 59.413 1.00 33.57 176 PRO D N 1
ATOM 6808 C CA . PRO D 1 176 ? 100.317 55.708 59.592 1.00 33.70 176 PRO D CA 1
ATOM 6809 C C . PRO D 1 176 ? 101.385 55.439 60.649 1.00 33.72 176 PRO D C 1
ATOM 6810 O O . PRO D 1 176 ? 101.391 54.350 61.224 1.00 33.66 176 PRO D O 1
ATOM 6814 N N . GLU D 1 177 ? 102.304 56.395 60.865 1.00 33.56 177 GLU D N 1
ATOM 6815 C CA . GLU D 1 177 ? 103.419 56.178 61.810 1.00 32.97 177 GLU D CA 1
ATOM 6816 C C . GLU D 1 177 ? 102.934 55.969 63.259 1.00 32.10 177 GLU D C 1
ATOM 6817 O O . GLU D 1 177 ? 103.633 55.359 64.070 1.00 31.37 177 GLU D O 1
ATOM 6820 N N . PHE D 1 178 ? 101.725 56.440 63.563 1.00 31.85 178 PHE D N 1
ATOM 6821 C CA . PHE D 1 178 ? 101.194 56.336 64.929 1.00 31.57 178 PHE D CA 1
ATOM 6822 C C . PHE D 1 178 ? 100.281 55.117 65.097 1.00 31.86 178 PHE D C 1
ATOM 6823 O O . PHE D 1 178 ? 99.549 55.026 66.082 1.00 30.68 178 PHE D O 1
ATOM 6831 N N . ALA D 1 179 ? 100.336 54.193 64.136 1.00 31.32 179 ALA D N 1
ATOM 6832 C CA . ALA D 1 179 ? 99.477 53.016 64.159 1.00 30.97 179 ALA D CA 1
ATOM 6833 C C . ALA D 1 179 ? 99.772 52.191 65.399 1.00 31.30 179 ALA D C 1
ATOM 6834 O O . ALA D 1 179 ? 98.853 51.798 66.097 1.00 30.52 179 ALA D O 1
ATOM 6836 N N . ASP D 1 180 ? 101.053 51.995 65.705 1.00 31.59 180 ASP D N 1
ATOM 6837 C CA . ASP D 1 180 ? 101.453 51.225 66.880 1.00 32.84 180 ASP D CA 1
ATOM 6838 C C . ASP D 1 180 ? 101.040 51.850 68.223 1.00 33.50 180 ASP D C 1
ATOM 6839 O O . ASP D 1 180 ? 100.703 51.126 69.169 1.00 33.31 180 ASP D O 1
ATOM 6844 N N . GLN D 1 181 ? 101.067 53.181 68.306 1.00 34.40 181 GLN D N 1
ATOM 6845 C CA . GLN D 1 181 ? 100.537 53.882 69.472 1.00 35.25 181 GLN D CA 1
ATOM 6846 C C . GLN D 1 181 ? 99.045 53.623 69.621 1.00 35.18 181 GLN D C 1
ATOM 6847 O O . GLN D 1 181 ? 98.567 53.362 70.726 1.00 34.99 181 GLN D O 1
ATOM 6853 N N . LEU D 1 182 ? 98.306 53.732 68.516 1.00 34.24 182 LEU D N 1
ATOM 6854 C CA . LEU D 1 182 ? 96.858 53.589 68.583 1.00 33.32 182 LEU D CA 1
ATOM 6855 C C . LEU D 1 182 ? 96.564 52.193 69.048 1.00 33.02 182 LEU D C 1
ATOM 6856 O O . LEU D 1 182 ? 95.601 51.972 69.761 1.00 32.52 182 LEU D O 1
ATOM 6861 N N . ARG D 1 183 ? 97.407 51.248 68.647 1.00 33.52 183 ARG D N 1
ATOM 6862 C CA . ARG D 1 183 ? 97.249 49.856 68.998 1.00 34.00 183 ARG D CA 1
ATOM 6863 C C . ARG D 1 183 ? 97.521 49.668 70.497 1.00 34.23 183 ARG D C 1
ATOM 6864 O O . ARG D 1 183 ? 96.759 48.982 71.177 1.00 33.47 183 ARG D O 1
ATOM 6872 N N . GLU D 1 184 ? 98.608 50.261 71.006 1.00 35.25 184 GLU D N 1
ATOM 6873 C CA . GLU D 1 184 ? 98.888 50.270 72.459 1.00 36.46 184 GLU D CA 1
ATOM 6874 C C . GLU D 1 184 ? 97.700 50.873 73.259 1.00 36.39 184 GLU D C 1
ATOM 6875 O O . GLU D 1 184 ? 97.291 50.313 74.290 1.00 36.56 184 GLU D O 1
ATOM 6878 N N . LYS D 1 185 ? 97.152 51.982 72.766 1.00 35.41 185 LYS D N 1
ATOM 6879 C CA . LYS D 1 185 ? 95.965 52.619 73.382 1.00 35.68 185 LYS D CA 1
ATOM 6880 C C . LYS D 1 185 ? 94.741 51.705 73.398 1.00 34.87 185 LYS D C 1
ATOM 6881 O O . LYS D 1 185 ? 94.006 51.641 74.389 1.00 35.23 185 LYS D O 1
ATOM 6887 N N . VAL D 1 186 ? 94.477 51.049 72.277 1.00 34.15 186 VAL D N 1
ATOM 6888 C CA . VAL D 1 186 ? 93.325 50.166 72.207 1.00 32.98 186 VAL D CA 1
ATOM 6889 C C . VAL D 1 186 ? 93.510 49.027 73.206 1.00 33.52 186 VAL D C 1
ATOM 6890 O O . VAL D 1 186 ? 92.563 48.606 73.878 1.00 32.31 186 VAL D O 1
ATOM 6894 N N . GLU D 1 187 ? 94.736 48.534 73.321 1.00 33.69 187 GLU D N 1
ATOM 6895 C CA . GLU D 1 187 ? 95.041 47.448 74.263 1.00 35.44 187 GLU D CA 1
ATOM 6896 C C . GLU D 1 187 ? 94.999 47.854 75.753 1.00 35.83 187 GLU D C 1
ATOM 6897 O O . GLU D 1 187 ? 94.588 47.046 76.607 1.00 36.53 187 GLU D O 1
ATOM 6903 N N . ASP D 1 188 ? 95.456 49.069 76.059 1.00 35.45 188 ASP D N 1
ATOM 6904 C CA . ASP D 1 188 ? 95.244 49.689 77.364 1.00 35.60 188 ASP D CA 1
ATOM 6905 C C . ASP D 1 188 ? 93.757 49.615 77.732 1.00 34.94 188 ASP D C 1
ATOM 6906 O O . ASP D 1 188 ? 93.398 49.381 78.880 1.00 35.28 188 ASP D O 1
ATOM 6911 N N . GLY D 1 189 ? 92.895 49.849 76.758 1.00 34.35 189 GLY D N 1
ATOM 6912 C CA . GLY D 1 189 ? 91.446 49.836 76.997 1.00 32.94 189 GLY D CA 1
ATOM 6913 C C . GLY D 1 189 ? 90.957 48.432 77.275 1.00 33.82 189 GLY D C 1
ATOM 6914 O O . GLY D 1 189 ? 90.098 48.207 78.144 1.00 33.37 189 GLY D O 1
ATOM 6915 N N . ARG D 1 190 ? 91.499 47.474 76.533 1.00 33.73 190 ARG D N 1
ATOM 6916 C CA . ARG D 1 190 ? 91.186 46.067 76.778 1.00 34.94 190 ARG D CA 1
ATOM 6917 C C . ARG D 1 190 ? 91.593 45.642 78.193 1.00 35.60 190 ARG D C 1
ATOM 6918 O O . ARG D 1 190 ? 90.821 44.975 78.851 1.00 35.37 190 ARG D O 1
ATOM 6926 N N . GLU D 1 191 ? 92.773 46.066 78.668 1.00 35.87 191 GLU D N 1
ATOM 6927 C CA . GLU D 1 191 ? 93.247 45.740 80.029 1.00 36.32 191 GLU D CA 1
ATOM 6928 C C . GLU D 1 191 ? 92.428 46.396 81.150 1.00 36.64 191 GLU D C 1
ATOM 6929 O O . GLU D 1 191 ? 92.111 45.740 82.151 1.00 36.86 191 GLU D O 1
ATOM 6931 N N . ARG D 1 192 ? 92.151 47.695 81.007 1.00 35.52 192 ARG D N 1
ATOM 6932 C CA . ARG D 1 192 ? 91.389 48.452 81.988 1.00 34.85 192 ARG D CA 1
ATOM 6933 C C . ARG D 1 192 ? 89.893 48.186 81.957 1.00 33.28 192 ARG D C 1
ATOM 6934 O O . ARG D 1 192 ? 89.232 48.388 82.972 1.00 32.97 192 ARG D O 1
ATOM 6942 N N . GLY D 1 193 ? 89.362 47.795 80.796 1.00 31.67 193 GLY D N 1
ATOM 6943 C CA . GLY D 1 193 ? 87.929 47.550 80.648 1.00 30.86 193 GLY D CA 1
ATOM 6944 C C . GLY D 1 193 ? 87.167 48.805 80.191 1.00 30.32 193 GLY D C 1
ATOM 6945 O O . GLY D 1 193 ? 85.950 48.787 80.064 1.00 31.13 193 GLY D O 1
ATOM 6946 N N . TYR D 1 194 ? 87.870 49.900 79.938 1.00 29.60 194 TYR D N 1
ATOM 6947 C CA . TYR D 1 194 ? 87.213 51.151 79.454 1.00 28.18 194 TYR D CA 1
ATOM 6948 C C . TYR D 1 194 ? 88.207 52.174 78.916 1.00 27.61 194 TYR D C 1
ATOM 6949 O O . TYR D 1 194 ? 89.404 52.059 79.172 1.00 26.45 194 TYR D O 1
ATOM 6958 N N . GLN D 1 195 ? 87.718 53.150 78.144 1.00 26.67 195 GLN D N 1
ATOM 6959 C CA . GLN D 1 195 ? 88.541 54.299 77.718 1.00 26.67 195 GLN D CA 1
ATOM 6960 C C . GLN D 1 195 ? 88.044 55.577 78.368 1.00 27.43 195 GLN D C 1
ATOM 6961 O O . GLN D 1 195 ? 86.838 55.802 78.516 1.00 27.19 195 GLN D O 1
ATOM 6967 N N . LEU D 1 196 ? 88.974 56.419 78.793 1.00 27.57 196 LEU D N 1
ATOM 6968 C CA . LEU D 1 196 ? 88.618 57.739 79.313 1.00 27.80 196 LEU D CA 1
ATOM 6969 C C . LEU D 1 196 ? 89.551 58.696 78.642 1.00 27.93 196 LEU D C 1
ATOM 6970 O O . LEU D 1 196 ? 90.752 58.654 78.916 1.00 26.19 196 LEU D O 1
ATOM 6975 N N . VAL D 1 197 ? 89.026 59.528 77.736 1.00 27.92 197 VAL D N 1
ATOM 6976 C CA . VAL D 1 197 ? 89.860 60.449 76.955 1.00 30.38 197 VAL D CA 1
ATOM 6977 C C . VAL D 1 197 ? 89.368 61.908 77.046 1.00 30.61 197 VAL D C 1
ATOM 6978 O O . VAL D 1 197 ? 88.172 62.170 77.173 1.00 31.44 197 VAL D O 1
ATOM 6980 N N . HIS D 1 198 ? 90.289 62.832 76.866 1.00 31.08 198 HIS D N 1
ATOM 6981 C CA . HIS D 1 198 ? 89.993 64.256 77.021 1.00 31.89 198 HIS D CA 1
ATOM 6982 C C . HIS D 1 198 ? 90.464 64.941 75.767 1.00 31.79 198 HIS D C 1
ATOM 6983 O O . HIS D 1 198 ? 91.638 64.837 75.409 1.00 31.06 198 HIS D O 1
ATOM 6990 N N . GLY D 1 199 ? 89.562 65.631 75.074 1.00 31.55 199 GLY D N 1
ATOM 6991 C CA . GLY D 1 199 ? 89.965 66.619 74.060 1.00 32.39 199 GLY D CA 1
ATOM 6992 C C . GLY D 1 199 ? 90.584 66.121 72.756 1.00 34.30 199 GLY D C 1
ATOM 6993 O O . GLY D 1 199 ? 91.252 66.887 72.048 1.00 31.86 199 GLY D O 1
ATOM 6994 N N . GLU D 1 200 ? 90.379 64.839 72.430 1.00 33.78 200 GLU D N 1
ATOM 6995 C CA . GLU D 1 200 ? 90.805 64.320 71.118 1.00 37.12 200 GLU D CA 1
ATOM 6996 C C . GLU D 1 200 ? 89.870 64.818 70.033 1.00 38.36 200 GLU D C 1
ATOM 6997 O O . GLU D 1 200 ? 90.317 65.319 69.002 1.00 40.64 200 GLU D O 1
ATOM 7003 N N . ARG D 1 201 ? 88.565 64.700 70.251 1.00 39.28 201 ARG D N 1
ATOM 7004 C CA . ARG D 1 201 ? 87.626 65.190 69.231 1.00 40.51 201 ARG D CA 1
ATOM 7005 C C . ARG D 1 201 ? 87.640 66.741 69.120 1.00 38.58 201 ARG D C 1
ATOM 7006 O O . ARG D 1 201 ? 87.961 67.337 68.080 1.00 40.84 201 ARG D O 1
ATOM 7014 N N . GLU D 1 202 ? 87.359 67.404 70.213 1.00 35.74 202 GLU D N 1
ATOM 7015 C CA . GLU D 1 202 ? 87.321 68.835 70.178 1.00 31.94 202 GLU D CA 1
ATOM 7016 C C . GLU D 1 202 ? 87.720 69.294 71.553 1.00 29.47 202 GLU D C 1
ATOM 7017 O O . GLU D 1 202 ? 87.502 68.562 72.527 1.00 26.91 202 GLU D O 1
ATOM 7023 N N . LEU D 1 203 ? 88.276 70.505 71.624 1.00 27.91 203 LEU D N 1
ATOM 7024 C CA . LEU D 1 203 ? 88.647 71.102 72.900 1.00 28.15 203 LEU D CA 1
ATOM 7025 C C . LEU D 1 203 ? 87.416 71.195 73.814 1.00 26.99 203 LEU D C 1
ATOM 7026 O O . LEU D 1 203 ? 86.373 71.624 73.337 1.00 27.39 203 LEU D O 1
ATOM 7031 N N . GLY D 1 204 ? 87.548 70.816 75.089 1.00 26.99 204 GLY D N 1
ATOM 7032 C CA . GLY D 1 204 ? 86.438 70.913 76.051 1.00 28.26 204 GLY D CA 1
ATOM 7033 C C . GLY D 1 204 ? 85.494 69.722 76.051 1.00 29.02 204 GLY D C 1
ATOM 7034 O O . GLY D 1 204 ? 84.525 69.725 76.795 1.00 31.10 204 GLY D O 1
ATOM 7035 N N . SER D 1 205 ? 85.767 68.690 75.240 1.00 27.82 205 SER D N 1
ATOM 7036 C CA . SER D 1 205 ? 84.973 67.477 75.193 1.00 29.26 205 SER D CA 1
ATOM 7037 C C . SER D 1 205 ? 85.745 66.275 75.751 1.00 29.77 205 SER D C 1
ATOM 7038 O O . SER D 1 205 ? 86.941 66.117 75.466 1.00 29.43 205 SER D O 1
ATOM 7041 N N . SER D 1 206 ? 85.067 65.417 76.536 1.00 29.11 206 SER D N 1
ATOM 7042 C CA . SER D 1 206 ? 85.676 64.201 77.083 1.00 28.36 206 SER D CA 1
ATOM 7043 C C . SER D 1 206 ? 84.686 63.077 76.919 1.00 27.85 206 SER D C 1
ATOM 7044 O O . SER D 1 206 ? 83.469 63.299 76.734 1.00 26.18 206 SER D O 1
ATOM 7047 N N . GLY D 1 207 ? 85.213 61.863 76.996 1.00 27.31 207 GLY D N 1
ATOM 7048 C CA . GLY D 1 207 ? 84.372 60.671 76.873 1.00 25.34 207 GLY D CA 1
ATOM 7049 C C . GLY D 1 207 ? 84.852 59.590 77.778 1.00 25.64 207 GLY D C 1
ATOM 7050 O O . GLY D 1 207 ? 86.066 59.393 77.919 1.00 26.04 207 GLY D O 1
ATOM 7051 N N . LEU D 1 208 ? 83.905 58.886 78.386 1.00 25.50 208 LEU D N 1
ATOM 7052 C CA . LEU D 1 208 ? 84.175 57.648 79.126 1.00 25.47 208 LEU D CA 1
ATOM 7053 C C . LEU D 1 208 ? 83.423 56.542 78.402 1.00 26.80 208 LEU D C 1
ATOM 7054 O O . LEU D 1 208 ? 82.187 56.626 78.312 1.00 26.61 208 LEU D O 1
ATOM 7059 N N . SER D 1 209 ? 84.117 55.476 77.957 1.00 26.34 209 SER D N 1
ATOM 7060 C CA . SER D 1 209 ? 83.451 54.456 77.088 1.00 26.13 209 SER D CA 1
ATOM 7061 C C . SER D 1 209 ? 83.754 53.069 77.585 1.00 26.55 209 SER D C 1
ATOM 7062 O O . SER D 1 209 ? 84.930 52.734 77.888 1.00 24.90 209 SER D O 1
ATOM 7065 N N . PHE D 1 210 ? 82.691 52.262 77.624 1.00 26.28 210 PHE D N 1
ATOM 7066 C CA . PHE D 1 210 ? 82.756 50.843 78.030 1.00 27.11 210 PHE D CA 1
ATOM 7067 C C . PHE D 1 210 ? 82.289 49.952 76.878 1.00 26.46 210 PHE D C 1
ATOM 7068 O O . PHE D 1 210 ? 81.381 50.333 76.172 1.00 26.26 210 PHE D O 1
ATOM 7076 N N . PRO D 1 211 ? 82.876 48.739 76.741 1.00 28.23 211 PRO D N 1
ATOM 7077 C CA . PRO D 1 211 ? 82.393 47.771 75.749 1.00 26.84 211 PRO D CA 1
ATOM 7078 C C . PRO D 1 211 ? 81.027 47.238 76.066 1.00 26.76 211 PRO D C 1
ATOM 7079 O O . PRO D 1 211 ? 80.700 46.976 77.251 1.00 26.86 211 PRO D O 1
ATOM 7083 N N . LEU D 1 212 ? 80.259 47.047 75.006 1.00 25.55 212 LEU D N 1
ATOM 7084 C CA . LEU D 1 212 ? 79.035 46.247 75.070 1.00 24.57 212 LEU D CA 1
ATOM 7085 C C . LEU D 1 212 ? 79.280 45.075 74.159 1.00 24.51 212 LEU D C 1
ATOM 7086 O O . LEU D 1 212 ? 79.772 45.256 73.022 1.00 24.17 212 LEU D O 1
ATOM 7091 N N . VAL D 1 213 ? 78.950 43.869 74.626 1.00 24.98 213 VAL D N 1
ATOM 7092 C CA . VAL D 1 213 ? 79.350 42.671 73.887 1.00 24.23 213 VAL D CA 1
ATOM 7093 C C . VAL D 1 213 ? 78.171 41.810 73.513 1.00 24.67 213 VAL D C 1
ATOM 7094 O O . VAL D 1 213 ? 77.128 41.902 74.164 1.00 25.14 213 VAL D O 1
ATOM 7098 N N . ASP D 1 214 ? 78.347 40.957 72.497 1.00 24.00 214 ASP D N 1
ATOM 7099 C CA . ASP D 1 214 ? 77.347 39.950 72.162 1.00 24.69 214 ASP D CA 1
ATOM 7100 C C . ASP D 1 214 ? 77.548 38.753 73.105 1.00 25.17 214 ASP D C 1
ATOM 7101 O O . ASP D 1 214 ? 78.422 38.804 74.007 1.00 23.80 214 ASP D O 1
ATOM 7106 N N . SER D 1 215 ? 76.727 37.709 72.966 1.00 22.87 215 SER D N 1
ATOM 7107 C CA . SER D 1 215 ? 76.773 36.658 73.952 1.00 23.34 215 SER D CA 1
ATOM 7108 C C . SER D 1 215 ? 78.185 36.083 74.007 1.00 22.39 215 SER D C 1
ATOM 7109 O O . SER D 1 215 ? 78.582 35.620 75.055 1.00 22.40 215 SER D O 1
ATOM 7112 N N . HIS D 1 216 ? 78.902 36.077 72.871 1.00 22.54 216 HIS D N 1
ATOM 7113 C CA . HIS D 1 216 ? 80.221 35.405 72.761 1.00 22.59 216 HIS D CA 1
ATOM 7114 C C . HIS D 1 216 ? 81.294 36.222 73.477 1.00 22.67 216 HIS D C 1
ATOM 7115 O O . HIS D 1 216 ? 82.355 35.687 73.836 1.00 22.48 216 HIS D O 1
ATOM 7122 N N . GLY D 1 217 ? 81.006 37.496 73.712 1.00 21.98 217 GLY D N 1
ATOM 7123 C CA . GLY D 1 217 ? 81.939 38.389 74.345 1.00 23.05 217 GLY D CA 1
ATOM 7124 C C . GLY D 1 217 ? 82.630 39.329 73.385 1.00 24.41 217 GLY D C 1
ATOM 7125 O O . GLY D 1 217 ? 83.499 40.055 73.789 1.00 25.13 217 GLY D O 1
ATOM 7126 N N . THR D 1 218 ? 82.230 39.329 72.122 1.00 23.42 218 THR D N 1
ATOM 7127 C CA . THR D 1 218 ? 82.773 40.210 71.133 1.00 24.14 218 THR D CA 1
ATOM 7128 C C . THR D 1 218 ? 82.133 41.610 71.236 1.00 25.48 218 THR D C 1
ATOM 7129 O O . THR D 1 218 ? 80.915 41.718 71.423 1.00 24.52 218 THR D O 1
ATOM 7133 N N . VAL D 1 219 ? 82.954 42.664 71.110 1.00 25.10 219 VAL D N 1
ATOM 7134 C CA . VAL D 1 219 ? 82.461 44.044 71.291 1.00 25.98 219 VAL D CA 1
ATOM 7135 C C . VAL D 1 219 ? 81.594 44.439 70.107 1.00 26.53 219 VAL D C 1
ATOM 7136 O O . VAL D 1 219 ? 82.077 44.408 68.951 1.00 26.64 219 VAL D O 1
ATOM 7140 N N . VAL D 1 220 ? 80.309 44.753 70.354 1.00 25.57 220 VAL D N 1
ATOM 7141 C CA . VAL D 1 220 ? 79.410 45.156 69.249 1.00 25.57 220 VAL D CA 1
ATOM 7142 C C . VAL D 1 220 ? 78.992 46.630 69.338 1.00 25.06 220 VAL D C 1
ATOM 7143 O O . VAL D 1 220 ? 78.485 47.179 68.363 1.00 24.83 220 VAL D O 1
ATOM 7147 N N . ALA D 1 221 ? 79.200 47.257 70.498 1.00 24.73 221 ALA D N 1
ATOM 7148 C CA . ALA D 1 221 ? 78.828 48.624 70.702 1.00 24.73 221 ALA D CA 1
ATOM 7149 C C . ALA D 1 221 ? 79.674 49.241 71.814 1.00 24.94 221 ALA D C 1
ATOM 7150 O O . ALA D 1 221 ? 80.404 48.527 72.489 1.00 26.12 221 ALA D O 1
ATOM 7152 N N . ALA D 1 222 ? 79.610 50.570 71.963 1.00 24.92 222 ALA D N 1
ATOM 7153 C CA . ALA D 1 222 ? 80.413 51.275 72.969 1.00 26.59 222 ALA D CA 1
ATOM 7154 C C . ALA D 1 222 ? 79.447 52.152 73.728 1.00 27.71 222 ALA D C 1
ATOM 7155 O O . ALA D 1 222 ? 78.858 53.045 73.145 1.00 29.64 222 ALA D O 1
ATOM 7157 N N . LEU D 1 223 ? 79.248 51.868 75.016 1.00 27.69 223 LEU D N 1
ATOM 7158 C CA . LEU D 1 223 ? 78.390 52.677 75.854 1.00 28.38 223 LEU D CA 1
ATOM 7159 C C . LEU D 1 223 ? 79.212 53.821 76.403 1.00 27.69 223 LEU D C 1
ATOM 7160 O O . LEU D 1 223 ? 80.227 53.593 77.085 1.00 26.93 223 LEU D O 1
ATOM 7165 N N . THR D 1 224 ? 78.762 55.046 76.155 1.00 27.77 224 THR D N 1
ATOM 7166 C CA . THR D 1 224 ? 79.693 56.182 76.269 1.00 27.87 224 THR D CA 1
ATOM 7167 C C . THR D 1 224 ? 79.067 57.394 76.959 1.00 28.40 224 THR D C 1
ATOM 7168 O O . THR D 1 224 ? 78.030 57.875 76.532 1.00 27.43 224 THR D O 1
ATOM 7172 N N . LEU D 1 225 ? 79.728 57.898 77.994 1.00 27.96 225 LEU D N 1
ATOM 7173 C CA . LEU D 1 225 ? 79.369 59.215 78.543 1.00 28.32 225 LEU D CA 1
ATOM 7174 C C . LEU D 1 225 ? 80.151 60.250 77.778 1.00 28.60 225 LEU D C 1
ATOM 7175 O O . LEU D 1 225 ? 81.354 60.077 77.599 1.00 29.29 225 LEU D O 1
ATOM 7180 N N . GLY D 1 226 ? 79.515 61.331 77.335 1.00 28.80 226 GLY D N 1
ATOM 7181 C CA . GLY D 1 226 ? 80.271 62.405 76.611 1.00 28.50 226 GLY D CA 1
ATOM 7182 C C . GLY D 1 226 ? 79.858 63.725 77.264 1.00 29.11 226 GLY D C 1
ATOM 7183 O O . GLY D 1 226 ? 78.689 63.927 77.592 1.00 29.27 226 GLY D O 1
ATOM 7184 N N . GLY D 1 227 ? 80.791 64.642 77.429 1.00 28.62 227 GLY D N 1
ATOM 7185 C CA . GLY D 1 227 ? 80.439 65.893 78.149 1.00 27.92 227 GLY D CA 1
ATOM 7186 C C . GLY D 1 227 ? 81.639 66.774 78.307 1.00 27.14 227 GLY D C 1
ATOM 7187 O O . GLY D 1 227 ? 82.726 66.446 77.782 1.00 26.57 227 GLY D O 1
ATOM 7188 N N . PRO D 1 228 ? 81.446 67.935 78.968 1.00 26.94 228 PRO D N 1
ATOM 7189 C CA . PRO D 1 228 ? 82.540 68.865 79.063 1.00 26.43 228 PRO D CA 1
ATOM 7190 C C . PRO D 1 228 ? 83.615 68.344 79.996 1.00 27.11 228 PRO D C 1
ATOM 7191 O O . PRO D 1 228 ? 83.322 67.796 81.066 1.00 26.27 228 PRO D O 1
ATOM 7195 N N . THR D 1 229 ? 84.865 68.513 79.577 1.00 25.87 229 THR D N 1
ATOM 7196 C CA . THR D 1 229 ? 85.995 68.002 80.333 1.00 26.30 229 THR D CA 1
ATOM 7197 C C . THR D 1 229 ? 86.042 68.503 81.770 1.00 26.36 229 THR D C 1
ATOM 7198 O O . THR D 1 229 ? 86.542 67.799 82.662 1.00 26.30 229 THR D O 1
ATOM 7202 N N . GLY D 1 230 ? 85.557 69.720 81.991 1.00 24.11 230 GLY D N 1
ATOM 7203 C CA . GLY D 1 230 ? 85.500 70.258 83.351 1.00 25.91 230 GLY D CA 1
ATOM 7204 C C . GLY D 1 230 ? 84.636 69.448 84.312 1.00 26.96 230 GLY D C 1
ATOM 7205 O O . GLY D 1 230 ? 84.751 69.643 85.504 1.00 25.38 230 GLY D O 1
ATOM 7206 N N . ARG D 1 231 ? 83.727 68.597 83.804 1.00 26.27 231 ARG D N 1
ATOM 7207 C CA . ARG D 1 231 ? 82.996 67.671 84.671 1.00 27.88 231 ARG D CA 1
ATOM 7208 C C . ARG D 1 231 ? 83.651 66.263 84.818 1.00 28.54 231 ARG D C 1
ATOM 7209 O O . ARG D 1 231 ? 83.277 65.492 85.686 1.00 29.78 231 ARG D O 1
ATOM 7217 N N . PHE D 1 232 ? 84.670 65.964 84.024 1.00 30.14 232 PHE D N 1
ATOM 7218 C CA . PHE D 1 232 ? 85.289 64.643 84.073 1.00 31.24 232 PHE D CA 1
ATOM 7219 C C . PHE D 1 232 ? 86.551 64.730 84.858 1.00 31.72 232 PHE D C 1
ATOM 7220 O O . PHE D 1 232 ? 87.631 64.395 84.358 1.00 32.04 232 PHE D O 1
ATOM 7228 N N . THR D 1 233 ? 86.412 65.194 86.090 1.00 31.83 233 THR D N 1
ATOM 7229 C CA . THR D 1 233 ? 87.538 65.463 86.934 1.00 33.27 233 THR D CA 1
ATOM 7230 C C . THR D 1 233 ? 87.897 64.260 87.797 1.00 33.75 233 THR D C 1
ATOM 7231 O O . THR D 1 233 ? 87.134 63.318 87.874 1.00 32.99 233 THR D O 1
ATOM 7235 N N . GLU D 1 234 ? 89.006 64.379 88.535 1.00 34.29 234 GLU D N 1
ATOM 7236 C CA . GLU D 1 234 ? 89.453 63.332 89.488 1.00 35.10 234 GLU D CA 1
ATOM 7237 C C . GLU D 1 234 ? 88.370 62.986 90.517 1.00 34.51 234 GLU D C 1
ATOM 7238 O O . GLU D 1 234 ? 88.196 61.827 90.858 1.00 35.01 234 GLU D O 1
ATOM 7240 N N . ASP D 1 235 ? 87.669 63.993 91.031 1.00 33.37 235 ASP D N 1
ATOM 7241 C CA . ASP D 1 235 ? 86.616 63.745 92.022 1.00 32.85 235 ASP D CA 1
ATOM 7242 C C . ASP D 1 235 ? 85.338 63.129 91.470 1.00 32.77 235 ASP D C 1
ATOM 7243 O O . ASP D 1 235 ? 84.634 62.451 92.210 1.00 32.22 235 ASP D O 1
ATOM 7245 N N . ARG D 1 236 ? 85.051 63.323 90.173 1.00 31.18 236 ARG D N 1
ATOM 7246 C CA . ARG D 1 236 ? 83.780 62.845 89.593 1.00 31.73 236 ARG D CA 1
ATOM 7247 C C . ARG D 1 236 ? 83.899 61.548 88.814 1.00 30.04 236 ARG D C 1
ATOM 7248 O O . ARG D 1 236 ? 82.951 60.784 88.785 1.00 29.78 236 ARG D O 1
ATOM 7256 N N . THR D 1 237 ? 85.055 61.301 88.194 1.00 29.44 237 THR D N 1
ATOM 7257 C CA . THR D 1 237 ? 85.164 60.182 87.278 1.00 30.06 237 THR D CA 1
ATOM 7258 C C . THR D 1 237 ? 85.043 58.810 87.962 1.00 28.82 237 THR D C 1
ATOM 7259 O O . THR D 1 237 ? 84.499 57.885 87.346 1.00 29.30 237 THR D O 1
ATOM 7263 N N . PRO D 1 238 ? 85.541 58.650 89.215 1.00 27.06 238 PRO D N 1
ATOM 7264 C CA . PRO D 1 238 ? 85.336 57.305 89.788 1.00 26.19 238 PRO D CA 1
ATOM 7265 C C . PRO D 1 238 ? 83.864 56.896 89.813 1.00 27.12 238 PRO D C 1
ATOM 7266 O O . PRO D 1 238 ? 83.583 55.719 89.571 1.00 25.97 238 PRO D O 1
ATOM 7270 N N . HIS D 1 239 ? 82.960 57.859 90.096 1.00 27.49 239 HIS D N 1
ATOM 7271 C CA . HIS D 1 239 ? 81.499 57.637 90.133 1.00 28.76 239 HIS D CA 1
ATOM 7272 C C . HIS D 1 239 ? 80.951 57.398 88.728 1.00 28.14 239 HIS D C 1
ATOM 7273 O O . HIS D 1 239 ? 80.087 56.545 88.547 1.00 27.35 239 HIS D O 1
ATOM 7280 N N . TYR D 1 240 ? 81.459 58.158 87.749 1.00 27.43 240 TYR D N 1
ATOM 7281 C CA . TYR D 1 240 ? 81.083 57.977 86.350 1.00 26.36 240 TYR D CA 1
ATOM 7282 C C . TYR D 1 240 ? 81.404 56.555 85.947 1.00 27.69 240 TYR D C 1
ATOM 7283 O O . TYR D 1 240 ? 80.586 55.879 85.276 1.00 27.33 240 TYR D O 1
ATOM 7292 N N . ILE D 1 241 ? 82.626 56.135 86.276 1.00 27.53 241 ILE D N 1
ATOM 7293 C CA . ILE D 1 241 ? 83.117 54.789 85.976 1.00 27.38 241 ILE D CA 1
ATOM 7294 C C . ILE D 1 241 ? 82.264 53.726 86.654 1.00 27.70 241 ILE D C 1
ATOM 7295 O O . ILE D 1 241 ? 81.842 52.775 85.992 1.00 28.12 241 ILE D O 1
ATOM 7300 N N . GLU D 1 242 ? 81.960 53.886 87.937 1.00 28.56 242 GLU D N 1
ATOM 7301 C CA . GLU D 1 242 ? 81.181 52.846 88.602 1.00 29.05 242 GLU D CA 1
ATOM 7302 C C . GLU D 1 242 ? 79.754 52.723 88.035 1.00 29.14 242 GLU D C 1
ATOM 7303 O O . GLU D 1 242 ? 79.231 51.613 87.910 1.00 29.32 242 GLU D O 1
ATOM 7309 N N . CYS D 1 243 ? 79.151 53.844 87.619 1.00 28.53 243 CYS D N 1
ATOM 7310 C CA . CYS D 1 243 ? 77.785 53.834 87.122 1.00 28.11 243 CYS D CA 1
ATOM 7311 C C . CYS D 1 243 ? 77.775 53.300 85.691 1.00 27.33 243 CYS D C 1
ATOM 7312 O O . CYS D 1 243 ? 76.881 52.533 85.294 1.00 25.85 243 CYS D O 1
ATOM 7315 N N . THR D 1 244 ? 78.764 53.722 84.902 1.00 27.16 244 THR D N 1
ATOM 7316 C CA . THR D 1 244 ? 78.852 53.258 83.486 1.00 26.79 244 THR D CA 1
ATOM 7317 C C . THR D 1 244 ? 79.199 51.775 83.405 1.00 27.48 244 THR D C 1
ATOM 7318 O O . THR D 1 244 ? 78.706 51.051 82.490 1.00 27.22 244 THR D O 1
ATOM 7322 N N . ARG D 1 245 ? 80.092 51.334 84.288 1.00 26.35 245 ARG D N 1
ATOM 7323 C CA . ARG D 1 245 ? 80.486 49.934 84.334 1.00 27.23 245 ARG D CA 1
ATOM 7324 C C . ARG D 1 245 ? 79.270 49.029 84.563 1.00 27.56 245 ARG D C 1
ATOM 7325 O O . ARG D 1 245 ? 79.118 47.994 83.935 1.00 27.00 245 ARG D O 1
ATOM 7333 N N . ALA D 1 246 ? 78.427 49.416 85.494 1.00 28.90 246 ALA D N 1
ATOM 7334 C CA . ALA D 1 246 ? 77.293 48.573 85.886 1.00 29.24 246 ALA D CA 1
ATOM 7335 C C . ALA D 1 246 ? 76.257 48.613 84.758 1.00 29.12 246 ALA D C 1
ATOM 7336 O O . ALA D 1 246 ? 75.632 47.613 84.455 1.00 27.08 246 ALA D O 1
ATOM 7338 N N . ALA D 1 247 ? 76.060 49.786 84.166 1.00 27.52 247 ALA D N 1
ATOM 7339 C CA . ALA D 1 247 ? 75.109 49.921 83.070 1.00 28.77 247 ALA D CA 1
ATOM 7340 C C . ALA D 1 247 ? 75.512 49.060 81.895 1.00 28.00 247 ALA D C 1
ATOM 7341 O O . ALA D 1 247 ? 74.646 48.430 81.293 1.00 29.11 247 ALA D O 1
ATOM 7343 N N . ALA D 1 248 ? 76.808 49.045 81.565 1.00 27.09 248 ALA D N 1
ATOM 7344 C CA . ALA D 1 248 ? 77.314 48.233 80.452 1.00 28.39 248 ALA D CA 1
ATOM 7345 C C . ALA D 1 248 ? 77.097 46.717 80.730 1.00 28.22 248 ALA D C 1
ATOM 7346 O O . ALA D 1 248 ? 76.632 45.994 79.869 1.00 29.85 248 ALA D O 1
ATOM 7348 N N . GLU D 1 249 ? 77.461 46.259 81.922 1.00 28.10 249 GLU D N 1
ATOM 7349 C CA . GLU D 1 249 ? 77.203 44.879 82.353 1.00 29.71 249 GLU D CA 1
ATOM 7350 C C . GLU D 1 249 ? 75.738 44.532 82.199 1.00 29.17 249 GLU D C 1
ATOM 7351 O O . GLU D 1 249 ? 75.391 43.448 81.704 1.00 30.52 249 GLU D O 1
ATOM 7357 N N . GLU D 1 250 ? 74.868 45.436 82.644 1.00 27.75 250 GLU D N 1
ATOM 7358 C CA . GLU D 1 250 ? 73.439 45.179 82.579 1.00 28.46 250 GLU D CA 1
ATOM 7359 C C . GLU D 1 250 ? 72.927 45.132 81.147 1.00 27.67 250 GLU D C 1
ATOM 7360 O O . GLU D 1 250 ? 72.075 44.350 80.842 1.00 26.89 250 GLU D O 1
ATOM 7366 N N . ILE D 1 251 ? 73.462 45.975 80.268 1.00 26.41 251 ILE D N 1
ATOM 7367 C CA . ILE D 1 251 ? 73.036 46.006 78.868 1.00 26.10 251 ILE D CA 1
ATOM 7368 C C . ILE D 1 251 ? 73.506 44.786 78.102 1.00 26.00 251 ILE D C 1
ATOM 7369 O O . ILE D 1 251 ? 72.726 44.185 77.338 1.00 25.73 251 ILE D O 1
ATOM 7374 N N . SER D 1 252 ? 74.791 44.437 78.250 1.00 25.86 252 SER D N 1
ATOM 7375 C CA . SER D 1 252 ? 75.328 43.199 77.697 1.00 25.85 252 SER D CA 1
ATOM 7376 C C . SER D 1 252 ? 74.588 41.938 78.122 1.00 26.80 252 SER D C 1
ATOM 7377 O O . SER D 1 252 ? 74.397 41.005 77.299 1.00 26.09 252 SER D O 1
ATOM 7380 N N . ALA D 1 253 ? 74.199 41.878 79.391 1.00 25.95 253 ALA D N 1
ATOM 7381 C CA . ALA D 1 253 ? 73.421 40.732 79.887 1.00 26.84 253 ALA D CA 1
ATOM 7382 C C . ALA D 1 253 ? 72.041 40.652 79.256 1.00 27.25 253 ALA D C 1
ATOM 7383 O O . ALA D 1 253 ? 71.523 39.539 79.035 1.00 26.63 253 ALA D O 1
ATOM 7385 N N . ILE D 1 254 ? 71.418 41.811 79.015 1.00 27.45 254 ILE D N 1
ATOM 7386 C CA . ILE D 1 254 ? 70.151 41.875 78.245 1.00 27.67 254 ILE D CA 1
ATOM 7387 C C . ILE D 1 254 ? 70.371 41.466 76.788 1.00 28.62 254 ILE D C 1
ATOM 7388 O O . ILE D 1 254 ? 69.616 40.652 76.242 1.00 25.97 254 ILE D O 1
ATOM 7393 N N . GLY D 1 255 ? 71.386 42.055 76.159 1.00 28.44 255 GLY D N 1
ATOM 7394 C CA . GLY D 1 255 ? 71.783 41.658 74.802 1.00 31.34 255 GLY D CA 1
ATOM 7395 C C . GLY D 1 255 ? 71.323 42.691 73.774 1.00 32.40 255 GLY D C 1
ATOM 7396 O O . GLY D 1 255 ? 70.394 43.428 74.044 1.00 33.84 255 GLY D O 1
ATOM 7397 N N . LEU D 1 256 ? 71.987 42.745 72.623 1.00 32.50 256 LEU D N 1
ATOM 7398 C CA . LEU D 1 256 ? 71.673 43.672 71.546 1.00 34.04 256 LEU D CA 1
ATOM 7399 C C . LEU D 1 256 ? 71.606 42.899 70.231 1.00 35.02 256 LEU D C 1
ATOM 7400 O O . LEU D 1 256 ? 72.429 43.109 69.346 1.00 33.41 256 LEU D O 1
ATOM 7405 N N . PRO D 1 257 ? 70.607 42.008 70.086 1.00 37.22 257 PRO D N 1
ATOM 7406 C CA . PRO D 1 257 ? 70.665 40.922 69.109 1.00 38.67 257 PRO D CA 1
ATOM 7407 C C . PRO D 1 257 ? 70.764 41.407 67.647 1.00 39.33 257 PRO D C 1
ATOM 7408 O O . PRO D 1 257 ? 71.382 40.717 66.787 1.00 40.76 257 PRO D O 1
ATOM 7412 N N . GLY D 1 258 ? 70.131 42.545 67.366 1.00 39.63 258 GLY D N 1
ATOM 7413 C CA . GLY D 1 258 ? 70.161 43.106 66.018 1.00 41.30 258 GLY D CA 1
ATOM 7414 C C . GLY D 1 258 ? 71.529 43.608 65.544 1.00 42.61 258 GLY D C 1
ATOM 7415 O O . GLY D 1 258 ? 71.647 44.031 64.383 1.00 43.14 258 GLY D O 1
ATOM 7416 N N . LEU D 1 259 ? 72.551 43.528 66.408 1.00 42.49 259 LEU D N 1
ATOM 7417 C CA . LEU D 1 259 ? 73.945 43.935 66.094 1.00 43.48 259 LEU D CA 1
ATOM 7418 C C . LEU D 1 259 ? 74.923 42.755 65.956 1.00 45.83 259 LEU D C 1
ATOM 7419 O O . LEU D 1 259 ? 75.992 42.908 65.354 1.00 46.43 259 LEU D O 1
ATOM 7424 N N . ASP D 1 260 ? 74.493 41.578 66.437 1.00 47.59 260 ASP D N 1
ATOM 7425 C CA . ASP D 1 260 ? 75.311 40.604 67.266 1.00 48.11 260 ASP D CA 1
ATOM 7426 C C . ASP D 1 260 ? 76.705 40.152 66.790 1.00 49.07 260 ASP D C 1
#

Sequence (982 aa):
GVRSVTRVIDLLELFDAAHPTRSLKELVEGTKLPKTTVVRLVATCARSVLTSRADGSYSLGPELRWVRRLAGRTWAPPEEVVDIRQLSADTGETVNLLYIRQGLSRVVVAQCESTATVRSVIPLLGVPYPLWAGAAGKILLLAAPELIDDVAADSPHGPEFADQLREKVEDGRRERRGYQLVHGERELGSSGLSFPLVDSHGTVVAALTLGGPTTGRFTEDRTPHYIECTRAAAEEISAIGLPGLAGVRSVTRVIDLLELFDAAHPTRSLKELVEGTKLPKTTVVRLVATCARSVLTSRADGSYSLGPELRWVRLAGRTWAPPEEVVDIRQLSADTGETVNLYIRQGLSRVVVAQCESTATVRSVIPLGVPYPLWAGAAGKILLLAAPELIDDVAADSPHGPEFADQLREKVEDGRERGYQLVHGERELGSSGLSFPLVDSHGTVVAALTLGGPTGRFTEDRTPHHYIECTRAAAEEISAIGLPGLDTDSAEKPAVADAGVRSVTRVIDLLELFDAAHPTRSLKELVEGTKLPKTTVVRLVATCARSVLTSRADGSYSLGPELRWVRLAGRTWAPPEEVVDIRQLSADTGETVNLYIRQGLSSRVVVAQCESTATVRSVIPLGVPYPLWAGAAGKILLLAAPELIDDDVAADSPHGPEFADQLREKVEDGRERRGYQLVHGERELGSSGLSFPLVDSHGTVVAALTLGGPTGRFTEDRTPHYIECTRAAAEEISAIGLPGLDSAEKPAVADAGVRSVTRVIDLLELFDAAHPTRSLKELVEGTKLPKTTVVRLVATCARSVLTSRADGSYSLGPELRWVRLAGRTWAPPEEVVDIRQLSADTGETVNLYIRQGLSRVVVAQCESTATVRSVIPLGVPYPLWAGAAGKILLLAAPELIDDVAADSPHGPEFADQLREKVEDGRERGYQLVHGERELGSSGLSFPLVDSHGTVVAALTLGGPTGRFTEDRTPHYIECTRAAAEEISAIGLPGLD

InterPro domains:
  IPR005471 Transcription regulator IclR, N-terminal [PF09339] (21-68)
  IPR005471 Transcription regulator IclR, N-terminal [PS51077] (19-80)
  IPR005471 Transcription regulator IclR, N-terminal [SM00346] (19-108)
  IPR014757 Transcription regulator IclR, C-terminal [PF01614] (102-253)
  IPR014757 Transcription regulator IclR, C-terminal [PS51078] (81-257)
  IPR029016 GAF-like domain superfamily [G3DSA:3.30.450.40] (84-260)
  IPR036388 Winged helix-like DNA-binding domain superfamily [G3DSA:1.10.10.10] (1-79)
  IPR036390 Winged helix DNA-binding domain superfamily [SSF46785] (19-85)
  IPR050707 HTH-type Transcriptional Regulators in Metabolic Pathways [PTHR30136] (9-253)

Radius of gyration: 35.47 Å; Cα contacts (8 Å, |Δi|>4): 1916; chains: 4; bounding box: 94×81×87 Å

Nearest PDB structures (foldseek):
  2o0y-assembly2_D  TM=7.085E-01  e=2.999E-45  Rhodococcus sp. (in: high G+C Gram-positive bacteria)
  8ejv-assembly1_A  TM=7.061E-01  e=1.210E-16  Pseudomonas putida KT2440
  5y6i-assembly1_A  TM=5.235E-01  e=8.320E-16  Pseudomonas aeruginosa
  3mq0-assembly1_A  TM=5.448E-01  e=1.110E-14  Agrobacterium tumefaciens
  3bjn-assembly1_A  TM=8.339E-01  e=2.979E-11  Vibrio cholerae O1 biovar El Tor str. N16961

B-factor: mean 31.46, std 7.5, range [11.44, 69.36]

Solvent-accessible surface area: 43232 Å² total

=== Feature glossary ===
Annotated list of the representations used here:

Nearest PDB structures. The Foldseek neighbor list gives the closest experimentally determined structures in the PDB, ranked by structural alignment. TM-score near 1 means near-identical fold; near 0.3 means only rough topology match. This is how one finds what a novel AlphaFold prediction most resembles in the solved-structure universe.

Foldseek 3Di. Foldseek's 3Di representation compresses backbone geometry into a per-residue letter drawn from a learned twenty-state alphabet. It captures the tertiary interaction pattern around each residue — which residues are packed against it in space, regardless of where they are in sequence.

Radius of gyration, Cα contacts, bounding box. Radius of gyration (Rg) is the root-mean-square distance of Cα atoms from their centroid — a single number for overall size and compactness. A globular domain of N residues has Rg ≈ 2.2·N^0.38 Å; an extended or disordered chain has a much larger Rg. The Cα contact count is the number of residue pairs whose Cα atoms are within 8 Å and are more than four positions apart in sequence — a standard proxy for tertiary packing density. The bounding box is the smallest axis-aligned box enclosing all Cα atoms.

InterPro / GO / CATH / organism. The annotation block draws on four external resources. InterPro: which protein families and domains the sequence belongs to. GO: standardized terms for what the protein does, what process it participates in, and where in the cell it acts. CATH: which structural fold it has in the CATH hierarchy. Organism: the species of origin.

mmCIF coordinates. The mmCIF block holds the 3D Cartesian coordinates of each backbone atom (N, Cα, C, O) in ångströms. mmCIF is the PDB's canonical archive format — a tagged-loop text representation of the atomic model.

pLDDT. pLDDT is the predicted lDDT-Cα score: AlphaFold's confidence that the local environment of each residue (all inter-atomic distances within 15 Å) is correctly placed. It is a per-residue number between 0 and 100, with higher meaning more reliable.

Backbone torsions (φ/ψ). φ (phi) and ψ (psi) are the two rotatable backbone dihedrals per residue: φ is the C(i-1)–N–Cα–C torsion, ψ is the N–Cα–C–N(i+1) torsion, both in degrees on (−180°, 180°]. α-helical residues cluster near (−60°, −45°); β-strand residues near (−120°, +130°). A Ramachandran plot is simply a scatter of (φ, ψ) for every residue.

B-factor. For experimental (PDB) structures, the B-factor (temperature factor) quantifies the positional spread of each atom in the crystal — a combination of thermal vibration and static disorder — in units of Å². High B-factors mark flexible loops or poorly resolved regions; low B-factors mark the rigid, well-ordered core.

Secondary structure (3-state, P-SEA). SS3 is a coarse helix/strand/coil call (letters a/b/c) made by the P-SEA algorithm from inter-Cα distances and dihedrals. It is less detailed than DSSP but needs only Cα positions.

Predicted aligned error. Predicted aligned error is AlphaFold's pairwise confidence. Unlike pLDDT (per-residue), PAE is per-residue-pair and captures whether two parts of the structure are correctly placed relative to each other. Units are ångströms of expected positional error.

Solvent-accessible surface area. Solvent-accessible surface area (SASA) is the area in Å² traced out by the centre of a 1.4 Å probe sphere (a water molecule) rolled over the protein's van der Waals surface (Shrake–Rupley / Lee–Richards construction). Buried residues have near-zero SASA; fully exposed residues can exceed 200 Å². The total SASA scales roughly with the number of surface residues.

Secondary structure (8-state, DSSP). The SS8 string is DSSP's per-residue secondary-structure call. α-helix (H) means an i→i+4 H-bond ladder; β-strand (E) means the residue participates in a β-sheet; 3₁₀ (G) and π (I) are tighter and wider helices; T/S are turns/bends; '-' is loop.

Rendered structure images. Structure images are PyMOL renders from six orthogonal camera directions. Cartoon representation draws helices as coils and strands as arrows; sticks shows the backbone as bonds; surface shows the solvent-excluded envelope. Rainbow coloring maps sequence position to hue (blue→red, N→C); chain coloring assigns a distinct color per polypeptide.

Sequence. The amino-acid sequence is the protein's primary structure: the linear order of residues from the N-terminus to the C-terminus, written in one-letter code. Everything else here — the 3D coordinates, the secondary structure, the domain annotations — is ultimately a consequence of this string.

Contact-map, Ramachandran, and PAE plots. Three diagnostic plots accompany the record. The Cα contact map visualizes the tertiary structure as a 2D adjacency matrix (8 Å cutoff, sequence-local contacts suppressed). The Ramachandran plot shows the distribution of backbone (φ, ψ) torsions, with points in the α and β basins reflecting secondary structure content. The PAE plot shows AlphaFold's inter-residue confidence as a color matrix.